Protein AF-0000000069191928 (afdb_homodimer)

Radius of gyration: 35.19 Å; Cα contacts (8 Å, |Δi|>4): 1320; chains: 2; bounding box: 100×102×58 Å

Foldseek 3Di:
DAKEWEEAALDLLVLLLQLLLVVLVHDYHYDHHDQDPVCQVVQCLQPVVSDDGWIQDPVGIDDDSVRSSCVSQVSHCPQCHPDPVLNVLLVVLLVCLVPQAQVLLCLQQCCLQPVDPADPVSVVVSVVSNLVVLVVQLVCLVVALANSHPDHYSSRSSNLSRVLVCQAAAAADVSVVVRVSVVVSSVVVCPDPSNCLRNNDRQGFHHGADRDDHPPPPPPPPPPPPPPDPPPDDDDDDPDPPDPDPPDPPPPVPPVPPPPDFPLNVDDDDQDAVVVLVVVCVVDPPLVVSLVVCVVRDDLQWKFKKKKWFQDGPNPQQDPVNNVVVVCCQQVRQQDLVQLRFKKKKWFWWADHPHIIIIMMMMGTGNDDGPSLVNGSRNVRMDIDTADCVDPVSVVLNSLRSRQQDAPPRAGPRIGTHTMDMRD/DAKEWEEAALDLLVLLLQLLLVVLVHDYHYDHHDQDPVCQVVQCLQPVVSDDGWIQDPVGIDDDSVRSSCVSQVSHCPQCHPDPVLNVLLVVLLVCLVPQAQVLLCLQQCCLQPVDPADPVSVVVSVVSNLVVLVVQLVCLVVALANSHPDHYSSRSSNLSRVLVCQAAAAADVSVVVRVSVVVSSVVVCPDPSNCLRNNDRQGFHHGADRDDHPPPPPPPPPPPPVPDPDPDDDDDDDDDPDPDDPDPPPPVPPPPPPPDFPLNVDDDDPDAVVVLVVVCVPDPPLVVSLVVCVVRPDLQWKFKKKKWFQDGPNPQQDQVNNVVVVCCQQVRQQDLVQLRFKKKKWFWWADHPHIIIIIMMMGTGNDDDPSLVNGSRNVRMDIGTADCVDPVSVVLNSLRSRQQDAPPRAHPRIGTHTMDMRD

Solvent-accessible surface area (backbone atoms only — not comparable to full-atom values): 46919 Å² total; per-residue (Å²): 119,78,34,32,34,38,21,40,73,78,34,67,72,42,37,48,44,51,27,46,24,53,74,32,70,47,76,65,45,78,40,74,39,66,88,43,87,86,40,35,69,65,38,34,77,59,25,84,81,48,59,72,47,30,38,36,42,78,91,46,58,35,37,49,63,69,22,45,43,52,46,40,20,66,66,31,79,46,32,47,39,83,44,70,65,45,29,24,42,32,38,19,45,44,49,43,37,46,68,53,35,43,52,36,48,48,61,45,48,36,31,63,74,61,77,39,80,56,50,63,71,58,41,54,52,28,52,52,42,37,53,52,47,51,51,49,50,18,56,46,31,66,75,27,74,25,80,72,31,84,56,73,32,54,30,44,47,54,43,44,51,49,51,52,48,39,30,47,62,50,40,12,42,78,63,53,63,76,29,60,42,38,50,55,43,45,53,55,57,51,62,33,67,53,38,26,72,64,66,27,79,82,69,57,20,58,52,51,56,77,71,67,70,63,76,73,77,69,77,74,73,75,73,77,77,71,86,73,79,81,76,79,75,80,82,78,79,85,73,83,80,71,82,77,73,85,72,80,79,73,80,68,79,68,56,70,76,72,68,79,75,53,74,76,72,71,46,74,88,59,91,48,54,64,70,62,46,53,52,46,53,76,65,42,82,52,50,68,59,41,51,52,50,44,74,71,52,58,40,70,85,38,24,37,43,30,38,39,34,52,63,74,56,94,64,45,22,47,42,65,68,53,41,47,46,51,48,42,44,51,56,69,60,56,32,55,72,75,45,37,79,46,30,40,31,39,35,31,35,29,38,50,75,58,59,37,40,42,40,29,35,33,39,34,59,34,81,57,88,44,66,62,49,68,61,25,60,58,36,89,40,41,45,80,43,76,54,46,73,84,37,65,67,50,38,49,52,48,48,44,58,72,54,53,71,48,60,75,67,20,66,53,96,87,21,34,28,59,43,75,46,75,46,101,120,77,35,32,34,38,21,40,74,79,34,67,72,43,36,49,44,51,27,45,24,52,75,32,70,46,76,65,45,76,41,74,39,65,88,43,87,86,41,35,68,66,37,36,77,59,25,81,81,47,60,70,47,31,39,37,42,79,90,46,58,35,36,47,64,68,21,44,44,52,46,41,20,66,67,31,82,45,32,47,40,82,44,71,65,44,29,24,44,33,39,21,44,45,48,43,37,45,69,53,36,44,51,37,48,48,61,46,47,35,32,63,71,61,77,40,81,57,47,61,70,59,42,54,52,28,51,51,42,38,54,52,46,50,52,49,50,18,56,48,30,66,74,25,74,26,81,75,30,82,56,72,33,55,29,46,46,54,43,43,50,48,51,51,49,39,31,48,63,52,41,11,42,76,64,55,63,75,29,59,44,40,50,55,42,44,51,56,56,52,60,32,69,52,37,26,72,64,66,28,79,84,69,58,19,58,51,49,60,79,73,66,70,62,77,75,76,67,77,73,74,75,72,74,76,70,81,71,80,82,69,81,77,79,81,78,77,84,76,81,82,75,81,76,76,86,71,80,77,75,78,71,78,68,60,71,76,72,70,80,76,54,74,76,72,70,47,74,88,60,91,48,52,66,69,62,45,53,52,47,54,75,65,41,83,52,51,67,59,41,49,53,50,45,74,72,53,58,39,71,84,37,23,36,44,31,38,40,34,51,65,74,53,93,65,45,22,47,43,66,68,53,42,47,48,51,48,43,44,52,55,69,56,57,31,56,71,73,46,39,79,44,31,41,32,39,36,31,36,29,38,49,75,57,59,36,41,43,41,29,36,34,40,33,58,34,79,57,88,43,66,61,48,68,60,27,60,58,36,89,40,40,46,80,43,75,54,46,73,86,36,64,66,50,37,49,52,48,49,42,58,73,54,53,71,48,60,74,67,20,66,52,96,87,22,34,28,59,43,77,46,77,46,103

InterPro domains:
  IPR001662 Elongation factor 1B gamma, C-terminal [PF00647] (259-368)
  IPR001662 Elongation factor 1B gamma, C-terminal [PS50040] (260-418)
  IPR001662 Elongation factor 1B gamma, C-terminal [SM01183] (259-368)
  IPR004045 Glutathione S-transferase, N-terminal [PF02798] (4-74)
  IPR004045 Glutathione S-transferase, N-terminal [PS50404] (1-80)
  IPR004046 Glutathione S-transferase, C-terminal [PF00043] (119-193)
  IPR010987 Glutathione S-transferase, C-terminal-like [PS50405] (83-209)
  IPR036249 Thioredoxin-like superfamily [SSF52833] (1-74)
  IPR036282 Glutathione S-transferase, C-terminal domain superfamily [SSF47616] (71-204)
  IPR036433 Elongation factor EF1B gamma, C-terminal domain superfamily [G3DSA:3.30.70.1010] (261-418)
  IPR036433 Elongation factor EF1B gamma, C-terminal domain superfamily [SSF89942] (261-424)
  IPR040079 Glutathione transferase 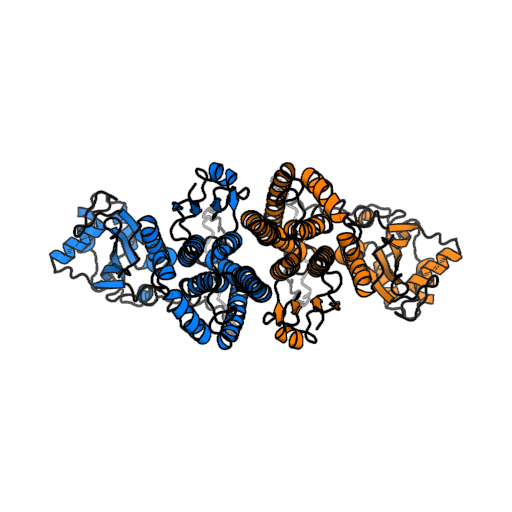family [SFLDS00019] (4-190)

pLDDT: mean 83.75, std 21.19, range [19.66, 98.81]

Nearest PDB structures (foldseek):
  5dqs-assembly1_A  TM=9.381E-01  e=1.982E-15  Homo sapiens
  5jpo-assembly1_C-2  TM=9.143E-01  e=6.180E-15  Homo sapiens
  5jpo-assembly1_A  TM=9.252E-01  e=2.710E-14  Homo sapiens
  5f8b-assembly1_A  TM=8.920E-01  e=1.369E-12  Aspergillus fumigatus Af293
  6f05-assembly2_A  TM=8.488E-01  e=2.867E-12  Arabidopsis thaliana

Sequence (848 aa):
MSNKLHSPLGHGRTNKILVTAALAKVQIELVDTQVNENTIKELLKLNPFGKVPVLETPQGSIFESNAILRYLARHSQGLYGTSQYQQGLVDQWLDATTNELETETLVIVLQVLGYVPVNQAQQKNSLASIAHTLSIVNTQLGKSKFITGETLTVADIALAQVSTFIFTLVLGEEERNKYPQLLKWLSEVNSLPEWREYYGRPRFLKNAFPLPVEEKKEKKQEQKQEKQKEQPKQKEQPKQQEQPKPKAQEDDEDQPKKKEVNPLDLLPPSTFNIDDYKRIFFAEKDIQKNMETLFSTVDLNGWSLWFVKYNKSENEGKKLILTNNLMKGFINQRLDQNFRKYAFGIHGVYGDEPNLELRGAWLWRGTEVPKEWKDHVAYDYHQFIKVDVNNAEQKQLFVDYWVKQEEDTSVVEGLTARSLIYFRMSNKLHSPLGHGRTNKILVTAALAKVQIELVDTQVNENTIKELLKLNPFGKVPVLETPQGSIFESNAILRYLARHSQGLYGTSQYQQGLVDQWLDATTNELETETLVIVLQVLGYVPVNQAQQKNSLASIAHTLSIVNTQLGKSKFITGETLTVADIALAQVSTFIFTLVLGEEERNKYPQLLKWLSEVNSLPEWREYYGRPRFLKNAFPLPVEEKKEKKQEQKQEKQKEQPKQKEQPKQQEQPKPKAQEDDEDQPKKKEVNPLDLLPPSTFNIDDYKRIFFAEKDIQKNMETLFSTVDLNGWSLWFVKYNKSENEGKKLILTNNLMKGFINQRLDQNFRKYAFGIHGVYGDEPNLELRGAWLWRGTEVPKEWKDHVAYDYHQFIKVDVNNAEQKQLFVDYWVKQEEDTSVVEGLTARSLIYFR

Organism: Paramecium tetraurelia (NCBI:txid5888)

Secondary structure (DSSP, 8-state):
--EEEEE-TT-HHHHHHHHHHHHHT--EEEEE---STTTHHHHHHH-TT--S-EEE-SS-EEESHHHHHHHHHTTSSSTT-SSHHHHHHHHHHHHHIIIIIIHHHHHHHHHHTTSS---HHHHHHHHHHHHHHHHHHHHHHTTSSBTTBSS--HHHHHHHHHHHHHHHHT--HHHHTT-HHHHHHHHHHHTSHHHHHHH-S----SSPPPPPPP------------------------------------------------GGGGSPP-S--HHHHHHHHHH-S-HHHHHHHHHHH--TTTEEEEEEEE---TTSSS-HHHHHHHHHIIIIISS-GGGGGTEEEEEEEES-TTS-EEEEEEEEESSS--HHHHTSTTGGGEEEEE--TTSHHHHHHHHHHHH---TTT-EETTEEEEEEEEE-/--EEEEE-TT-HHHHHHHHHHHHHT--EEEEE---STTTHHHHHHH-TT--S-EEEETTEEEESHHHHHHHHHTTSSSTT-SSHHHHHHHHHHHHHIIIIIIHHHHHHHHHHTTSS---HHHHHHHHHHHHHHHHHHHHHHTTSSBTTBSS--HHHHHHHHHHHHHHHHT--HHHHTT-HHHHHHHHHHHTSHHHHHHH-S----SSPPPPPPP------------------------------------------------GGGGSPP-S--HHHHHHHHHH-S-HHHHHHHHHHH--TTTEEEEEEEE---TTSSS-HHHHHHHHHIIIIISS-GGGGGTEEEEEEEEEETTEEEEEEEEEEESSS--HHHHTSTTGGGEEEEE--TTSHHHHHHHHHHHH---TTT-EETTEEEEEEEEE-

Structure (mmCIF, N/CA/C/O backbone):
data_AF-0000000069191928-model_v1
#
loop_
_entity.id
_entity.type
_entity.pdbx_description
1 polymer 'Chromosome undetermined scaffold_71, whole genome shotgun sequence'
#
loop_
_atom_site.group_PDB
_atom_site.id
_atom_site.type_symbol
_atom_site.label_atom_id
_atom_site.label_alt_id
_atom_site.label_comp_id
_atom_site.label_asym_id
_atom_site.label_entity_id
_atom_site.label_seq_id
_atom_site.pdbx_PDB_ins_code
_atom_site.Cartn_x
_atom_site.Cartn_y
_atom_site.Cartn_z
_atom_site.occupancy
_atom_site.B_iso_or_equiv
_atom_site.auth_seq_id
_atom_site.auth_comp_id
_atom_site.auth_asym_id
_atom_site.auth_atom_id
_atom_site.pdbx_PDB_model_num
ATOM 1 N N . MET A 1 1 ? 22.734 23.781 -13.008 1 60.31 1 MET A N 1
ATOM 2 C CA . MET A 1 1 ? 21.297 23.906 -12.828 1 60.31 1 MET A CA 1
ATOM 3 C C . MET A 1 1 ? 20.859 23.406 -11.461 1 60.31 1 MET A C 1
ATOM 5 O O . MET A 1 1 ? 21.469 22.484 -10.922 1 60.31 1 MET A O 1
ATOM 9 N N . SER A 1 2 ? 20.016 24.203 -10.617 1 86.25 2 SER A N 1
ATOM 10 C CA . SER A 1 2 ? 19.703 24 -9.203 1 86.25 2 SER A CA 1
ATOM 11 C C . SER A 1 2 ? 18.578 22.984 -9.023 1 86.25 2 SER A C 1
ATOM 13 O O . SER A 1 2 ? 17.797 22.75 -9.953 1 86.25 2 SER A O 1
ATOM 15 N N . ASN A 1 3 ? 18.594 22.047 -8.047 1 95.56 3 ASN A N 1
ATOM 16 C CA . ASN A 1 3 ? 17.531 21.125 -7.688 1 95.56 3 ASN A CA 1
ATOM 17 C C . ASN A 1 3 ? 16.234 21.844 -7.328 1 95.56 3 ASN A C 1
ATOM 19 O O . ASN A 1 3 ? 16.266 22.828 -6.582 1 95.56 3 ASN A O 1
ATOM 23 N N . LYS A 1 4 ? 15.148 21.406 -8.07 1 97.69 4 LYS A N 1
ATOM 24 C CA . LYS A 1 4 ? 13.828 21.938 -7.758 1 97.69 4 LYS A CA 1
ATOM 25 C C . LYS A 1 4 ? 12.898 20.844 -7.254 1 97.69 4 LYS A C 1
ATOM 27 O O . LYS A 1 4 ? 12.844 19.75 -7.836 1 97.69 4 LYS A O 1
ATOM 32 N N . LEU A 1 5 ? 12.258 21.125 -6.164 1 98.12 5 LEU A N 1
ATOM 33 C CA . LEU A 1 5 ? 11.25 20.219 -5.652 1 98.12 5 LEU A CA 1
ATOM 34 C C . LEU A 1 5 ? 9.844 20.734 -5.938 1 98.12 5 LEU A C 1
ATOM 36 O O . LEU A 1 5 ? 9.445 21.781 -5.41 1 98.12 5 LEU A O 1
ATOM 40 N N . HIS A 1 6 ? 9.141 20.078 -6.824 1 97.06 6 HIS A N 1
ATOM 41 C CA . HIS A 1 6 ? 7.742 20.391 -7.086 1 97.06 6 HIS A CA 1
ATOM 42 C C . HIS A 1 6 ? 6.82 19.656 -6.109 1 97.06 6 HIS A C 1
ATOM 44 O O . HIS A 1 6 ? 6.664 18.438 -6.199 1 97.06 6 HIS A O 1
ATOM 50 N N . SER A 1 7 ? 6.23 20.344 -5.203 1 95.5 7 SER A N 1
ATOM 51 C CA . SER A 1 7 ? 5.398 19.766 -4.148 1 95.5 7 SER A CA 1
ATOM 52 C C . SER A 1 7 ? 4.672 20.859 -3.371 1 95.5 7 SER A C 1
ATOM 54 O O . SER A 1 7 ? 5.133 22 -3.316 1 95.5 7 SER A O 1
ATOM 56 N N . PRO A 1 8 ? 3.537 20.578 -2.807 1 87.31 8 PRO A N 1
ATOM 57 C CA . PRO A 1 8 ? 2.82 21.609 -2.051 1 87.31 8 PRO A CA 1
ATOM 58 C C . PRO A 1 8 ? 3.57 22.047 -0.797 1 87.31 8 PRO A C 1
ATOM 60 O O . PRO A 1 8 ? 4.086 21.203 -0.054 1 87.31 8 PRO A O 1
ATOM 63 N N . LEU A 1 9 ? 3.59 23.266 -0.608 1 82.75 9 LEU A N 1
ATOM 64 C CA . LEU A 1 9 ? 4.219 23.844 0.573 1 82.75 9 LEU A CA 1
ATOM 65 C C . LEU A 1 9 ? 3.549 23.344 1.848 1 82.75 9 LEU A C 1
ATOM 67 O O . LEU A 1 9 ? 2.32 23.312 1.931 1 82.75 9 LEU A O 1
ATOM 71 N N . GLY A 1 10 ? 4.336 22.906 2.791 1 79.5 10 GLY A N 1
ATOM 72 C CA . GLY A 1 10 ? 3.828 22.547 4.105 1 79.5 10 GLY A CA 1
ATOM 73 C C . GLY A 1 10 ? 3.357 21.109 4.203 1 79.5 10 GLY A C 1
ATOM 74 O O . GLY A 1 10 ? 3.064 20.625 5.297 1 79.5 10 GLY A O 1
ATOM 75 N N . HIS A 1 11 ? 3.291 20.438 3.08 1 84.88 11 HIS A N 1
ATOM 76 C CA . HIS A 1 11 ? 2.883 19.031 3.076 1 84.88 11 HIS A CA 1
ATOM 77 C C . HIS A 1 11 ? 3.938 18.156 3.738 1 84.88 11 HIS A C 1
ATOM 79 O O . HIS A 1 11 ? 5.137 18.422 3.623 1 84.88 11 HIS A O 1
ATOM 85 N N . GLY A 1 12 ? 3.457 17.172 4.457 1 89 12 GLY A N 1
ATOM 86 C CA . GLY A 1 12 ? 4.352 16.297 5.195 1 89 12 GLY A CA 1
ATOM 87 C C . GLY A 1 12 ? 5.422 15.672 4.328 1 89 12 GLY A C 1
ATOM 88 O O . GLY A 1 12 ? 6.594 15.625 4.711 1 89 12 GLY A O 1
ATOM 89 N N . ARG A 1 13 ? 5.035 15.18 3.182 1 93.19 13 ARG A N 1
ATOM 90 C CA . ARG A 1 13 ? 5.992 14.547 2.279 1 93.19 13 ARG A CA 1
ATOM 91 C C . ARG A 1 13 ? 6.973 15.57 1.72 1 93.19 13 ARG A C 1
ATOM 93 O O . ARG A 1 13 ? 8.141 15.25 1.484 1 93.19 13 ARG A O 1
ATOM 100 N N . THR A 1 14 ? 6.473 16.766 1.507 1 94.62 14 THR A N 1
ATOM 101 C CA . THR A 1 14 ? 7.352 17.844 1.075 1 94.62 14 THR A CA 1
ATOM 102 C C . THR A 1 14 ? 8.406 18.156 2.139 1 94.62 14 THR A C 1
ATOM 104 O O . THR A 1 14 ? 9.602 18.203 1.843 1 94.62 14 THR A O 1
ATOM 107 N N . ASN A 1 15 ? 7.926 18.281 3.344 1 93.12 15 ASN A N 1
ATOM 108 C CA . ASN A 1 15 ? 8.789 18.719 4.438 1 93.12 15 ASN A CA 1
ATOM 109 C C . ASN A 1 15 ? 9.859 17.672 4.75 1 93.12 15 ASN A C 1
ATOM 111 O O . ASN A 1 15 ? 11 18.016 5.055 1 93.12 15 ASN A O 1
ATOM 115 N N . LYS A 1 16 ? 9.5 16.359 4.711 1 97.44 16 LYS A N 1
ATOM 116 C CA . LYS A 1 16 ? 10.523 15.359 5.02 1 97.44 16 LYS A CA 1
ATOM 117 C C . LYS A 1 16 ? 11.641 15.391 3.98 1 97.44 16 LYS A C 1
ATOM 119 O O . LYS A 1 16 ? 12.805 15.133 4.305 1 97.44 16 LYS A O 1
ATOM 124 N N . ILE A 1 17 ? 11.312 15.719 2.721 1 98.44 17 ILE A N 1
ATOM 125 C CA . ILE A 1 17 ? 12.32 15.828 1.673 1 98.44 17 ILE A CA 1
ATOM 126 C C . ILE A 1 17 ? 13.211 17.047 1.938 1 98.44 17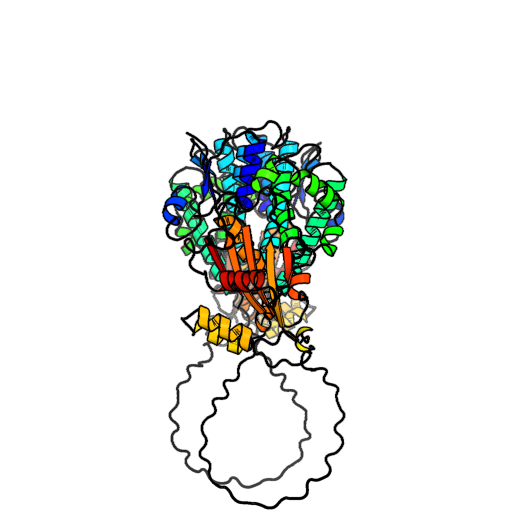 ILE A C 1
ATOM 128 O O . ILE A 1 17 ? 14.438 16.969 1.834 1 98.44 17 ILE A O 1
ATOM 132 N N . LEU A 1 18 ? 12.609 18.141 2.35 1 96.81 18 LEU A N 1
ATOM 133 C CA . LEU A 1 18 ? 13.359 19.359 2.625 1 96.81 18 LEU A CA 1
ATOM 134 C C . LEU A 1 18 ? 14.258 19.188 3.842 1 96.81 18 LEU A C 1
ATOM 136 O O . LEU A 1 18 ? 15.398 19.656 3.848 1 96.81 18 LEU A O 1
ATOM 140 N N . VAL A 1 19 ? 13.734 18.531 4.867 1 97.12 19 VAL A N 1
ATOM 141 C CA . VAL A 1 19 ? 14.547 18.219 6.039 1 97.12 19 VAL A CA 1
ATOM 142 C C . VAL A 1 19 ? 15.766 17.406 5.613 1 97.12 19 VAL A C 1
ATOM 144 O O . VAL A 1 19 ? 16.891 17.688 6.031 1 97.12 19 VAL A O 1
ATOM 147 N N . THR A 1 20 ? 15.547 16.391 4.777 1 98.5 20 THR A N 1
ATOM 148 C CA . THR A 1 20 ? 16.625 15.523 4.305 1 98.5 20 THR A CA 1
ATOM 149 C C . THR A 1 20 ? 17.641 16.328 3.508 1 98.5 20 THR A C 1
ATOM 151 O O . THR A 1 20 ? 18.859 16.141 3.674 1 98.5 20 THR A O 1
ATOM 154 N N . ALA A 1 21 ? 17.203 17.203 2.645 1 98 21 ALA A N 1
ATOM 155 C CA . ALA A 1 21 ? 18.094 18.062 1.859 1 98 21 ALA A CA 1
ATOM 156 C C . ALA A 1 21 ? 18.953 18.922 2.766 1 98 21 ALA A C 1
ATOM 158 O O . ALA A 1 21 ? 20.156 19.062 2.533 1 98 21 ALA A O 1
ATOM 159 N N . ALA A 1 22 ? 18.328 19.484 3.781 1 96.62 22 ALA A N 1
ATOM 160 C CA . ALA A 1 22 ? 19.062 20.328 4.73 1 96.62 22 ALA A CA 1
ATOM 161 C C . ALA A 1 22 ? 20.141 19.516 5.457 1 96.62 22 ALA A C 1
ATOM 163 O O . ALA A 1 22 ? 21.266 19.969 5.586 1 96.62 22 ALA A O 1
ATOM 164 N N . LEU A 1 23 ? 19.781 18.344 5.926 1 97.38 23 LEU A N 1
ATOM 165 C CA . LEU A 1 23 ? 20.719 17.469 6.625 1 97.38 23 LEU A CA 1
ATOM 166 C C . LEU A 1 23 ? 21.875 17.062 5.707 1 97.38 23 LEU A C 1
ATOM 168 O O . LEU A 1 23 ? 23.016 16.938 6.156 1 97.38 23 LEU A O 1
ATOM 172 N N . ALA A 1 24 ? 21.562 16.875 4.453 1 97.12 24 ALA A N 1
ATOM 173 C CA . ALA A 1 24 ? 22.562 16.453 3.469 1 97.12 24 ALA A CA 1
ATOM 174 C C . ALA A 1 24 ? 23.312 17.656 2.912 1 97.12 24 ALA A C 1
ATOM 176 O O . ALA A 1 24 ? 24.25 17.484 2.127 1 97.12 24 ALA A O 1
ATOM 177 N N . LYS A 1 25 ? 22.891 18.844 3.238 1 96.06 25 LYS A N 1
ATOM 178 C CA . LYS A 1 25 ? 23.484 20.094 2.771 1 96.06 25 LYS A CA 1
ATOM 179 C C . LYS A 1 25 ? 23.359 20.219 1.257 1 96.06 25 LYS A C 1
ATOM 181 O O . LYS A 1 25 ? 24.312 20.609 0.584 1 96.06 25 LYS A O 1
ATOM 186 N N . VAL A 1 26 ? 22.281 19.781 0.749 1 96.06 26 VAL A N 1
ATOM 187 C CA . VAL A 1 26 ? 21.938 19.953 -0.662 1 96.06 26 VAL A CA 1
ATOM 188 C C . VAL A 1 26 ? 20.938 21.094 -0.824 1 96.06 26 VAL A C 1
ATOM 190 O O . VAL A 1 26 ? 19.891 21.094 -0.181 1 96.06 26 VAL A O 1
ATOM 193 N N . GLN A 1 27 ? 21.219 22.016 -1.632 1 95.44 27 GLN A N 1
ATOM 194 C CA . GLN A 1 27 ? 20.312 23.141 -1.875 1 95.44 27 GLN A CA 1
ATOM 195 C C . GLN A 1 27 ? 19.188 22.734 -2.812 1 95.44 27 GLN A C 1
ATOM 197 O O . GLN A 1 27 ? 19.422 22.203 -3.895 1 95.44 27 GLN A O 1
ATOM 202 N N . ILE A 1 28 ? 18 22.984 -2.393 1 96.31 28 ILE A N 1
ATOM 203 C CA . ILE A 1 28 ? 16.797 22.688 -3.18 1 96.31 28 ILE A CA 1
ATOM 204 C C . ILE A 1 28 ? 15.867 23.891 -3.182 1 96.31 28 ILE A C 1
ATOM 206 O O . ILE A 1 28 ? 15.672 24.531 -2.148 1 96.31 28 ILE A O 1
ATOM 210 N N . GLU A 1 29 ? 15.367 24.266 -4.301 1 96.06 29 GLU A N 1
ATOM 211 C CA . GLU A 1 29 ? 14.305 25.266 -4.43 1 96.06 29 GLU A CA 1
ATOM 212 C C . GLU A 1 29 ? 12.93 24.609 -4.434 1 96.06 29 GLU A C 1
ATOM 214 O O . GLU A 1 29 ? 12.641 23.75 -5.277 1 96.06 29 GLU A O 1
ATOM 219 N N . LEU A 1 30 ? 12.102 24.969 -3.523 1 93.81 30 LEU A N 1
ATOM 220 C CA . LEU A 1 30 ? 10.742 24.453 -3.492 1 93.81 30 LEU A CA 1
ATOM 221 C C . LEU A 1 30 ? 9.844 25.219 -4.449 1 93.81 30 LEU A C 1
ATOM 223 O O . LEU A 1 30 ? 9.75 26.438 -4.375 1 93.81 30 LEU A O 1
ATOM 227 N N . VAL A 1 31 ? 9.273 24.562 -5.383 1 92.62 31 VAL A N 1
ATOM 228 C CA . VAL A 1 31 ? 8.219 25.094 -6.238 1 92.62 31 VAL A CA 1
ATOM 229 C C . VAL A 1 31 ? 6.855 24.625 -5.73 1 92.62 31 VAL A C 1
ATOM 231 O O . VAL A 1 31 ? 6.461 23.484 -5.945 1 92.62 31 VAL A O 1
ATOM 234 N N . ASP A 1 32 ? 6.16 25.578 -5.074 1 87.75 32 ASP A N 1
ATOM 235 C CA . ASP A 1 32 ? 4.852 25.234 -4.523 1 87.75 32 ASP A CA 1
ATOM 236 C C . ASP A 1 32 ? 3.893 24.781 -5.621 1 87.75 32 ASP A C 1
ATOM 238 O O . ASP A 1 32 ? 3.348 25.609 -6.355 1 87.75 32 ASP A O 1
ATOM 242 N N . THR A 1 33 ? 3.676 23.5 -5.711 1 89.94 33 THR A N 1
ATOM 243 C CA . THR A 1 33 ? 2.881 22.891 -6.77 1 89.94 33 THR A CA 1
ATOM 244 C C . THR A 1 33 ? 1.701 22.109 -6.184 1 89.94 33 THR A C 1
ATOM 246 O O . THR A 1 33 ? 1.891 21.141 -5.461 1 89.94 33 THR A O 1
ATOM 249 N N . GLN A 1 34 ? 0.503 22.594 -6.492 1 83.12 34 GLN A N 1
ATOM 250 C CA . GLN A 1 34 ? -0.723 21.859 -6.184 1 83.12 34 GLN A CA 1
ATOM 251 C C . GLN A 1 34 ? -1.219 21.078 -7.402 1 83.12 34 GLN A C 1
ATOM 253 O O . GLN A 1 34 ? -1.137 21.578 -8.531 1 83.12 34 GLN A O 1
ATOM 258 N N . VAL A 1 35 ? -1.659 19.891 -7.164 1 86.5 35 VAL A N 1
ATOM 259 C CA . VAL A 1 35 ? -2.148 19.094 -8.289 1 86.5 35 VAL A CA 1
ATOM 260 C C . VAL A 1 35 ? -3.566 19.531 -8.648 1 86.5 35 VAL A C 1
ATOM 262 O O . VAL A 1 35 ? -4.492 19.375 -7.848 1 86.5 35 VAL A O 1
ATOM 265 N N . ASN A 1 36 ? -3.73 20.125 -9.727 1 82.88 36 ASN A N 1
ATOM 266 C CA . ASN A 1 36 ? -5.02 20.531 -10.273 1 82.88 36 ASN A CA 1
ATOM 267 C C . ASN A 1 36 ? -4.988 20.578 -11.805 1 82.88 36 ASN A C 1
ATOM 269 O O . ASN A 1 36 ? -3.998 20.188 -12.422 1 82.88 36 ASN A O 1
ATOM 273 N N . GLU A 1 37 ? -6.066 20.953 -12.391 1 83.12 37 GLU A N 1
ATOM 274 C CA . GLU A 1 37 ? -6.207 20.938 -13.844 1 83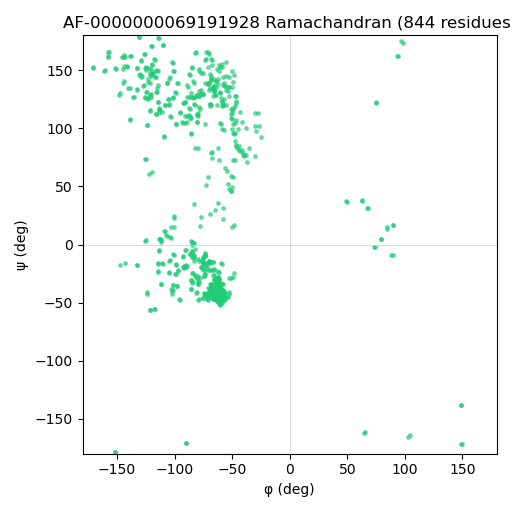.12 37 GLU A CA 1
ATOM 275 C C . GLU A 1 37 ? -5.195 21.875 -14.508 1 83.12 37 GLU A C 1
ATOM 277 O O . GLU A 1 37 ? -4.746 21.609 -15.625 1 83.12 37 GLU A O 1
ATOM 282 N N . ASN A 1 38 ? -4.809 22.891 -13.805 1 84.88 38 ASN A N 1
ATOM 283 C CA . ASN A 1 38 ? -3.912 23.891 -14.375 1 84.88 38 ASN A CA 1
ATOM 284 C C . ASN A 1 38 ? -2.455 23.438 -14.305 1 84.88 38 ASN A C 1
ATOM 286 O O . ASN A 1 38 ? -1.633 23.859 -15.125 1 84.88 38 ASN A O 1
ATOM 290 N N . THR A 1 39 ? -2.154 22.609 -13.344 1 87.69 39 THR A N 1
ATOM 291 C CA . THR A 1 39 ? -0.755 22.25 -13.125 1 87.69 39 THR A CA 1
ATOM 292 C C . THR A 1 39 ? -0.459 20.859 -13.656 1 87.69 39 THR A C 1
ATOM 294 O O . THR A 1 39 ? 0.702 20.5 -13.859 1 87.69 39 THR A O 1
ATOM 297 N N . ILE A 1 40 ? -1.413 20.141 -13.945 1 89.56 40 ILE A N 1
ATOM 298 C CA . ILE A 1 40 ? -1.278 18.719 -14.242 1 89.56 40 ILE A CA 1
ATOM 299 C C . ILE A 1 40 ? -0.465 18.531 -15.523 1 89.56 40 ILE A C 1
ATOM 301 O O . ILE A 1 40 ? 0.335 17.594 -15.625 1 89.56 40 ILE A O 1
ATOM 305 N N . LYS A 1 41 ? -0.633 19.344 -16.531 1 92 41 LYS A N 1
ATOM 306 C CA . LYS A 1 41 ? 0.057 19.188 -17.812 1 92 41 LYS A CA 1
ATOM 307 C C . LYS A 1 41 ? 1.57 19.281 -17.625 1 92 41 LYS A C 1
ATOM 309 O O . LYS A 1 41 ? 2.316 18.453 -18.172 1 92 41 LYS A O 1
ATOM 314 N N . GLU A 1 42 ? 1.98 20.266 -16.938 1 93.06 42 GLU A N 1
ATOM 315 C CA . GLU A 1 42 ? 3.408 20.438 -16.688 1 93.06 42 GLU A CA 1
ATOM 316 C C . GLU A 1 42 ? 3.949 19.344 -15.773 1 93.06 42 GLU A C 1
ATOM 318 O O . GLU A 1 42 ? 5.074 18.875 -15.953 1 93.06 42 GLU A O 1
ATOM 323 N N . LEU A 1 43 ? 3.133 18.984 -14.82 1 95.06 43 LEU A N 1
ATOM 324 C CA . LEU A 1 43 ? 3.541 17.953 -13.867 1 95.06 43 LEU A CA 1
ATOM 325 C C . LEU A 1 43 ? 3.766 16.609 -14.562 1 95.06 43 LEU A C 1
ATOM 327 O O . LEU A 1 43 ? 4.672 15.867 -14.195 1 95.06 43 LEU A O 1
ATOM 331 N N . LEU A 1 44 ? 2.986 16.359 -15.562 1 95.31 44 LEU A N 1
ATOM 332 C CA . LEU A 1 44 ? 3.066 15.086 -16.281 1 95.31 44 LEU A CA 1
ATOM 333 C C . LEU A 1 44 ? 4.383 14.977 -17.047 1 95.31 44 LEU A C 1
ATOM 335 O O . LEU A 1 44 ? 4.852 13.875 -17.328 1 95.31 44 LEU A O 1
ATOM 339 N N . LYS A 1 45 ? 5.012 16.047 -17.344 1 94.69 45 LYS A N 1
ATOM 340 C CA . LYS A 1 45 ? 6.312 16.047 -18.016 1 94.69 45 LYS A CA 1
ATOM 341 C C . LYS A 1 45 ? 7.418 15.617 -17.047 1 94.69 45 LYS A C 1
ATOM 343 O O . LYS A 1 45 ? 8.453 15.094 -17.469 1 94.69 45 LYS A O 1
ATOM 348 N N . LEU A 1 46 ? 7.133 15.844 -15.766 1 96 46 LEU A N 1
ATOM 349 C CA . LEU A 1 46 ? 8.125 15.562 -14.742 1 96 46 LEU A CA 1
ATOM 350 C C . LEU A 1 46 ? 7.875 14.203 -14.094 1 96 46 LEU A C 1
ATOM 352 O O . LEU A 1 46 ? 8.82 13.516 -13.703 1 96 46 LEU A O 1
ATOM 356 N N . ASN A 1 47 ? 6.625 13.852 -13.945 1 97 47 ASN A N 1
ATOM 357 C CA . ASN A 1 47 ? 6.145 12.602 -13.359 1 97 47 ASN A CA 1
ATOM 358 C C . ASN A 1 47 ? 4.965 12.031 -14.133 1 97 47 ASN A C 1
ATOM 360 O O . ASN A 1 47 ? 3.844 12.531 -14.023 1 97 47 ASN A O 1
ATOM 364 N N . PRO A 1 48 ? 5.156 11.016 -14.836 1 96.56 48 PRO A N 1
ATOM 365 C CA . PRO A 1 48 ? 4.102 10.477 -15.695 1 96.56 48 PRO A CA 1
ATOM 366 C C . PRO A 1 48 ? 2.844 10.094 -14.922 1 96.56 48 PRO A C 1
ATOM 368 O O . PRO A 1 48 ? 1.781 9.898 -15.516 1 96.56 48 PRO A O 1
ATOM 371 N N . PHE A 1 49 ? 2.93 9.961 -13.641 1 96.31 49 PHE A N 1
ATOM 372 C CA . PHE A 1 49 ? 1.758 9.656 -12.828 1 96.31 49 PHE A CA 1
ATOM 373 C C . PHE A 1 49 ? 1.002 10.93 -12.469 1 96.31 49 PHE A C 1
ATOM 375 O O . PHE A 1 49 ? -0.089 10.875 -11.898 1 96.31 49 PHE A O 1
ATOM 382 N N . GLY A 1 50 ? 1.594 12.102 -12.734 1 95.62 50 GLY A N 1
ATOM 383 C CA . GLY A 1 50 ? 0.947 13.375 -12.438 1 95.62 50 GLY A CA 1
ATOM 384 C C . GLY A 1 50 ? 0.8 13.633 -10.953 1 95.62 50 GLY A C 1
ATOM 385 O O . GLY A 1 50 ? -0.174 14.25 -10.516 1 95.62 50 GLY A O 1
ATOM 386 N N . LYS A 1 51 ? 1.745 13.109 -10.211 1 95 51 LYS A N 1
ATOM 387 C CA . LYS A 1 51 ? 1.685 13.234 -8.758 1 95 51 LYS A CA 1
ATOM 388 C C . LYS A 1 51 ? 2.873 14.031 -8.227 1 95 51 LYS A C 1
ATOM 390 O O . LYS A 1 51 ? 3.859 14.234 -8.938 1 95 51 LYS A O 1
ATOM 395 N N . VAL A 1 52 ? 2.756 14.562 -7.098 1 95.5 52 VAL A N 1
ATOM 396 C CA . VAL A 1 52 ? 3.814 15.211 -6.328 1 95.5 52 VAL A CA 1
ATOM 397 C C . VAL A 1 52 ? 4.086 14.414 -5.055 1 95.5 52 VAL A C 1
ATOM 399 O O . VAL A 1 52 ? 3.219 13.68 -4.578 1 95.5 52 VAL A O 1
ATOM 402 N N . PRO A 1 53 ? 5.344 14.422 -4.527 1 97.25 53 PRO A N 1
ATOM 403 C CA . PRO A 1 53 ? 6.484 15.273 -4.859 1 97.25 53 PRO A CA 1
ATOM 404 C C . PRO A 1 53 ? 7.285 14.75 -6.051 1 97.25 53 PRO A C 1
ATOM 406 O O . PRO A 1 53 ? 7.281 13.547 -6.324 1 97.25 53 PRO A O 1
ATOM 409 N N . VAL A 1 54 ? 7.926 15.656 -6.754 1 98.19 54 VAL A N 1
ATOM 410 C CA . VAL A 1 54 ? 8.875 15.344 -7.816 1 98.19 54 VAL A CA 1
ATOM 411 C C . VAL A 1 54 ? 10.109 16.234 -7.688 1 98.19 54 VAL A C 1
ATOM 413 O O . VAL A 1 54 ? 9.992 17.453 -7.566 1 98.19 54 VAL A O 1
ATOM 416 N N . LEU A 1 55 ? 11.289 15.648 -7.652 1 98.56 55 LEU A N 1
ATOM 417 C CA . LEU A 1 55 ? 12.555 16.375 -7.621 1 98.56 55 LEU A CA 1
ATOM 418 C C . LEU A 1 55 ? 13.133 16.531 -9.023 1 98.56 55 LEU A C 1
ATOM 420 O O . LEU A 1 55 ? 13.453 15.531 -9.68 1 98.56 55 LEU A O 1
ATOM 424 N N . GLU A 1 56 ? 13.195 17.688 -9.508 1 97.81 56 GLU A N 1
ATOM 425 C CA . GLU A 1 56 ? 13.859 17.984 -10.773 1 97.81 56 GLU A CA 1
ATOM 426 C C . GLU A 1 56 ? 15.344 18.266 -10.562 1 97.81 56 GLU A C 1
ATOM 428 O O . GLU A 1 56 ? 15.719 19.203 -9.867 1 97.81 56 GLU A O 1
ATOM 433 N N . THR A 1 57 ? 16.203 17.422 -11.156 1 96.5 57 THR A N 1
ATOM 434 C CA . THR A 1 57 ? 17.656 17.578 -11.078 1 96.5 57 THR A CA 1
ATOM 435 C C . THR A 1 57 ? 18.219 18 -12.438 1 96.5 57 THR A C 1
ATOM 437 O O . THR A 1 57 ? 17.516 17.969 -13.445 1 96.5 57 THR A O 1
ATOM 440 N N . PRO A 1 58 ? 19.5 18.344 -12.469 1 94.62 58 PRO A N 1
ATOM 441 C CA . PRO A 1 58 ? 20.109 18.656 -13.766 1 94.62 58 PRO A CA 1
ATOM 442 C C . PRO A 1 58 ? 20.094 17.469 -14.727 1 94.62 58 PRO A C 1
ATOM 444 O O . PRO A 1 58 ? 20.078 17.672 -15.945 1 94.62 58 PRO A O 1
ATOM 447 N N . GLN A 1 59 ? 20.016 16.281 -14.219 1 94.81 59 GLN A N 1
ATOM 448 C CA . GLN A 1 59 ? 20.047 15.094 -15.047 1 94.81 59 GLN A CA 1
ATOM 449 C C . GLN A 1 59 ? 18.641 14.656 -15.438 1 94.81 59 GLN A C 1
ATOM 451 O O . GLN A 1 59 ? 18.469 13.898 -16.406 1 94.81 59 GLN A O 1
ATOM 456 N N . GLY A 1 60 ? 17.656 15.094 -14.711 1 95.94 60 GLY A N 1
ATOM 457 C CA . GLY A 1 60 ? 16.266 14.68 -14.914 1 95.94 60 GLY A CA 1
ATOM 458 C C . GLY A 1 60 ? 15.453 14.688 -13.633 1 95.94 60 GLY A C 1
ATOM 459 O O . GLY A 1 60 ? 15.93 15.133 -12.586 1 95.94 60 GLY A O 1
ATOM 460 N N . SER A 1 61 ? 14.242 14.156 -13.719 1 97.88 61 SER A N 1
ATOM 461 C CA . SER A 1 61 ? 13.344 14.188 -12.57 1 97.88 61 SER A CA 1
ATOM 462 C C . SER A 1 61 ? 13.32 12.844 -11.852 1 97.88 61 SER A C 1
ATOM 464 O O . SER A 1 61 ? 13.555 11.797 -12.461 1 97.88 61 SER A O 1
ATOM 466 N N . ILE A 1 62 ? 13.109 12.898 -10.555 1 98.25 62 ILE A N 1
ATOM 467 C CA . ILE A 1 62 ? 12.898 11.734 -9.703 1 98.25 62 ILE A CA 1
ATOM 468 C C . ILE A 1 62 ? 11.594 11.891 -8.922 1 98.25 62 ILE A C 1
ATOM 470 O O . ILE A 1 62 ? 11.375 12.914 -8.266 1 98.25 62 ILE A O 1
ATOM 474 N N . PHE A 1 63 ? 10.727 10.859 -9.039 1 97.94 63 PHE A N 1
ATOM 475 C CA . PHE A 1 63 ? 9.477 10.883 -8.289 1 97.94 63 PHE A CA 1
ATOM 476 C C . PHE A 1 63 ? 9.453 9.766 -7.25 1 97.94 63 PHE A C 1
ATOM 478 O O . PHE A 1 63 ? 10.406 8.992 -7.145 1 97.94 63 PHE A O 1
ATOM 485 N N . GLU A 1 64 ? 8.359 9.688 -6.438 1 97.12 64 GLU A N 1
ATOM 486 C CA . GLU A 1 64 ? 8.25 8.859 -5.234 1 97.12 64 GLU A CA 1
ATOM 487 C C . GLU A 1 64 ? 9.039 9.469 -4.078 1 97.12 64 GLU A C 1
ATOM 489 O O . GLU A 1 64 ? 10.258 9.641 -4.176 1 97.12 64 GLU A O 1
ATOM 494 N N . SER A 1 65 ? 8.461 9.734 -3.031 1 97.56 65 SER A N 1
ATOM 495 C CA . SER A 1 65 ? 9.07 10.484 -1.936 1 97.56 65 SER A CA 1
ATOM 496 C C . SER A 1 65 ? 10.258 9.734 -1.346 1 97.56 65 SER A C 1
ATOM 498 O O . SER A 1 65 ? 11.305 10.328 -1.086 1 97.56 65 SER A O 1
ATOM 500 N N . ASN A 1 66 ? 10.148 8.375 -1.158 1 98.31 66 ASN A N 1
ATOM 501 C CA . ASN A 1 66 ? 11.25 7.621 -0.586 1 98.31 66 ASN A CA 1
ATOM 502 C C . ASN A 1 66 ? 12.438 7.547 -1.544 1 98.31 66 ASN A C 1
ATOM 504 O O . ASN A 1 66 ? 13.594 7.516 -1.11 1 98.31 66 ASN A O 1
ATOM 508 N N . ALA A 1 67 ? 12.156 7.496 -2.855 1 98.62 67 ALA A N 1
ATOM 509 C CA . ALA A 1 67 ? 13.234 7.523 -3.836 1 98.62 67 ALA A CA 1
ATOM 510 C C . ALA A 1 67 ? 14.008 8.836 -3.762 1 98.62 67 ALA A C 1
ATOM 512 O O . ALA A 1 67 ? 15.242 8.852 -3.84 1 98.62 67 ALA A O 1
ATOM 513 N N . ILE A 1 68 ? 13.281 9.938 -3.594 1 98.69 68 ILE A N 1
ATOM 514 C CA . ILE A 1 68 ? 13.898 11.25 -3.473 1 98.69 68 ILE A CA 1
ATOM 515 C C . ILE A 1 68 ? 14.75 11.312 -2.203 1 98.69 68 ILE A C 1
ATOM 517 O O . ILE A 1 68 ? 15.867 11.82 -2.221 1 98.69 68 ILE A O 1
ATOM 521 N N . LEU A 1 69 ? 14.211 10.742 -1.1 1 98.69 69 LEU A N 1
ATOM 522 C CA . LEU A 1 69 ? 14.977 10.695 0.145 1 98.69 69 LEU A CA 1
ATOM 523 C C . LEU A 1 69 ? 16.297 9.953 -0.049 1 98.69 69 LEU A C 1
ATOM 525 O O . LEU A 1 69 ? 17.344 10.438 0.375 1 98.69 69 LEU A O 1
ATOM 529 N N . ARG A 1 70 ? 16.266 8.805 -0.669 1 98.38 70 ARG A N 1
ATOM 530 C CA . ARG A 1 70 ? 17.469 8.008 -0.907 1 98.38 70 ARG A CA 1
ATOM 531 C C . ARG A 1 70 ? 18.469 8.766 -1.771 1 98.38 70 ARG A C 1
ATOM 533 O O . ARG A 1 70 ? 19.672 8.742 -1.498 1 98.38 70 ARG A O 1
ATOM 540 N N . TYR A 1 71 ? 17.984 9.445 -2.846 1 98.25 71 TYR A N 1
ATOM 541 C CA . TYR A 1 71 ? 18.828 10.203 -3.752 1 98.25 71 TYR A CA 1
ATOM 542 C C . TYR A 1 71 ? 19.594 11.297 -3 1 98.25 71 TYR A C 1
ATOM 544 O O . TYR A 1 71 ? 20.812 11.43 -3.15 1 98.25 71 TYR A O 1
ATOM 552 N N . LEU A 1 72 ? 18.891 12.008 -2.152 1 98.06 72 LEU A N 1
ATOM 553 C CA . LEU A 1 72 ? 19.484 13.102 -1.392 1 98.06 72 LEU A CA 1
ATOM 554 C C . LEU A 1 72 ? 20.453 12.562 -0.337 1 98.06 72 LEU A C 1
ATOM 556 O O . LEU A 1 72 ? 21.516 13.133 -0.112 1 98.06 72 LEU A O 1
ATOM 560 N N . ALA A 1 73 ? 20.031 11.477 0.296 1 97.69 73 ALA A N 1
ATOM 561 C CA . ALA A 1 73 ? 20.828 10.891 1.374 1 97.69 73 ALA A CA 1
ATOM 562 C C . ALA A 1 73 ? 22.203 10.445 0.865 1 97.69 73 ALA A C 1
ATOM 564 O O . ALA A 1 73 ? 23.188 10.453 1.611 1 97.69 73 ALA A O 1
ATOM 565 N N . ARG A 1 74 ? 22.297 10.078 -0.366 1 95.62 74 ARG A N 1
ATOM 566 C CA . ARG A 1 74 ? 23.547 9.594 -0.957 1 95.62 74 ARG A CA 1
ATOM 567 C C . ARG A 1 74 ? 24.547 10.727 -1.107 1 95.62 74 ARG A C 1
ATOM 569 O O . ARG A 1 74 ? 25.734 10.469 -1.328 1 95.62 74 ARG A O 1
ATOM 576 N N . HIS A 1 75 ? 24.078 11.891 -0.993 1 93.94 75 HIS A N 1
ATOM 577 C CA . HIS A 1 75 ? 25 13.031 -1.061 1 93.94 75 HIS A CA 1
ATOM 578 C C . HIS A 1 75 ? 25.625 13.32 0.3 1 93.94 75 HIS A C 1
ATOM 580 O O . HIS A 1 75 ? 26.438 14.242 0.433 1 93.94 75 HIS A O 1
ATOM 586 N N . SER A 1 76 ? 25.266 12.477 1.237 1 91.38 76 SER A N 1
ATOM 587 C CA . SER A 1 76 ? 25.781 12.594 2.594 1 91.38 76 SER A CA 1
ATOM 588 C C . SER A 1 76 ? 26.547 11.336 3.004 1 91.38 76 SER A C 1
ATOM 590 O O . SER A 1 76 ? 26.297 10.258 2.459 1 91.38 76 SER A O 1
ATOM 592 N N . GLN A 1 77 ? 27.469 11.359 3.908 1 86.06 77 GLN A N 1
ATOM 593 C CA . GLN A 1 77 ? 28.25 10.211 4.332 1 86.06 77 GLN A CA 1
ATOM 594 C C . GLN A 1 77 ? 27.5 9.367 5.355 1 86.06 77 GLN A C 1
ATOM 596 O O . GLN A 1 77 ? 27.75 8.164 5.488 1 86.06 77 GLN A O 1
ATOM 601 N N . GLY A 1 78 ? 26.328 9.758 5.797 1 92.19 78 GLY A N 1
ATOM 602 C CA . GLY A 1 78 ? 25.781 8.992 6.902 1 92.19 78 GLY A CA 1
ATOM 603 C C . GLY A 1 78 ? 24.266 8.82 6.816 1 92.19 78 GLY A C 1
ATOM 604 O O . GLY A 1 78 ? 23.719 7.859 7.359 1 92.19 78 GLY A O 1
ATOM 605 N N . LEU A 1 79 ? 23.625 9.508 6.094 1 97.44 79 LEU A N 1
ATOM 606 C CA . LEU A 1 79 ? 22.172 9.539 6.125 1 97.44 79 LEU A CA 1
ATOM 607 C C . LEU A 1 79 ? 21.578 8.289 5.48 1 97.44 79 LEU A C 1
ATOM 609 O O . LEU A 1 79 ? 20.406 7.969 5.695 1 97.44 79 LEU A O 1
ATOM 613 N N . TYR A 1 80 ? 22.375 7.652 4.637 1 97.31 80 TYR A N 1
ATOM 614 C CA . TYR A 1 80 ? 21.891 6.441 3.98 1 97.31 80 TYR A CA 1
ATOM 615 C C . TYR A 1 80 ? 22.594 5.207 4.539 1 97.31 80 TYR A C 1
ATOM 617 O O . TYR A 1 80 ? 22.484 4.117 3.967 1 97.31 80 TYR A O 1
ATOM 625 N N . GLY A 1 81 ? 23.328 5.297 5.637 1 95 81 GLY A N 1
ATOM 626 C CA . GLY A 1 81 ? 24.094 4.199 6.191 1 95 81 GLY A CA 1
ATOM 627 C C . GLY A 1 81 ? 25.531 4.188 5.715 1 95 81 GLY A C 1
ATOM 628 O O . GLY A 1 81 ? 25.859 4.777 4.684 1 95 81 GLY A O 1
ATOM 629 N N . THR A 1 82 ? 26.375 3.488 6.406 1 93.88 82 THR A N 1
ATOM 630 C CA . THR A 1 82 ? 27.812 3.535 6.129 1 93.88 82 THR A CA 1
ATOM 631 C C . THR A 1 82 ? 28.297 2.191 5.598 1 93.88 82 THR A C 1
ATOM 633 O O . THR A 1 82 ? 29.484 2.035 5.289 1 93.88 82 THR A O 1
ATOM 636 N N . SER A 1 83 ? 27.469 1.22 5.57 1 94.38 83 SER A N 1
ATOM 637 C CA . SER A 1 83 ? 27.75 -0.098 5.02 1 94.38 83 SER A CA 1
ATOM 638 C C . SER A 1 83 ? 26.578 -0.632 4.211 1 94.38 83 SER A C 1
ATOM 640 O O . SER A 1 83 ? 25.453 -0.124 4.324 1 94.38 83 SER A O 1
ATOM 642 N N . GLN A 1 84 ? 26.859 -1.611 3.395 1 93.69 84 GLN A N 1
ATOM 643 C CA . GLN A 1 84 ? 25.797 -2.211 2.596 1 93.69 84 GLN A CA 1
ATOM 644 C C . GLN A 1 84 ? 24.688 -2.77 3.484 1 93.69 84 GLN A C 1
ATOM 646 O O . GLN A 1 84 ? 23.5 -2.656 3.158 1 93.69 84 GLN A O 1
ATOM 651 N N . TYR A 1 85 ? 25.125 -3.344 4.527 1 95.94 85 TYR A N 1
ATOM 652 C CA . TYR A 1 85 ? 24.141 -3.914 5.441 1 95.94 85 TYR A CA 1
ATOM 653 C C . TYR A 1 85 ? 23.297 -2.818 6.086 1 95.94 85 TYR A C 1
ATOM 655 O O . TYR A 1 85 ? 22.062 -2.922 6.137 1 95.94 85 TYR A O 1
ATOM 663 N N . GLN A 1 86 ? 23.922 -1.786 6.574 1 96.38 86 GLN A N 1
ATOM 664 C CA . GLN A 1 86 ? 23.188 -0.679 7.184 1 96.38 86 GLN A CA 1
ATOM 665 C C . GLN A 1 86 ? 22.234 -0.03 6.18 1 96.38 86 GLN A C 1
ATOM 667 O O . GLN A 1 86 ? 21.141 0.394 6.543 1 96.38 86 GLN A O 1
ATOM 672 N N . GLN A 1 87 ? 22.719 0.073 4.953 1 97.38 87 GLN A N 1
ATOM 673 C CA . GLN A 1 87 ? 21.844 0.592 3.904 1 97.38 87 GLN A CA 1
ATOM 674 C C . GLN A 1 87 ? 20.609 -0.299 3.717 1 97.38 87 GLN A C 1
ATOM 676 O O . GLN A 1 87 ? 19.516 0.194 3.447 1 97.38 87 GLN A O 1
ATOM 681 N N . GLY A 1 88 ? 20.797 -1.601 3.842 1 97.94 88 GLY A N 1
ATOM 682 C CA . GLY A 1 88 ? 19.688 -2.529 3.824 1 97.94 88 GLY A CA 1
ATOM 683 C C . GLY A 1 88 ? 18.688 -2.281 4.938 1 97.94 88 GLY A C 1
ATOM 684 O O . GLY A 1 88 ? 17.469 -2.338 4.719 1 97.94 88 GLY A O 1
ATOM 685 N N . LEU A 1 89 ? 19.203 -1.955 6.105 1 98.19 89 LEU A N 1
ATOM 686 C CA . LEU A 1 89 ? 18.344 -1.648 7.246 1 98.19 89 LEU A CA 1
ATOM 687 C C . LEU A 1 89 ? 17.578 -0.356 7.008 1 98.19 89 LEU A C 1
ATOM 689 O O . LEU A 1 89 ? 16.391 -0.267 7.34 1 98.19 89 LEU A O 1
ATOM 693 N N . VAL A 1 90 ? 18.25 0.597 6.402 1 98.56 90 VAL A N 1
ATOM 694 C CA . VAL A 1 90 ? 17.594 1.864 6.082 1 98.56 90 VAL A CA 1
ATOM 695 C C . VAL A 1 90 ? 16.453 1.626 5.098 1 98.56 90 VAL A C 1
ATOM 697 O O . VAL A 1 90 ? 15.336 2.094 5.316 1 98.56 90 VAL A O 1
ATOM 700 N N . ASP A 1 91 ? 16.719 0.83 4.105 1 98.56 91 ASP A N 1
ATOM 701 C CA . ASP A 1 91 ? 15.719 0.539 3.084 1 98.56 91 ASP A CA 1
ATOM 702 C C . ASP A 1 91 ? 14.523 -0.197 3.678 1 98.56 91 ASP A C 1
ATOM 704 O O . ASP A 1 91 ? 13.375 0.102 3.342 1 98.56 91 ASP A O 1
ATOM 708 N N . GLN A 1 92 ? 14.773 -1.151 4.535 1 98.38 92 GLN A N 1
ATOM 709 C CA . GLN A 1 92 ? 13.688 -1.93 5.113 1 98.38 92 GLN A CA 1
ATOM 710 C C . GLN A 1 92 ? 12.758 -1.044 5.938 1 98.38 92 GLN A C 1
ATOM 712 O O . GLN A 1 92 ? 11.531 -1.188 5.871 1 98.38 92 GLN A O 1
ATOM 717 N N . TRP A 1 93 ? 13.281 -0.14 6.66 1 98.69 93 TRP A N 1
ATOM 718 C CA . TRP A 1 93 ? 12.445 0.682 7.535 1 98.69 93 TRP A CA 1
ATOM 719 C C . TRP A 1 93 ? 11.758 1.789 6.742 1 98.69 93 TRP A C 1
ATOM 721 O O . TRP A 1 93 ? 10.641 2.195 7.078 1 98.69 93 TRP A O 1
ATOM 731 N N . LEU A 1 94 ? 12.438 2.311 5.664 1 98.62 94 LEU A N 1
ATOM 732 C CA . LEU A 1 94 ? 11.727 3.197 4.746 1 98.62 94 LEU A CA 1
ATOM 733 C C . LEU A 1 94 ? 10.492 2.51 4.168 1 98.62 94 LEU A C 1
ATOM 735 O O . LEU A 1 94 ? 9.398 3.072 4.195 1 98.62 94 LEU A O 1
ATOM 739 N N . ASP A 1 95 ? 10.719 1.306 3.727 1 97.94 95 ASP A N 1
ATOM 740 C CA . ASP A 1 95 ? 9.625 0.56 3.107 1 97.94 95 ASP A CA 1
ATOM 741 C C . ASP A 1 95 ? 8.57 0.177 4.137 1 97.94 95 ASP A C 1
ATOM 743 O O . ASP A 1 95 ? 7.367 0.311 3.883 1 97.94 95 ASP A O 1
ATOM 747 N N . ALA A 1 96 ? 8.992 -0.311 5.293 1 98 96 ALA A N 1
ATOM 748 C CA . ALA A 1 96 ? 8.055 -0.702 6.344 1 98 96 ALA A CA 1
ATOM 749 C C . ALA A 1 96 ? 7.211 0.486 6.797 1 98 96 ALA A C 1
ATOM 751 O O . ALA A 1 96 ? 6.016 0.341 7.062 1 98 96 ALA A O 1
ATOM 752 N N . THR A 1 97 ? 7.836 1.627 6.898 1 98.44 97 THR A N 1
ATOM 753 C CA . THR A 1 97 ? 7.113 2.828 7.297 1 98.44 97 THR A CA 1
ATOM 754 C C . THR A 1 97 ? 5.98 3.127 6.32 1 98.44 97 THR A C 1
ATOM 756 O O . THR A 1 97 ? 4.859 3.428 6.73 1 98.44 97 THR A O 1
ATOM 759 N N . THR A 1 98 ? 6.27 3.018 5.09 1 97.12 98 THR A N 1
ATOM 760 C CA . THR A 1 98 ? 5.27 3.293 4.062 1 97.12 98 THR A CA 1
ATOM 761 C C . THR A 1 98 ? 4.215 2.193 4.023 1 97.12 98 THR A C 1
ATOM 763 O O . THR A 1 98 ? 3.016 2.477 4.078 1 97.12 98 THR A O 1
ATOM 766 N N . ASN A 1 99 ? 4.656 0.947 4.031 1 95.06 99 ASN A N 1
ATOM 767 C CA . ASN A 1 99 ? 3.777 -0.185 3.754 1 95.06 99 ASN A CA 1
ATOM 768 C C . ASN A 1 99 ? 2.939 -0.557 4.973 1 95.06 99 ASN A C 1
ATOM 770 O O . ASN A 1 99 ? 1.79 -0.981 4.836 1 95.06 99 ASN A O 1
ATOM 774 N N . GLU A 1 100 ? 3.492 -0.402 6.172 1 96.12 100 GLU A N 1
ATOM 775 C CA . GLU A 1 100 ? 2.854 -0.934 7.375 1 96.12 100 GLU A CA 1
ATOM 776 C C . GLU A 1 100 ? 2.201 0.178 8.188 1 96.12 100 GLU A C 1
ATOM 778 O O . GLU A 1 100 ? 1.262 -0.071 8.945 1 96.12 100 GLU A O 1
ATOM 783 N N . LEU A 1 101 ? 2.682 1.363 8.031 1 97.81 101 LEU A N 1
ATOM 784 C CA . LEU A 1 101 ? 2.242 2.41 8.945 1 97.81 101 LEU A CA 1
ATOM 785 C C . LEU A 1 101 ? 1.507 3.516 8.195 1 97.81 101 LEU A C 1
ATOM 787 O O . LEU A 1 101 ? 0.336 3.787 8.469 1 97.81 101 LEU A O 1
ATOM 791 N N . GLU A 1 102 ? 2.15 4.074 7.207 1 96.44 102 GLU A N 1
ATOM 792 C CA . GLU A 1 102 ? 1.592 5.211 6.484 1 96.44 102 GLU A CA 1
ATOM 793 C C . GLU A 1 102 ? 0.298 4.832 5.773 1 96.44 102 GLU A C 1
ATOM 795 O O . GLU A 1 102 ? -0.676 5.586 5.797 1 96.44 102 GLU A O 1
ATOM 800 N N . THR A 1 103 ? 0.308 3.688 5.141 1 93.19 103 THR A N 1
ATOM 801 C CA . THR A 1 103 ? -0.855 3.225 4.391 1 93.19 103 THR A CA 1
ATOM 802 C C . THR A 1 103 ? -2.078 3.125 5.297 1 93.19 103 THR A C 1
ATOM 804 O O . THR A 1 103 ? -3.148 3.637 4.965 1 93.19 103 THR A O 1
ATOM 807 N N . GLU A 1 104 ? -1.938 2.52 6.457 1 93.81 104 GLU A N 1
ATOM 808 C CA . GLU A 1 104 ? -3.031 2.369 7.414 1 93.81 104 GLU A CA 1
ATOM 809 C C . GLU A 1 104 ? -3.461 3.719 7.977 1 93.81 104 GLU A C 1
ATOM 811 O O . GLU A 1 104 ? -4.645 3.936 8.25 1 93.81 104 GLU A O 1
ATOM 816 N N . THR A 1 105 ? -2.514 4.578 8.156 1 94.19 105 THR A N 1
ATOM 817 C CA . THR A 1 105 ? -2.791 5.918 8.664 1 94.19 105 THR A CA 1
ATOM 818 C C . THR A 1 105 ? -3.646 6.707 7.676 1 94.19 105 THR A C 1
ATOM 820 O O . THR A 1 105 ? -4.602 7.375 8.07 1 94.19 105 THR A O 1
ATOM 823 N N . LEU A 1 106 ? -3.355 6.582 6.449 1 90.12 106 LEU A N 1
ATOM 824 C CA . LEU A 1 106 ? -4.082 7.312 5.414 1 90.12 106 LEU A CA 1
ATOM 825 C C . LEU A 1 106 ? -5.531 6.848 5.332 1 90.12 106 LEU A C 1
ATOM 827 O O . LEU A 1 106 ? -6.43 7.645 5.066 1 90.12 106 LEU A O 1
ATOM 831 N N . VAL A 1 107 ? -5.738 5.559 5.574 1 87.75 107 VAL A N 1
ATOM 832 C CA . VAL A 1 107 ? -7.098 5.023 5.582 1 87.75 107 VAL A CA 1
ATOM 833 C C . VAL A 1 107 ? -7.941 5.773 6.609 1 87.75 107 VAL A C 1
ATOM 835 O O . VAL A 1 107 ? -9.07 6.176 6.316 1 87.75 107 VAL A O 1
ATOM 838 N N . ILE A 1 108 ? -7.387 6.051 7.758 1 86.81 108 ILE A N 1
ATOM 839 C CA . ILE A 1 108 ? -8.094 6.711 8.844 1 86.81 108 ILE A CA 1
ATOM 840 C C . ILE A 1 108 ? -8.25 8.195 8.539 1 86.81 108 ILE A C 1
ATOM 842 O O . ILE A 1 108 ? -9.344 8.75 8.625 1 86.81 108 ILE A O 1
ATOM 846 N N . VAL A 1 109 ? -7.223 8.805 8.117 1 83 109 VAL A N 1
ATOM 847 C CA . VAL A 1 109 ? -7.168 10.258 7.984 1 83 109 VAL A CA 1
ATOM 848 C C . VAL A 1 109 ? -8.109 10.711 6.867 1 83 109 VAL A C 1
ATOM 850 O O . VAL A 1 109 ? -8.797 11.719 7 1 83 109 VAL A O 1
ATOM 853 N N . LEU A 1 110 ? -8.141 9.961 5.812 1 78.69 110 LEU A N 1
ATOM 854 C CA . LEU A 1 110 ? -9.016 10.328 4.707 1 78.69 110 LEU A CA 1
ATOM 855 C C . LEU A 1 110 ? -10.484 10.266 5.133 1 78.69 110 LEU A C 1
ATOM 857 O O . LEU A 1 110 ? -11.297 11.086 4.691 1 78.69 110 LEU A O 1
ATOM 861 N N . GLN A 1 111 ? -10.805 9.336 5.953 1 75.62 111 GLN A N 1
ATOM 862 C CA . GLN A 1 111 ? -12.156 9.227 6.477 1 75.62 111 GLN A CA 1
ATOM 863 C C . GLN A 1 111 ? -12.453 10.344 7.473 1 75.62 111 GLN A C 1
ATOM 865 O O . GLN A 1 111 ? -13.523 10.953 7.43 1 75.62 111 GLN A O 1
ATOM 870 N N . VAL A 1 112 ? -11.508 10.594 8.312 1 69.38 112 VAL A N 1
ATOM 871 C CA . VAL A 1 112 ? -11.664 11.602 9.359 1 69.38 112 VAL A CA 1
ATOM 872 C C . VAL A 1 112 ? -11.805 12.984 8.734 1 69.38 112 VAL A C 1
ATOM 874 O O . VAL A 1 112 ? -12.586 13.812 9.203 1 69.38 112 VAL A O 1
ATOM 877 N N . LEU A 1 113 ? -11.047 13.195 7.625 1 67.38 113 LEU A N 1
ATOM 878 C CA . LEU A 1 113 ? -11.062 14.5 6.965 1 67.38 113 LEU A CA 1
ATOM 879 C C . LEU A 1 113 ? -12.211 14.578 5.961 1 67.38 113 LEU A C 1
ATOM 881 O O . LEU A 1 113 ? -12.445 15.633 5.367 1 67.38 113 LEU A O 1
ATOM 885 N N . GLY A 1 114 ? -12.867 13.469 5.727 1 66.31 114 GLY A N 1
ATOM 886 C CA . GLY A 1 114 ? -14.086 13.477 4.934 1 66.31 114 GLY A CA 1
ATOM 887 C C . GLY A 1 114 ? -13.836 13.289 3.449 1 66.31 114 GLY A C 1
ATOM 888 O O . GLY A 1 114 ? -14.695 13.578 2.623 1 66.31 114 GLY A O 1
ATOM 889 N N . TYR A 1 115 ? -12.688 12.828 3.115 1 66.94 115 TYR A N 1
ATOM 890 C CA . TYR A 1 115 ? -12.359 12.641 1.706 1 66.94 115 TYR A CA 1
ATOM 891 C C . TYR A 1 115 ? -12.961 11.344 1.179 1 66.94 115 TYR A C 1
ATOM 893 O O . TYR A 1 115 ? -13.219 11.211 -0.021 1 66.94 115 TYR A O 1
ATOM 901 N N . VAL A 1 116 ? -13.117 10.359 2.082 1 72.94 116 VAL A N 1
ATOM 902 C CA . VAL A 1 116 ? -13.758 9.094 1.747 1 72.94 116 VAL A CA 1
ATOM 903 C C . VAL A 1 116 ? -14.789 8.742 2.814 1 72.94 116 VAL A C 1
ATOM 905 O O . VAL A 1 116 ? -14.68 9.188 3.961 1 72.94 116 VAL A O 1
ATOM 908 N N . PRO A 1 117 ? -15.812 7.996 2.375 1 73.12 117 PRO A N 1
ATOM 909 C CA . PRO A 1 117 ? -16.828 7.617 3.357 1 73.12 117 PRO A CA 1
ATOM 910 C C . PRO A 1 117 ? -16.266 6.77 4.496 1 73.12 117 PRO A C 1
ATOM 912 O O . PRO A 1 117 ? -15.312 6.016 4.297 1 73.12 117 PRO A O 1
ATOM 915 N N . VAL A 1 118 ? -17 6.891 5.57 1 76.06 118 VAL A N 1
ATOM 916 C CA . VAL A 1 118 ? -16.562 6.203 6.781 1 76.06 118 VAL A CA 1
ATOM 917 C C . VAL A 1 118 ? -16.875 4.711 6.672 1 76.06 118 VAL A C 1
ATOM 919 O O . VAL A 1 118 ? -17.953 4.332 6.219 1 76.06 118 VAL A O 1
ATOM 922 N N . ASN A 1 119 ? -15.922 3.891 6.93 1 80.31 119 ASN A N 1
ATOM 923 C CA . ASN A 1 119 ? -16.031 2.445 7.09 1 80.31 119 ASN A CA 1
ATOM 924 C C . ASN A 1 119 ? -15.492 1.984 8.438 1 80.31 119 ASN A C 1
ATOM 926 O O . ASN A 1 119 ? -14.281 1.838 8.609 1 80.31 119 ASN A O 1
ATOM 930 N N . GLN A 1 120 ? -16.438 1.716 9.297 1 82.06 120 GLN A N 1
ATOM 931 C CA . GLN A 1 120 ? -16.078 1.486 10.695 1 82.06 120 GLN A CA 1
ATOM 932 C C . GLN A 1 120 ? -15.203 0.242 10.836 1 82.06 120 GLN A C 1
ATOM 934 O O . GLN A 1 120 ? -14.266 0.223 11.633 1 82.06 120 GLN A O 1
ATOM 939 N N . ALA A 1 121 ? -15.594 -0.757 10.125 1 83.12 121 ALA A N 1
ATOM 940 C CA . ALA A 1 121 ? -14.797 -1.982 10.188 1 83.12 121 ALA A CA 1
ATOM 941 C C . ALA A 1 121 ? -13.367 -1.736 9.719 1 83.12 121 ALA A C 1
ATOM 943 O O . ALA A 1 121 ? -12.414 -2.209 10.336 1 83.12 121 ALA A O 1
ATOM 944 N N . GLN A 1 122 ? -13.234 -0.986 8.719 1 85.62 122 GLN A N 1
ATOM 945 C CA . GLN A 1 122 ? -11.922 -0.651 8.18 1 85.62 122 GLN A CA 1
ATOM 946 C C . GLN A 1 122 ? -11.125 0.206 9.156 1 85.62 122 GLN A C 1
ATOM 948 O O . GLN A 1 122 ? -9.922 0.021 9.312 1 85.62 122 GLN A O 1
ATOM 953 N N . GLN A 1 123 ? -11.797 1.08 9.789 1 87.06 123 GLN A N 1
ATOM 954 C CA . GLN A 1 123 ? -11.148 1.938 10.773 1 87.06 123 GLN A CA 1
ATOM 955 C C . GLN A 1 123 ? -10.586 1.117 11.93 1 87.06 123 GLN A C 1
ATOM 957 O O . GLN A 1 123 ? -9.445 1.321 12.344 1 87.06 123 GLN A O 1
ATOM 962 N N . LYS A 1 124 ? -11.438 0.299 12.391 1 89.88 124 LYS A N 1
ATOM 963 C CA . LYS A 1 124 ? -11.023 -0.532 13.523 1 89.88 124 LYS A CA 1
ATOM 964 C C . LYS A 1 124 ? -9.789 -1.363 13.164 1 89.88 124 LYS A C 1
ATOM 966 O O . LYS A 1 124 ? -8.836 -1.434 13.945 1 89.88 124 LYS A O 1
ATOM 971 N N . ASN A 1 125 ? -9.82 -1.919 12.023 1 92.12 125 ASN A N 1
ATOM 972 C CA . ASN A 1 125 ? -8.695 -2.742 11.578 1 92.12 125 ASN A CA 1
ATOM 973 C C . ASN A 1 125 ? -7.43 -1.914 11.398 1 92.12 125 ASN A C 1
ATOM 975 O O . ASN A 1 125 ? -6.344 -2.346 11.781 1 92.12 125 ASN A O 1
ATOM 979 N N . SER A 1 126 ? -7.578 -0.789 10.82 1 94.25 126 SER A N 1
ATOM 980 C CA . SER A 1 126 ? -6.43 0.073 10.562 1 94.25 126 SER A CA 1
ATOM 981 C C . SER A 1 126 ? -5.828 0.6 11.867 1 94.25 126 SER A C 1
ATOM 983 O O . SER A 1 126 ? -4.605 0.687 12 1 94.25 126 SER A O 1
ATOM 985 N N . LEU A 1 127 ? -6.68 0.959 12.789 1 93.75 127 LEU A N 1
ATOM 986 C CA . LEU A 1 127 ? -6.191 1.425 14.078 1 93.75 127 LEU A CA 1
ATOM 987 C C . LEU A 1 127 ? -5.422 0.322 14.797 1 93.75 127 LEU A C 1
ATOM 989 O O . LEU A 1 127 ? -4.383 0.582 15.414 1 93.75 127 LEU A O 1
ATOM 993 N N . ALA A 1 128 ? -5.961 -0.854 14.703 1 95.75 128 ALA A N 1
ATOM 994 C CA . ALA A 1 128 ? -5.262 -1.987 15.305 1 95.75 128 ALA A CA 1
ATOM 995 C C . ALA A 1 128 ? -3.9 -2.203 14.648 1 95.75 128 ALA A C 1
ATOM 997 O O . ALA A 1 128 ? -2.912 -2.479 15.328 1 95.75 128 ALA A O 1
ATOM 998 N N . SER A 1 129 ? -3.854 -2.078 13.375 1 96.75 129 SER A N 1
ATOM 999 C CA . SER A 1 129 ? -2.607 -2.238 12.633 1 96.75 129 SER A CA 1
ATOM 1000 C C . SER A 1 129 ? -1.604 -1.149 12.992 1 96.75 129 SER A C 1
ATOM 1002 O O . SER A 1 129 ? -0.412 -1.423 13.148 1 96.75 129 SER A O 1
ATOM 1004 N N . ILE A 1 130 ? -2.062 0.038 13.078 1 97.31 130 ILE A N 1
ATOM 1005 C CA . ILE A 1 130 ? -1.217 1.16 13.469 1 97.31 130 ILE A CA 1
ATOM 1006 C C . ILE A 1 130 ? -0.623 0.9 14.852 1 97.31 130 ILE A C 1
ATOM 1008 O O . ILE A 1 130 ? 0.586 1.041 15.055 1 97.31 130 ILE A O 1
ATOM 1012 N N . ALA A 1 131 ? -1.487 0.483 15.773 1 97.25 131 ALA A N 1
ATOM 1013 C CA . ALA A 1 131 ? -1.028 0.197 17.125 1 97.25 131 ALA A CA 1
ATOM 1014 C C . ALA A 1 131 ? 0.027 -0.905 17.125 1 97.25 131 ALA A C 1
ATOM 1016 O O . ALA A 1 131 ? 1.035 -0.806 17.828 1 97.25 131 ALA A O 1
ATOM 1017 N N . HIS A 1 132 ? -0.224 -1.889 16.359 1 97.62 132 HIS A N 1
ATOM 1018 C CA . HIS A 1 132 ? 0.72 -2.994 16.25 1 97.62 132 HIS A CA 1
ATOM 1019 C C . HIS A 1 132 ? 2.07 -2.516 15.727 1 97.62 132 HIS A C 1
ATOM 1021 O O . HIS A 1 132 ? 3.113 -2.848 16.281 1 97.62 132 HIS A O 1
ATOM 1027 N N . THR A 1 133 ? 2.082 -1.757 14.688 1 98.44 133 THR A N 1
ATOM 1028 C CA . THR A 1 133 ? 3.312 -1.259 14.078 1 98.44 133 THR A CA 1
ATOM 1029 C C . THR A 1 133 ? 4.047 -0.324 15.031 1 98.44 133 THR A C 1
ATOM 1031 O O . THR A 1 133 ? 5.273 -0.395 15.156 1 98.44 133 THR A O 1
ATOM 1034 N N . LEU A 1 134 ? 3.32 0.554 15.695 1 98.56 134 LEU A N 1
ATOM 1035 C CA . LEU A 1 134 ? 3.943 1.461 16.656 1 98.56 134 LEU A CA 1
ATOM 1036 C C . LEU A 1 134 ? 4.594 0.684 17.797 1 98.56 134 LEU A C 1
ATOM 1038 O O . LEU A 1 134 ? 5.641 1.084 18.312 1 98.56 134 LEU A O 1
ATOM 1042 N N . SER A 1 135 ? 3.971 -0.411 18.188 1 98.5 135 SER A N 1
ATOM 1043 C CA . SER A 1 135 ? 4.559 -1.251 19.234 1 98.5 135 SER A CA 1
ATOM 1044 C C . SER A 1 135 ? 5.883 -1.854 18.766 1 98.5 135 SER A C 1
ATOM 1046 O O . SER A 1 135 ? 6.836 -1.933 19.547 1 98.5 135 SER A O 1
ATOM 1048 N N . ILE A 1 136 ? 5.949 -2.271 17.594 1 98.44 136 ILE A N 1
ATOM 1049 C CA . ILE A 1 136 ? 7.172 -2.828 17.016 1 98.44 136 ILE A CA 1
ATOM 1050 C C . ILE A 1 136 ? 8.258 -1.755 16.969 1 98.44 136 ILE A C 1
ATOM 1052 O O . ILE A 1 136 ? 9.398 -2.004 17.359 1 98.44 136 ILE A O 1
ATOM 1056 N N . VAL A 1 137 ? 7.891 -0.586 16.5 1 98.75 137 VAL A N 1
ATOM 1057 C CA . VAL A 1 137 ? 8.82 0.534 16.406 1 98.75 137 VAL A CA 1
ATOM 1058 C C . VAL A 1 137 ? 9.344 0.874 17.797 1 98.75 137 VAL A C 1
ATOM 1060 O O . VAL A 1 137 ? 10.547 1.072 17.984 1 98.75 137 VAL A O 1
ATOM 1063 N N . ASN A 1 138 ? 8.406 0.932 18.75 1 98.75 138 ASN A N 1
ATOM 1064 C CA . ASN A 1 138 ? 8.789 1.215 20.141 1 98.75 138 ASN A CA 1
ATOM 1065 C C . ASN A 1 138 ? 9.805 0.206 20.656 1 98.75 138 ASN A C 1
ATOM 1067 O O . ASN A 1 138 ? 10.797 0.586 21.281 1 98.75 138 ASN A O 1
ATOM 1071 N N . THR A 1 139 ? 9.578 -1.013 20.391 1 98.25 139 THR A N 1
ATOM 1072 C CA . THR A 1 139 ? 10.477 -2.074 20.828 1 98.25 139 THR A CA 1
ATOM 1073 C C . THR A 1 139 ? 11.844 -1.924 20.156 1 98.25 139 THR A C 1
ATOM 1075 O O . THR A 1 139 ? 12.883 -2.057 20.828 1 98.25 139 THR A O 1
ATOM 1078 N N . GLN A 1 140 ? 11.852 -1.641 18.906 1 97.75 140 GLN A N 1
ATOM 1079 C CA . GLN A 1 140 ? 13.102 -1.471 18.156 1 97.75 140 GLN A CA 1
ATOM 1080 C C . GLN A 1 140 ? 13.898 -0.289 18.703 1 97.75 140 GLN A C 1
ATOM 1082 O O . GLN A 1 140 ? 15.125 -0.365 18.828 1 97.75 140 GLN A O 1
ATOM 1087 N N . LEU A 1 141 ? 13.258 0.729 19.016 1 98.44 141 LEU A N 1
ATOM 1088 C CA . LEU A 1 141 ? 13.906 1.947 19.484 1 98.44 141 LEU A CA 1
ATOM 1089 C C . LEU A 1 141 ? 14.375 1.786 20.922 1 98.44 141 LEU A C 1
ATOM 1091 O O . LEU A 1 141 ? 15.117 2.629 21.438 1 98.44 141 LEU A O 1
ATOM 1095 N N . GLY A 1 142 ? 13.961 0.761 21.547 1 97.62 142 GLY A N 1
ATOM 1096 C CA . GLY A 1 142 ? 14.523 0.393 22.828 1 97.62 142 GLY A CA 1
ATOM 1097 C C . GLY A 1 142 ? 15.898 -0.24 22.719 1 97.62 142 GLY A C 1
ATOM 1098 O O . GLY A 1 142 ? 16.641 -0.273 23.703 1 97.62 142 GLY A O 1
ATOM 1099 N N . LYS A 1 143 ? 16.234 -0.662 21.547 1 95.81 143 LYS A N 1
ATOM 1100 C CA . LYS A 1 143 ? 17.484 -1.388 21.328 1 95.81 143 LYS A CA 1
ATOM 1101 C C . LYS A 1 143 ? 18.562 -0.464 20.781 1 95.81 143 LYS A C 1
ATOM 1103 O O . LYS A 1 143 ? 19.75 -0.758 20.906 1 95.81 143 LYS A O 1
ATOM 1108 N N . SER A 1 144 ? 18.203 0.58 20.141 1 96.12 144 SER A N 1
ATOM 1109 C CA . SER A 1 144 ? 19.141 1.496 19.5 1 96.12 144 SER A CA 1
ATOM 1110 C C . SER A 1 144 ? 18.641 2.936 19.562 1 96.12 144 SER A C 1
ATOM 1112 O O . SER A 1 144 ? 17.453 3.178 19.75 1 96.12 144 SER A O 1
ATOM 1114 N N . LYS A 1 145 ? 19.547 3.869 19.375 1 97.19 145 LYS A N 1
ATOM 1115 C CA . LYS A 1 145 ? 19.219 5.289 19.484 1 97.19 145 LYS A CA 1
ATOM 1116 C C . LYS A 1 145 ? 18.281 5.723 18.359 1 97.19 145 LYS A C 1
ATOM 1118 O O . LYS A 1 145 ? 17.375 6.512 18.562 1 97.19 145 LYS A O 1
ATOM 1123 N N . PHE A 1 146 ? 18.609 5.207 17.188 1 98.31 146 PHE A N 1
ATOM 1124 C CA . PHE A 1 146 ? 17.766 5.457 16.031 1 98.31 146 PHE A CA 1
ATOM 1125 C C . PHE A 1 146 ? 17.234 4.152 15.453 1 98.31 146 PHE A C 1
ATOM 1127 O O . PHE A 1 146 ? 17.625 3.068 15.891 1 98.31 146 PHE A O 1
ATOM 1134 N N . ILE A 1 147 ? 16.312 4.207 14.508 1 98.44 147 ILE A N 1
ATOM 1135 C CA . ILE A 1 147 ? 15.523 3.047 14.102 1 98.44 147 ILE A CA 1
ATOM 1136 C C . ILE A 1 147 ? 16.422 2.008 13.453 1 98.44 147 ILE A C 1
ATOM 1138 O O . ILE A 1 147 ? 16.156 0.807 13.523 1 98.44 147 ILE A O 1
ATOM 1142 N N . THR A 1 148 ? 17.594 2.463 12.836 1 97.75 148 THR A N 1
ATOM 1143 C CA . THR A 1 148 ? 18.469 1.524 12.148 1 97.75 148 THR A CA 1
ATOM 1144 C C . THR A 1 148 ? 19.797 1.395 12.875 1 97.75 148 THR A C 1
ATOM 1146 O O . THR A 1 148 ? 20.75 0.811 12.344 1 97.75 148 THR A O 1
ATOM 1149 N N . GLY A 1 149 ? 19.953 2.029 14.039 1 96.19 149 GLY A N 1
ATOM 1150 C CA . GLY A 1 149 ? 21.203 1.948 14.773 1 96.19 149 GLY A CA 1
ATOM 1151 C C . GLY A 1 149 ? 21.5 3.203 15.57 1 96.19 149 GLY A C 1
ATOM 1152 O O . GLY A 1 149 ? 20.609 3.809 16.156 1 96.19 149 GLY A O 1
ATOM 1153 N N . GLU A 1 150 ? 22.797 3.604 15.508 1 96.31 150 GLU A N 1
ATOM 1154 C CA . GLU A 1 150 ? 23.25 4.652 16.422 1 96.31 150 GLU A CA 1
ATOM 1155 C C . GLU A 1 150 ? 23.328 6.004 15.711 1 96.31 150 GLU A C 1
ATOM 1157 O O . GLU A 1 150 ? 23.516 7.035 16.344 1 96.31 150 GLU A O 1
ATOM 1162 N N . THR A 1 151 ? 23.156 5.945 14.469 1 96.31 151 THR A N 1
ATOM 1163 C CA . THR A 1 151 ? 23.266 7.184 13.703 1 96.31 151 THR A CA 1
ATOM 1164 C C . THR A 1 151 ? 21.953 7.496 12.992 1 96.31 151 THR A C 1
ATOM 1166 O O . THR A 1 151 ? 21.234 6.582 12.586 1 96.31 151 THR A O 1
ATOM 1169 N N . LEU A 1 152 ? 21.688 8.781 12.875 1 97.81 152 LEU A N 1
ATOM 1170 C CA . LEU A 1 152 ? 20.484 9.258 12.188 1 97.81 152 LEU A CA 1
ATOM 1171 C C . LEU A 1 152 ? 20.547 8.914 10.703 1 97.81 152 LEU A C 1
ATOM 1173 O O . LEU A 1 152 ? 21.578 9.094 10.055 1 97.81 152 LEU A O 1
ATOM 1177 N N . THR A 1 153 ? 19.484 8.375 10.195 1 98.44 153 THR A N 1
ATOM 1178 C CA . THR A 1 153 ? 19.375 8.102 8.766 1 98.44 153 THR A CA 1
ATOM 1179 C C . THR A 1 153 ? 18.062 8.625 8.211 1 98.44 153 THR A C 1
ATOM 1181 O O . THR A 1 153 ? 17.219 9.109 8.969 1 98.44 153 THR A O 1
ATOM 1184 N N . VAL A 1 154 ? 17.828 8.484 6.902 1 98.62 154 VAL A N 1
ATOM 1185 C CA . VAL A 1 154 ? 16.594 8.961 6.273 1 98.62 154 VAL A CA 1
ATOM 1186 C C . VAL A 1 154 ? 15.422 8.086 6.711 1 98.62 154 VAL A C 1
ATOM 1188 O O . VAL A 1 154 ? 14.266 8.5 6.609 1 98.62 154 VAL A O 1
ATOM 1191 N N . ALA A 1 155 ? 15.703 6.848 7.168 1 98.81 155 ALA A N 1
ATOM 1192 C CA . ALA A 1 155 ? 14.633 6.023 7.723 1 98.81 155 ALA A CA 1
ATOM 1193 C C . ALA A 1 155 ? 14 6.695 8.938 1 98.81 155 ALA A C 1
ATOM 1195 O O . ALA A 1 155 ? 12.781 6.629 9.117 1 98.81 155 ALA A O 1
ATOM 1196 N N . ASP A 1 156 ? 14.812 7.336 9.727 1 98.81 156 ASP A N 1
ATOM 1197 C CA . ASP A 1 156 ? 14.305 8.062 10.891 1 98.81 156 ASP A CA 1
ATOM 1198 C C . ASP A 1 156 ? 13.43 9.234 10.461 1 98.81 156 ASP A C 1
ATOM 1200 O O . ASP A 1 156 ? 12.398 9.508 11.078 1 98.81 156 ASP A O 1
ATOM 1204 N N . ILE A 1 157 ? 13.828 9.922 9.445 1 98.62 157 ILE A N 1
ATOM 1205 C CA . ILE A 1 157 ? 13.109 11.102 8.984 1 98.62 157 ILE A CA 1
ATOM 1206 C C . ILE A 1 157 ? 11.727 10.703 8.469 1 98.62 157 ILE A C 1
ATOM 1208 O O . ILE A 1 157 ? 10.719 11.32 8.82 1 98.62 157 ILE A O 1
ATOM 1212 N N . ALA A 1 158 ? 11.695 9.664 7.66 1 98.62 158 ALA A N 1
ATOM 1213 C CA . ALA A 1 158 ? 10.43 9.18 7.121 1 98.62 158 ALA A CA 1
ATOM 1214 C C . ALA A 1 158 ? 9.508 8.695 8.242 1 98.62 158 ALA A C 1
ATOM 1216 O O . ALA A 1 158 ? 8.32 9.008 8.258 1 98.62 158 ALA A O 1
ATOM 1217 N N . LEU A 1 159 ? 10.07 7.902 9.117 1 98.75 159 LEU A N 1
ATOM 1218 C CA . LEU A 1 159 ? 9.305 7.355 10.227 1 98.75 159 LEU A CA 1
ATOM 1219 C C . LEU A 1 159 ? 8.789 8.469 11.141 1 98.75 159 LEU A C 1
ATOM 1221 O O . LEU A 1 159 ? 7.652 8.414 11.617 1 98.75 159 LEU A O 1
ATOM 1225 N N . ALA A 1 160 ? 9.633 9.461 11.391 1 98.44 160 ALA A N 1
ATOM 1226 C CA . ALA A 1 160 ? 9.242 10.586 12.242 1 98.44 160 ALA A CA 1
ATOM 1227 C C . ALA A 1 160 ? 8.102 11.383 11.602 1 98.44 160 ALA A C 1
ATOM 1229 O O . ALA A 1 160 ? 7.199 11.844 12.297 1 98.44 160 ALA A O 1
ATOM 1230 N N . GLN A 1 161 ? 8.164 11.539 10.328 1 97.38 161 GLN A N 1
ATOM 1231 C CA . GLN A 1 161 ? 7.109 12.25 9.617 1 97.38 161 GLN A CA 1
ATOM 1232 C C . GLN A 1 161 ? 5.758 11.57 9.812 1 97.38 161 GLN A C 1
ATOM 1234 O O . GLN A 1 161 ? 4.773 12.219 10.164 1 97.38 161 GLN A O 1
ATOM 1239 N N . VAL A 1 162 ? 5.699 10.281 9.656 1 97.38 162 VAL A N 1
ATOM 1240 C CA . VAL A 1 162 ? 4.445 9.547 9.75 1 97.38 162 VAL A CA 1
ATOM 1241 C C . VAL A 1 162 ? 3.99 9.492 11.211 1 97.38 162 VAL A C 1
ATOM 1243 O O . VAL A 1 162 ? 2.799 9.617 11.5 1 97.38 162 VAL A O 1
ATOM 1246 N N . SER A 1 163 ? 4.938 9.266 12.117 1 97.62 163 SER A N 1
ATOM 1247 C CA . SER A 1 163 ? 4.605 9.234 13.539 1 97.62 163 SER A CA 1
ATOM 1248 C C . SER A 1 163 ? 4.016 10.57 14 1 97.62 163 SER A C 1
ATOM 1250 O O . SER A 1 163 ? 3.018 10.594 14.719 1 97.62 163 SER A O 1
ATOM 1252 N N . THR A 1 164 ? 4.656 11.656 13.539 1 92.31 164 THR A N 1
ATOM 1253 C CA . THR A 1 164 ? 4.148 12.984 13.883 1 92.31 164 THR A CA 1
ATOM 1254 C C . THR A 1 164 ? 2.736 13.18 13.336 1 92.31 164 THR A C 1
ATOM 1256 O O . THR A 1 164 ? 1.864 13.703 14.031 1 92.31 164 THR A O 1
ATOM 1259 N N . PHE A 1 165 ? 2.527 12.695 12.18 1 90.31 165 PHE A N 1
ATOM 1260 C CA . PHE A 1 165 ? 1.219 12.766 11.539 1 90.31 165 PHE A CA 1
ATOM 1261 C C . PHE A 1 165 ? 0.178 12.008 12.352 1 90.31 165 PHE A C 1
ATOM 1263 O O . PHE A 1 165 ? -0.927 12.508 12.578 1 90.31 165 PHE A O 1
ATOM 1270 N N . ILE A 1 166 ? 0.506 10.852 12.797 1 93.5 166 ILE A N 1
ATOM 1271 C CA . ILE A 1 166 ? -0.386 9.992 13.562 1 93.5 166 ILE A CA 1
ATOM 1272 C C . ILE A 1 166 ? -0.761 10.672 14.883 1 93.5 166 ILE A C 1
ATOM 1274 O O . ILE A 1 166 ? -1.937 10.719 15.25 1 93.5 166 ILE A O 1
ATOM 1278 N N . PHE A 1 167 ? 0.184 11.273 15.562 1 90.62 167 PHE A N 1
ATOM 1279 C CA . PHE A 1 167 ? -0.045 11.828 16.891 1 90.62 167 PHE A CA 1
ATOM 1280 C C . PHE A 1 167 ? -0.658 13.219 16.797 1 90.62 167 PHE A C 1
ATOM 1282 O O . PHE A 1 167 ? -1.143 13.75 17.797 1 90.62 167 PHE A O 1
ATOM 1289 N N . THR A 1 168 ? -0.681 13.734 15.602 1 81.69 168 THR A N 1
ATOM 1290 C CA . THR A 1 168 ? -1.296 15.047 15.422 1 81.69 168 THR A CA 1
ATOM 1291 C C . THR A 1 168 ? -2.723 14.906 14.898 1 81.69 168 THR A C 1
ATOM 1293 O O . THR A 1 168 ? -3.535 15.82 15.047 1 81.69 168 THR A O 1
ATOM 1296 N N . LEU A 1 169 ? -3.043 13.672 14.344 1 79.31 169 LEU A N 1
ATOM 1297 C CA . LEU A 1 169 ? -4.332 13.633 13.656 1 79.31 169 LEU A CA 1
ATOM 1298 C C . LEU A 1 169 ? -5.129 12.398 14.078 1 79.31 169 LEU A C 1
ATOM 1300 O O . LEU A 1 169 ? -6.344 12.344 13.875 1 79.31 169 LEU A O 1
ATOM 1304 N N . VAL A 1 170 ? -4.457 11.438 14.648 1 86.06 170 VAL A N 1
ATOM 1305 C CA . VAL A 1 170 ? -5.156 10.164 14.781 1 86.06 170 VAL A CA 1
ATOM 1306 C C . VAL A 1 170 ? -5.23 9.766 16.25 1 86.06 170 VAL A C 1
ATOM 1308 O O . VAL A 1 170 ? -6.316 9.523 16.797 1 86.06 170 VAL A O 1
ATOM 1311 N N . LEU A 1 171 ? -4.074 9.672 16.906 1 90.94 171 LEU A N 1
ATOM 1312 C CA . LEU A 1 171 ? -4.02 9.133 18.25 1 90.94 171 LEU A CA 1
ATOM 1313 C C . LEU A 1 171 ? -3.791 10.242 19.281 1 90.94 171 LEU A C 1
ATOM 1315 O O . LEU A 1 171 ? -2.957 11.125 19.062 1 90.94 171 LEU A O 1
ATOM 1319 N N . GLY A 1 172 ? -4.496 10.133 20.391 1 86.69 172 GLY A N 1
ATOM 1320 C CA . GLY A 1 172 ? -4.348 11.078 21.484 1 86.69 172 GLY A CA 1
ATOM 1321 C C . GLY A 1 172 ? -3.297 10.664 22.5 1 86.69 172 GLY A C 1
ATOM 1322 O O . GLY A 1 172 ? -2.553 9.703 22.281 1 86.69 172 GLY A O 1
ATOM 1323 N N . GLU A 1 173 ? -3.287 11.375 23.562 1 87.75 173 GLU A N 1
ATOM 1324 C CA . GLU A 1 173 ? -2.252 11.258 24.594 1 87.75 173 GLU A CA 1
ATOM 1325 C C . GLU A 1 173 ? -2.285 9.891 25.266 1 87.75 173 GLU A C 1
ATOM 1327 O O . GLU A 1 173 ? -1.237 9.297 25.516 1 87.75 173 GLU A O 1
ATOM 1332 N N . GLU A 1 174 ? -3.42 9.398 25.531 1 91.56 174 GLU A N 1
ATOM 1333 C CA . GLU A 1 174 ? -3.553 8.109 26.203 1 91.56 174 GLU A CA 1
ATOM 1334 C C . GLU A 1 174 ? -2.908 6.992 25.391 1 91.56 174 GLU A C 1
ATOM 1336 O O . GLU A 1 174 ? -2.17 6.168 25.938 1 91.56 174 GLU A O 1
ATOM 1341 N N . GLU A 1 175 ? -3.143 7 24.188 1 95.06 175 GLU A N 1
ATOM 1342 C CA . GLU A 1 175 ? -2.57 5.984 23.297 1 95.06 175 GLU A CA 1
ATOM 1343 C C . GLU A 1 175 ? -1.089 6.246 23.047 1 95.06 175 GLU A C 1
ATOM 1345 O O . GLU A 1 175 ? -0.282 5.312 23.031 1 95.06 175 GLU A O 1
ATOM 1350 N N . ARG A 1 176 ? -0.761 7.48 22.844 1 95.06 176 ARG A N 1
ATOM 1351 C CA . ARG A 1 176 ? 0.609 7.875 22.531 1 95.06 176 ARG A CA 1
ATOM 1352 C C . ARG A 1 176 ? 1.558 7.5 23.672 1 95.06 176 ARG A C 1
ATOM 1354 O O . ARG A 1 176 ? 2.693 7.086 23.422 1 95.06 176 ARG A O 1
ATOM 1361 N N . ASN A 1 177 ? 1.119 7.535 24.875 1 95.81 177 ASN A N 1
ATOM 1362 C CA . ASN A 1 177 ? 1.948 7.301 26.047 1 95.81 177 ASN A CA 1
ATOM 1363 C C . ASN A 1 177 ? 2.293 5.824 26.203 1 95.81 177 ASN A C 1
ATOM 1365 O O . ASN A 1 177 ? 3.168 5.465 27 1 95.81 177 ASN A O 1
ATOM 1369 N N . LYS A 1 178 ? 1.699 4.988 25.469 1 97.56 178 LYS A N 1
ATOM 1370 C CA . LYS A 1 178 ? 1.99 3.559 25.5 1 97.56 178 LYS A CA 1
ATOM 1371 C C . LYS A 1 178 ? 3.328 3.254 24.828 1 97.56 178 LYS A C 1
ATOM 1373 O O . LYS A 1 178 ? 3.85 2.143 24.953 1 97.56 178 LYS A O 1
ATOM 1378 N N . TYR A 1 179 ? 3.918 4.27 24.188 1 98.38 179 TYR A N 1
ATOM 1379 C CA . TYR A 1 179 ? 5.141 4.051 23.422 1 98.38 179 TYR A CA 1
ATOM 1380 C C . TYR A 1 179 ? 6.25 4.984 23.891 1 98.38 179 TYR A C 1
ATOM 1382 O O . TYR A 1 179 ? 6.727 5.824 23.125 1 98.38 179 TYR A O 1
ATOM 1390 N N . PRO A 1 180 ? 6.844 4.758 25.031 1 98.19 180 PRO A N 1
ATOM 1391 C CA . PRO A 1 180 ? 7.789 5.707 25.625 1 98.19 180 PRO A CA 1
ATOM 1392 C C . PRO A 1 180 ? 9.094 5.812 24.844 1 98.19 180 PRO A C 1
ATOM 1394 O O . PRO A 1 180 ? 9.656 6.902 24.719 1 98.19 180 PRO A O 1
ATOM 1397 N N . GLN A 1 181 ? 9.625 4.668 24.344 1 98.62 181 GLN A N 1
ATOM 1398 C CA . GLN A 1 181 ? 10.875 4.723 23.594 1 98.62 181 GLN A CA 1
ATOM 1399 C C . GLN A 1 181 ? 10.688 5.477 22.281 1 98.62 181 GLN A C 1
ATOM 1401 O O . GLN A 1 181 ? 11.57 6.227 21.859 1 98.62 181 GLN A O 1
ATOM 1406 N N . LEU A 1 182 ? 9.562 5.234 21.688 1 98.62 182 LEU A N 1
ATOM 1407 C CA . LEU A 1 182 ? 9.234 5.945 20.469 1 98.62 182 LEU A CA 1
ATOM 1408 C C . LEU A 1 182 ? 9.133 7.445 20.719 1 98.62 182 LEU A C 1
ATOM 1410 O O . LEU A 1 182 ? 9.648 8.25 19.938 1 98.62 182 LEU A O 1
ATOM 1414 N N . LEU A 1 183 ? 8.5 7.84 21.797 1 97.38 183 LEU A N 1
ATOM 1415 C CA . LEU A 1 183 ? 8.312 9.25 22.109 1 97.38 183 LEU A CA 1
ATOM 1416 C C . LEU A 1 183 ? 9.648 9.93 22.406 1 97.38 183 LEU A C 1
ATOM 1418 O O . LEU A 1 183 ? 9.867 11.07 22 1 97.38 183 LEU A O 1
ATOM 1422 N N . LYS A 1 184 ? 10.469 9.242 23.109 1 97.81 184 LYS A N 1
ATOM 1423 C CA . LYS A 1 184 ? 11.805 9.766 23.375 1 97.81 184 LYS A CA 1
ATOM 1424 C C . LYS A 1 184 ? 12.57 10.016 22.078 1 97.81 184 LYS A C 1
ATOM 1426 O O . LYS A 1 184 ? 13.133 11.102 21.875 1 97.81 184 LYS A O 1
ATOM 1431 N N . TRP A 1 185 ? 12.609 9.062 21.203 1 98.5 185 TRP A N 1
ATOM 1432 C CA . TRP A 1 185 ? 13.25 9.156 19.906 1 98.5 185 TRP A CA 1
ATOM 1433 C C . TRP A 1 185 ? 12.633 10.273 19.062 1 98.5 185 TRP A C 1
ATOM 1435 O O . TRP A 1 185 ? 13.352 11.07 18.453 1 98.5 185 TRP A O 1
ATOM 1445 N N . LEU A 1 186 ? 11.289 10.305 19.062 1 98.06 186 LEU A N 1
ATOM 1446 C CA . LEU A 1 186 ? 10.578 11.289 18.25 1 98.06 186 LEU A CA 1
ATOM 1447 C C . LEU A 1 186 ? 10.883 12.711 18.719 1 98.06 186 LEU A C 1
ATOM 1449 O O . LEU A 1 186 ? 11.039 13.617 17.906 1 98.06 186 LEU A O 1
ATOM 1453 N N . SER A 1 187 ? 10.977 12.891 19.984 1 94.81 187 SER A N 1
ATOM 1454 C CA . SER A 1 187 ? 11.344 14.188 20.531 1 94.81 187 SER A CA 1
ATOM 1455 C C . SER A 1 187 ? 12.727 14.617 20.062 1 94.81 187 SER A C 1
ATOM 1457 O O . SER A 1 187 ? 12.945 15.789 19.766 1 94.81 187 SER A O 1
ATOM 1459 N N . GLU A 1 188 ? 13.617 13.688 20.016 1 96.44 188 GLU A N 1
ATOM 1460 C CA . GLU A 1 188 ? 14.977 13.977 19.547 1 96.44 188 GLU A CA 1
ATOM 1461 C C . GLU A 1 188 ? 14.984 14.375 18.078 1 96.44 188 GLU A C 1
ATOM 1463 O O . GLU A 1 188 ? 15.625 15.359 17.703 1 96.44 188 GLU A O 1
ATOM 1468 N N . VAL A 1 189 ? 14.305 13.672 17.266 1 97.62 189 VAL A N 1
ATOM 1469 C CA . VAL A 1 189 ? 14.273 13.953 15.844 1 97.62 189 VAL A CA 1
ATOM 1470 C C . VAL A 1 189 ? 13.562 15.281 15.594 1 97.62 189 VAL A C 1
ATOM 1472 O O . VAL A 1 189 ? 14.023 16.109 14.797 1 97.62 189 VAL A O 1
ATOM 1475 N N . ASN A 1 190 ? 12.461 15.516 16.328 1 91.88 190 ASN A N 1
ATOM 1476 C CA . ASN A 1 190 ? 11.68 16.734 16.172 1 91.88 190 ASN A CA 1
ATOM 1477 C C . ASN A 1 190 ? 12.438 17.953 16.672 1 91.88 190 ASN A C 1
ATOM 1479 O O . ASN A 1 190 ? 12.062 19.094 16.359 1 91.88 190 ASN A O 1
ATOM 1483 N N . SER A 1 191 ? 13.469 17.75 17.406 1 91.31 191 SER A N 1
ATOM 1484 C CA . SER A 1 191 ? 14.227 18.859 17.969 1 91.31 191 SER A CA 1
ATOM 1485 C C . SER A 1 191 ? 15.383 19.266 17.062 1 91.31 191 SER A C 1
ATOM 1487 O O . SER A 1 191 ? 16.062 20.266 17.297 1 91.31 191 SER A O 1
ATOM 1489 N N . LEU A 1 192 ? 15.641 18.422 16.047 1 93.56 192 LEU A N 1
ATOM 1490 C CA . LEU A 1 192 ? 16.672 18.797 15.094 1 93.56 192 LEU A CA 1
ATOM 1491 C C . LEU A 1 192 ? 16.375 20.172 14.477 1 93.56 192 LEU A C 1
ATOM 1493 O O . LEU A 1 192 ? 15.234 20.438 14.094 1 93.56 192 LEU A O 1
ATOM 1497 N N . PRO A 1 193 ? 17.406 21.031 14.359 1 92.31 193 PRO A N 1
ATOM 1498 C CA . PRO A 1 193 ? 17.172 22.328 13.727 1 92.31 193 PRO A CA 1
ATOM 1499 C C . PRO A 1 193 ? 16.641 22.203 12.305 1 92.31 193 PRO A C 1
ATOM 1501 O O . PRO A 1 193 ? 15.773 22.984 11.898 1 92.31 193 PRO A O 1
ATOM 1504 N N . GLU A 1 194 ? 17.156 21.234 11.547 1 92.94 194 GLU A N 1
ATOM 1505 C CA . GLU A 1 194 ? 16.703 21.016 10.18 1 92.94 194 GLU A CA 1
ATOM 1506 C C . GLU A 1 194 ? 15.227 20.625 10.133 1 92.94 194 GLU A C 1
ATOM 1508 O O . GLU A 1 194 ? 14.516 20.969 9.195 1 92.94 194 GLU A O 1
ATOM 1513 N N . TRP A 1 195 ? 14.742 19.875 11.164 1 92.88 195 TRP A N 1
ATOM 1514 C CA . TRP A 1 195 ? 13.344 19.484 11.25 1 92.88 195 TRP A CA 1
ATOM 1515 C C . TRP A 1 195 ? 12.461 20.672 11.602 1 92.88 195 TRP A C 1
ATOM 1517 O O . TRP A 1 195 ? 11.453 20.938 10.938 1 92.88 195 TRP A O 1
ATOM 1527 N N . ARG A 1 196 ? 12.883 21.453 12.555 1 84.5 196 ARG A N 1
ATOM 1528 C CA . ARG A 1 196 ? 12.102 22.562 13.086 1 84.5 196 ARG A CA 1
ATOM 1529 C C . ARG A 1 196 ? 11.906 23.641 12.031 1 84.5 196 ARG A C 1
ATOM 1531 O O . ARG A 1 196 ? 10.875 24.328 12.016 1 84.5 196 ARG A O 1
ATOM 1538 N N . GLU A 1 197 ? 12.867 23.734 11.195 1 82.44 197 GLU A N 1
ATOM 1539 C CA . GLU A 1 197 ? 12.789 24.734 10.141 1 82.44 197 GLU A CA 1
ATOM 1540 C C . GLU A 1 197 ? 11.539 24.547 9.281 1 82.44 197 GLU A C 1
ATOM 1542 O O . GLU A 1 197 ? 10.938 25.516 8.828 1 82.44 197 GLU A O 1
ATOM 1547 N N . TYR A 1 198 ? 11.133 23.281 9.094 1 84.69 198 TYR A N 1
ATOM 1548 C CA . TYR A 1 198 ? 10.062 23.031 8.133 1 84.69 198 TYR A CA 1
ATOM 1549 C C . TYR A 1 198 ? 8.797 22.562 8.844 1 84.69 198 TYR A C 1
ATOM 1551 O O . TYR A 1 198 ? 7.688 22.812 8.375 1 84.69 198 TYR A O 1
ATOM 1559 N N . TYR A 1 199 ? 8.922 21.797 9.945 1 81.38 199 TYR A N 1
ATOM 1560 C CA . TYR A 1 199 ? 7.762 21.25 10.633 1 81.38 199 TYR A CA 1
ATOM 1561 C C . TYR A 1 199 ? 7.363 22.125 11.82 1 81.38 199 TYR A C 1
ATOM 1563 O O . TYR A 1 199 ? 6.227 22.062 12.289 1 81.38 199 TYR A O 1
ATOM 1571 N N . GLY A 1 200 ? 8.32 22.906 12.312 1 76.38 200 GLY A N 1
ATOM 1572 C CA . GLY A 1 200 ? 8.07 23.578 13.578 1 76.38 200 GLY A CA 1
ATOM 1573 C C . GLY A 1 200 ? 7.91 22.625 14.742 1 76.38 200 GLY A C 1
ATOM 1574 O O . GLY A 1 200 ? 8.398 21.484 14.695 1 76.38 200 GLY A O 1
ATOM 1575 N N . ARG A 1 201 ? 7.332 23.125 15.805 1 72.81 201 ARG A N 1
ATOM 1576 C CA . ARG A 1 201 ? 7.043 22.281 16.969 1 72.81 201 ARG A CA 1
ATOM 1577 C C . ARG A 1 201 ? 5.754 21.5 16.75 1 72.81 201 ARG A C 1
ATOM 1579 O O . ARG A 1 201 ? 4.727 22.062 16.375 1 72.81 201 ARG A O 1
ATOM 1586 N N . PRO A 1 202 ? 5.926 20.188 16.969 1 76.62 202 PRO A N 1
ATOM 1587 C CA . PRO A 1 202 ? 4.707 19.406 16.75 1 76.62 202 PRO A CA 1
ATOM 1588 C C . PRO A 1 202 ? 3.627 19.703 17.797 1 76.62 202 PRO A C 1
ATOM 1590 O O . PRO A 1 202 ? 3.941 19.922 18.969 1 76.62 202 PRO A O 1
ATOM 1593 N N . ARG A 1 203 ? 2.406 19.719 17.391 1 71.5 203 ARG A N 1
ATOM 1594 C CA . ARG A 1 203 ? 1.251 19.875 18.266 1 71.5 203 ARG A CA 1
ATOM 1595 C C . ARG A 1 203 ? 0.465 18.562 18.359 1 71.5 203 ARG A C 1
ATOM 1597 O O . ARG A 1 203 ? -0.453 18.328 17.562 1 71.5 203 ARG A O 1
ATOM 1604 N N . PHE A 1 204 ? 0.75 17.781 19.312 1 81.56 204 PHE A N 1
ATOM 1605 C CA . PHE A 1 204 ? 0.159 16.453 19.453 1 81.56 204 PHE A CA 1
ATOM 1606 C C . PHE A 1 204 ? -1.245 16.547 20.031 1 81.56 204 PHE A C 1
ATOM 1608 O O . PHE A 1 204 ? -1.517 17.406 20.875 1 81.56 204 PHE A O 1
ATOM 1615 N N . LEU A 1 205 ? -2.031 15.602 19.625 1 74.19 205 LEU A N 1
ATOM 1616 C CA . LEU A 1 205 ? -3.41 15.547 20.094 1 74.19 205 LEU A CA 1
ATOM 1617 C C . LEU A 1 205 ? -3.469 15.156 21.578 1 74.19 205 LEU A C 1
ATOM 1619 O O . LEU A 1 205 ? -2.732 14.266 22.016 1 74.19 205 LEU A O 1
ATOM 1623 N N . LYS A 1 206 ? -4.344 15.844 22.234 1 76.12 206 LYS A N 1
ATOM 1624 C CA . LYS A 1 206 ? -4.641 15.398 23.594 1 76.12 206 LYS A CA 1
ATOM 1625 C C . LYS A 1 206 ? -5.609 14.219 23.578 1 76.12 206 LYS A C 1
ATOM 1627 O O . LYS A 1 206 ? -5.383 13.219 24.266 1 76.12 206 LYS A O 1
ATOM 1632 N N . ASN A 1 207 ? -6.715 14.422 22.734 1 73.94 207 ASN A N 1
ATOM 1633 C CA . ASN A 1 207 ? -7.715 13.367 22.562 1 73.94 207 ASN A CA 1
ATOM 1634 C C . ASN A 1 207 ? -7.832 12.922 21.109 1 73.94 207 ASN A C 1
ATOM 1636 O O . ASN A 1 207 ? -7.727 13.742 20.203 1 73.94 207 ASN A O 1
ATOM 1640 N N . ALA A 1 208 ? -8.094 11.547 21.031 1 74.75 208 ALA A N 1
ATOM 1641 C CA . ALA A 1 208 ? -8.227 11.016 19.688 1 74.75 208 ALA A CA 1
ATOM 1642 C C . ALA A 1 208 ? -9.391 11.664 18.938 1 74.75 208 ALA A C 1
ATOM 1644 O O . ALA A 1 208 ? -10.383 12.062 19.562 1 74.75 208 ALA A O 1
ATOM 1645 N N . PHE A 1 209 ? -9.219 11.742 17.625 1 64.5 209 PHE A N 1
ATOM 1646 C CA . PHE A 1 209 ? -10.312 12.242 16.812 1 64.5 209 PHE A CA 1
ATOM 1647 C C . PHE A 1 209 ? -11.516 11.305 16.875 1 64.5 209 PHE A C 1
ATOM 1649 O O . PHE A 1 209 ? -11.359 10.086 16.828 1 64.5 209 PHE A O 1
ATOM 1656 N N . PRO A 1 210 ? -12.602 12.031 17.188 1 62 210 PRO A N 1
ATOM 1657 C CA . PRO A 1 210 ? -13.781 11.164 17.125 1 62 210 PRO A CA 1
ATOM 1658 C C . PRO A 1 210 ? -13.977 10.539 15.742 1 62 210 PRO A C 1
ATOM 1660 O O . PRO A 1 210 ? -13.859 11.227 14.727 1 62 210 PRO A O 1
ATOM 1663 N N . LEU A 1 211 ? -13.953 9.25 15.672 1 64.38 211 LEU A N 1
ATOM 1664 C CA . LEU A 1 211 ? -14.156 8.57 14.391 1 64.38 211 LEU A CA 1
ATOM 1665 C C . LEU A 1 211 ? -15.594 8.727 13.914 1 64.38 211 LEU A C 1
ATOM 1667 O O . LEU A 1 211 ? -16.531 8.516 14.688 1 64.38 211 LEU A O 1
ATOM 1671 N N . PRO A 1 212 ? -15.703 9.32 12.727 1 57.47 212 PRO A N 1
ATOM 1672 C CA . PRO A 1 212 ? -17.062 9.453 12.203 1 57.47 212 PRO A CA 1
ATOM 1673 C C . PRO A 1 212 ? -17.797 8.117 12.133 1 57.47 212 PRO A C 1
ATOM 1675 O O . PRO A 1 212 ? -17.172 7.074 11.906 1 57.47 212 PRO A O 1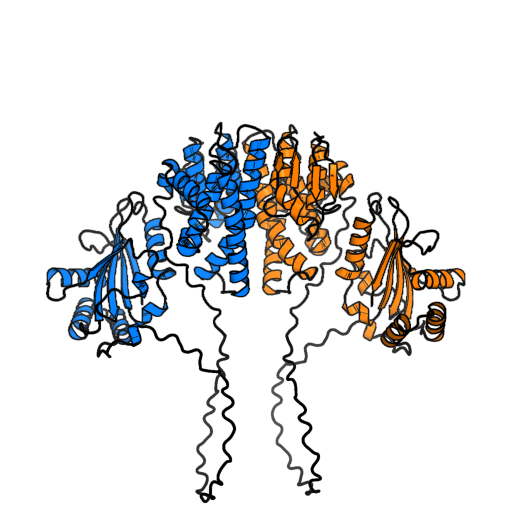
ATOM 1678 N N . VAL A 1 213 ? -19.016 8.062 12.602 1 58.56 213 VAL A N 1
ATOM 1679 C CA . VAL A 1 213 ? -19.859 6.859 12.555 1 58.56 213 VAL A CA 1
ATOM 1680 C C . VAL A 1 213 ? -20.641 6.824 11.242 1 58.56 213 VAL A C 1
ATOM 1682 O O . VAL A 1 213 ? -20.969 7.871 10.688 1 58.56 213 VAL A O 1
ATOM 1685 N N . GLU A 1 214 ? -20.672 5.641 10.633 1 56.62 214 GLU A N 1
ATOM 1686 C CA . GLU A 1 214 ? -21.422 5.48 9.391 1 56.62 214 GLU A CA 1
ATOM 1687 C C . GLU A 1 214 ? -22.828 6.074 9.508 1 56.62 214 GLU A C 1
ATOM 1689 O O . GLU A 1 214 ? -23.516 5.867 10.508 1 56.62 214 GLU A O 1
ATOM 1694 N N . GLU A 1 215 ? -23.188 6.996 8.773 1 45.69 215 GLU A N 1
ATOM 1695 C CA . GLU A 1 215 ? -24.578 7.434 8.742 1 45.69 215 GLU A CA 1
ATOM 1696 C C . GLU A 1 215 ? -25.5 6.293 8.336 1 45.69 215 GLU A C 1
ATOM 1698 O O . GLU A 1 215 ? -25.297 5.652 7.301 1 45.69 215 GLU A O 1
ATOM 1703 N N . LYS A 1 216 ? -26.188 5.582 9.203 1 41.78 216 LYS A N 1
ATOM 1704 C CA . LYS A 1 216 ? -27.266 4.695 8.773 1 41.78 216 LYS A CA 1
ATOM 1705 C C . LYS A 1 216 ? -28.188 5.395 7.793 1 41.78 216 LYS A C 1
ATOM 1707 O O . LYS A 1 216 ? -28.703 6.477 8.078 1 41.78 216 LYS A O 1
ATOM 1712 N N . LYS A 1 217 ? -28.125 5.066 6.617 1 38.72 217 LYS A N 1
ATOM 1713 C CA . LYS A 1 217 ? -29.203 5.527 5.75 1 38.72 217 LYS A CA 1
ATOM 1714 C C . LYS A 1 217 ? -30.562 5.289 6.395 1 38.72 217 LYS A C 1
ATOM 1716 O O . LYS A 1 217 ? -30.969 4.145 6.594 1 38.72 217 LYS A O 1
ATOM 1721 N N . GLU A 1 218 ? -31.109 6.012 7.16 1 33.28 218 GLU A N 1
ATOM 1722 C CA . GLU A 1 218 ? -32.562 5.941 7.332 1 33.28 218 GLU A CA 1
ATOM 1723 C C . GLU A 1 218 ? -33.281 5.938 5.984 1 33.28 218 GLU A C 1
ATOM 1725 O O . GLU A 1 218 ? -33.031 6.809 5.145 1 33.28 218 GLU A O 1
ATOM 1730 N N . LYS A 1 219 ? -33.594 4.82 5.492 1 31.02 219 LYS A N 1
ATOM 1731 C CA . LYS A 1 219 ? -34.656 4.867 4.461 1 31.02 219 LYS A CA 1
ATOM 1732 C C . LYS A 1 219 ? -35.688 5.922 4.785 1 31.02 219 LYS A C 1
ATOM 1734 O O . LYS A 1 219 ? -36.469 5.77 5.734 1 31.02 219 LYS A O 1
ATOM 1739 N N . LYS A 1 220 ? -35.438 7.094 4.457 1 31.17 220 LYS A N 1
ATOM 1740 C CA . LYS A 1 220 ? -36.594 7.961 4.309 1 31.17 220 LYS A CA 1
ATOM 1741 C C . LYS A 1 220 ? -37.688 7.285 3.482 1 31.17 220 LYS A C 1
ATOM 1743 O O . LYS A 1 220 ? -37.5 7.043 2.287 1 31.17 220 LYS A O 1
ATOM 1748 N N . GLN A 1 221 ? -38.594 6.441 4.004 1 28.56 221 GLN A N 1
ATOM 1749 C CA . GLN A 1 221 ? -39.938 6.211 3.479 1 28.56 221 GLN A CA 1
ATOM 1750 C C . GLN A 1 221 ? -40.562 7.52 3.035 1 28.56 221 GLN A C 1
ATOM 1752 O O . GLN A 1 221 ? -40.844 8.398 3.859 1 28.56 221 GLN A O 1
ATOM 1757 N N . GLU A 1 222 ? -40.25 8 1.969 1 29.22 222 GLU A N 1
ATOM 1758 C CA . GLU A 1 222 ? -41.094 8.992 1.311 1 29.22 222 GLU A CA 1
ATOM 1759 C C . GLU A 1 222 ? -42.562 8.633 1.434 1 29.22 222 GLU A C 1
ATOM 1761 O O . GLU A 1 222 ? -43 7.613 0.891 1 29.22 222 GLU A O 1
ATOM 1766 N N . GLN A 1 223 ? -43.156 8.867 2.58 1 26.55 223 GLN A N 1
ATOM 1767 C CA . GLN A 1 223 ? -44.625 8.914 2.711 1 26.55 223 GLN A CA 1
ATOM 1768 C C . GLN A 1 223 ? -45.25 9.805 1.641 1 26.55 223 GLN A C 1
ATOM 1770 O O . GLN A 1 223 ? -45.031 11.023 1.649 1 26.55 223 GLN A O 1
ATOM 1775 N N . LYS A 1 224 ? -45.25 9.297 0.403 1 27.09 224 LYS A N 1
ATOM 1776 C CA . LYS A 1 224 ? -46.156 9.914 -0.562 1 27.09 224 LYS A CA 1
ATOM 1777 C C . LYS A 1 224 ? -47.531 10.156 0.049 1 27.09 224 LYS A C 1
ATOM 1779 O O . LYS A 1 224 ? -48.25 9.203 0.375 1 27.09 224 LYS A O 1
ATOM 1784 N N . GLN A 1 225 ? -47.781 11.266 0.846 1 24.69 225 GLN A N 1
ATOM 1785 C CA . GLN A 1 225 ? -49.031 11.828 1.325 1 24.69 225 GLN A CA 1
ATOM 1786 C C . GLN A 1 225 ? -50 12.031 0.177 1 24.69 225 GLN A C 1
ATOM 1788 O O . GLN A 1 225 ? -49.844 12.93 -0.65 1 24.69 225 GLN A O 1
ATOM 1793 N N . GLU A 1 226 ? -50.344 10.906 -0.549 1 24.48 226 GLU A N 1
ATOM 1794 C CA . GLU A 1 226 ? -51.5 11.07 -1.445 1 24.48 226 GLU A CA 1
ATOM 1795 C C . GLU A 1 226 ? -52.688 11.656 -0.708 1 24.48 226 GLU A C 1
ATOM 1797 O O . GLU A 1 226 ? -53.062 11.172 0.358 1 24.48 226 GLU A O 1
ATOM 1802 N N . LYS A 1 227 ? -53 12.914 -1.131 1 26.7 227 LYS A N 1
ATOM 1803 C CA . LYS A 1 227 ? -54.156 13.719 -0.719 1 26.7 227 LYS A CA 1
ATOM 1804 C C . LYS A 1 227 ? -55.469 12.969 -0.94 1 26.7 227 LYS A C 1
ATOM 1806 O O . LYS A 1 227 ? -55.906 12.828 -2.078 1 26.7 227 LYS A O 1
ATOM 1811 N N . GLN A 1 228 ? -55.75 11.727 -0.216 1 23.12 228 GLN A N 1
ATOM 1812 C CA . GLN A 1 228 ? -57.062 11.102 -0.284 1 23.12 228 GLN A CA 1
ATOM 1813 C C . GLN A 1 228 ? -58.156 12.078 0.132 1 23.12 228 GLN A C 1
ATOM 1815 O O . GLN A 1 228 ? -58 12.828 1.094 1 23.12 228 GLN A O 1
ATOM 1820 N N . LYS A 1 229 ? -59.094 12.344 -0.775 1 22.14 229 LYS A N 1
ATOM 1821 C CA . LYS A 1 229 ? -60.406 13.031 -0.698 1 22.14 229 LYS A CA 1
ATOM 1822 C C . LYS A 1 229 ? -61.219 12.547 0.501 1 22.14 229 LYS A C 1
ATOM 1824 O O . LYS A 1 229 ? -61.25 11.352 0.792 1 22.14 229 LYS A O 1
ATOM 1829 N N . GLU A 1 230 ? -61.688 13.484 1.472 1 23.52 230 GLU A N 1
ATOM 1830 C CA . GLU A 1 230 ? -62.281 13.578 2.797 1 23.52 230 GLU A CA 1
ATOM 1831 C C . GLU A 1 230 ? -63.656 12.914 2.83 1 23.52 230 GLU A C 1
ATOM 1833 O O . GLU A 1 230 ? -64.688 13.602 2.877 1 23.52 230 GLU A O 1
ATOM 1838 N N . GLN A 1 231 ? -63.906 11.758 2.061 1 22.45 231 GLN A N 1
ATOM 1839 C CA . GLN A 1 231 ? -65.375 11.578 2.166 1 22.45 231 GLN A CA 1
ATOM 1840 C C . GLN A 1 231 ? -65.812 11.328 3.611 1 22.45 231 GLN A C 1
ATOM 1842 O O . GLN A 1 231 ? -65.062 10.703 4.379 1 22.45 231 GLN A O 1
ATOM 1847 N N . PRO A 1 232 ? -66.938 11.945 4.098 1 22.77 232 PRO A N 1
ATOM 1848 C CA . PRO A 1 232 ? -67.562 12.227 5.406 1 22.77 232 PRO A CA 1
ATOM 1849 C C . PRO A 1 232 ? -68 10.969 6.133 1 22.77 232 PRO A C 1
ATOM 1851 O O . PRO A 1 232 ? -68.688 11.055 7.176 1 22.77 232 PRO A O 1
ATOM 1854 N N . LYS A 1 233 ? -67.375 9.789 5.98 1 20.88 233 LYS A N 1
ATOM 1855 C CA . LYS A 1 233 ? -68.188 8.68 6.379 1 20.88 233 LYS A CA 1
ATOM 1856 C C . LYS A 1 233 ? -68.625 8.789 7.848 1 20.88 233 LYS A C 1
ATOM 1858 O O . LYS A 1 233 ? -67.875 9.336 8.664 1 20.88 233 LYS A O 1
ATOM 1863 N N . GLN A 1 234 ? -69.75 8.195 8.125 1 20.72 234 GLN A N 1
ATOM 1864 C CA . GLN A 1 234 ? -70.812 8.203 9.164 1 20.72 234 GLN A CA 1
ATOM 1865 C C . GLN A 1 234 ? -70.25 7.637 10.477 1 20.72 234 GLN A C 1
ATOM 1867 O O . GLN A 1 234 ? -69.25 6.875 10.469 1 20.72 234 GLN A O 1
ATOM 1872 N N . LYS A 1 235 ? -70.938 7.965 11.625 1 21.83 235 LYS A N 1
ATOM 1873 C CA . LYS A 1 235 ? -70.812 8.117 13.07 1 21.83 235 LYS A CA 1
ATOM 1874 C C . LYS A 1 235 ? -70.812 6.758 13.766 1 21.83 235 LYS A C 1
ATOM 1876 O O . LYS A 1 235 ? -70.875 6.68 14.992 1 21.83 235 LYS A O 1
ATOM 1881 N N . GLU A 1 236 ? -70.438 5.633 13.078 1 21.22 236 GLU A N 1
ATOM 1882 C CA . GLU A 1 236 ? -71.062 4.496 13.773 1 21.22 236 GLU A CA 1
ATOM 1883 C C . GLU A 1 236 ? -70.438 4.316 15.164 1 21.22 236 GLU A C 1
ATOM 1885 O O . GLU A 1 236 ? -69.312 4.754 15.422 1 21.22 236 GLU A O 1
ATOM 1890 N N . GLN A 1 237 ? -71.188 3.621 16.078 1 21.33 237 GLN A N 1
ATOM 1891 C CA . GLN A 1 237 ? -71.438 3.502 17.516 1 21.33 237 GLN A CA 1
ATOM 1892 C C . GLN A 1 237 ? -70.25 2.799 18.188 1 21.33 237 GLN A C 1
ATOM 1894 O O . GLN A 1 237 ? -69.625 1.923 17.594 1 21.33 237 GLN A O 1
ATOM 1899 N N . PRO A 1 238 ? -69.812 3.299 19.438 1 22.42 238 PRO A N 1
ATOM 1900 C CA . PRO A 1 238 ? -68.625 3.223 20.25 1 22.42 238 PRO A CA 1
ATOM 1901 C C . PRO A 1 238 ? -68.438 1.854 20.906 1 22.42 238 PRO A C 1
ATOM 1903 O O . PRO A 1 238 ? -69.188 1.479 21.797 1 22.42 238 PRO A O 1
ATOM 1906 N N . LYS A 1 239 ? -68.5 0.783 20.109 1 21.38 239 LYS A N 1
ATOM 1907 C CA . LYS A 1 239 ? -68.562 -0.475 20.844 1 21.38 239 LYS A CA 1
ATOM 1908 C C . LYS A 1 239 ? -67.5 -0.597 21.891 1 21.38 239 LYS A C 1
ATOM 1910 O O . LYS A 1 239 ? -66.375 -0.058 21.703 1 21.38 239 LYS A O 1
ATOM 1915 N N . GLN A 1 240 ? -67.75 -1.31 23.016 1 21.56 240 GLN A N 1
ATOM 1916 C CA . GLN A 1 240 ? -67.312 -1.452 24.375 1 21.56 240 GLN A CA 1
ATOM 1917 C C . GLN A 1 240 ? -65.938 -2.174 24.422 1 21.56 240 GLN A C 1
ATOM 1919 O O . GLN A 1 240 ? -65.812 -3.26 23.844 1 21.56 240 GLN A O 1
ATOM 1924 N N . GLN A 1 241 ? -64.875 -1.431 24.656 1 22.88 241 GLN A N 1
ATOM 1925 C CA . GLN A 1 241 ? -63.438 -1.714 24.5 1 22.88 241 GLN A CA 1
ATOM 1926 C C . GLN A 1 241 ? -62.969 -2.77 25.5 1 22.88 241 GLN A C 1
ATOM 1928 O O . GLN A 1 241 ? -63.062 -2.572 26.719 1 22.88 241 GLN A O 1
ATOM 1933 N N . GLU A 1 242 ? -63.281 -4.023 25.109 1 23.31 242 GLU A N 1
ATOM 1934 C CA . GLU A 1 242 ? -62.906 -5.121 26 1 23.31 242 GLU A CA 1
ATOM 1935 C C . GLU A 1 242 ? -61.469 -5.016 26.453 1 23.31 242 GLU A C 1
ATOM 1937 O O . GLU A 1 242 ? -60.625 -4.438 25.766 1 23.31 242 GLU A O 1
ATOM 1942 N N . GLN A 1 243 ? -61.25 -5.48 27.797 1 23.06 243 GLN A N 1
ATOM 1943 C CA . GLN A 1 243 ? -60.156 -5.277 28.75 1 23.06 243 GLN A CA 1
ATOM 1944 C C . GLN A 1 243 ? -58.875 -5.98 28.297 1 23.06 243 GLN A C 1
ATOM 1946 O O . GLN A 1 243 ? -58.875 -7.207 28.156 1 23.06 243 GLN A O 1
ATOM 1951 N N . PRO A 1 244 ? -58.156 -5.348 27.344 1 24.72 244 PRO A N 1
ATOM 1952 C CA . PRO A 1 244 ? -57.062 -6.098 26.766 1 24.72 244 PRO A CA 1
ATOM 1953 C C . PRO A 1 244 ? -56.031 -6.566 27.812 1 24.72 244 PRO A C 1
ATOM 1955 O O . PRO A 1 244 ? -55.906 -5.922 28.859 1 24.72 244 PRO A O 1
ATOM 1958 N N . LYS A 1 245 ? -55.844 -7.867 27.906 1 24.09 245 LYS A N 1
ATOM 1959 C CA . LYS A 1 245 ? -54.969 -8.617 28.797 1 24.09 245 LYS A CA 1
ATOM 1960 C C . LYS A 1 245 ? -53.562 -8.062 28.766 1 24.09 245 LYS A C 1
ATOM 1962 O O . LYS A 1 245 ? -53.062 -7.625 27.719 1 24.09 245 LYS A O 1
ATOM 1967 N N . PRO A 1 246 ? -52.844 -7.879 30 1 22.72 246 PRO A N 1
ATOM 1968 C CA . PRO A 1 246 ? -51.594 -7.137 30.188 1 22.72 246 PRO A CA 1
ATOM 1969 C C . PRO A 1 246 ? -50.438 -7.738 29.406 1 22.72 246 PRO A C 1
ATOM 1971 O O . PRO A 1 246 ? -50.156 -8.93 29.531 1 22.72 246 PRO A O 1
ATOM 1974 N N . LYS A 1 247 ? -50.281 -7.434 28.141 1 24.75 247 LYS A N 1
ATOM 1975 C CA . LYS A 1 247 ? -49.156 -7.926 27.344 1 24.75 247 LYS A CA 1
ATOM 1976 C C . LYS A 1 247 ? -47.844 -7.75 28.094 1 24.75 247 LYS A C 1
ATOM 1978 O O . LYS A 1 247 ? -47.594 -6.715 28.719 1 24.75 247 LYS A O 1
ATOM 1983 N N . ALA A 1 248 ? -47.156 -8.836 28.312 1 26.08 248 ALA A N 1
ATOM 1984 C CA . ALA A 1 248 ? -45.875 -9.008 28.953 1 26.08 248 ALA A CA 1
ATOM 1985 C C . ALA A 1 248 ? -44.812 -8.055 28.359 1 26.08 248 ALA A C 1
ATOM 1987 O O . ALA A 1 248 ? -44.719 -7.938 27.125 1 26.08 248 ALA A O 1
ATOM 1988 N N . GLN A 1 249 ? -44.312 -6.977 29.047 1 24.53 249 GLN A N 1
ATOM 1989 C CA . GLN A 1 249 ? -43.438 -5.855 28.734 1 24.53 249 GLN A CA 1
ATOM 1990 C C . GLN A 1 249 ? -42.125 -6.34 28.141 1 24.53 249 GLN A C 1
ATOM 1992 O O . GLN A 1 249 ? -41.281 -6.883 28.875 1 24.53 249 GLN A O 1
ATOM 1997 N N . GLU A 1 250 ? -42.125 -7.184 27.094 1 27.47 250 GLU A N 1
ATOM 1998 C CA . GLU A 1 250 ? -40.781 -7.508 26.609 1 27.47 250 GLU A CA 1
ATOM 1999 C C . GLU A 1 250 ? -39.969 -6.246 26.391 1 27.47 250 GLU A C 1
ATOM 2001 O O . GLU A 1 250 ? -40.406 -5.32 25.703 1 27.47 250 GLU A O 1
ATOM 2006 N N . ASP A 1 251 ? -39.094 -5.91 27.359 1 26.22 251 ASP A N 1
ATOM 2007 C CA . ASP A 1 251 ? -38.156 -4.785 27.469 1 26.22 251 ASP A CA 1
ATOM 2008 C C . ASP A 1 251 ? -37.281 -4.66 26.219 1 26.22 251 ASP A C 1
ATOM 2010 O O . ASP A 1 251 ? -36.312 -5.383 26.078 1 26.22 251 ASP A O 1
ATOM 2014 N N . ASP A 1 252 ? -37.844 -4.738 25.094 1 28.33 252 ASP A N 1
ATOM 2015 C CA . ASP A 1 252 ? -37.156 -4.465 23.844 1 28.33 252 ASP A CA 1
ATOM 2016 C C . ASP A 1 252 ? -36.375 -3.154 23.938 1 28.33 252 ASP A C 1
ATOM 2018 O O . ASP A 1 252 ? -36.969 -2.09 24.141 1 28.33 252 ASP A O 1
ATOM 2022 N N . GLU A 1 253 ? -35.094 -3.275 24.406 1 30.36 253 GLU A N 1
ATOM 2023 C CA . GLU A 1 253 ? -34.062 -2.287 24.594 1 30.36 253 GLU A CA 1
ATOM 2024 C C . GLU A 1 253 ? -33.875 -1.427 23.344 1 30.36 253 GLU A C 1
ATOM 2026 O O . GLU A 1 253 ? -32.906 -1.557 22.609 1 30.36 253 GLU A O 1
ATOM 2031 N N . ASP A 1 254 ? -34.781 -1.479 22.5 1 32.31 254 ASP A N 1
ATOM 2032 C CA . ASP A 1 254 ? -34.656 -0.48 21.453 1 32.31 254 ASP A CA 1
ATOM 2033 C C . ASP A 1 254 ? -34.625 0.933 22.031 1 32.31 254 ASP A C 1
ATOM 2035 O O . ASP A 1 254 ? -35.688 1.589 22.094 1 32.31 254 ASP A O 1
ATOM 2039 N N . GLN A 1 255 ? -34.281 1.104 23.25 1 31.25 255 GLN A N 1
ATOM 2040 C CA . GLN A 1 255 ? -34.344 2.52 23.594 1 31.25 255 GLN A CA 1
ATOM 2041 C C . GLN A 1 255 ? -33.75 3.385 22.5 1 31.25 255 GLN A C 1
ATOM 2043 O O . GLN A 1 255 ? -32.75 2.996 21.875 1 31.25 255 GLN A O 1
ATOM 2048 N N . PRO A 1 256 ? -34.594 4.203 21.844 1 37 256 PRO A N 1
ATOM 2049 C CA . PRO A 1 256 ? -33.875 5.074 20.922 1 37 256 PRO A CA 1
ATOM 2050 C C . PRO A 1 256 ? -32.438 5.344 21.359 1 37 256 PRO A C 1
ATOM 2052 O O . PRO A 1 256 ? -32.156 5.391 22.562 1 37 256 PRO A O 1
ATOM 2055 N N . LYS A 1 257 ? -31.453 4.906 20.688 1 36.75 257 LYS A N 1
ATOM 2056 C CA . LYS A 1 257 ? -30.109 5.348 21.078 1 36.75 257 LYS A CA 1
ATOM 2057 C C . LYS A 1 257 ? -30.172 6.695 21.797 1 36.75 257 LYS A C 1
ATOM 2059 O O . LYS A 1 257 ? -30.734 7.66 21.266 1 36.75 257 LYS A O 1
ATOM 2064 N N . LYS A 1 258 ? -30.25 6.719 22.984 1 37.19 258 LYS A N 1
ATOM 2065 C CA . LYS A 1 258 ? -30.188 7.941 23.781 1 37.19 258 LYS A CA 1
ATOM 2066 C C . LYS A 1 258 ? -29.312 8.992 23.094 1 37.19 258 LYS A C 1
ATOM 2068 O O . LYS A 1 258 ? -28.109 8.812 22.969 1 37.19 258 LYS A O 1
ATOM 2073 N N . LYS A 1 259 ? -29.766 9.633 22.094 1 44.97 259 LYS A N 1
ATOM 2074 C CA . LYS A 1 259 ? -28.984 10.75 21.594 1 44.97 259 LYS A CA 1
ATOM 2075 C C . LYS A 1 259 ? -28.172 11.414 22.703 1 44.97 259 LYS A C 1
ATOM 2077 O O . LYS A 1 259 ? -28.734 11.789 23.75 1 44.97 259 LYS A O 1
ATOM 2082 N N . GLU A 1 260 ? -27.078 11.07 22.766 1 58.19 260 GLU A N 1
ATOM 2083 C CA . GLU A 1 260 ? -26.219 11.742 23.734 1 58.19 260 GLU A CA 1
ATOM 2084 C C . GLU A 1 260 ? -26.531 13.234 23.812 1 58.19 260 GLU A C 1
ATOM 2086 O O . GLU A 1 260 ? -26.531 13.93 22.797 1 58.19 260 GLU A O 1
ATOM 2091 N N . VAL A 1 261 ? -27.281 13.586 24.844 1 71.44 261 VAL A N 1
ATOM 2092 C CA . VAL A 1 261 ? -27.656 14.969 25.094 1 71.44 261 VAL A CA 1
ATOM 2093 C C . VAL A 1 261 ? -26.406 15.836 25.234 1 71.44 261 VAL A C 1
ATOM 2095 O O . VAL A 1 261 ? -25.5 15.508 26 1 71.44 261 VAL A O 1
ATOM 2098 N N . ASN A 1 262 ? -26.297 16.797 24.391 1 81.19 262 ASN A N 1
ATOM 2099 C CA . ASN A 1 262 ? -25.188 17.75 24.5 1 81.19 262 ASN A CA 1
ATOM 2100 C C . ASN A 1 262 ? -25.297 18.594 25.766 1 81.19 262 ASN A C 1
ATOM 2102 O O . ASN A 1 262 ? -26.375 19.078 26.109 1 81.19 262 ASN A O 1
ATOM 2106 N N . PRO A 1 263 ? -24.281 18.609 26.484 1 84.88 263 PRO A N 1
ATOM 2107 C CA . PRO A 1 263 ? -24.312 19.391 27.734 1 84.88 263 PRO A CA 1
ATOM 2108 C C . PRO A 1 263 ? -24.844 20.797 27.516 1 84.88 263 PRO A C 1
ATOM 2110 O O . PRO A 1 263 ? -2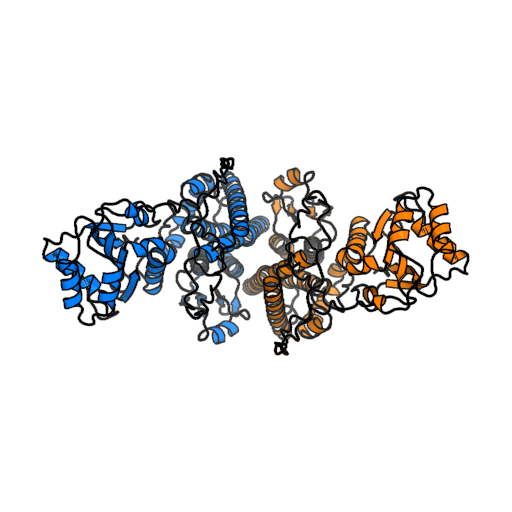5.406 21.391 28.453 1 84.88 263 PRO A O 1
ATOM 2113 N N . LEU A 1 264 ? -24.766 21.312 26.422 1 88.06 264 LEU A N 1
ATOM 2114 C CA . LEU A 1 264 ? -25.203 22.672 26.141 1 88.06 264 LEU A CA 1
ATOM 2115 C C . LEU A 1 264 ? -26.734 22.719 26.031 1 88.06 264 LEU A C 1
ATOM 2117 O O . LEU A 1 264 ? -27.328 23.797 26.203 1 88.06 264 LEU A O 1
ATOM 2121 N N . ASP A 1 265 ? -27.312 21.625 25.812 1 88.06 265 ASP A N 1
ATOM 2122 C CA . ASP A 1 265 ? -28.766 21.547 25.766 1 88.06 265 ASP A CA 1
ATOM 2123 C C . ASP A 1 265 ? -29.359 21.562 27.172 1 88.06 265 ASP A C 1
ATOM 2125 O O . ASP A 1 265 ? -30.547 21.844 27.344 1 88.06 265 ASP A O 1
ATOM 2129 N N . LEU A 1 266 ? -28.5 21.234 28.078 1 87.44 266 LEU A N 1
ATOM 2130 C CA . LEU A 1 266 ? -28.953 21.125 29.469 1 87.44 266 LEU A CA 1
ATOM 2131 C C . LEU A 1 266 ? -28.922 22.5 30.141 1 87.44 266 LEU A C 1
ATOM 2133 O O . LEU A 1 266 ? -29.406 22.641 31.266 1 87.44 266 LEU A O 1
ATOM 2137 N N . LEU A 1 267 ? -28.453 23.438 29.531 1 90.31 267 LEU A N 1
ATOM 2138 C CA . LEU A 1 267 ? -28.406 24.781 30.109 1 90.31 267 LEU A CA 1
ATOM 2139 C C . LEU A 1 267 ? -29.797 25.422 30.141 1 90.31 267 LEU A C 1
ATOM 2141 O O . LEU A 1 267 ? -30.672 25.016 29.375 1 90.31 267 LEU A O 1
ATOM 2145 N N . PRO A 1 268 ? -29.969 26.422 31.016 1 90.88 268 PRO A N 1
ATOM 2146 C CA . PRO A 1 268 ? -31.266 27.078 31.078 1 90.88 268 PRO A CA 1
ATOM 2147 C C . PRO A 1 268 ? -31.703 27.656 29.734 1 90.88 268 PRO A C 1
ATOM 2149 O O . PRO A 1 268 ? -30.875 28.141 28.953 1 90.88 268 PRO A O 1
ATOM 2152 N N . PRO A 1 269 ? -32.938 27.484 29.453 1 90.56 269 PRO A N 1
ATOM 2153 C CA . PRO A 1 269 ? -33.406 28 28.172 1 90.56 269 PRO A CA 1
ATOM 2154 C C . PRO A 1 269 ? -33.125 29.484 27.984 1 90.56 269 PRO A C 1
ATOM 2156 O O . PRO A 1 269 ? -33.094 30.234 28.953 1 90.56 269 PRO A O 1
ATOM 2159 N N . SER A 1 270 ? -32.844 29.844 26.797 1 91.75 270 SER A N 1
ATOM 2160 C CA . SER A 1 270 ? -32.562 31.219 26.422 1 91.75 270 SER A CA 1
ATOM 2161 C C . SER A 1 270 ? -33.531 31.719 25.359 1 91.75 270 SER A C 1
ATOM 2163 O O . SER A 1 270 ? -34.031 30.953 24.562 1 91.75 270 SER A O 1
ATOM 2165 N N . THR A 1 271 ? -33.719 33.062 25.422 1 90.38 271 THR A N 1
ATOM 2166 C CA . THR A 1 271 ? -34.594 33.688 24.438 1 90.38 271 THR A CA 1
ATOM 2167 C C . THR A 1 271 ? -33.875 33.875 23.109 1 90.38 271 THR A C 1
ATOM 2169 O O . THR A 1 271 ? -34.5 34.156 22.094 1 90.38 271 THR A O 1
ATOM 2172 N N . PHE A 1 272 ? -32.625 33.75 23.125 1 94.12 272 PHE A N 1
ATOM 2173 C CA . PHE A 1 272 ? -31.844 33.969 21.938 1 94.12 272 PHE A CA 1
ATOM 2174 C C . PHE A 1 272 ? -31.766 32.688 21.094 1 94.12 272 PHE A C 1
ATOM 2176 O O . PHE A 1 272 ? -31.469 31.609 21.625 1 94.12 272 PHE A O 1
ATOM 2183 N N . ASN A 1 273 ? -32.062 32.844 19.812 1 92.06 273 ASN A N 1
ATOM 2184 C CA . ASN A 1 273 ? -31.984 31.719 18.875 1 92.06 273 ASN A CA 1
ATOM 2185 C C . ASN A 1 273 ? -30.859 31.953 17.859 1 92.06 273 ASN A C 1
ATOM 2187 O O . ASN A 1 273 ? -30.969 32.812 16.984 1 92.06 273 ASN A O 1
ATOM 2191 N N . ILE A 1 274 ? -29.875 31.172 17.922 1 93.44 274 ILE A N 1
ATOM 2192 C CA . ILE A 1 274 ? -28.672 31.375 17.125 1 93.44 274 ILE A CA 1
ATOM 2193 C C . ILE A 1 274 ? -28.984 31.156 15.648 1 93.44 274 ILE A C 1
ATOM 2195 O O . ILE A 1 274 ? -28.422 31.812 14.781 1 93.44 274 ILE A O 1
ATOM 2199 N N . ASP A 1 275 ? -29.875 30.188 15.344 1 92.25 275 ASP A N 1
ATOM 2200 C CA . ASP A 1 275 ? -30.203 29.906 13.953 1 92.25 275 ASP A CA 1
ATOM 2201 C C . ASP A 1 275 ? -30.906 31.109 13.312 1 92.25 275 ASP A C 1
ATOM 2203 O O . ASP A 1 275 ? -30.625 31.453 12.164 1 92.25 275 ASP A O 1
ATOM 2207 N N . ASP A 1 276 ? -31.797 31.641 14.094 1 90.75 276 ASP A N 1
ATOM 2208 C CA . ASP A 1 276 ? -32.469 32.844 13.617 1 90.75 276 ASP A CA 1
ATOM 2209 C C . ASP A 1 276 ? -31.453 33.969 13.383 1 90.75 276 ASP A C 1
ATOM 2211 O O . ASP A 1 276 ? -31.531 34.688 12.375 1 90.75 276 ASP A O 1
ATOM 2215 N N . TYR A 1 277 ? -30.609 34.094 14.258 1 92.19 277 TYR A N 1
ATOM 2216 C CA . TYR A 1 277 ? -29.625 35.156 14.109 1 92.19 277 TYR A CA 1
ATOM 2217 C C . TYR A 1 277 ? -28.734 34.906 12.906 1 92.19 277 TYR A C 1
ATOM 2219 O O . TYR A 1 277 ? -28.375 35.844 12.18 1 92.19 277 TYR A O 1
ATOM 2227 N N . LYS A 1 278 ? -28.25 33.719 12.688 1 91.75 278 LYS A N 1
ATOM 2228 C CA . LYS A 1 278 ? -27.438 33.406 11.523 1 91.75 278 LYS A CA 1
ATOM 2229 C C . LYS A 1 278 ? -28.125 33.812 10.234 1 91.75 278 LYS A C 1
ATOM 2231 O O . LYS A 1 278 ? -27.484 34.375 9.336 1 91.75 278 LYS A O 1
ATOM 2236 N N . ARG A 1 279 ? -29.375 33.562 10.219 1 89.75 279 ARG A N 1
ATOM 2237 C CA . ARG A 1 279 ? -30.156 33.969 9.055 1 89.75 279 ARG A CA 1
ATOM 2238 C C . ARG A 1 279 ? -30.141 35.469 8.875 1 89.75 279 ARG A C 1
ATOM 2240 O O . ARG A 1 279 ? -29.969 35.969 7.762 1 89.75 279 ARG A O 1
ATOM 2247 N N . ILE A 1 280 ? -30.328 36.125 9.945 1 87.56 280 ILE A N 1
ATOM 2248 C CA . ILE A 1 280 ? -30.344 37.594 9.906 1 87.56 280 ILE A CA 1
ATOM 2249 C C . ILE A 1 280 ? -28.953 38.094 9.492 1 87.56 280 ILE A C 1
ATOM 2251 O O . ILE A 1 280 ? -28.844 39 8.664 1 87.56 280 ILE A O 1
ATOM 2255 N N . PHE A 1 281 ? -27.969 37.531 9.992 1 89.94 281 PHE A N 1
ATOM 2256 C CA . PHE A 1 281 ? -26.594 37.969 9.742 1 89.94 281 PHE A CA 1
ATOM 2257 C C . PHE A 1 281 ? -26.281 37.906 8.25 1 89.94 281 PHE A C 1
ATOM 2259 O O . PHE A 1 281 ? -25.656 38.812 7.707 1 89.94 281 PHE A O 1
ATOM 2266 N N . PHE A 1 282 ? -26.688 36.906 7.57 1 87.25 282 PHE A N 1
ATOM 2267 C CA . PHE A 1 282 ? -26.312 36.719 6.18 1 87.25 282 PHE A CA 1
ATOM 2268 C C . PHE A 1 282 ? -27.297 37.406 5.246 1 87.25 282 PHE A C 1
ATOM 2270 O O . PHE A 1 282 ? -26.984 37.656 4.082 1 87.25 282 PHE A O 1
ATOM 2277 N N . ALA A 1 283 ? -28.438 37.688 5.801 1 82.12 283 ALA A N 1
ATOM 2278 C CA . ALA A 1 283 ? -29.469 38.344 5.012 1 82.12 283 ALA A CA 1
ATOM 2279 C C . ALA A 1 283 ? -29.266 39.875 5.035 1 82.12 283 ALA A C 1
ATOM 2281 O O . ALA A 1 283 ? -29.547 40.562 4.047 1 82.12 283 ALA A O 1
ATOM 2282 N N . GLU A 1 284 ? -28.891 40.312 6.156 1 80.19 284 GLU A N 1
ATOM 2283 C CA . GLU A 1 284 ? -28.75 41.75 6.344 1 80.19 284 GLU A CA 1
ATOM 2284 C C . GLU A 1 284 ? -27.438 42.25 5.734 1 80.19 284 GLU A C 1
ATOM 2286 O O . GLU A 1 284 ? -26.359 41.844 6.16 1 80.19 284 GLU A O 1
ATOM 2291 N N . LYS A 1 285 ? -27.609 43.125 4.762 1 77.06 285 LYS A N 1
ATOM 2292 C CA . LYS A 1 285 ? -26.438 43.625 4.059 1 77.06 285 LYS A CA 1
ATOM 2293 C C . LYS A 1 285 ? -25.75 44.719 4.875 1 77.06 285 LYS A C 1
ATOM 2295 O O . LYS A 1 285 ? -24.531 44.906 4.766 1 77.06 285 LYS A O 1
ATOM 2300 N N . ASP A 1 286 ? -26.609 45.344 5.664 1 80.38 286 ASP A N 1
ATOM 2301 C CA . ASP A 1 286 ? -26.047 46.375 6.535 1 80.38 286 ASP A CA 1
ATOM 2302 C C . ASP A 1 286 ? -25.406 45.75 7.777 1 80.38 286 ASP A C 1
ATOM 2304 O O . ASP A 1 286 ? -26.125 45.375 8.711 1 80.38 286 ASP A O 1
ATOM 2308 N N . ILE A 1 287 ? -24.156 45.719 7.805 1 75.38 287 ILE A N 1
ATOM 2309 C CA . ILE A 1 287 ? -23.406 45 8.82 1 75.38 287 ILE A CA 1
ATOM 2310 C C . ILE A 1 287 ? -23.578 45.688 10.18 1 75.38 287 ILE A C 1
ATOM 2312 O O . ILE A 1 287 ? -23.688 45 11.211 1 75.38 287 ILE A O 1
ATOM 2316 N N . GLN A 1 288 ? -23.641 46.969 10.211 1 77.69 288 GLN A N 1
ATOM 2317 C CA . GLN A 1 288 ? -23.844 47.719 11.461 1 77.69 288 GLN A CA 1
ATOM 2318 C C . GLN A 1 288 ? -25.203 47.375 12.07 1 77.69 288 GLN A C 1
ATOM 2320 O O . GLN A 1 288 ? -25.312 47.188 13.289 1 77.69 288 GLN A O 1
ATOM 2325 N N . LYS A 1 289 ? -26.172 47.344 11.234 1 83.25 289 LYS A N 1
ATOM 2326 C CA . LYS A 1 289 ? -27.5 46.969 11.711 1 83.25 289 LYS A CA 1
ATOM 2327 C C . LYS A 1 289 ? -27.516 45.562 12.281 1 83.25 289 LYS A C 1
ATOM 2329 O O . LYS A 1 289 ? -28.188 45.281 13.273 1 83.25 289 LYS A O 1
ATOM 2334 N N . ASN A 1 290 ? -26.781 44.781 11.664 1 87.94 290 ASN A N 1
ATOM 2335 C CA . ASN A 1 290 ? -26.656 43.406 12.125 1 87.94 290 ASN A CA 1
ATOM 2336 C C . ASN A 1 290 ? -26.094 43.344 13.547 1 87.94 290 ASN A C 1
ATOM 2338 O O . ASN A 1 290 ? -26.609 42.594 14.383 1 87.94 290 ASN A O 1
ATOM 2342 N N . MET A 1 291 ? -25.141 44.125 13.82 1 90.25 291 MET A N 1
ATOM 2343 C CA . MET A 1 291 ? -24.516 44.125 15.133 1 90.25 291 MET A CA 1
ATOM 2344 C C . MET A 1 291 ? -25.453 44.719 16.188 1 90.25 291 MET A C 1
ATOM 2346 O O . MET A 1 291 ? -25.484 44.219 17.328 1 90.25 291 MET A O 1
ATOM 2350 N N . GLU A 1 292 ? -26.141 45.688 15.773 1 88.31 292 GLU A N 1
ATOM 2351 C CA . GLU A 1 292 ? -27.141 46.25 16.688 1 88.31 292 GLU A CA 1
ATOM 2352 C C . GLU A 1 292 ? -28.188 45.188 17.047 1 88.31 292 GLU A C 1
ATOM 2354 O O . GLU A 1 292 ? -28.609 45.094 18.203 1 88.31 292 GLU A O 1
ATOM 2359 N N . THR A 1 293 ? -28.547 44.531 16.031 1 90.25 293 THR A N 1
ATOM 2360 C CA . THR A 1 293 ? -29.5 43.469 16.266 1 90.25 293 THR A CA 1
ATOM 2361 C C . THR A 1 293 ? -28.938 42.406 17.234 1 90.25 293 THR A C 1
ATOM 2363 O O . THR A 1 293 ? -29.641 41.969 18.141 1 90.25 293 THR A O 1
ATOM 2366 N N . LEU A 1 294 ? -27.734 42.094 17.094 1 93.81 294 LEU A N 1
ATOM 2367 C CA . LEU A 1 294 ? -27.094 41.094 17.969 1 93.81 294 LEU A CA 1
ATOM 2368 C C . LEU A 1 294 ? -27.125 41.562 19.422 1 93.81 294 LEU A C 1
ATOM 2370 O O . LEU A 1 294 ? -27.625 40.875 20.297 1 93.81 294 LEU A O 1
ATOM 2374 N N . PHE A 1 295 ? -26.672 42.781 19.672 1 93.25 295 PHE A N 1
ATOM 2375 C CA . PHE A 1 295 ? -26.484 43.25 21.047 1 93.25 295 PHE A CA 1
ATOM 2376 C C . PHE A 1 295 ? -27.812 43.594 21.688 1 93.25 295 PHE A C 1
ATOM 2378 O O . PHE A 1 295 ? -27.922 43.656 22.906 1 93.25 295 PHE A O 1
ATOM 2385 N N . SER A 1 296 ? -28.812 43.688 20.828 1 91.31 296 SER A N 1
ATOM 2386 C CA . SER A 1 296 ? -30.141 43.969 21.359 1 91.31 296 SER A CA 1
ATOM 2387 C C . SER A 1 296 ? -30.906 42.656 21.656 1 91.31 296 SER A C 1
ATOM 2389 O O . SER A 1 296 ? -31.859 42.656 22.422 1 91.31 296 SER A O 1
ATOM 2391 N N . THR A 1 297 ? -30.469 41.625 21.078 1 92.44 297 THR A N 1
ATOM 2392 C CA . THR A 1 297 ? -31.266 40.406 21.172 1 92.44 297 THR A CA 1
ATOM 2393 C C . THR A 1 297 ? -30.516 39.344 21.969 1 92.44 297 THR A C 1
ATOM 2395 O O . THR A 1 297 ? -31.141 38.469 22.562 1 92.44 297 THR A O 1
ATOM 2398 N N . VAL A 1 298 ? -29.234 39.438 22.016 1 94.06 298 VAL A N 1
ATOM 2399 C CA . VAL A 1 298 ? -28.453 38.344 22.594 1 94.06 298 VAL A CA 1
ATOM 2400 C C . VAL A 1 298 ? -28.688 38.281 24.094 1 94.06 298 VAL A C 1
ATOM 2402 O O . VAL A 1 298 ? -28.781 39.312 24.766 1 94.06 298 VAL A O 1
ATOM 2405 N N . ASP A 1 299 ? -28.891 37.062 24.531 1 94.94 299 ASP A N 1
ATOM 2406 C CA . ASP A 1 299 ? -29.016 36.781 25.953 1 94.94 299 ASP A CA 1
ATOM 2407 C C . ASP A 1 299 ? -27.672 36.438 26.578 1 94.94 299 ASP A C 1
ATOM 2409 O O . ASP A 1 299 ? -27.234 35.281 26.516 1 94.94 299 ASP A O 1
ATOM 2413 N N . LEU A 1 300 ? -27.109 37.344 27.312 1 94.44 300 LEU A N 1
ATOM 2414 C CA . LEU A 1 300 ? -25.75 37.156 27.812 1 94.44 300 LEU A CA 1
ATOM 2415 C C . LEU A 1 300 ? -25.734 36.344 29.094 1 94.44 300 LEU A C 1
ATOM 2417 O O . LEU A 1 300 ? -24.672 36.031 29.641 1 94.44 300 LEU A O 1
ATOM 2421 N N . ASN A 1 301 ? -26.906 35.938 29.5 1 93.69 301 ASN A N 1
ATOM 2422 C CA . ASN A 1 301 ? -26.969 34.969 30.609 1 93.69 301 ASN A CA 1
ATOM 2423 C C . ASN A 1 301 ? -26.828 33.531 30.094 1 93.69 301 ASN A C 1
ATOM 2425 O O . ASN A 1 301 ? -26.438 32.656 30.844 1 93.69 301 ASN A O 1
ATOM 2429 N N . GLY A 1 302 ? -27.188 33.406 28.859 1 95.5 302 GLY A N 1
ATOM 2430 C CA . GLY A 1 302 ? -27.156 32.062 28.297 1 95.5 302 GLY A CA 1
ATOM 2431 C C . GLY A 1 302 ? -26.125 31.922 27.188 1 95.5 302 GLY A C 1
ATOM 2432 O O . GLY A 1 302 ? -25.828 30.797 26.75 1 95.5 302 GLY A O 1
ATOM 2433 N N . TRP A 1 303 ? -25.719 33 26.703 1 97 303 TRP A N 1
ATOM 2434 C CA . TRP A 1 303 ? -24.75 33.031 25.609 1 97 303 TRP A CA 1
ATOM 2435 C C . TRP A 1 303 ? -23.578 33.969 25.953 1 97 303 TRP A C 1
ATOM 2437 O O . TRP A 1 303 ? -23.703 34.812 26.844 1 97 303 TRP A O 1
ATOM 2447 N N . SER A 1 304 ? -22.484 33.75 25.312 1 97 304 SER A N 1
ATOM 2448 C CA . SER A 1 304 ? -21.328 34.594 25.578 1 97 304 SER A CA 1
ATOM 2449 C C . SER A 1 304 ? -20.531 34.844 24.297 1 97 304 SER A C 1
ATOM 2451 O O . SER A 1 304 ? -20.609 34.062 23.344 1 97 304 SER A O 1
ATOM 2453 N N . LEU A 1 305 ? -19.844 35.938 24.266 1 97.62 305 LEU A N 1
ATOM 2454 C CA . LEU A 1 305 ? -18.969 36.375 23.172 1 97.62 305 LEU A CA 1
ATOM 2455 C C . LEU A 1 305 ? -17.516 36.188 23.562 1 97.62 305 LEU A C 1
ATOM 2457 O O . LEU A 1 305 ? -17.125 36.438 24.703 1 97.62 305 LEU A O 1
ATOM 2461 N N . TRP A 1 306 ? -16.734 35.781 22.562 1 97.75 306 TRP A N 1
ATOM 2462 C CA . TRP A 1 306 ? -15.344 35.469 22.875 1 97.75 306 TRP A CA 1
ATOM 2463 C C . TRP A 1 306 ? -14.414 35.875 21.734 1 97.75 306 TRP A C 1
ATOM 2465 O O . TRP A 1 306 ? -14.773 35.719 20.562 1 97.75 306 TRP A O 1
ATOM 2475 N N . PHE A 1 307 ? -13.234 36.406 22.156 1 97.5 307 PHE A N 1
ATOM 2476 C CA . PHE A 1 307 ? -12.102 36.438 21.234 1 97.5 307 PHE A CA 1
ATOM 2477 C C . PHE A 1 307 ? -11.289 35.156 21.344 1 97.5 307 PHE A C 1
ATOM 2479 O O . PHE A 1 307 ? -10.961 34.719 22.453 1 97.5 307 PHE A O 1
ATOM 2486 N N . VAL A 1 308 ? -11.07 34.531 20.219 1 96.44 308 VAL A N 1
ATOM 2487 C CA . VAL A 1 308 ? -10.242 33.344 20.172 1 96.44 308 VAL A CA 1
ATOM 2488 C C . VAL A 1 308 ? -8.969 33.625 19.375 1 96.44 308 VAL A C 1
ATOM 2490 O O . VAL A 1 308 ? -9.039 33.938 18.188 1 96.44 308 VAL A O 1
ATOM 2493 N N . LYS A 1 309 ? -7.836 33.531 20.031 1 95.31 309 LYS A N 1
ATOM 2494 C CA . LYS A 1 309 ? -6.551 33.812 19.406 1 95.31 309 LYS A CA 1
ATOM 2495 C C . LYS A 1 309 ? -5.625 32.594 19.469 1 95.31 309 LYS A C 1
ATOM 2497 O O . LYS A 1 309 ? -5.465 32 20.531 1 95.31 309 LYS A O 1
ATOM 2502 N N . TYR A 1 310 ? -5.102 32.25 18.312 1 93.19 310 TYR A N 1
ATOM 2503 C CA . TYR A 1 310 ? -4.148 31.172 18.25 1 93.19 310 TYR A CA 1
ATOM 2504 C C . TYR A 1 310 ? -2.754 31.625 18.656 1 93.19 310 TYR A C 1
ATOM 2506 O O . TYR A 1 310 ? -2.271 32.656 18.188 1 93.19 310 TYR A O 1
ATOM 2514 N N . ASN A 1 311 ? -2.127 30.891 19.609 1 90.06 311 ASN A N 1
ATOM 2515 C CA . ASN A 1 311 ? -0.743 31.141 20 1 90.06 311 ASN A CA 1
ATOM 2516 C C . ASN A 1 311 ? 0.236 30.406 19.078 1 90.06 311 ASN A C 1
ATOM 2518 O O . ASN A 1 311 ? 0.588 29.266 19.328 1 90.06 311 ASN A O 1
ATOM 2522 N N . LYS A 1 312 ? 0.703 31.172 18.062 1 85.5 312 LYS A N 1
ATOM 2523 C CA . LYS A 1 312 ? 1.535 30.547 17.047 1 85.5 312 LYS A CA 1
ATOM 2524 C C . LYS A 1 312 ? 2.949 30.297 17.562 1 85.5 312 LYS A C 1
ATOM 2526 O O . LYS A 1 312 ? 3.461 31.078 18.375 1 85.5 312 LYS A O 1
ATOM 2531 N N . SER A 1 313 ? 3.57 29.203 17.062 1 76.19 313 SER A N 1
ATOM 2532 C CA . SER A 1 313 ? 4.977 28.922 17.344 1 76.19 313 SER A CA 1
ATOM 2533 C C . SER A 1 313 ? 5.891 29.719 16.422 1 76.19 313 SER A C 1
ATOM 2535 O O . SER A 1 313 ? 5.418 30.391 15.492 1 76.19 313 SER A O 1
ATOM 2537 N N . GLU A 1 314 ? 7.145 29.75 16.812 1 71.44 314 GLU A N 1
ATOM 2538 C CA . GLU A 1 314 ? 8.141 30.547 16.094 1 71.44 314 GLU A CA 1
ATOM 2539 C C . GLU A 1 314 ? 8.148 30.234 14.609 1 71.44 314 GLU A C 1
ATOM 2541 O O . GLU A 1 314 ? 8.398 31.109 13.781 1 71.44 314 GLU A O 1
ATOM 2546 N N . ASN A 1 315 ? 7.828 29.109 14.156 1 68.31 315 ASN A N 1
ATOM 2547 C CA . ASN A 1 315 ? 7.945 28.719 12.75 1 68.31 315 ASN A CA 1
ATOM 2548 C C . ASN A 1 315 ? 6.59 28.734 12.055 1 68.31 315 ASN A C 1
ATOM 2550 O O . ASN A 1 315 ? 6.488 28.391 10.875 1 68.31 315 ASN A O 1
ATOM 2554 N N . GLU A 1 316 ? 5.668 29.172 12.766 1 78.81 316 GLU A N 1
ATOM 2555 C CA . GLU A 1 316 ? 4.328 29.234 12.188 1 78.81 316 GLU A CA 1
ATOM 2556 C C . GLU A 1 316 ? 3.988 30.656 11.742 1 78.81 316 GLU A C 1
ATOM 2558 O O . GLU A 1 316 ? 4.617 31.625 12.188 1 78.81 316 GLU A O 1
ATOM 2563 N N . GLY A 1 317 ? 3.098 30.797 10.836 1 84.56 317 GLY A N 1
ATOM 2564 C CA . GLY A 1 317 ? 2.602 32.094 10.383 1 84.56 317 GLY A CA 1
ATOM 2565 C C . GLY A 1 317 ? 3.473 32.719 9.32 1 84.56 317 GLY A C 1
ATOM 2566 O O . GLY A 1 317 ? 3.318 33.906 9.008 1 84.56 317 GLY A O 1
ATOM 2567 N N . LYS A 1 318 ? 4.367 31.906 8.727 1 78.62 318 LYS A N 1
ATOM 2568 C CA . LYS A 1 318 ? 5.324 32.438 7.77 1 78.62 318 LYS A CA 1
ATOM 2569 C C . LYS A 1 318 ? 4.727 32.5 6.363 1 78.62 318 LYS A C 1
ATOM 2571 O O . LYS A 1 318 ? 5.125 33.312 5.539 1 78.62 318 LYS A O 1
ATOM 2576 N N . LYS A 1 319 ? 3.854 31.609 6.113 1 76.88 319 LYS A N 1
ATOM 2577 C CA . LYS A 1 319 ? 3.215 31.531 4.805 1 76.88 319 LYS A CA 1
ATOM 2578 C C . LYS A 1 319 ? 1.694 31.516 4.934 1 76.88 319 LYS A C 1
ATOM 2580 O O . LYS A 1 319 ? 1.149 30.828 5.805 1 76.88 319 LYS A O 1
ATOM 2585 N N . LEU A 1 320 ? 1.063 32.281 4.074 1 81.56 320 LEU A N 1
ATOM 2586 C CA . LEU A 1 320 ? -0.387 32.406 4.133 1 81.56 320 LEU A CA 1
ATOM 2587 C C . LEU A 1 320 ? -1.08 31.078 3.877 1 81.56 320 LEU A C 1
ATOM 2589 O O . LEU A 1 320 ? -2 30.703 4.605 1 81.56 320 LEU A O 1
ATOM 2593 N N . ILE A 1 321 ? -0.599 30.453 2.939 1 72.81 321 ILE A N 1
ATOM 2594 C CA . ILE A 1 321 ? -1.252 29.203 2.547 1 72.81 321 ILE A CA 1
ATOM 2595 C C . ILE A 1 321 ? -1.202 28.203 3.701 1 72.81 321 ILE A C 1
ATOM 2597 O O . ILE A 1 321 ? -2.205 27.562 4.02 1 72.81 321 ILE A O 1
ATOM 2601 N N . LEU A 1 322 ? -0.11 28.047 4.355 1 74.06 322 LEU A N 1
ATOM 2602 C CA . LEU A 1 322 ? 0.05 27.109 5.469 1 74.06 322 LEU A CA 1
ATOM 2603 C C . LEU A 1 322 ? -0.787 27.547 6.668 1 74.06 322 LEU A C 1
ATOM 2605 O O . LEU A 1 322 ? -1.397 26.719 7.344 1 74.06 322 LEU A O 1
ATOM 2609 N N . THR A 1 323 ? -0.726 28.812 6.883 1 84.25 323 THR A N 1
ATOM 2610 C CA . THR A 1 323 ? -1.491 29.344 7.996 1 84.25 323 THR A CA 1
ATOM 2611 C C . THR A 1 323 ? -2.988 29.156 7.77 1 84.25 323 THR A C 1
ATOM 2613 O O . THR A 1 323 ? -3.729 28.844 8.703 1 84.25 323 THR A O 1
ATOM 2616 N N . ASN A 1 324 ? -3.34 29.375 6.559 1 83.19 324 ASN A N 1
ATOM 2617 C CA . ASN A 1 324 ? -4.734 29.141 6.203 1 83.19 324 ASN A CA 1
ATOM 2618 C C . ASN A 1 324 ? -5.129 27.672 6.391 1 83.19 324 ASN A C 1
ATOM 2620 O O . ASN A 1 324 ? -6.211 27.375 6.898 1 83.19 324 ASN A O 1
ATOM 2624 N N . ASN A 1 325 ? -4.289 26.844 6.008 1 72.56 325 ASN A N 1
ATOM 2625 C CA . ASN A 1 325 ? -4.543 25.422 6.195 1 72.56 325 ASN A CA 1
ATOM 2626 C C . ASN A 1 325 ? -4.664 25.062 7.676 1 72.56 325 ASN A C 1
ATOM 2628 O O . ASN A 1 325 ? -5.5 24.25 8.055 1 72.56 325 ASN A O 1
ATOM 2632 N N . LEU A 1 326 ? -3.83 25.578 8.375 1 80.75 326 LEU A N 1
ATOM 2633 C CA . LEU A 1 326 ? -3.863 25.375 9.82 1 80.75 326 LEU A CA 1
ATOM 2634 C C . LEU A 1 326 ? -5.203 25.812 10.398 1 80.75 326 LEU A C 1
ATOM 2636 O O . LEU A 1 326 ? -5.797 25.094 11.211 1 80.75 326 LEU A O 1
ATOM 2640 N N . MET A 1 327 ? -5.625 26.938 9.984 1 86.81 327 MET A N 1
ATOM 2641 C CA . MET A 1 327 ? -6.906 27.453 10.445 1 86.81 327 MET A CA 1
ATOM 2642 C C . MET A 1 327 ? -8.047 26.516 10.07 1 86.81 327 MET A C 1
ATOM 2644 O O . MET A 1 327 ? -8.852 26.141 10.922 1 86.81 327 MET A O 1
ATOM 2648 N N . LYS A 1 328 ? -8.016 26.188 8.836 1 79.81 328 LYS A N 1
ATOM 2649 C CA . LYS A 1 328 ? -9.078 25.312 8.352 1 79.81 328 LYS A CA 1
ATOM 2650 C C . LYS A 1 328 ? -9.039 23.953 9.039 1 79.81 328 LYS A C 1
ATOM 2652 O O . LYS A 1 328 ? -10.086 23.375 9.328 1 79.81 328 LYS A O 1
ATOM 2657 N N . GLY A 1 329 ? -7.895 23.516 9.266 1 75.81 329 GLY A N 1
ATOM 2658 C CA . GLY A 1 329 ? -7.738 22.281 10 1 75.81 329 GLY A CA 1
ATOM 2659 C C . GLY A 1 329 ? -8.312 22.344 11.398 1 75.81 329 GLY A C 1
ATOM 2660 O O . GLY A 1 329 ? -9.039 21.438 11.82 1 75.81 329 GLY A O 1
ATOM 2661 N N . PHE A 1 330 ? -8.047 23.422 12.055 1 82 330 PHE A N 1
ATOM 2662 C CA . PHE A 1 330 ? -8.5 23.578 13.438 1 82 330 PHE A CA 1
ATOM 2663 C C . PHE A 1 330 ? -10 23.812 13.492 1 82 330 PHE A C 1
ATOM 2665 O O . PHE A 1 330 ? -10.695 23.219 14.312 1 82 330 PHE A O 1
ATOM 2672 N N . ILE A 1 331 ? -10.453 24.625 12.625 1 85.81 331 ILE A N 1
ATOM 2673 C CA . ILE A 1 331 ? -11.805 25.141 12.797 1 85.81 331 ILE A CA 1
ATOM 2674 C C . ILE A 1 331 ? -12.781 24.297 11.984 1 85.81 331 ILE A C 1
ATOM 2676 O O . ILE A 1 331 ? -13.789 23.812 12.516 1 85.81 331 ILE A O 1
ATOM 2680 N N . ASN A 1 332 ? -12.461 24.062 10.797 1 73.44 332 ASN A N 1
ATOM 2681 C CA . ASN A 1 332 ? -13.406 23.391 9.906 1 73.44 332 ASN A CA 1
ATOM 2682 C C . ASN A 1 332 ? -13.352 21.875 10.055 1 73.44 332 ASN A C 1
ATOM 2684 O O . ASN A 1 332 ? -14.375 21.203 9.969 1 73.44 332 ASN A O 1
ATOM 2688 N N . GLN A 1 333 ? -12.203 21.516 10.336 1 66.19 333 GLN A N 1
ATOM 2689 C CA . GLN A 1 333 ? -12.055 20.078 10.258 1 66.19 333 GLN A CA 1
ATOM 2690 C C . GLN A 1 333 ? -12.094 19.438 11.641 1 66.19 333 GLN A C 1
ATOM 2692 O O . GLN A 1 333 ? -12.68 18.359 11.812 1 66.19 333 GLN A O 1
ATOM 2697 N N . ARG A 1 334 ? -11.594 20.078 12.578 1 72 334 ARG A N 1
ATOM 2698 C CA . ARG A 1 334 ? -11.352 19.375 13.836 1 72 334 ARG A CA 1
ATOM 2699 C C . ARG A 1 334 ? -12.297 19.875 14.922 1 72 334 ARG A C 1
ATOM 2701 O O . ARG A 1 334 ? -12.406 19.266 15.984 1 72 334 ARG A O 1
ATOM 2708 N N . LEU A 1 335 ? -12.852 20.922 14.68 1 80.44 335 LEU A N 1
ATOM 2709 C CA . LEU A 1 335 ? -13.875 21.359 15.625 1 80.44 335 LEU A CA 1
ATOM 2710 C C . LEU A 1 335 ? -15.18 20.609 15.406 1 80.44 335 LEU A C 1
ATOM 2712 O O . LEU A 1 335 ? -15.594 20.406 14.258 1 80.44 335 LEU A O 1
ATOM 2716 N N . ASP A 1 336 ? -15.727 20.125 16.531 1 74.88 336 ASP A N 1
ATOM 2717 C CA . ASP A 1 336 ? -16.953 19.328 16.469 1 74.88 336 ASP A CA 1
ATOM 2718 C C . ASP A 1 336 ? -18 20.016 15.586 1 74.88 336 ASP A C 1
ATOM 2720 O O . ASP A 1 336 ? -18.375 21.156 15.844 1 74.88 336 ASP A O 1
ATOM 2724 N N . GLN A 1 337 ? -18.516 19.281 14.648 1 77.5 337 GLN A N 1
ATOM 2725 C CA . GLN A 1 337 ? -19.438 19.891 13.688 1 77.5 337 GLN A CA 1
ATOM 2726 C C . GLN A 1 337 ? -20.797 20.141 14.328 1 77.5 337 GLN A C 1
ATOM 2728 O O . GLN A 1 337 ? -21.516 21.062 13.938 1 77.5 337 GLN A O 1
ATOM 2733 N N . ASN A 1 338 ? -21.125 19.375 15.289 1 80.94 338 ASN A N 1
ATOM 2734 C CA . ASN A 1 338 ? -22.375 19.594 16 1 80.94 338 ASN A CA 1
ATOM 2735 C C . ASN A 1 338 ? -22.359 20.906 16.781 1 80.94 338 ASN A C 1
ATOM 2737 O O . ASN A 1 338 ? -23.406 21.406 17.188 1 80.94 338 ASN A O 1
ATOM 2741 N N . PHE A 1 339 ? -21.156 21.422 16.922 1 90.56 339 PHE A N 1
ATOM 2742 C CA . PHE A 1 339 ? -21 22.656 17.672 1 90.56 339 PHE A CA 1
ATOM 2743 C C . PHE A 1 339 ? -21.609 23.828 16.906 1 90.56 339 PHE A C 1
ATOM 2745 O O . PHE A 1 339 ? -21.938 24.859 17.5 1 90.56 339 PHE A O 1
ATOM 2752 N N . ARG A 1 340 ? -21.859 23.609 15.641 1 90.06 340 ARG A N 1
ATOM 2753 C CA . ARG A 1 340 ? -22.422 24.656 14.805 1 90.06 340 ARG A CA 1
ATOM 2754 C C . ARG A 1 340 ? -23.844 25.016 15.242 1 90.06 340 ARG A C 1
ATOM 2756 O O . ARG A 1 340 ? -24.328 26.109 14.969 1 90.06 340 ARG A O 1
ATOM 2763 N N . LYS A 1 341 ? -24.438 24.078 15.945 1 90.81 341 LYS A N 1
ATOM 2764 C CA . LYS A 1 341 ? -25.781 24.312 16.469 1 90.81 341 LYS A CA 1
ATOM 2765 C C . LYS A 1 341 ? -25.75 25.266 17.656 1 90.81 341 LYS A C 1
ATOM 2767 O O . LYS A 1 341 ? -26.781 25.859 18 1 90.81 341 LYS A O 1
ATOM 2772 N N . TYR A 1 342 ? -24.609 25.453 18.188 1 94.5 342 TYR A N 1
ATOM 2773 C CA . TYR A 1 342 ? -24.516 26.172 19.453 1 94.5 342 TYR A CA 1
ATOM 2774 C C . TYR A 1 342 ? -23.562 27.344 19.344 1 94.5 342 TYR A C 1
ATOM 2776 O O . TYR A 1 342 ? -23.234 28 20.344 1 94.5 342 TYR A O 1
ATOM 2784 N N . ALA A 1 343 ? -23.047 27.547 18.141 1 95.62 343 ALA A N 1
ATOM 2785 C CA . ALA A 1 343 ? -22 28.562 18.031 1 95.62 343 ALA A CA 1
ATOM 2786 C C . ALA A 1 343 ? -22 29.188 16.641 1 95.62 343 ALA A C 1
ATOM 2788 O O . ALA A 1 343 ? -22.469 28.578 15.672 1 95.62 343 ALA A O 1
ATOM 2789 N N . PHE A 1 344 ? -21.578 30.391 16.594 1 95.44 344 PHE A N 1
ATOM 2790 C CA . PHE A 1 344 ? -21.281 31.141 15.383 1 95.44 344 PHE A CA 1
ATOM 2791 C C . PHE A 1 344 ? -20 31.953 15.539 1 95.44 344 PHE A C 1
ATOM 2793 O O . PHE A 1 344 ? -19.766 32.531 16.594 1 95.44 344 PHE A O 1
ATOM 2800 N N . GLY A 1 345 ? -19.203 31.891 14.555 1 95.06 345 GLY A N 1
ATOM 2801 C CA . GLY A 1 345 ? -17.969 32.656 14.68 1 95.06 345 GLY A CA 1
ATOM 2802 C C . GLY A 1 345 ? -17.297 32.906 13.344 1 95.06 345 GLY A C 1
ATOM 2803 O O . GLY A 1 345 ? -17.578 32.25 12.352 1 95.06 345 GLY A O 1
ATOM 2804 N N . ILE A 1 346 ? -16.625 34.031 13.305 1 94.69 346 ILE A N 1
ATOM 2805 C CA . ILE A 1 346 ? -15.734 34.344 12.188 1 94.69 346 ILE A CA 1
ATOM 2806 C C . ILE A 1 346 ? -14.281 34.25 12.641 1 94.69 346 ILE A C 1
ATOM 2808 O O . ILE A 1 346 ? -13.898 34.812 13.664 1 94.69 346 ILE A O 1
ATOM 2812 N N . HIS A 1 347 ? -13.609 33.375 11.969 1 95.19 347 HIS A N 1
ATOM 2813 C CA . HIS A 1 347 ? -12.195 33.156 12.227 1 95.19 347 HIS A CA 1
ATOM 2814 C C . HIS A 1 347 ? -11.352 33.5 11 1 95.19 347 HIS A C 1
ATOM 2816 O O . HIS A 1 347 ? -11.836 33.375 9.867 1 95.19 347 HIS A O 1
ATOM 2822 N N . GLY A 1 348 ? -10.086 33.969 11.25 1 95.25 348 GLY A N 1
ATOM 2823 C CA . GLY A 1 348 ? -9.344 34.375 10.07 1 95.25 348 GLY A CA 1
ATOM 2824 C C . GLY A 1 348 ? -7.84 34.375 10.281 1 95.25 348 GLY A C 1
ATOM 2825 O O . GLY A 1 348 ? -7.371 34.219 11.406 1 95.25 348 GLY A O 1
ATOM 2826 N N . VAL A 1 349 ? -7.156 34.438 9.148 1 94.62 349 VAL A N 1
ATOM 2827 C CA . VAL A 1 349 ? -5.727 34.719 9.094 1 94.62 349 VAL A CA 1
ATOM 2828 C C . VAL A 1 349 ? -5.516 36.219 8.953 1 94.62 349 VAL A C 1
ATOM 2830 O O . VAL A 1 349 ? -6.047 36.844 8.031 1 94.62 349 VAL A O 1
ATOM 2833 N N . TYR A 1 350 ? -4.762 36.812 9.922 1 96.5 350 TYR A N 1
ATOM 2834 C CA . TYR A 1 350 ? -4.551 38.281 9.938 1 96.5 350 TYR A CA 1
ATOM 2835 C C . TYR A 1 350 ? -3.066 38.594 9.875 1 96.5 350 TYR A C 1
ATOM 2837 O O . TYR A 1 350 ? -2.236 37.875 10.422 1 96.5 350 TYR A O 1
ATOM 2845 N N . GLY A 1 351 ? -2.768 39.75 9.203 1 94.94 351 GLY A N 1
ATOM 2846 C CA . GLY A 1 351 ? -1.389 40.188 9.102 1 94.94 351 GLY A CA 1
ATOM 2847 C C . GLY A 1 351 ? -0.766 39.906 7.746 1 94.94 351 GLY A C 1
ATOM 2848 O O . GLY A 1 351 ? -1.478 39.719 6.754 1 94.94 351 GLY A O 1
ATOM 2849 N N . ASP A 1 352 ? 0.549 40 7.691 1 91.44 352 ASP A N 1
ATOM 2850 C CA . ASP A 1 352 ? 1.295 39.75 6.457 1 91.44 352 ASP A CA 1
ATOM 2851 C C . ASP A 1 352 ? 2.436 38.781 6.691 1 91.44 352 ASP A C 1
ATOM 2853 O O . ASP A 1 352 ? 2.922 38.625 7.816 1 91.44 352 ASP A O 1
ATOM 2857 N N . GLU A 1 353 ? 2.695 37.969 5.605 1 84.94 353 GLU A N 1
ATOM 2858 C CA . GLU A 1 353 ? 3.859 37.094 5.668 1 84.94 353 GLU A CA 1
ATOM 2859 C C . GLU A 1 353 ? 5.125 37.875 6 1 84.94 353 GLU A C 1
ATOM 2861 O O . GLU A 1 353 ? 5.316 39 5.508 1 84.94 353 GLU A O 1
ATOM 2866 N N . PRO A 1 354 ? 5.992 37.406 6.891 1 84.69 354 PRO A N 1
ATOM 2867 C CA . PRO A 1 354 ? 5.969 36.062 7.508 1 84.69 354 PRO A CA 1
ATOM 2868 C C . PRO A 1 354 ? 5.383 36.094 8.914 1 84.69 354 PRO A C 1
ATOM 2870 O O . PRO A 1 354 ? 5.805 35.312 9.773 1 84.69 354 PRO A O 1
ATOM 2873 N N . ASN A 1 355 ? 4.555 37.062 9.242 1 90.81 355 ASN A N 1
ATOM 2874 C CA . ASN A 1 355 ? 4.027 37.219 10.594 1 90.81 355 ASN A CA 1
ATOM 2875 C C . ASN A 1 355 ? 2.502 37.188 10.609 1 90.81 355 ASN A C 1
ATOM 2877 O O . ASN A 1 355 ? 1.854 38.094 11.094 1 90.81 355 ASN A O 1
ATOM 2881 N N . LEU A 1 356 ? 2.008 36.094 10.18 1 92.81 356 LEU A N 1
ATOM 2882 C CA . LEU A 1 356 ? 0.562 35.906 10.133 1 92.81 356 LEU A CA 1
ATOM 2883 C C . LEU A 1 356 ? 0.034 35.375 11.461 1 92.81 356 LEU A C 1
ATOM 2885 O O . LEU A 1 356 ? 0.716 34.625 12.156 1 92.81 356 LEU A O 1
ATOM 2889 N N . GLU A 1 357 ? -1.196 35.812 11.812 1 94.94 357 GLU A N 1
ATOM 2890 C CA . GLU A 1 357 ? -1.854 35.375 13.047 1 94.94 357 GLU A CA 1
ATOM 2891 C C . GLU A 1 357 ? -3.221 34.75 12.758 1 94.94 357 GLU A C 1
ATOM 2893 O O . GLU A 1 357 ? -3.836 35.062 11.727 1 94.94 357 GLU A O 1
ATOM 2898 N N . LEU A 1 358 ? -3.621 33.844 13.641 1 94.94 358 LEU A N 1
ATOM 2899 C CA . LEU A 1 358 ? -4.973 33.312 13.617 1 94.94 358 LEU A CA 1
ATOM 2900 C C . LEU A 1 358 ? -5.82 33.906 14.742 1 94.94 358 LEU A C 1
ATOM 2902 O O . LEU A 1 358 ? -5.465 33.781 15.914 1 94.94 358 LEU A O 1
ATOM 2906 N N . ARG A 1 359 ? -6.859 34.531 14.359 1 96.12 359 ARG A N 1
ATOM 2907 C CA . ARG A 1 359 ? -7.746 35.188 15.328 1 96.12 359 ARG A CA 1
ATOM 2908 C C . ARG A 1 359 ? -9.211 35.031 14.922 1 96.12 359 ARG A C 1
ATOM 2910 O O . ARG A 1 359 ? -9.508 34.812 13.742 1 96.12 359 ARG A O 1
ATOM 2917 N N . GLY A 1 360 ? -10.039 35.062 15.945 1 96.06 360 GLY A N 1
ATOM 2918 C CA . GLY A 1 360 ? -11.461 35 15.648 1 96.06 360 GLY A CA 1
ATOM 2919 C C . GLY A 1 360 ? -12.328 35.562 16.766 1 96.06 360 GLY A C 1
ATOM 2920 O O . GLY A 1 360 ? -11.844 35.812 17.859 1 96.06 360 GLY A O 1
ATOM 2921 N N . ALA A 1 361 ? -13.531 35.875 16.391 1 97.38 361 ALA A N 1
ATOM 2922 C CA . ALA A 1 361 ? -14.578 36.312 17.312 1 97.38 361 ALA A CA 1
ATOM 2923 C C . ALA A 1 361 ? -15.781 35.375 17.25 1 97.38 361 ALA A C 1
ATOM 2925 O O . ALA A 1 361 ? -16.266 35.062 16.156 1 97.38 361 ALA A O 1
ATOM 2926 N N . TRP A 1 362 ? -16.156 34.906 18.422 1 97.25 362 TRP A N 1
ATOM 2927 C CA . TRP A 1 362 ? -17.109 33.812 18.469 1 97.25 362 TRP A CA 1
ATOM 2928 C C . TRP A 1 362 ? -18.266 34.156 19.406 1 97.25 362 TRP A C 1
ATOM 2930 O O . TRP A 1 362 ? -18.078 34.875 20.391 1 97.25 362 TRP A O 1
ATOM 2940 N N . LEU A 1 363 ? -19.406 33.719 19.062 1 97.38 363 LEU A N 1
ATOM 2941 C CA . LEU A 1 363 ? -20.594 33.625 19.891 1 97.38 363 LEU A CA 1
ATOM 2942 C C . LEU A 1 363 ? -20.984 32.156 20.109 1 97.38 363 LEU A C 1
ATOM 2944 O O . LEU A 1 363 ? -21.125 31.406 19.156 1 97.38 363 LEU A O 1
ATOM 2948 N N . TRP A 1 364 ? -21.047 31.75 21.438 1 96.5 364 TRP A N 1
ATOM 2949 C CA . TRP A 1 364 ? -21.516 30.391 21.625 1 96.5 364 TRP A CA 1
ATOM 2950 C C . TRP A 1 364 ? -22.391 30.281 22.875 1 96.5 364 TRP A C 1
ATOM 2952 O O . TRP A 1 364 ? -22.469 31.219 23.672 1 96.5 364 TRP A O 1
ATOM 2962 N N . ARG A 1 365 ? -23.156 29.219 22.906 1 96.25 365 ARG A N 1
ATOM 2963 C CA . ARG A 1 365 ? -24.078 28.922 24.016 1 96.25 365 ARG A CA 1
ATOM 2964 C C . ARG A 1 365 ? -23.312 28.688 25.312 1 96.25 365 ARG A C 1
ATOM 2966 O O . ARG A 1 365 ? -22.312 27.953 25.328 1 96.25 365 ARG A O 1
ATOM 2973 N N . GLY A 1 366 ? -23.875 29.328 26.375 1 95 366 GLY A N 1
ATOM 2974 C CA . GLY A 1 366 ? -23.234 29.203 27.688 1 95 366 GLY A CA 1
ATOM 2975 C C . GLY A 1 366 ? -22.312 30.375 28.016 1 95 366 GLY A C 1
ATOM 2976 O O . GLY A 1 366 ? -22.094 31.25 27.172 1 95 366 GLY A O 1
ATOM 2977 N N . THR A 1 367 ? -21.781 30.359 29.234 1 95 367 THR A N 1
ATOM 2978 C CA . THR A 1 367 ? -20.984 31.5 29.672 1 95 367 THR A CA 1
ATOM 2979 C C . THR A 1 367 ? -19.531 31.094 29.859 1 95 367 THR A C 1
ATOM 2981 O O . THR A 1 367 ? -18.703 31.906 30.297 1 95 367 THR A O 1
ATOM 2984 N N . GLU A 1 368 ? -19.203 29.891 29.531 1 95.06 368 GLU A N 1
ATOM 2985 C CA . GLU A 1 368 ? -17.844 29.375 29.625 1 95.06 368 GLU A CA 1
ATOM 2986 C C . GLU A 1 368 ? -17.391 28.797 28.297 1 95.06 368 GLU A C 1
ATOM 2988 O O . GLU A 1 368 ? -18.203 28.609 27.375 1 95.06 368 GLU A O 1
ATOM 2993 N N . VAL A 1 369 ? -16.094 28.625 28.203 1 95.44 369 VAL A N 1
ATOM 2994 C CA . VAL A 1 369 ? -15.602 27.922 27.031 1 95.44 369 VAL A CA 1
ATOM 2995 C C . VAL A 1 369 ? -16.219 26.531 26.953 1 95.44 369 VAL A C 1
ATOM 2997 O O . VAL A 1 369 ? -16.141 25.75 27.922 1 95.44 369 VAL A O 1
ATOM 3000 N N . PRO A 1 370 ? -16.828 26.25 25.922 1 93 370 PRO A N 1
ATOM 3001 C CA . PRO A 1 370 ? -17.578 24.984 25.844 1 93 370 PRO A CA 1
ATOM 3002 C C . PRO A 1 370 ? -16.656 23.766 25.734 1 93 370 PRO A C 1
ATOM 3004 O O . PRO A 1 370 ? -15.469 23.906 25.438 1 93 370 PRO A O 1
ATOM 3007 N N . LYS A 1 371 ? -17.266 22.641 25.969 1 89.31 371 LYS A N 1
ATOM 3008 C CA . LYS A 1 371 ? -16.562 21.375 25.953 1 89.31 371 LYS A CA 1
ATOM 3009 C C . LYS A 1 371 ? -15.977 21.094 24.562 1 89.31 371 LYS A C 1
ATOM 3011 O O . LYS A 1 371 ? -14.898 20.5 24.438 1 89.31 371 LYS A O 1
ATOM 3016 N N . GLU A 1 372 ? -16.703 21.594 23.562 1 87.75 372 GLU A N 1
ATOM 3017 C CA . GLU A 1 372 ? -16.266 21.391 22.172 1 87.75 372 GLU A CA 1
ATOM 3018 C C . GLU A 1 372 ? -14.891 22 21.938 1 87.75 372 GLU A C 1
ATOM 3020 O O . GLU A 1 372 ? -14.07 21.438 21.219 1 87.75 372 GLU A O 1
ATOM 3025 N N . TRP A 1 373 ? -14.625 23.125 22.547 1 89.12 373 TRP A N 1
ATOM 3026 C CA . TRP A 1 373 ? -13.312 23.766 22.453 1 89.12 373 TRP A CA 1
ATOM 3027 C C . TRP A 1 373 ? -12.328 23.109 23.422 1 89.12 373 TRP A C 1
ATOM 3029 O O . TRP A 1 373 ? -11.164 22.891 23.078 1 89.12 373 TRP A O 1
ATOM 3039 N N . LYS A 1 374 ? -12.805 22.812 24.578 1 86.94 374 LYS A N 1
ATOM 3040 C CA . LYS A 1 374 ? -11.93 22.25 25.594 1 86.94 374 LYS A CA 1
ATOM 3041 C C . 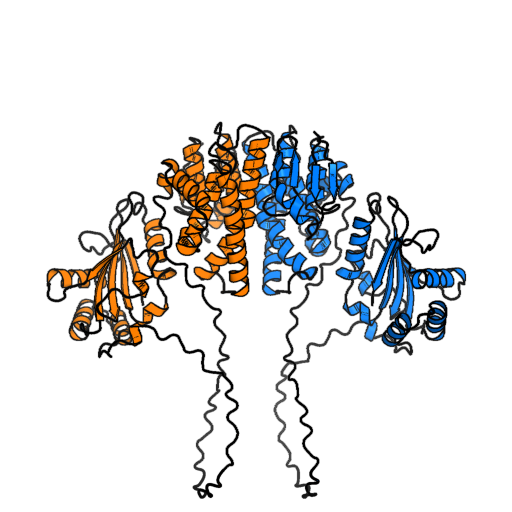LYS A 1 374 ? -11.375 20.891 25.141 1 86.94 374 LYS A C 1
ATOM 3043 O O . LYS A 1 374 ? -10.242 20.547 25.484 1 86.94 374 LYS A O 1
ATOM 3048 N N . ASP A 1 375 ? -12.211 20.297 24.375 1 80.5 375 ASP A N 1
ATOM 3049 C CA . ASP A 1 375 ? -11.805 18.969 23.906 1 80.5 375 ASP A CA 1
ATOM 3050 C C . ASP A 1 375 ? -11.047 19.078 22.578 1 80.5 375 ASP A C 1
ATOM 3052 O O . ASP A 1 375 ? -10.555 18.078 22.062 1 80.5 375 ASP A O 1
ATOM 3056 N N . HIS A 1 376 ? -10.984 20.234 22.078 1 81.25 376 HIS A N 1
ATOM 3057 C CA . HIS A 1 376 ? -10.32 20.469 20.797 1 81.25 376 HIS A CA 1
ATOM 3058 C C . HIS A 1 376 ? -8.812 20.266 20.922 1 81.25 376 HIS A C 1
ATOM 3060 O O . HIS A 1 376 ? -8.211 20.656 21.922 1 81.25 376 HIS A O 1
ATOM 3066 N N . VAL A 1 377 ? -8.219 19.797 20 1 72.88 377 VAL A N 1
ATOM 3067 C CA . VAL A 1 377 ? -6.801 19.438 19.984 1 72.88 377 VAL A CA 1
ATOM 3068 C C . VAL A 1 377 ? -5.949 20.688 20.156 1 72.88 377 VAL A C 1
ATOM 3070 O O . VAL A 1 377 ? -4.855 20.625 20.734 1 72.88 377 VAL A O 1
ATOM 3073 N N . ALA A 1 378 ? -6.504 21.781 19.703 1 76.81 378 ALA A N 1
ATOM 3074 C CA . ALA A 1 378 ? -5.715 23 19.734 1 76.81 378 ALA A CA 1
ATOM 3075 C C . ALA A 1 378 ? -6.137 23.906 20.891 1 76.81 378 ALA A C 1
ATOM 3077 O O . ALA A 1 378 ? -5.824 25.109 20.891 1 76.81 378 ALA A O 1
ATOM 3078 N N . TYR A 1 379 ? -6.855 23.375 21.812 1 86.62 379 TYR A N 1
ATOM 3079 C CA . TYR A 1 379 ? -7.363 24.188 22.922 1 86.62 379 TYR A CA 1
ATOM 3080 C C . TYR A 1 379 ? -6.223 24.875 23.656 1 86.62 379 TYR A C 1
ATOM 3082 O O . TYR A 1 379 ? -6.27 26.078 23.906 1 86.62 379 TYR A O 1
ATOM 3090 N N . ASP A 1 380 ? -5.176 24.078 23.891 1 82.38 380 ASP A N 1
ATOM 3091 C CA . ASP A 1 380 ? -4.086 24.562 24.734 1 82.38 380 ASP A CA 1
ATOM 3092 C C . ASP A 1 380 ? -3.238 25.594 24 1 82.38 380 ASP A C 1
ATOM 3094 O O . ASP A 1 380 ? -2.443 26.312 24.609 1 82.38 380 ASP A O 1
ATOM 3098 N N . TYR A 1 381 ? -3.488 25.734 22.75 1 85.12 381 TYR A N 1
ATOM 3099 C CA . TYR A 1 381 ? -2.717 26.688 21.953 1 85.12 381 TYR A CA 1
ATOM 3100 C C . TYR A 1 381 ? -3.557 27.906 21.594 1 85.12 381 TYR A C 1
ATOM 3102 O O . TYR A 1 381 ? -3.188 28.672 20.703 1 85.12 381 TYR A O 1
ATOM 3110 N N . HIS A 1 382 ? -4.648 27.938 22.156 1 91.62 382 HIS A N 1
ATOM 3111 C CA . HIS A 1 382 ? -5.516 29.078 21.922 1 91.62 382 HIS A CA 1
ATOM 3112 C C . HIS A 1 382 ? -5.758 29.859 23.219 1 91.62 382 HIS A C 1
ATOM 3114 O O . HIS A 1 382 ? -5.746 29.281 24.312 1 91.62 382 HIS A O 1
ATOM 3120 N N . GLN A 1 383 ? -5.836 31.125 23.016 1 94.56 383 GLN A N 1
ATOM 3121 C CA . GLN A 1 383 ? -6.289 32 24.078 1 94.56 383 GLN A CA 1
ATOM 3122 C C . GLN A 1 383 ? -7.758 32.375 23.891 1 94.56 383 GLN A C 1
ATOM 3124 O O . GLN A 1 383 ? -8.188 32.75 22.797 1 94.56 383 GLN A O 1
ATOM 3129 N N . PHE A 1 384 ? -8.461 32.219 24.984 1 96.12 384 PHE A N 1
ATOM 3130 C CA . PHE A 1 384 ? -9.875 32.562 25 1 96.12 384 PHE A CA 1
ATOM 3131 C C . PHE A 1 384 ? -10.133 33.75 25.906 1 96.12 384 PHE A C 1
ATOM 3133 O O . PHE A 1 384 ? -9.898 33.688 27.109 1 96.12 384 PHE A O 1
ATOM 3140 N N . ILE A 1 385 ? -10.586 34.844 25.281 1 96.44 385 ILE A N 1
ATOM 3141 C CA . ILE A 1 385 ? -10.859 36.062 26.031 1 96.44 385 ILE A CA 1
ATOM 3142 C C . ILE A 1 385 ? -12.352 36.375 25.953 1 96.44 385 ILE A C 1
ATOM 3144 O O . ILE A 1 385 ? -12.867 36.688 24.891 1 96.44 385 ILE A O 1
ATOM 3148 N N . LYS A 1 386 ? -12.961 36.25 27.094 1 97.12 386 LYS A N 1
ATOM 3149 C CA . LYS A 1 386 ? -14.383 36.594 27.141 1 97.12 386 LYS A CA 1
ATOM 3150 C C . LYS A 1 386 ? -14.594 38.094 26.891 1 97.12 386 LYS A C 1
ATOM 3152 O O . LYS A 1 386 ? -13.914 38.938 27.484 1 97.12 386 LYS A O 1
ATOM 3157 N N . VAL A 1 387 ? -15.531 38.375 26.062 1 96.94 387 VAL A N 1
ATOM 3158 C CA . VAL A 1 387 ? -15.789 39.75 25.703 1 96.94 387 VAL A CA 1
ATOM 3159 C C . VAL A 1 387 ? -16.703 40.406 26.75 1 96.94 387 VAL A C 1
ATOM 3161 O O . VAL A 1 387 ? -17.75 39.875 27.094 1 96.94 387 VAL A O 1
ATOM 3164 N N . ASP A 1 388 ? -16.219 41.531 27.25 1 95.5 388 ASP A N 1
ATOM 3165 C CA . ASP A 1 388 ? -17.062 42.375 28.078 1 95.5 388 ASP A CA 1
ATOM 3166 C C . ASP A 1 388 ? -17.797 43.406 27.234 1 95.5 388 ASP A C 1
ATOM 3168 O O . ASP A 1 388 ? -17.203 44.406 26.844 1 95.5 388 ASP A O 1
ATOM 3172 N N . VAL A 1 389 ? -19.094 43.188 27.156 1 93 389 VAL A N 1
ATOM 3173 C CA . VAL A 1 389 ? -19.891 44.031 26.281 1 93 389 VAL A CA 1
ATOM 3174 C C . VAL A 1 389 ? -20.016 45.438 26.875 1 93 389 VAL A C 1
ATOM 3176 O O . VAL A 1 389 ? -20.344 46.406 26.172 1 93 389 VAL A O 1
ATOM 3179 N N . ASN A 1 390 ? -19.75 45.531 28.156 1 93 390 ASN A N 1
ATOM 3180 C CA . ASN A 1 390 ? -19.812 46.844 28.797 1 93 390 ASN A CA 1
ATOM 3181 C C . ASN A 1 390 ? -18.516 47.625 28.594 1 93 390 ASN A C 1
ATOM 3183 O O . ASN A 1 390 ? -18.438 48.812 28.922 1 93 390 ASN A O 1
ATOM 3187 N N . ASN A 1 391 ? -17.594 46.969 28.156 1 94.75 391 ASN A N 1
ATOM 3188 C CA . ASN A 1 391 ? -16.359 47.625 27.719 1 94.75 391 ASN A CA 1
ATOM 3189 C C . ASN A 1 391 ? -16.438 48.062 26.266 1 94.75 391 ASN A C 1
ATOM 3191 O O . ASN A 1 391 ? -16.391 47.219 25.359 1 94.75 391 ASN A O 1
ATOM 3195 N N . ALA A 1 392 ? -16.469 49.344 26.094 1 93.81 392 ALA A N 1
ATOM 3196 C CA . ALA A 1 392 ? -16.703 49.875 24.75 1 93.81 392 ALA A CA 1
ATOM 3197 C C . ALA A 1 392 ? -15.625 49.406 23.781 1 93.81 392 ALA A C 1
ATOM 3199 O O . ALA A 1 392 ? -15.914 49.125 22.609 1 93.81 392 ALA A O 1
ATOM 3200 N N . GLU A 1 393 ? -14.461 49.375 24.25 1 94.5 393 GLU A N 1
ATOM 3201 C CA . GLU A 1 393 ? -13.352 48.969 23.391 1 94.5 393 GLU A CA 1
ATOM 3202 C C . GLU A 1 393 ? -13.492 47.5 22.969 1 94.5 393 GLU A C 1
ATOM 3204 O O . GLU A 1 393 ? -13.281 47.188 21.812 1 94.5 393 GLU A O 1
ATOM 3209 N N . GLN A 1 394 ? -13.766 46.656 23.844 1 95.56 394 GLN A N 1
ATOM 3210 C CA . GLN A 1 394 ? -13.93 45.219 23.547 1 95.56 394 GLN A CA 1
ATOM 3211 C C . GLN A 1 394 ? -15.133 45 22.641 1 95.56 394 GLN A C 1
ATOM 3213 O O . GLN A 1 394 ? -15.07 44.188 21.719 1 95.56 394 GLN A O 1
ATOM 3218 N N . LYS A 1 395 ? -16.141 45.688 22.984 1 94.44 395 LYS A N 1
ATOM 3219 C CA . LYS A 1 395 ? -17.344 45.562 22.156 1 94.44 395 LYS A CA 1
ATOM 3220 C C . LYS A 1 395 ? -17.062 45.969 20.719 1 94.44 395 LYS A C 1
ATOM 3222 O O . LYS A 1 395 ? -17.469 45.281 19.781 1 94.44 395 LYS A O 1
ATOM 3227 N N . GLN A 1 396 ? -16.406 47.031 20.609 1 94 396 GLN A N 1
ATOM 3228 C CA . GLN A 1 396 ? -16.094 47.531 19.266 1 94 396 GLN A CA 1
ATOM 3229 C C . GLN A 1 396 ? -15.172 46.562 18.531 1 94 396 GLN A C 1
ATOM 3231 O O . GLN A 1 396 ? -15.312 46.344 17.328 1 94 396 GLN A O 1
ATOM 3236 N N . LEU A 1 397 ? -14.25 46.062 19.219 1 95.69 397 LEU A N 1
ATOM 3237 C CA . LEU A 1 397 ? -13.336 45.094 18.594 1 95.69 397 LEU A CA 1
ATOM 3238 C C . LEU A 1 397 ? -14.094 43.906 18.078 1 95.69 397 LEU A C 1
ATOM 3240 O O . LEU A 1 397 ? -13.805 43.406 16.984 1 95.69 397 LEU A O 1
ATOM 3244 N N . PHE A 1 398 ? -14.992 43.406 18.844 1 96 398 PHE A N 1
ATOM 3245 C CA . PHE A 1 398 ? -15.82 42.281 18.422 1 96 398 PHE A CA 1
ATOM 3246 C C . PHE A 1 398 ? -16.562 42.594 17.125 1 96 398 PHE A C 1
ATOM 3248 O O . PHE A 1 398 ? -16.594 41.812 16.203 1 96 398 PHE A O 1
ATOM 3255 N N . VAL A 1 399 ? -17.125 43.75 17.156 1 93.94 399 VAL A N 1
ATOM 3256 C CA . VAL A 1 399 ? -17.859 44.219 15.984 1 93.94 399 VAL A CA 1
ATOM 3257 C C . VAL A 1 399 ? -16.922 44.281 14.773 1 93.94 399 VAL A C 1
ATOM 3259 O O . VAL A 1 399 ? -17.297 43.875 13.672 1 93.94 399 VAL A O 1
ATOM 3262 N N . ASP A 1 400 ? -15.758 44.781 14.961 1 94.44 400 ASP A N 1
ATOM 3263 C CA . ASP A 1 400 ? -14.789 44.875 13.875 1 94.44 400 ASP A CA 1
ATOM 3264 C C . ASP A 1 400 ? -14.516 43.5 13.25 1 94.44 400 ASP A C 1
ATOM 3266 O O . ASP A 1 400 ? -14.453 43.375 12.023 1 94.44 400 ASP A O 1
ATOM 3270 N N . TYR A 1 401 ? -14.367 42.469 14.055 1 95.31 401 TYR A N 1
ATOM 3271 C CA . TYR A 1 401 ? -14.094 41.125 13.555 1 95.31 401 TYR A CA 1
ATOM 3272 C C . TYR A 1 401 ? -15.25 40.625 12.703 1 95.31 401 TYR A C 1
ATOM 3274 O O . TYR A 1 401 ? -15.039 39.844 11.766 1 95.31 401 TYR A O 1
ATOM 3282 N N . TRP A 1 402 ? -16.438 40.969 13.031 1 93.88 402 TRP A N 1
ATOM 3283 C CA . TRP A 1 402 ? -17.609 40.406 12.359 1 93.88 402 TRP A CA 1
ATOM 3284 C C . TRP A 1 402 ? -18.016 41.281 11.18 1 93.88 402 TRP A C 1
ATOM 3286 O O . TRP A 1 402 ? -18.703 40.812 10.266 1 93.88 402 TRP A O 1
ATOM 3296 N N . VAL A 1 403 ? -17.562 42.5 11.156 1 89.88 403 VAL A N 1
ATOM 3297 C CA . VAL A 1 403 ? -18.031 43.438 10.125 1 89.88 403 VAL A CA 1
ATOM 3298 C C . VAL A 1 403 ? -16.953 43.562 9.047 1 89.88 403 VAL A C 1
ATOM 3300 O O . VAL A 1 403 ? -17.266 43.688 7.859 1 89.88 403 VAL A O 1
ATOM 3303 N N . LYS A 1 404 ? -15.766 43.656 9.367 1 89.31 404 LYS A N 1
ATOM 3304 C CA . LYS A 1 404 ? -14.664 43.844 8.43 1 89.31 404 LYS A CA 1
ATOM 3305 C C . LYS A 1 404 ? -14.273 42.531 7.781 1 89.31 404 LYS A C 1
ATOM 3307 O O . LYS A 1 404 ? -13.266 41.906 8.148 1 89.31 404 LYS A O 1
ATOM 3312 N N . GLN A 1 405 ? -15.008 42.188 6.754 1 88.12 405 GLN A N 1
ATOM 3313 C CA . GLN A 1 405 ? -14.914 40.812 6.238 1 88.12 405 GLN A CA 1
ATOM 3314 C C . GLN A 1 405 ? -14.266 40.812 4.855 1 88.12 405 GLN A C 1
ATOM 3316 O O . GLN A 1 405 ? -14.148 39.75 4.238 1 88.12 405 GLN A O 1
ATOM 3321 N N . GLU A 1 406 ? -13.883 42 4.418 1 87.5 406 GLU A N 1
ATOM 3322 C CA . GLU A 1 406 ? -13.258 42.031 3.102 1 87.5 406 GLU A CA 1
ATOM 3323 C C . GLU A 1 406 ? -11.789 41.594 3.176 1 87.5 406 GLU A C 1
ATOM 3325 O O . GLU A 1 406 ? -10.945 42.344 3.666 1 87.5 406 GLU A O 1
ATOM 3330 N N . GLU A 1 407 ? -11.523 40.5 2.598 1 89.62 407 GLU A N 1
ATOM 3331 C CA . GLU A 1 407 ? -10.164 39.969 2.615 1 89.62 407 GLU A CA 1
ATOM 3332 C C . GLU A 1 407 ? -9.203 40.906 1.874 1 89.62 407 GLU A C 1
ATOM 3334 O O . GLU A 1 407 ? -9.586 41.531 0.882 1 89.62 407 GLU A O 1
ATOM 3339 N N . ASP A 1 408 ? -8.031 41.094 2.357 1 88.44 408 ASP A N 1
ATOM 3340 C CA . ASP A 1 408 ? -6.906 41.875 1.831 1 88.44 408 ASP A CA 1
ATOM 3341 C C . ASP A 1 408 ? -7.145 43.375 1.968 1 88.44 408 ASP A C 1
ATOM 3343 O O . ASP A 1 408 ? -6.273 44.188 1.634 1 88.44 408 ASP A O 1
ATOM 3347 N N . THR A 1 409 ? -8.312 43.75 2.475 1 90.62 409 THR A N 1
ATOM 3348 C CA . THR A 1 409 ? -8.625 45.188 2.615 1 90.62 409 THR A CA 1
ATOM 3349 C C . THR A 1 409 ? -8.969 45.5 4.062 1 90.62 409 THR A C 1
ATOM 3351 O O . THR A 1 409 ? -8.523 46.531 4.59 1 90.62 409 THR A O 1
ATOM 3354 N N . SER A 1 410 ? -9.703 44.688 4.652 1 93.06 410 SER A N 1
ATOM 3355 C CA . SER A 1 410 ? -10.141 44.938 6.02 1 93.06 410 SER A CA 1
ATOM 3356 C C . SER A 1 410 ? -8.977 44.812 7 1 93.06 410 SER A C 1
ATOM 3358 O O . SER A 1 410 ? -8.102 43.969 6.844 1 93.06 410 SER A O 1
ATOM 3360 N N . VAL A 1 411 ? -8.984 45.75 7.938 1 95.56 411 VAL A N 1
ATOM 3361 C CA . VAL A 1 411 ? -7.941 45.781 8.961 1 95.56 411 VAL A CA 1
ATOM 3362 C C . VAL A 1 411 ? -8.578 45.719 10.344 1 95.56 411 VAL A C 1
ATOM 3364 O O . VAL A 1 411 ? -9.492 46.469 10.656 1 95.56 411 VAL A O 1
ATOM 3367 N N . VAL A 1 412 ? -8.148 44.781 11.109 1 95.5 412 VAL A N 1
ATOM 3368 C CA . VAL A 1 412 ? -8.57 44.656 12.5 1 95.5 412 VAL A CA 1
ATOM 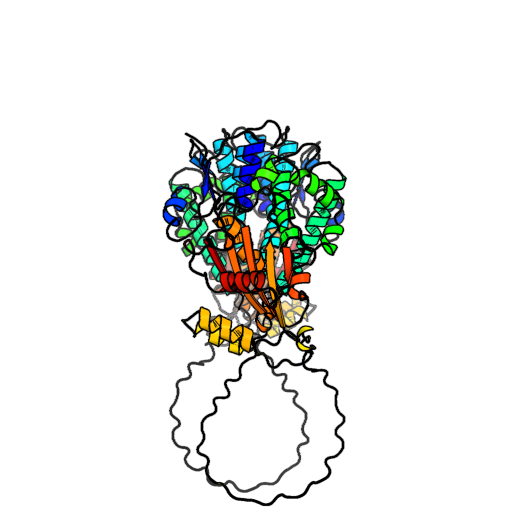3369 C C . VAL A 1 412 ? -7.348 44.625 13.414 1 95.5 412 VAL A C 1
ATOM 3371 O O . VAL A 1 412 ? -6.426 43.812 13.188 1 95.5 412 VAL A O 1
ATOM 3374 N N . GLU A 1 413 ? -7.355 45.406 14.445 1 94.19 413 GLU A N 1
ATOM 3375 C CA . GLU A 1 413 ? -6.23 45.5 15.367 1 94.19 413 GLU A CA 1
ATOM 3376 C C . GLU A 1 413 ? -4.922 45.719 14.617 1 94.19 413 GLU A C 1
ATOM 3378 O O . GLU A 1 413 ? -3.9 45.125 14.938 1 94.19 413 GLU A O 1
ATOM 3383 N N . GLY A 1 414 ? -5.066 46.469 13.602 1 94.19 414 GLY A N 1
ATOM 3384 C CA . GLY A 1 414 ? -3.887 46.844 12.844 1 94.19 414 GLY A CA 1
ATOM 3385 C C . GLY A 1 414 ? -3.404 45.75 11.898 1 94.19 414 GLY A C 1
ATOM 3386 O O . GLY A 1 414 ? -2.383 45.938 11.227 1 94.19 414 GLY A O 1
ATOM 3387 N N . LEU A 1 415 ? -4.105 44.688 11.789 1 96.25 415 LEU A N 1
ATOM 3388 C CA . LEU A 1 415 ? -3.695 43.562 10.938 1 96.25 415 LEU A CA 1
ATOM 3389 C C . LEU A 1 415 ? -4.68 43.375 9.789 1 96.25 415 LEU A C 1
ATOM 3391 O O . LEU A 1 415 ? -5.895 43.406 10 1 96.25 415 LEU A O 1
ATOM 3395 N N . THR A 1 416 ? -4.152 43.188 8.594 1 95.38 416 THR A N 1
ATOM 3396 C CA . THR A 1 416 ? -4.992 42.969 7.414 1 95.38 416 THR A CA 1
ATOM 3397 C C . THR A 1 416 ? -5.566 41.562 7.402 1 95.38 416 THR A C 1
ATOM 3399 O O . THR A 1 416 ? -4.836 40.594 7.613 1 95.38 416 THR A O 1
ATOM 3402 N N . ALA A 1 417 ? -6.898 41.5 7.207 1 94.88 417 ALA A N 1
ATOM 3403 C CA . ALA A 1 417 ? -7.531 40.219 7.043 1 94.88 417 ALA A CA 1
ATOM 3404 C C . ALA A 1 417 ? -7.137 39.562 5.715 1 94.88 417 ALA A C 1
ATOM 3406 O O . ALA A 1 417 ? -7.359 40.156 4.648 1 94.88 417 ALA A O 1
ATOM 3407 N N . ARG A 1 418 ? -6.516 38.406 5.781 1 92.88 418 ARG A N 1
ATOM 3408 C CA . ARG A 1 418 ? -6.023 37.75 4.566 1 92.88 418 ARG A CA 1
ATOM 3409 C C . ARG A 1 418 ? -6.957 36.625 4.129 1 92.88 418 ARG A C 1
ATOM 3411 O O . ARG A 1 418 ? -7.098 36.375 2.934 1 92.88 418 ARG A O 1
ATOM 3418 N N . SER A 1 419 ? -7.469 35.906 5.02 1 92.12 419 SER A N 1
ATOM 3419 C CA . SER A 1 419 ? -8.414 34.812 4.797 1 92.12 419 SER A CA 1
ATOM 3420 C C . SER A 1 419 ? -9.398 34.688 5.957 1 92.12 419 SER A C 1
ATOM 3422 O O . SER A 1 419 ? -8.992 34.688 7.121 1 92.12 419 SER A O 1
ATOM 3424 N N . LEU A 1 420 ? -10.68 34.625 5.598 1 92.25 420 LEU A N 1
ATOM 3425 C CA . LEU A 1 420 ? -11.703 34.531 6.633 1 92.25 420 LEU A CA 1
ATOM 3426 C C . LEU A 1 420 ? -12.57 33.281 6.426 1 92.25 420 LEU A C 1
ATOM 3428 O O . LEU A 1 420 ? -12.828 32.875 5.289 1 92.25 420 LEU A O 1
ATOM 3432 N N . ILE A 1 421 ? -12.891 32.625 7.543 1 90.88 421 ILE A N 1
ATOM 3433 C CA . ILE A 1 421 ? -13.844 31.531 7.477 1 90.88 421 ILE A CA 1
ATOM 3434 C C . ILE A 1 421 ? -14.984 31.766 8.461 1 90.88 421 ILE A C 1
ATOM 3436 O O . ILE A 1 421 ? -14.812 32.469 9.453 1 90.88 421 ILE A O 1
ATOM 3440 N N . TYR A 1 422 ? -16.172 31.203 8.094 1 91 422 TYR A N 1
ATOM 3441 C CA . TYR A 1 422 ? -17.344 31.25 8.969 1 91 422 TYR A CA 1
ATOM 3442 C C . TYR A 1 422 ? -17.594 29.891 9.602 1 91 422 TYR A C 1
ATOM 3444 O O . TYR A 1 422 ? -17.484 28.859 8.938 1 91 422 TYR A O 1
ATOM 3452 N N . PHE A 1 423 ? -17.656 29.891 10.859 1 92.62 423 PHE A N 1
ATOM 3453 C CA . PHE A 1 423 ? -18.172 28.703 11.523 1 92.62 423 PHE A CA 1
ATOM 3454 C C . PHE A 1 423 ? -19.672 28.828 11.773 1 92.62 423 PHE A C 1
ATOM 3456 O O . PHE A 1 423 ? -20.094 29.609 12.633 1 92.62 423 PHE A O 1
ATOM 3463 N N . ARG A 1 424 ? -20.516 28.109 10.945 1 87.12 424 ARG A N 1
ATOM 3464 C CA . ARG A 1 424 ? -21.969 28.266 11.008 1 87.12 424 ARG A CA 1
ATOM 3465 C C . ARG A 1 424 ? -22.688 26.938 10.766 1 87.12 424 ARG A C 1
ATOM 3467 O O . ARG A 1 424 ? -22.156 26.062 10.078 1 87.12 424 ARG A O 1
ATOM 3474 N N . MET B 1 1 ? 29.266 -17.453 7.129 1 60.41 1 MET B N 1
ATOM 3475 C CA . MET B 1 1 ? 27.875 -17.875 7.262 1 60.41 1 MET B CA 1
ATOM 3476 C C . MET B 1 1 ? 27.078 -17.5 6.02 1 60.41 1 MET B C 1
ATOM 3478 O O . MET B 1 1 ? 27.359 -16.484 5.375 1 60.41 1 MET B O 1
ATOM 3482 N N . SER B 1 2 ? 26.25 -18.469 5.363 1 86.12 2 SER B N 1
ATOM 3483 C CA . SER B 1 2 ? 25.609 -18.375 4.055 1 86.12 2 SER B CA 1
ATOM 3484 C C . SER B 1 2 ? 24.281 -17.625 4.145 1 86.12 2 SER B C 1
ATOM 3486 O O . SER B 1 2 ? 23.688 -17.516 5.219 1 86.12 2 SER B O 1
ATOM 3488 N N . ASN B 1 3 ? 23.891 -16.75 3.184 1 95.56 3 ASN B N 1
ATOM 3489 C CA . ASN B 1 3 ? 22.609 -16.047 3.082 1 95.56 3 ASN B CA 1
ATOM 3490 C C . ASN B 1 3 ? 21.453 -17.031 2.99 1 95.56 3 ASN B C 1
ATOM 3492 O O . ASN B 1 3 ? 21.516 -18 2.229 1 95.56 3 ASN B O 1
ATOM 3496 N N . LYS B 1 4 ? 20.469 -16.812 3.955 1 97.69 4 LYS B N 1
ATOM 3497 C CA . LYS B 1 4 ? 19.25 -17.609 3.918 1 97.69 4 LYS B CA 1
ATOM 3498 C C . LYS B 1 4 ? 18.031 -16.734 3.652 1 97.69 4 LYS B C 1
ATOM 3500 O O . LYS B 1 4 ? 17.875 -15.672 4.262 1 97.69 4 LYS B O 1
ATOM 3505 N N . LEU B 1 5 ? 17.25 -17.172 2.719 1 98.12 5 LEU B N 1
ATOM 3506 C CA . LEU B 1 5 ? 15.984 -16.5 2.457 1 98.12 5 LEU B CA 1
ATOM 3507 C C . LEU B 1 5 ? 14.812 -17.297 3.025 1 98.12 5 LEU B C 1
ATOM 3509 O O . LEU B 1 5 ? 14.531 -18.406 2.572 1 98.12 5 LEU B O 1
ATOM 3513 N N . HIS B 1 6 ? 14.195 -16.766 4.051 1 97.12 6 HIS B N 1
ATOM 3514 C CA . HIS B 1 6 ? 12.977 -17.359 4.594 1 97.12 6 HIS B CA 1
ATOM 3515 C C . HIS B 1 6 ? 11.742 -16.844 3.859 1 97.12 6 HIS B C 1
ATOM 3517 O O . HIS B 1 6 ? 11.359 -15.688 4.012 1 97.12 6 HIS B O 1
ATOM 3523 N N . SER B 1 7 ? 11.125 -17.656 3.082 1 95.5 7 SER B N 1
ATOM 3524 C CA . SER B 1 7 ? 9.984 -17.297 2.242 1 95.5 7 SER B CA 1
ATOM 3525 C C . SER B 1 7 ? 9.352 -18.531 1.616 1 95.5 7 SER B C 1
ATOM 3527 O O . SER B 1 7 ? 10.016 -19.562 1.438 1 95.5 7 SER B O 1
ATOM 3529 N N . PRO B 1 8 ? 8.094 -18.484 1.313 1 87.88 8 PRO B N 1
ATOM 3530 C CA . PRO B 1 8 ? 7.453 -19.656 0.708 1 87.88 8 PRO B CA 1
ATOM 3531 C C . PRO B 1 8 ? 7.996 -19.969 -0.685 1 87.88 8 PRO B C 1
ATOM 3533 O O . PRO B 1 8 ? 8.164 -19.062 -1.503 1 87.88 8 PRO B O 1
ATOM 3536 N N . LEU B 1 9 ? 8.219 -21.188 -0.887 1 83.56 9 LEU B N 1
ATOM 3537 C CA . LEU B 1 9 ? 8.688 -21.656 -2.188 1 83.56 9 LEU B CA 1
ATOM 3538 C C . LEU B 1 9 ? 7.668 -21.328 -3.277 1 83.56 9 LEU B C 1
ATOM 3540 O O . LEU B 1 9 ? 6.469 -21.547 -3.096 1 83.56 9 LEU B O 1
ATOM 3544 N N . GLY B 1 10 ? 8.133 -20.734 -4.355 1 80.12 10 GLY B N 1
ATOM 3545 C CA . GLY B 1 10 ? 7.293 -20.531 -5.523 1 80.12 10 GLY B CA 1
ATOM 3546 C C . GLY B 1 10 ? 6.531 -19.219 -5.488 1 80.12 10 GLY B C 1
ATOM 3547 O O . GLY B 1 10 ? 5.91 -18.812 -6.48 1 80.12 10 GLY B O 1
ATOM 3548 N N . HIS B 1 11 ? 6.578 -18.531 -4.355 1 85.56 11 HIS B N 1
ATOM 3549 C CA . HIS B 1 11 ? 5.906 -17.25 -4.238 1 85.56 11 HIS B CA 1
ATOM 3550 C C . HIS B 1 11 ? 6.586 -16.188 -5.098 1 85.56 11 HIS B C 1
ATOM 3552 O O . HIS B 1 11 ? 7.812 -16.203 -5.246 1 85.56 11 HIS B O 1
ATOM 3558 N N . GLY B 1 12 ? 5.77 -15.359 -5.68 1 89.25 12 GLY B N 1
ATOM 3559 C CA . GLY B 1 12 ? 6.281 -14.336 -6.578 1 89.25 12 GLY B CA 1
ATOM 3560 C C . GLY B 1 12 ? 7.367 -13.477 -5.953 1 89.25 12 GLY B C 1
ATOM 3561 O O . GLY B 1 12 ? 8.391 -13.203 -6.582 1 89.25 12 GLY B O 1
ATOM 3562 N N . ARG B 1 13 ? 7.145 -13.039 -4.738 1 93.31 13 ARG B N 1
ATOM 3563 C CA . ARG B 1 13 ? 8.125 -12.203 -4.055 1 93.31 13 ARG B CA 1
ATOM 3564 C C . ARG B 1 13 ? 9.391 -12.992 -3.738 1 93.31 13 ARG B C 1
ATOM 3566 O O . ARG B 1 13 ? 10.492 -12.438 -3.758 1 93.31 13 ARG B O 1
ATOM 3573 N N . THR B 1 14 ? 9.195 -14.266 -3.445 1 94.69 14 THR B N 1
ATOM 3574 C CA . THR B 1 14 ? 10.352 -15.133 -3.23 1 94.69 14 THR B CA 1
ATOM 3575 C C . THR B 1 14 ? 11.188 -15.242 -4.5 1 94.69 14 THR B C 1
ATOM 3577 O O . THR B 1 14 ? 12.406 -15.039 -4.469 1 94.69 14 THR B O 1
ATOM 3580 N N . ASN B 1 15 ? 10.5 -15.5 -5.57 1 93.25 15 ASN B N 1
ATOM 3581 C CA . ASN B 1 15 ? 11.18 -15.766 -6.832 1 93.25 15 ASN B CA 1
ATOM 3582 C C . ASN B 1 15 ? 11.922 -14.539 -7.344 1 93.25 15 ASN B C 1
ATOM 3584 O O . ASN B 1 15 ? 13.016 -14.648 -7.891 1 93.25 15 ASN B O 1
ATOM 3588 N N . LYS B 1 16 ? 11.312 -13.312 -7.211 1 97.5 16 LYS B N 1
ATOM 3589 C CA . LYS B 1 16 ? 12.016 -12.141 -7.711 1 97.5 16 LYS B CA 1
ATOM 3590 C C . LYS B 1 16 ? 13.312 -11.914 -6.938 1 97.5 16 LYS B C 1
ATOM 3592 O O . LYS B 1 16 ? 14.297 -11.43 -7.496 1 97.5 16 LYS B O 1
ATOM 3597 N N . ILE B 1 17 ? 13.344 -12.273 -5.641 1 98.44 17 ILE B N 1
ATOM 3598 C CA . ILE B 1 17 ? 14.555 -12.156 -4.832 1 98.44 17 ILE B CA 1
ATOM 3599 C C . ILE B 1 17 ? 15.594 -13.164 -5.309 1 98.44 17 ILE B C 1
ATOM 3601 O O . ILE B 1 17 ? 16.766 -12.828 -5.465 1 98.44 17 ILE B O 1
ATOM 3605 N N . LEU B 1 18 ? 15.164 -14.375 -5.605 1 96.94 18 LEU B N 1
ATOM 3606 C CA . LEU B 1 18 ? 16.078 -15.422 -6.059 1 96.94 18 LEU B CA 1
ATOM 3607 C C . LEU B 1 18 ? 16.641 -15.094 -7.438 1 96.94 18 LEU B C 1
ATOM 3609 O O . LEU B 1 18 ? 17.828 -15.312 -7.695 1 96.94 18 LEU B O 1
ATOM 3613 N N . VAL B 1 19 ? 15.789 -14.586 -8.312 1 97.25 19 VAL B N 1
ATOM 3614 C CA . VAL B 1 19 ? 16.25 -14.125 -9.617 1 97.25 19 VAL B CA 1
ATOM 3615 C C . VAL B 1 19 ? 17.328 -13.07 -9.445 1 97.25 19 VAL B C 1
ATOM 3617 O O . VAL B 1 19 ? 18.375 -13.133 -10.102 1 97.25 19 VAL B O 1
ATOM 3620 N N . THR B 1 20 ? 17.094 -12.094 -8.562 1 98.5 20 THR B N 1
ATOM 3621 C CA . THR B 1 20 ? 18.047 -11.023 -8.312 1 98.5 20 THR B CA 1
ATOM 3622 C C . THR B 1 20 ? 19.359 -11.578 -7.77 1 98.5 20 THR B C 1
ATOM 3624 O O . THR B 1 20 ? 20.438 -11.156 -8.188 1 98.5 20 THR B O 1
ATOM 3627 N N . ALA B 1 21 ? 19.297 -12.516 -6.852 1 98 21 ALA B N 1
ATOM 3628 C CA . ALA B 1 21 ? 20.484 -13.141 -6.293 1 98 21 ALA B CA 1
ATOM 3629 C C . ALA B 1 21 ? 21.297 -13.836 -7.383 1 98 21 ALA B C 1
ATOM 3631 O O . ALA B 1 21 ? 22.531 -13.711 -7.414 1 98 21 ALA B O 1
ATOM 3632 N N . ALA B 1 22 ? 20.594 -14.547 -8.25 1 96.62 22 ALA B N 1
ATOM 3633 C CA . ALA B 1 22 ? 21.266 -15.234 -9.352 1 96.62 22 ALA B CA 1
ATOM 3634 C C . ALA B 1 22 ? 21.969 -14.242 -10.273 1 96.62 22 ALA B C 1
ATOM 3636 O O . ALA B 1 22 ? 23.125 -14.453 -10.656 1 96.62 22 ALA B O 1
ATOM 3637 N N . LEU B 1 23 ? 21.312 -13.172 -10.633 1 97.31 23 LEU B N 1
ATOM 3638 C CA . LEU B 1 23 ? 21.875 -12.148 -11.5 1 97.31 23 LEU B CA 1
ATOM 3639 C C . LEU B 1 23 ? 23.094 -11.484 -10.836 1 97.31 23 LEU B C 1
ATOM 3641 O O . LEU B 1 23 ? 24.047 -11.125 -11.516 1 97.31 23 LEU B O 1
ATOM 3645 N N . ALA B 1 24 ? 23.016 -11.328 -9.531 1 97.06 24 ALA B N 1
ATOM 3646 C CA . ALA B 1 24 ? 24.078 -10.688 -8.773 1 97.06 24 ALA B CA 1
ATOM 3647 C C . ALA B 1 24 ? 25.172 -11.688 -8.422 1 97.06 24 ALA B C 1
ATOM 3649 O O . ALA B 1 24 ? 26.203 -11.32 -7.844 1 97.06 24 ALA B O 1
ATOM 3650 N N . LYS B 1 25 ? 24.938 -12.953 -8.68 1 95.94 25 LYS B N 1
ATOM 3651 C CA . LYS B 1 25 ? 25.859 -14.047 -8.375 1 95.94 25 LYS B CA 1
ATOM 3652 C C . LYS B 1 25 ? 26.094 -14.164 -6.871 1 95.94 25 LYS B C 1
ATOM 3654 O O . LYS B 1 25 ? 27.234 -14.344 -6.43 1 95.94 25 LYS B O 1
ATOM 3659 N N . VAL B 1 26 ? 25.078 -13.953 -6.125 1 96 26 VAL B N 1
ATOM 3660 C CA . VAL B 1 26 ? 25.094 -14.156 -4.68 1 96 26 VAL B CA 1
ATOM 3661 C C . VAL B 1 26 ? 24.406 -15.477 -4.336 1 96 26 VAL B C 1
ATOM 3663 O O . VAL B 1 26 ? 23.266 -15.711 -4.742 1 96 26 VAL B O 1
ATOM 3666 N N . GLN B 1 27 ? 25.031 -16.297 -3.627 1 95.31 27 GLN B N 1
ATOM 3667 C CA . GLN B 1 27 ? 24.453 -17.578 -3.225 1 95.31 27 GLN B CA 1
ATOM 3668 C C . GLN B 1 27 ? 23.484 -17.391 -2.061 1 95.31 27 GLN B C 1
ATOM 3670 O O . GLN B 1 27 ? 23.828 -16.797 -1.041 1 95.31 27 GLN B O 1
ATOM 3675 N N . ILE B 1 28 ? 22.312 -17.891 -2.223 1 96.25 28 ILE B N 1
ATOM 3676 C CA . ILE B 1 28 ? 21.281 -17.828 -1.194 1 96.25 28 ILE B CA 1
ATOM 3677 C C . ILE B 1 28 ? 20.625 -19.203 -1.023 1 96.25 28 ILE B C 1
ATOM 3679 O O . ILE B 1 28 ? 20.344 -19.891 -2.008 1 96.25 28 ILE B O 1
ATOM 3683 N N . GLU B 1 29 ? 20.453 -19.641 0.175 1 96 29 GLU B N 1
ATOM 3684 C CA . GLU B 1 29 ? 19.672 -20.828 0.503 1 96 29 GLU B CA 1
ATOM 3685 C C . GLU B 1 29 ? 18.219 -20.469 0.814 1 96 29 GLU B C 1
ATOM 3687 O O . GLU B 1 29 ? 17.953 -19.672 1.713 1 96 29 GLU B O 1
ATOM 3692 N N . LEU B 1 30 ? 17.328 -21.031 0.093 1 94.12 30 LEU B N 1
ATOM 3693 C CA . LEU B 1 30 ? 15.914 -20.797 0.363 1 94.12 30 LEU B CA 1
ATOM 3694 C C . LEU B 1 30 ? 15.406 -21.703 1.474 1 94.12 30 LEU B C 1
ATOM 3696 O O . LEU B 1 30 ? 15.555 -22.922 1.391 1 94.12 30 LEU B O 1
ATOM 3700 N N . VAL B 1 31 ? 14.922 -21.156 2.52 1 92.75 31 VAL B N 1
ATOM 3701 C CA . VAL B 1 31 ? 14.211 -21.875 3.57 1 92.75 31 VAL B CA 1
ATOM 3702 C C . VAL B 1 31 ? 12.703 -21.719 3.375 1 92.75 31 VAL B C 1
ATOM 3704 O O . VAL B 1 31 ? 12.141 -20.656 3.689 1 92.75 31 VAL B O 1
ATOM 3707 N N . ASP B 1 32 ? 12.094 -22.797 2.859 1 87.94 32 ASP B N 1
ATOM 3708 C CA . ASP B 1 32 ? 10.664 -22.734 2.609 1 87.94 32 ASP B CA 1
ATOM 3709 C C . ASP B 1 32 ? 9.891 -22.469 3.898 1 87.94 32 ASP B C 1
ATOM 3711 O O . ASP B 1 32 ? 9.695 -23.375 4.715 1 87.94 32 ASP B O 1
ATOM 3715 N N . THR B 1 33 ? 9.43 -21.25 4.059 1 90.19 33 THR B N 1
ATOM 3716 C CA . THR B 1 33 ? 8.773 -20.797 5.281 1 90.19 33 THR B CA 1
ATOM 3717 C C . THR B 1 33 ? 7.367 -20.297 4.977 1 90.19 33 THR B C 1
ATOM 3719 O O . THR B 1 33 ? 7.195 -19.312 4.25 1 90.19 33 THR B O 1
ATOM 3722 N N . GLN B 1 34 ? 6.391 -20.984 5.523 1 83.38 34 GLN B N 1
ATOM 3723 C CA . GLN B 1 34 ? 5.004 -20.531 5.504 1 83.38 34 GLN B CA 1
ATOM 3724 C C . GLN B 1 34 ? 4.637 -19.844 6.816 1 83.38 34 GLN B C 1
ATOM 3726 O O . GLN B 1 34 ? 5.055 -20.281 7.891 1 83.38 34 GLN B O 1
ATOM 3731 N N . VAL B 1 35 ? 3.914 -18.781 6.711 1 87 35 VAL B N 1
ATOM 3732 C CA . VAL B 1 35 ? 3.527 -18.078 7.93 1 87 35 VAL B CA 1
ATOM 3733 C C . VAL B 1 35 ? 2.338 -18.781 8.578 1 87 35 VAL B C 1
ATOM 3735 O O . VAL B 1 35 ? 1.248 -18.828 8 1 87 35 VAL B O 1
ATOM 3738 N N . ASN B 1 36 ? 2.531 -19.359 9.648 1 83.5 36 ASN B N 1
ATOM 3739 C CA . ASN B 1 36 ? 1.5 -20.016 10.453 1 83.5 36 ASN B CA 1
ATOM 3740 C C . ASN B 1 36 ? 1.865 -20.016 11.93 1 83.5 36 ASN B C 1
ATOM 3742 O O . ASN B 1 36 ? 2.867 -19.422 12.336 1 83.5 36 ASN B O 1
ATOM 3746 N N . GLU B 1 37 ? 1.046 -20.594 12.719 1 83.56 37 GLU B N 1
ATOM 3747 C CA . GLU B 1 37 ? 1.219 -20.562 14.172 1 83.56 37 GLU B CA 1
ATOM 3748 C C . GLU B 1 37 ? 2.514 -21.25 14.586 1 83.56 37 GLU B C 1
ATOM 3750 O O . GLU B 1 37 ? 3.129 -20.891 15.586 1 83.56 37 GLU B O 1
ATOM 3755 N N . ASN B 1 38 ? 2.949 -22.203 13.781 1 84.69 38 ASN B N 1
ATOM 3756 C CA . ASN B 1 38 ? 4.129 -22.984 14.125 1 84.69 38 ASN B CA 1
ATOM 3757 C C . ASN B 1 38 ? 5.418 -22.25 13.758 1 84.69 38 ASN B C 1
ATOM 3759 O O . ASN B 1 38 ? 6.461 -22.484 14.375 1 84.69 38 ASN B O 1
ATOM 3763 N N . THR B 1 39 ? 5.328 -21.391 12.789 1 87.88 39 THR B N 1
ATOM 3764 C CA . THR B 1 39 ? 6.543 -20.766 12.281 1 87.88 39 THR B CA 1
ATOM 3765 C C . THR B 1 39 ? 6.652 -19.328 12.766 1 87.88 39 THR B C 1
ATOM 3767 O O . THR B 1 39 ? 7.734 -18.719 12.719 1 87.88 39 THR B O 1
ATOM 3770 N N . ILE B 1 40 ? 5.652 -18.812 13.258 1 89.56 40 ILE B N 1
ATOM 3771 C CA . ILE B 1 40 ? 5.555 -17.391 13.555 1 89.56 40 ILE B CA 1
ATOM 3772 C C . ILE B 1 40 ? 6.566 -17.016 14.633 1 89.56 40 ILE B C 1
ATOM 3774 O O . ILE B 1 40 ? 7.164 -15.938 14.586 1 89.56 40 ILE B O 1
ATOM 3778 N N . LYS B 1 41 ? 6.789 -17.828 15.633 1 91.94 41 LYS B N 1
ATOM 3779 C CA . LYS B 1 41 ? 7.688 -17.5 16.734 1 91.94 41 LYS B CA 1
ATOM 3780 C C . LYS B 1 41 ? 9.117 -17.297 16.234 1 91.94 41 LYS B C 1
ATOM 3782 O O . LYS B 1 41 ? 9.773 -16.328 16.625 1 91.94 41 LYS B O 1
ATOM 3787 N N . GLU B 1 42 ? 9.547 -18.188 15.445 1 92.94 42 GLU B N 1
ATOM 3788 C CA . GLU B 1 42 ? 10.898 -18.078 14.891 1 92.94 42 GLU B CA 1
ATOM 3789 C C . GLU B 1 42 ? 10.992 -16.922 13.906 1 92.94 42 GLU B C 1
ATOM 3791 O O . GLU B 1 42 ? 12.016 -16.234 13.859 1 92.94 42 GLU B O 1
ATOM 3796 N N . LEU B 1 43 ? 9.93 -16.75 13.172 1 95 43 LEU B N 1
ATOM 3797 C CA . LEU B 1 43 ? 9.906 -15.688 12.172 1 95 43 LEU B CA 1
ATOM 3798 C C . LEU B 1 43 ? 10 -14.312 12.836 1 95 43 LEU B C 1
ATOM 3800 O O . LEU B 1 43 ? 10.641 -13.406 12.297 1 95 43 LEU B O 1
ATOM 3804 N N . LEU B 1 44 ? 9.422 -14.188 13.984 1 95.25 44 LEU B N 1
ATOM 3805 C CA . LEU B 1 44 ? 9.391 -12.914 14.695 1 95.25 44 LEU B CA 1
ATOM 3806 C C . LEU B 1 44 ? 10.789 -12.523 15.164 1 95.25 44 LEU B C 1
ATOM 3808 O O . LEU B 1 44 ? 11.078 -11.344 15.359 1 95.25 44 LEU B O 1
ATOM 3812 N N . LYS B 1 45 ? 11.672 -13.438 15.297 1 94.69 45 LYS B N 1
ATOM 3813 C CA . LYS B 1 45 ? 13.055 -13.156 15.664 1 94.69 45 LYS B CA 1
ATOM 3814 C C . LYS B 1 45 ? 13.82 -12.531 14.5 1 94.69 45 LYS B C 1
ATOM 3816 O O . LYS B 1 45 ? 14.789 -11.805 14.703 1 94.69 45 LYS B O 1
ATOM 3821 N N . LEU B 1 46 ? 13.312 -12.844 13.305 1 96 46 LEU B N 1
ATOM 3822 C CA . LEU B 1 46 ? 13.984 -12.383 12.094 1 96 46 LEU B CA 1
ATOM 3823 C C . LEU B 1 46 ? 13.328 -11.117 11.547 1 96 46 LEU B C 1
ATOM 3825 O O . LEU B 1 46 ? 14.008 -10.266 10.977 1 96 46 LEU B O 1
ATOM 3829 N N . ASN B 1 47 ? 12.031 -11.031 11.672 1 97.06 47 ASN B N 1
ATOM 3830 C CA . ASN B 1 47 ? 11.195 -9.922 11.227 1 97.06 47 ASN B CA 1
ATOM 3831 C C . ASN B 1 47 ? 10.117 -9.578 12.258 1 97.06 47 ASN B C 1
ATOM 3833 O O . ASN B 1 47 ? 9.125 -10.305 12.391 1 97.06 47 ASN B O 1
ATOM 3837 N N . PRO B 1 48 ? 10.242 -8.523 12.914 1 96.56 48 PRO B N 1
ATOM 3838 C CA . PRO B 1 48 ? 9.312 -8.195 14 1 96.56 48 PRO B CA 1
ATOM 3839 C C . PRO B 1 48 ? 7.863 -8.094 13.516 1 96.56 48 PRO B C 1
ATOM 3841 O O . PRO B 1 48 ? 6.938 -8.102 14.336 1 96.56 48 PRO B O 1
ATOM 3844 N N . PHE B 1 49 ? 7.652 -7.98 12.25 1 96.38 49 PHE B N 1
ATOM 3845 C CA . PHE B 1 49 ? 6.293 -7.945 11.719 1 96.38 49 PHE B CA 1
ATOM 3846 C C . PHE B 1 49 ? 5.758 -9.352 11.5 1 96.38 49 PHE B C 1
ATOM 3848 O O . PHE B 1 49 ? 4.582 -9.539 11.188 1 96.38 49 PHE B O 1
ATOM 3855 N N . GLY B 1 50 ? 6.621 -10.375 11.617 1 95.56 50 GLY B N 1
ATOM 3856 C CA . GLY B 1 50 ? 6.199 -11.758 11.438 1 95.56 50 GLY B CA 1
ATOM 3857 C C . GLY B 1 50 ? 5.789 -12.078 10.008 1 95.56 50 GLY B C 1
ATOM 3858 O O . GLY B 1 50 ? 4.887 -12.883 9.789 1 95.56 50 GLY B O 1
ATOM 3859 N N . LYS B 1 51 ? 6.43 -11.391 9.086 1 95 51 LYS B N 1
ATOM 3860 C CA . LYS B 1 51 ? 6.082 -11.562 7.68 1 95 51 LYS B CA 1
ATOM 3861 C C . LYS B 1 51 ? 7.266 -12.109 6.887 1 95 51 LYS B C 1
ATOM 3863 O O . LYS B 1 51 ? 8.406 -12.094 7.367 1 95 51 LYS B O 1
ATOM 3868 N N . VAL B 1 52 ? 7.027 -12.672 5.797 1 95.56 52 VAL B N 1
ATOM 3869 C CA . VAL B 1 52 ? 8.008 -13.102 4.809 1 95.56 52 VAL B CA 1
ATOM 3870 C C . VAL B 1 52 ? 7.832 -12.297 3.52 1 95.56 52 VAL B C 1
ATOM 3872 O O . VAL B 1 52 ? 6.75 -11.766 3.258 1 95.56 52 VAL B O 1
ATOM 3875 N N . PRO B 1 53 ? 8.906 -12.062 2.746 1 97.25 53 PRO B N 1
ATOM 3876 C CA . PRO B 1 53 ? 10.25 -12.656 2.807 1 97.25 53 PRO B CA 1
ATOM 3877 C C . PRO B 1 53 ? 11.156 -11.945 3.807 1 97.25 53 PRO B C 1
ATOM 3879 O O . PRO B 1 53 ? 10.969 -10.766 4.094 1 97.25 53 PRO B O 1
ATOM 3882 N N . VAL B 1 54 ? 12.102 -12.688 4.348 1 98.19 54 VAL B N 1
ATOM 3883 C CA . VAL B 1 54 ? 13.172 -12.156 5.184 1 98.19 54 VAL B CA 1
ATOM 3884 C C . VAL B 1 54 ? 14.508 -12.781 4.781 1 98.19 54 VAL B C 1
ATOM 3886 O O . VAL B 1 54 ? 14.617 -14.008 4.66 1 98.19 54 VAL B O 1
ATOM 3889 N N . LEU B 1 55 ? 15.516 -11.977 4.504 1 98.56 55 LEU B N 1
ATOM 3890 C CA . LEU B 1 55 ? 16.859 -12.438 4.188 1 98.56 55 LEU B CA 1
ATOM 3891 C C . LEU B 1 55 ? 17.75 -12.43 5.43 1 98.56 55 LEU B C 1
ATOM 3893 O O . LEU B 1 55 ? 17.984 -11.375 6.02 1 98.56 55 LEU B O 1
ATOM 3897 N N . GLU B 1 56 ? 18.156 -13.531 5.863 1 97.75 56 GLU B N 1
ATOM 3898 C CA . GLU B 1 56 ? 19.125 -13.672 6.949 1 97.75 56 GLU B CA 1
ATOM 3899 C C . GLU B 1 56 ? 20.547 -13.633 6.422 1 97.75 56 GLU B C 1
ATOM 3901 O O . GLU B 1 56 ? 20.953 -14.492 5.633 1 97.75 56 GLU B O 1
ATOM 3906 N N . THR B 1 57 ? 21.328 -12.617 6.832 1 96.5 57 THR B N 1
ATOM 3907 C CA . THR B 1 57 ? 22.719 -12.484 6.445 1 96.5 57 THR B CA 1
ATOM 3908 C C . THR B 1 57 ? 23.641 -12.742 7.637 1 96.5 57 THR B C 1
ATOM 3910 O O . THR B 1 57 ? 23.172 -12.836 8.773 1 96.5 57 THR B O 1
ATOM 3913 N N . PRO B 1 58 ? 24.953 -12.82 7.395 1 94.62 58 PRO B N 1
ATOM 3914 C CA . PRO B 1 58 ? 25.875 -12.969 8.516 1 94.62 58 PRO B CA 1
ATOM 3915 C C . PRO B 1 58 ? 25.812 -11.789 9.492 1 94.62 58 PRO B C 1
ATOM 3917 O O . PRO B 1 58 ? 26.109 -11.953 10.68 1 94.62 58 PRO B O 1
ATOM 3920 N N . GLN B 1 59 ? 25.375 -10.656 9.031 1 94.88 59 GLN B N 1
ATOM 3921 C CA . GLN B 1 59 ? 25.344 -9.453 9.867 1 94.88 59 GLN B CA 1
ATOM 3922 C C . GLN B 1 59 ? 24 -9.305 10.555 1 94.88 59 GLN B C 1
ATOM 3924 O O . GLN B 1 59 ? 23.875 -8.57 11.531 1 94.88 59 GLN B O 1
ATOM 3929 N N . GLY B 1 60 ? 22.984 -9.969 10.047 1 95.94 60 GLY B N 1
ATOM 3930 C CA . GLY B 1 60 ? 21.625 -9.844 10.547 1 95.94 60 GLY B CA 1
ATOM 3931 C C . GLY B 1 60 ? 20.562 -10.047 9.469 1 95.94 60 GLY B C 1
ATOM 3932 O O . GLY B 1 60 ? 20.891 -10.398 8.336 1 95.94 60 GLY B O 1
ATOM 3933 N N . SER B 1 61 ? 19.328 -9.773 9.82 1 97.81 61 SER B N 1
ATOM 3934 C CA . SER B 1 61 ? 18.234 -10.016 8.891 1 97.81 61 SER B CA 1
ATOM 3935 C C . SER B 1 61 ? 17.781 -8.719 8.211 1 97.81 61 SER B C 1
ATOM 3937 O O . SER B 1 61 ? 17.922 -7.637 8.781 1 97.81 61 SER B O 1
ATOM 3939 N N . ILE B 1 62 ? 17.312 -8.844 6.996 1 98.25 62 ILE B N 1
ATOM 3940 C CA . ILE B 1 62 ? 16.688 -7.766 6.23 1 98.25 62 ILE B CA 1
ATOM 3941 C C . ILE B 1 62 ? 15.305 -8.203 5.746 1 98.25 62 ILE B C 1
ATOM 3943 O O . ILE B 1 62 ? 15.164 -9.258 5.129 1 98.25 62 ILE B O 1
ATOM 3947 N N . PHE B 1 63 ? 14.289 -7.363 6.082 1 97.94 63 PHE B N 1
ATOM 3948 C CA . PHE B 1 63 ? 12.938 -7.656 5.613 1 97.94 63 PHE B CA 1
ATOM 3949 C C . PHE B 1 63 ? 12.469 -6.594 4.625 1 97.94 63 PHE B C 1
ATOM 3951 O O . PHE B 1 63 ? 13.195 -5.641 4.332 1 97.94 63 PHE B O 1
ATOM 3958 N N . GLU B 1 64 ? 11.234 -6.762 4.066 1 97.06 64 GLU B N 1
ATOM 3959 C CA . GLU B 1 64 ? 10.711 -6.004 2.934 1 97.06 64 GLU B CA 1
ATOM 3960 C C . GLU B 1 64 ? 11.344 -6.461 1.623 1 97.06 64 GLU B C 1
ATOM 3962 O O . GLU B 1 64 ? 12.562 -6.375 1.452 1 97.06 64 GLU B O 1
ATOM 3967 N N . SER B 1 65 ? 10.617 -6.871 0.715 1 97.62 65 SER B N 1
ATOM 3968 C CA . SER B 1 65 ? 11.117 -7.504 -0.501 1 97.62 65 SER B CA 1
ATOM 3969 C C . SER B 1 65 ? 11.977 -6.539 -1.314 1 97.62 65 SER B C 1
ATOM 3971 O O . SER B 1 65 ? 13.039 -6.91 -1.806 1 97.62 65 SER B O 1
ATOM 3973 N N . ASN B 1 66 ? 11.547 -5.242 -1.443 1 98.31 66 ASN B N 1
ATOM 3974 C CA . ASN B 1 66 ? 12.328 -4.285 -2.221 1 98.31 66 ASN B CA 1
ATOM 3975 C C . ASN B 1 66 ? 13.648 -3.949 -1.537 1 98.31 66 ASN B C 1
ATOM 3977 O O . ASN B 1 66 ? 14.656 -3.695 -2.205 1 98.31 66 ASN B O 1
ATOM 3981 N N . ALA B 1 67 ? 13.656 -3.922 -0.19 1 98.62 67 ALA B N 1
ATOM 3982 C CA . ALA B 1 67 ? 14.906 -3.705 0.534 1 98.62 67 ALA B CA 1
ATOM 3983 C C . ALA B 1 67 ? 15.891 -4.836 0.269 1 98.62 67 ALA B C 1
ATOM 3985 O O . ALA B 1 67 ? 17.094 -4.594 0.081 1 98.62 67 ALA B O 1
ATOM 3986 N N . ILE B 1 68 ? 15.383 -6.062 0.231 1 98.69 68 ILE B N 1
ATOM 3987 C CA . ILE B 1 68 ? 16.219 -7.23 -0.048 1 98.69 68 ILE B CA 1
ATOM 3988 C C . ILE B 1 68 ? 16.766 -7.141 -1.47 1 98.69 68 ILE B C 1
ATOM 3990 O O . ILE B 1 68 ? 17.953 -7.41 -1.703 1 98.69 68 ILE B O 1
ATOM 3994 N N . LEU B 1 69 ? 15.914 -6.723 -2.418 1 98.69 69 LEU B N 1
ATOM 3995 C CA . LEU B 1 69 ? 16.359 -6.555 -3.795 1 98.69 69 LEU B CA 1
ATOM 3996 C C . LEU B 1 69 ? 17.516 -5.555 -3.871 1 98.69 69 LEU B C 1
ATOM 3998 O O . LEU B 1 69 ? 18.531 -5.816 -4.52 1 98.69 69 LEU B O 1
ATOM 4002 N N . ARG B 1 70 ? 17.391 -4.41 -3.23 1 98.38 70 ARG B N 1
ATOM 4003 C CA . ARG B 1 70 ? 18.422 -3.377 -3.238 1 98.38 70 ARG B CA 1
ATOM 4004 C C . ARG B 1 70 ? 19.719 -3.895 -2.629 1 98.38 70 ARG B C 1
ATOM 4006 O O . ARG B 1 70 ? 20.797 -3.637 -3.154 1 98.38 70 ARG B O 1
ATOM 4013 N N . TYR B 1 71 ? 19.625 -4.637 -1.489 1 98.25 71 TYR B N 1
ATOM 4014 C CA . TYR B 1 71 ? 20.797 -5.184 -0.805 1 98.25 71 TYR B CA 1
ATOM 4015 C C . TYR B 1 71 ? 21.578 -6.113 -1.725 1 98.25 71 TYR B C 1
ATOM 4017 O O . TYR B 1 71 ? 22.797 -5.988 -1.843 1 98.25 71 TYR B O 1
ATOM 4025 N N . LEU B 1 72 ? 20.859 -6.977 -2.42 1 98.06 72 LEU B N 1
ATOM 4026 C CA . LEU B 1 72 ? 21.484 -7.938 -3.318 1 98.06 72 LEU B CA 1
ATOM 4027 C C . LEU B 1 72 ? 22.078 -7.234 -4.543 1 98.06 72 LEU B C 1
ATOM 4029 O O . LEU B 1 72 ? 23.156 -7.582 -5 1 98.06 72 LEU B O 1
ATOM 4033 N N . ALA B 1 73 ? 21.328 -6.27 -5.047 1 97.69 73 ALA B N 1
ATOM 4034 C CA . ALA B 1 73 ? 21.734 -5.562 -6.258 1 97.69 73 ALA B CA 1
ATOM 4035 C C . ALA B 1 73 ? 23.062 -4.832 -6.043 1 97.69 73 ALA B C 1
ATOM 4037 O O . ALA B 1 73 ? 23.844 -4.66 -6.98 1 97.69 73 ALA B O 1
ATOM 4038 N N . ARG B 1 74 ? 23.328 -4.426 -4.848 1 95.69 74 ARG B N 1
ATOM 4039 C CA . ARG B 1 74 ? 24.547 -3.682 -4.523 1 95.69 74 ARG B CA 1
ATOM 4040 C C . ARG B 1 74 ? 25.781 -4.574 -4.613 1 95.69 74 ARG B C 1
ATOM 4042 O O . ARG B 1 74 ? 26.906 -4.078 -4.645 1 95.69 74 ARG B O 1
ATOM 4049 N N . HIS B 1 75 ? 25.547 -5.82 -4.664 1 93.94 75 HIS B N 1
ATOM 4050 C CA . HIS B 1 75 ? 26.672 -6.746 -4.812 1 93.94 75 HIS B CA 1
ATOM 4051 C C . HIS B 1 75 ? 27.031 -6.926 -6.281 1 93.94 75 HIS B C 1
ATOM 4053 O O . HIS B 1 75 ? 27.984 -7.648 -6.602 1 93.94 75 HIS B O 1
ATOM 4059 N N . SER B 1 76 ? 26.328 -6.203 -7.102 1 91.25 76 SER B N 1
ATOM 4060 C CA . SER B 1 76 ? 26.562 -6.242 -8.539 1 91.25 76 SER B CA 1
ATOM 4061 C C . SER B 1 76 ? 26.953 -4.863 -9.07 1 91.25 76 SER B C 1
ATOM 4063 O O . SER B 1 76 ? 26.641 -3.846 -8.453 1 91.25 76 SER B O 1
ATOM 4065 N N . GLN B 1 77 ? 27.656 -4.723 -10.164 1 86 77 GLN B N 1
ATOM 4066 C CA . GLN B 1 77 ? 28.078 -3.443 -10.727 1 86 77 GLN B CA 1
ATOM 4067 C C . GLN B 1 77 ? 26.969 -2.812 -11.562 1 86 77 GLN B C 1
ATOM 4069 O O . GLN B 1 77 ? 26.938 -1.593 -11.742 1 86 77 GLN B O 1
ATOM 4074 N N . GLY B 1 78 ? 25.797 -3.4 -11.688 1 92.12 78 GLY B N 1
ATOM 4075 C CA . GLY B 1 78 ? 24.875 -2.799 -12.641 1 92.12 78 GLY B CA 1
ATOM 4076 C C . GLY B 1 78 ? 23.422 -2.943 -12.242 1 92.12 78 GLY B C 1
ATOM 4077 O O . GLY B 1 78 ? 22.578 -2.139 -12.648 1 92.12 78 GLY B O 1
ATOM 4078 N N . LEU B 1 79 ? 23.109 -3.736 -11.438 1 97.44 79 LEU B N 1
ATOM 4079 C CA . LEU B 1 79 ? 21.719 -4.07 -11.156 1 97.44 79 LEU B CA 1
ATOM 4080 C C . LEU B 1 79 ? 21.031 -2.955 -10.375 1 97.44 79 LEU B C 1
ATOM 4082 O O . LEU B 1 79 ? 19.797 -2.889 -10.328 1 97.44 79 LEU B O 1
ATOM 4086 N N . TYR B 1 80 ? 21.844 -2.15 -9.711 1 97.31 80 TYR B N 1
ATOM 4087 C CA . TYR B 1 80 ? 21.266 -1.051 -8.945 1 97.31 80 TYR B CA 1
ATOM 4088 C C . TYR B 1 80 ? 21.562 0.289 -9.609 1 97.31 80 TYR B C 1
ATOM 4090 O O . TYR B 1 80 ? 21.375 1.346 -9 1 97.31 80 TYR B O 1
ATOM 4098 N N . GLY B 1 81 ? 22.047 0.326 -10.836 1 95 81 GLY B N 1
ATOM 4099 C CA . GLY B 1 81 ? 22.438 1.548 -11.523 1 95 81 GLY B CA 1
ATOM 4100 C C . GLY B 1 81 ? 23.906 1.868 -11.359 1 95 81 GLY B C 1
ATOM 4101 O O . GLY B 1 81 ? 24.562 1.383 -10.43 1 95 81 GLY B O 1
ATOM 4102 N N . THR B 1 82 ? 24.422 2.711 -12.188 1 93.88 82 THR B N 1
ATOM 4103 C CA . THR B 1 82 ? 25.859 2.965 -12.219 1 93.88 82 THR B CA 1
ATOM 4104 C C . THR B 1 82 ? 26.172 4.391 -11.781 1 93.88 82 THR B C 1
ATOM 4106 O O . THR B 1 82 ? 27.328 4.793 -11.727 1 93.88 82 THR B O 1
ATOM 4109 N N . SER B 1 83 ? 25.172 5.164 -11.555 1 94.38 83 SER B N 1
ATOM 4110 C CA . SER B 1 83 ? 25.297 6.527 -11.047 1 94.38 83 SER B CA 1
ATOM 4111 C C . SER B 1 83 ? 24.234 6.824 -9.992 1 94.38 83 SER B C 1
ATOM 4113 O O . SER B 1 83 ? 23.25 6.098 -9.875 1 94.38 83 SER B O 1
ATOM 4115 N N . GLN B 1 84 ? 24.484 7.855 -9.227 1 93.75 84 GLN B N 1
ATOM 4116 C CA . GLN B 1 84 ? 23.516 8.242 -8.211 1 93.75 84 GLN B CA 1
ATOM 4117 C C . GLN B 1 84 ? 22.141 8.539 -8.836 1 93.75 84 GLN B C 1
ATOM 4119 O O . GLN B 1 84 ? 21.109 8.195 -8.266 1 93.75 84 GLN B O 1
ATOM 4124 N N . TYR B 1 85 ? 22.219 9.164 -9.938 1 95.94 85 TYR B N 1
ATOM 4125 C CA . TYR B 1 85 ? 20.969 9.5 -10.609 1 95.94 85 TYR B CA 1
ATOM 4126 C C . TYR B 1 85 ? 20.25 8.242 -11.086 1 95.94 85 TYR B C 1
ATOM 4128 O O . TYR B 1 85 ? 19.047 8.086 -10.867 1 95.94 85 TYR B O 1
ATOM 4136 N N . GLN B 1 86 ? 20.969 7.344 -11.711 1 96.44 86 GLN B N 1
ATOM 4137 C CA . GLN B 1 86 ? 20.375 6.098 -12.18 1 96.44 86 GLN B CA 1
ATOM 4138 C C . GLN B 1 86 ? 19.812 5.293 -11.008 1 96.44 86 GLN B C 1
ATOM 4140 O O . GLN B 1 86 ? 18.766 4.645 -11.141 1 96.44 86 GLN B O 1
ATOM 4145 N N . GLN B 1 87 ? 20.531 5.316 -9.914 1 97.38 87 GLN B N 1
ATOM 4146 C CA . GLN B 1 87 ? 20.031 4.652 -8.719 1 97.38 87 GLN B CA 1
ATOM 4147 C C . GLN B 1 87 ? 18.719 5.281 -8.25 1 97.38 87 GLN B C 1
ATOM 4149 O O . GLN B 1 87 ? 17.828 4.582 -7.762 1 97.38 87 GLN B O 1
ATOM 4154 N N . GLY B 1 88 ? 18.609 6.594 -8.383 1 97.94 88 GLY B N 1
ATOM 4155 C CA . GLY B 1 88 ? 17.359 7.273 -8.102 1 97.94 88 GLY B CA 1
ATOM 4156 C C . GLY B 1 88 ? 16.219 6.805 -8.984 1 97.94 88 GLY B C 1
ATOM 4157 O O . GLY B 1 88 ? 15.094 6.617 -8.508 1 97.94 88 GLY B O 1
ATOM 4158 N N . LEU B 1 89 ? 16.531 6.566 -10.234 1 98.19 89 LEU B N 1
ATOM 4159 C CA . LEU B 1 89 ? 15.531 6.066 -11.172 1 98.19 89 LEU B CA 1
ATOM 4160 C C . LEU B 1 89 ? 15.102 4.648 -10.805 1 98.19 89 LEU B C 1
ATOM 4162 O O . LEU B 1 89 ? 13.914 4.312 -10.883 1 98.19 89 LEU B O 1
ATOM 4166 N N . VAL B 1 90 ? 16.062 3.867 -10.391 1 98.56 90 VAL B N 1
ATOM 4167 C CA . VAL B 1 90 ? 15.773 2.5 -9.969 1 98.56 90 VAL B CA 1
ATOM 4168 C C . VAL B 1 90 ? 14.844 2.52 -8.758 1 98.56 90 VAL B C 1
ATOM 4170 O O . VAL B 1 90 ? 13.828 1.827 -8.742 1 98.56 90 VAL B O 1
ATOM 4173 N N . ASP B 1 91 ? 15.156 3.373 -7.82 1 98.56 91 ASP B N 1
ATOM 4174 C CA . ASP B 1 91 ? 14.359 3.477 -6.602 1 98.56 91 ASP B CA 1
ATOM 4175 C C . ASP B 1 91 ? 12.938 3.939 -6.906 1 98.56 91 ASP B C 1
ATOM 4177 O O . ASP B 1 91 ? 11.977 3.422 -6.34 1 98.56 91 ASP B O 1
ATOM 4181 N N . GLN B 1 92 ? 12.797 4.902 -7.773 1 98.44 92 GLN B N 1
ATOM 4182 C CA . GLN B 1 92 ? 11.477 5.43 -8.094 1 98.44 92 GLN B CA 1
ATOM 4183 C C . GLN B 1 92 ? 10.594 4.352 -8.719 1 98.44 92 GLN B C 1
ATOM 4185 O O . GLN B 1 92 ? 9.406 4.246 -8.383 1 98.44 92 GLN B O 1
ATOM 4190 N N . TRP B 1 93 ? 11.125 3.562 -9.562 1 98.69 93 TRP B N 1
ATOM 4191 C CA . TRP B 1 93 ? 10.312 2.568 -10.25 1 98.69 93 TRP B CA 1
ATOM 4192 C C . TRP B 1 93 ? 10.047 1.361 -9.359 1 98.69 93 TRP B C 1
ATOM 4194 O O . TRP B 1 93 ? 8.992 0.727 -9.453 1 98.69 93 TRP B O 1
ATOM 4204 N N . LEU B 1 94 ? 11.031 1.008 -8.461 1 98.62 94 LEU B N 1
ATOM 4205 C CA . LEU B 1 94 ? 10.734 0.017 -7.43 1 98.62 94 LEU B CA 1
ATOM 4206 C C . LEU B 1 94 ? 9.539 0.449 -6.586 1 98.62 94 LEU B C 1
ATOM 4208 O O . LEU B 1 94 ? 8.602 -0.326 -6.387 1 98.62 94 LEU B O 1
ATOM 4212 N N . ASP B 1 95 ? 9.594 1.684 -6.172 1 97.94 95 ASP B N 1
ATOM 4213 C CA . ASP B 1 95 ? 8.539 2.205 -5.316 1 97.94 95 ASP B CA 1
ATOM 4214 C C . ASP B 1 95 ? 7.227 2.342 -6.086 1 97.94 95 ASP B C 1
ATOM 4216 O O . ASP B 1 95 ? 6.16 1.97 -5.582 1 97.94 95 ASP B O 1
ATOM 4220 N N . ALA B 1 96 ? 7.289 2.883 -7.293 1 98 96 ALA B N 1
ATOM 4221 C CA . ALA B 1 96 ? 6.09 3.051 -8.109 1 98 96 ALA B CA 1
ATOM 4222 C C . ALA B 1 96 ? 5.43 1.705 -8.398 1 98 96 ALA B C 1
ATOM 4224 O O . ALA B 1 96 ? 4.199 1.597 -8.398 1 98 96 ALA B O 1
ATOM 4225 N N . THR B 1 97 ? 6.234 0.715 -8.664 1 98.44 97 THR B N 1
ATOM 4226 C CA . THR B 1 97 ? 5.703 -0.617 -8.922 1 98.44 97 THR B CA 1
ATOM 4227 C C . THR B 1 97 ? 4.891 -1.121 -7.734 1 98.44 97 THR B C 1
ATOM 4229 O O . THR B 1 97 ? 3.795 -1.656 -7.906 1 98.44 97 THR B O 1
ATOM 4232 N N . THR B 1 98 ? 5.406 -0.933 -6.586 1 97.06 98 THR B N 1
ATOM 4233 C CA . THR B 1 98 ? 4.727 -1.383 -5.375 1 97.06 98 THR B CA 1
ATOM 4234 C C . THR B 1 98 ? 3.5 -0.522 -5.09 1 97.06 98 THR B C 1
ATOM 4236 O O . THR B 1 98 ? 2.4 -1.043 -4.902 1 97.06 98 THR B O 1
ATOM 4239 N N . ASN B 1 99 ? 3.668 0.789 -5.16 1 95.12 99 ASN B N 1
ATOM 4240 C CA . ASN B 1 99 ? 2.658 1.723 -4.676 1 95.12 99 ASN B CA 1
ATOM 4241 C C . ASN B 1 99 ? 1.52 1.889 -5.68 1 95.12 99 ASN B C 1
ATOM 4243 O O . ASN B 1 99 ? 0.364 2.066 -5.293 1 95.12 99 ASN B O 1
ATOM 4247 N N . GLU B 1 100 ? 1.833 1.825 -6.977 1 96.12 100 GLU B N 1
ATOM 4248 C CA . GLU B 1 100 ? 0.857 2.191 -8 1 96.12 100 GLU B CA 1
ATOM 4249 C C . GLU B 1 100 ? 0.286 0.955 -8.688 1 96.12 100 GLU B C 1
ATOM 4251 O O . GLU B 1 100 ? -0.821 0.995 -9.227 1 96.12 100 GLU B O 1
ATOM 4256 N N . LEU B 1 101 ? 1.012 -0.103 -8.656 1 97.75 101 LEU B N 1
ATOM 4257 C CA . LEU B 1 101 ? 0.609 -1.236 -9.477 1 97.75 101 LEU B CA 1
ATOM 4258 C C . LEU B 1 101 ? 0.293 -2.453 -8.617 1 97.75 101 LEU B C 1
ATOM 4260 O O . LEU B 1 101 ? -0.833 -2.957 -8.633 1 97.75 101 LEU B O 1
ATOM 4264 N N . GLU B 1 102 ? 1.229 -2.852 -7.805 1 96.44 102 GLU B N 1
ATOM 4265 C CA . GLU B 1 102 ? 1.084 -4.066 -7.008 1 96.44 102 GLU B CA 1
ATOM 4266 C C . GLU B 1 102 ? -0.072 -3.939 -6.016 1 96.44 102 GLU B C 1
ATOM 4268 O O . GLU B 1 102 ? -0.855 -4.879 -5.848 1 96.44 102 GLU B O 1
ATOM 4273 N N . THR B 1 103 ? -0.152 -2.809 -5.375 1 93.25 103 THR B N 1
ATOM 4274 C CA . THR B 1 103 ? -1.19 -2.578 -4.379 1 93.25 103 THR B CA 1
ATOM 4275 C C . THR B 1 103 ? -2.578 -2.746 -4.992 1 93.25 103 THR B C 1
ATOM 4277 O O . THR B 1 103 ? -3.424 -3.455 -4.441 1 93.25 103 THR B O 1
ATOM 4280 N N . GLU B 1 104 ? -2.816 -2.154 -6.145 1 93.69 104 GLU B N 1
ATOM 4281 C CA . GLU B 1 104 ? -4.102 -2.25 -6.832 1 93.69 104 GLU B CA 1
ATOM 4282 C C . GLU B 1 104 ? -4.359 -3.672 -7.32 1 93.69 104 GLU B C 1
ATOM 4284 O O . GLU B 1 104 ? -5.504 -4.133 -7.336 1 93.69 104 GLU B O 1
ATOM 4289 N N . THR B 1 105 ? -3.326 -4.324 -7.734 1 94.19 105 THR B N 1
ATOM 4290 C CA . THR B 1 105 ? -3.43 -5.699 -8.203 1 94.19 105 THR B CA 1
ATOM 4291 C C . THR B 1 105 ? -3.875 -6.625 -7.078 1 94.19 105 THR B C 1
ATOM 4293 O O . THR B 1 105 ? -4.738 -7.484 -7.273 1 94.19 105 THR B O 1
ATOM 4296 N N . LEU B 1 106 ? -3.357 -6.43 -5.93 1 90.12 106 LEU B N 1
ATOM 4297 C CA . LEU B 1 106 ? -3.68 -7.266 -4.777 1 90.12 106 LEU B CA 1
ATOM 4298 C C . LEU B 1 106 ? -5.141 -7.094 -4.375 1 90.12 106 LEU B C 1
ATOM 4300 O O . LEU B 1 106 ? -5.785 -8.055 -3.939 1 90.12 106 LEU B O 1
ATOM 4304 N N . VAL B 1 107 ? -5.648 -5.875 -4.531 1 87.56 107 VAL B N 1
ATOM 4305 C CA . VAL B 1 107 ? -7.055 -5.625 -4.234 1 87.56 107 VAL B CA 1
ATOM 4306 C C . VAL B 1 107 ? -7.934 -6.551 -5.074 1 87.56 107 VAL B C 1
ATOM 4308 O O . VAL B 1 107 ? -8.859 -7.172 -4.559 1 87.56 107 VAL B O 1
ATOM 4311 N N . ILE B 1 108 ? -7.59 -6.727 -6.332 1 86.62 108 ILE B N 1
ATOM 4312 C CA . ILE B 1 108 ? -8.375 -7.535 -7.258 1 86.62 108 ILE B CA 1
ATOM 4313 C C . ILE B 1 108 ? -8.164 -9.016 -6.957 1 86.62 108 ILE B C 1
ATOM 4315 O O . ILE B 1 108 ? -9.125 -9.773 -6.812 1 86.62 108 ILE B O 1
ATOM 4319 N N . VAL B 1 109 ? -6.957 -9.398 -6.777 1 83.25 109 VAL B N 1
ATOM 4320 C CA . VAL B 1 109 ? -6.59 -10.812 -6.691 1 83.25 109 VAL B CA 1
ATOM 4321 C C . VAL B 1 109 ? -7.156 -11.414 -5.406 1 83.25 109 VAL B C 1
ATOM 4323 O O . VAL B 1 109 ? -7.656 -12.539 -5.41 1 83.25 109 VAL B O 1
ATOM 4326 N N . LEU B 1 110 ? -7.113 -10.672 -4.344 1 78.62 110 LEU B N 1
ATOM 4327 C CA . LEU B 1 110 ? -7.637 -11.18 -3.082 1 78.62 110 LEU B CA 1
ATOM 4328 C C . LEU B 1 110 ? -9.141 -11.406 -3.172 1 78.62 110 LEU B C 1
ATOM 4330 O O . LEU B 1 110 ? -9.664 -12.352 -2.582 1 78.62 110 LEU B O 1
ATOM 4334 N N . GLN B 1 111 ? -9.805 -10.57 -3.891 1 75.5 111 GLN B N 1
ATOM 4335 C CA . GLN B 1 111 ? -11.234 -10.742 -4.105 1 75.5 111 GLN B CA 1
ATOM 4336 C C . GLN B 1 111 ? -11.516 -11.914 -5.035 1 75.5 111 GLN B C 1
ATOM 4338 O O . GLN B 1 111 ? -12.406 -12.727 -4.773 1 75.5 111 GLN B O 1
ATOM 4343 N N . VAL B 1 112 ? -10.742 -12 -6.078 1 69.88 112 VAL B N 1
ATOM 4344 C CA . VAL B 1 112 ? -10.93 -13.039 -7.09 1 69.88 112 VAL B CA 1
ATOM 4345 C C . VAL B 1 112 ? -10.656 -14.406 -6.48 1 69.88 112 VAL B C 1
ATOM 4347 O O . VAL B 1 112 ? -11.359 -15.375 -6.781 1 69.88 112 VAL B O 1
ATOM 4350 N N . LEU B 1 113 ? -9.641 -14.453 -5.562 1 67.69 113 LEU B N 1
ATOM 4351 C CA . LEU B 1 113 ? -9.258 -15.719 -4.945 1 67.69 113 LEU B CA 1
ATOM 4352 C C . LEU B 1 113 ? -10.117 -16 -3.721 1 67.69 113 LEU B C 1
ATOM 4354 O O . LEU B 1 113 ? -10.016 -17.078 -3.123 1 67.69 113 LEU B O 1
ATOM 4358 N N . GLY B 1 114 ? -10.922 -15.031 -3.314 1 67.06 114 GLY B N 1
ATOM 4359 C CA . GLY B 1 114 ? -11.914 -15.258 -2.273 1 67.06 114 GLY B CA 1
ATOM 4360 C C . GLY B 1 114 ? -11.383 -14.992 -0.878 1 67.06 114 GLY B C 1
ATOM 4361 O O . GLY B 1 114 ? -11.969 -15.438 0.111 1 67.06 114 GLY B O 1
ATOM 4362 N N . TYR B 1 115 ? -10.312 -14.305 -0.794 1 67.38 115 TYR B N 1
ATOM 4363 C CA . TYR B 1 115 ? -9.727 -14.023 0.513 1 67.38 115 TYR B CA 1
ATOM 4364 C C . TYR B 1 115 ? -10.438 -12.859 1.192 1 67.38 115 TYR B C 1
ATOM 4366 O O . TYR B 1 115 ? -10.438 -12.758 2.422 1 67.38 115 TYR B O 1
ATOM 4374 N N . VAL B 1 116 ? -10.984 -11.945 0.361 1 73.12 116 VAL B N 1
ATOM 4375 C CA . VAL B 1 116 ? -11.766 -10.82 0.862 1 73.12 116 VAL B CA 1
ATOM 4376 C C . VAL B 1 116 ? -13.055 -10.688 0.061 1 73.12 116 VAL B C 1
ATOM 4378 O O . VAL B 1 116 ? -13.125 -11.117 -1.092 1 73.12 116 VAL B O 1
ATOM 4381 N N . PRO B 1 117 ? -14.086 -10.141 0.738 1 73.38 117 PRO B N 1
ATOM 4382 C CA . PRO B 1 117 ? -15.359 -9.984 0.017 1 73.38 117 PRO B CA 1
ATOM 4383 C C . PRO B 1 117 ? -15.234 -9.078 -1.202 1 73.38 117 PRO B C 1
ATOM 4385 O O . PRO B 1 117 ? -14.422 -8.148 -1.203 1 73.38 117 PRO B O 1
ATOM 4388 N N . VAL B 1 118 ? -16.141 -9.391 -2.104 1 76.69 118 VAL B N 1
ATOM 4389 C CA . VAL B 1 118 ? -16.125 -8.664 -3.369 1 76.69 118 VAL B CA 1
ATOM 4390 C C . VAL B 1 118 ? -16.688 -7.266 -3.166 1 76.69 118 VAL B C 1
ATOM 4392 O O . VAL B 1 118 ? -17.703 -7.094 -2.486 1 76.69 118 VAL B O 1
ATOM 4395 N N . ASN B 1 119 ? -16.016 -6.281 -3.6 1 80.38 119 ASN B N 1
ATOM 4396 C CA . ASN B 1 119 ? -16.453 -4.895 -3.699 1 80.38 119 ASN B CA 1
ATOM 4397 C C . ASN B 1 119 ? -16.312 -4.367 -5.125 1 80.38 119 ASN B C 1
ATOM 4399 O O . ASN B 1 119 ? -15.227 -3.988 -5.551 1 80.38 119 ASN B O 1
ATOM 4403 N N . GLN B 1 120 ? -17.469 -4.32 -5.766 1 81.94 120 GLN B N 1
ATOM 4404 C CA . GLN B 1 120 ? -17.469 -4.055 -7.199 1 81.94 120 GLN B CA 1
ATOM 4405 C C . GLN B 1 120 ? -16.906 -2.666 -7.5 1 81.94 120 GLN B C 1
ATOM 4407 O O . GLN B 1 120 ? -16.188 -2.479 -8.484 1 81.94 120 GLN B O 1
ATOM 4412 N N . ALA B 1 121 ? -17.328 -1.756 -6.699 1 83.06 121 ALA B N 1
ATOM 4413 C CA . ALA B 1 121 ? -16.828 -0.399 -6.906 1 83.06 121 ALA B CA 1
ATOM 4414 C C . ALA B 1 121 ? -15.305 -0.344 -6.762 1 83.06 121 ALA B C 1
ATOM 4416 O O . ALA B 1 121 ? -14.625 0.294 -7.562 1 83.06 121 ALA B O 1
ATOM 4417 N N . GLN B 1 122 ? -14.812 -1.025 -5.836 1 85.56 122 GLN B N 1
ATOM 4418 C CA . GLN B 1 122 ? -13.367 -1.082 -5.602 1 85.56 122 GLN B CA 1
ATOM 4419 C C . GLN B 1 122 ? -12.656 -1.786 -6.746 1 85.56 122 GLN B C 1
ATOM 4421 O O . GLN B 1 122 ? -11.57 -1.369 -7.156 1 85.56 122 GLN B O 1
ATOM 4426 N N . GLN B 1 123 ? -13.258 -2.803 -7.23 1 87.12 123 GLN B N 1
ATOM 4427 C CA . GLN B 1 123 ? -12.68 -3.539 -8.352 1 87.12 123 GLN B CA 1
ATOM 4428 C C . GLN B 1 123 ? -12.555 -2.65 -9.586 1 87.12 123 GLN B C 1
ATOM 4430 O O . GLN B 1 123 ? -11.508 -2.639 -10.242 1 87.12 123 GLN B O 1
ATOM 4435 N N . LYS B 1 124 ? -13.641 -2.023 -9.836 1 89.62 124 LYS B N 1
ATOM 4436 C CA . LYS B 1 124 ? -13.648 -1.152 -11.008 1 89.62 124 LYS B CA 1
ATOM 4437 C C . LYS B 1 124 ? -12.562 -0.084 -10.914 1 89.62 124 LYS B C 1
ATOM 4439 O O . LYS B 1 124 ? -11.828 0.152 -11.875 1 89.62 124 LYS B O 1
ATOM 4444 N N . ASN B 1 125 ? -12.445 0.484 -9.781 1 92.12 125 ASN B N 1
ATOM 4445 C CA . ASN B 1 125 ? -11.445 1.525 -9.57 1 92.12 125 ASN B CA 1
ATOM 4446 C C . ASN B 1 125 ? -10.031 0.975 -9.688 1 92.12 125 ASN B C 1
ATOM 4448 O O . ASN B 1 125 ? -9.164 1.608 -10.281 1 92.12 125 ASN B O 1
ATOM 4452 N N . SER B 1 126 ? -9.82 -0.141 -9.117 1 94.12 126 SER B N 1
ATOM 4453 C CA . SER B 1 126 ? -8.492 -0.747 -9.133 1 94.12 126 SER B CA 1
ATOM 4454 C C . SER B 1 126 ? -8.094 -1.171 -10.539 1 94.12 126 SER B C 1
ATOM 4456 O O . SER B 1 126 ? -6.938 -1.012 -10.938 1 94.12 126 SER B O 1
ATOM 4458 N N . LEU B 1 127 ? -9.039 -1.718 -11.258 1 93.75 127 LEU B N 1
ATOM 4459 C CA . LEU B 1 127 ? -8.758 -2.107 -12.641 1 93.75 127 LEU B CA 1
ATOM 4460 C C . LEU B 1 127 ? -8.391 -0.893 -13.484 1 93.75 127 LEU B C 1
ATOM 4462 O O . LEU B 1 127 ? -7.48 -0.957 -14.312 1 93.75 127 LEU B O 1
ATOM 4466 N N . ALA B 1 128 ? -9.125 0.149 -13.258 1 95.62 128 ALA B N 1
ATOM 4467 C CA . ALA B 1 128 ? -8.812 1.384 -13.977 1 95.62 128 ALA B CA 1
ATOM 4468 C C . ALA B 1 128 ? -7.422 1.89 -13.625 1 95.62 128 ALA B C 1
ATOM 4470 O O . ALA B 1 128 ? -6.676 2.342 -14.5 1 95.62 128 ALA B O 1
ATOM 4471 N N . SER B 1 129 ? -7.074 1.798 -12.391 1 96.75 129 SER B N 1
ATOM 4472 C CA . SER B 1 129 ? -5.758 2.229 -11.93 1 96.75 129 SER B CA 1
ATOM 4473 C C . SER B 1 129 ? -4.652 1.359 -12.516 1 96.75 129 SER B C 1
ATOM 4475 O O . SER B 1 129 ? -3.604 1.866 -12.922 1 96.75 129 SER B O 1
ATOM 4477 N N . ILE B 1 130 ? -4.867 0.105 -12.531 1 97.38 130 ILE B N 1
ATOM 4478 C CA . ILE B 1 130 ? -3.914 -0.83 -13.117 1 97.38 130 ILE B CA 1
ATOM 4479 C C . ILE B 1 130 ? -3.695 -0.488 -14.594 1 97.38 130 ILE B C 1
ATOM 4481 O O . ILE B 1 130 ? -2.555 -0.385 -15.047 1 97.38 130 ILE B O 1
ATOM 4485 N N . ALA B 1 131 ? -4.809 -0.28 -15.297 1 97.25 131 ALA B N 1
ATOM 4486 C CA . ALA B 1 131 ? -4.719 0.06 -16.719 1 97.25 131 ALA B CA 1
ATOM 4487 C C . ALA B 1 131 ? -3.936 1.354 -16.922 1 97.25 131 ALA B C 1
ATOM 4489 O O . ALA B 1 131 ? -3.104 1.445 -17.828 1 97.25 131 ALA B O 1
ATOM 4490 N N . HIS B 1 132 ? -4.207 2.279 -16.094 1 97.62 132 HIS B N 1
ATOM 4491 C CA . HIS B 1 132 ? -3.508 3.557 -16.156 1 97.62 132 HIS B CA 1
ATOM 4492 C C . HIS B 1 132 ? -2.008 3.379 -15.953 1 97.62 132 HIS B C 1
ATOM 4494 O O . HIS B 1 132 ? -1.201 3.904 -16.719 1 97.62 132 HIS B O 1
ATOM 4500 N N . THR B 1 133 ? -1.617 2.664 -14.953 1 98.44 133 THR B N 1
ATOM 4501 C CA . THR B 1 133 ? -0.21 2.447 -14.641 1 98.44 133 THR B CA 1
ATOM 4502 C C . THR B 1 133 ? 0.479 1.658 -15.75 1 98.44 133 THR B C 1
ATOM 4504 O O . THR B 1 133 ? 1.605 1.976 -16.141 1 98.44 133 THR B O 1
ATOM 4507 N N . LEU B 1 134 ? -0.185 0.635 -16.25 1 98.56 134 LEU B N 1
ATOM 4508 C CA . LEU B 1 134 ? 0.39 -0.148 -17.344 1 98.56 134 LEU B CA 1
ATOM 4509 C C . LEU B 1 134 ? 0.607 0.717 -18.578 1 98.56 134 LEU B C 1
ATOM 4511 O O . LEU B 1 134 ? 1.581 0.527 -19.312 1 98.56 134 LEU B O 1
ATOM 4515 N N . SER B 1 135 ? -0.291 1.647 -18.812 1 98.5 135 SER B N 1
ATOM 4516 C CA . SER B 1 135 ? -0.125 2.566 -19.938 1 98.5 135 SER B CA 1
ATOM 4517 C C . SER B 1 135 ? 1.113 3.438 -19.75 1 98.5 135 SER B C 1
ATOM 4519 O O . SER B 1 135 ? 1.843 3.693 -20.719 1 98.5 135 SER B O 1
ATOM 4521 N N . ILE B 1 136 ? 1.345 3.891 -18.609 1 98.44 136 ILE B N 1
ATOM 4522 C CA . ILE B 1 136 ? 2.52 4.699 -18.297 1 98.44 136 ILE B CA 1
ATOM 4523 C C . ILE B 1 136 ? 3.785 3.873 -18.5 1 98.44 136 ILE B C 1
ATOM 4525 O O . ILE B 1 136 ? 4.746 4.34 -19.125 1 98.44 136 ILE B O 1
ATOM 4529 N N . VAL B 1 137 ? 3.777 2.664 -17.984 1 98.75 137 VAL B N 1
ATOM 4530 C CA . VAL B 1 137 ? 4.914 1.761 -18.125 1 98.75 137 VAL B CA 1
ATOM 4531 C C . VAL B 1 137 ? 5.188 1.504 -19.609 1 98.75 137 VAL B C 1
ATOM 4533 O O . VAL B 1 137 ? 6.336 1.553 -20.047 1 98.75 137 VAL B O 1
ATOM 4536 N N . ASN B 1 138 ? 4.098 1.232 -20.344 1 98.75 138 ASN B N 1
ATOM 4537 C CA . ASN B 1 138 ? 4.219 1 -21.781 1 98.75 138 ASN B CA 1
ATOM 4538 C C . ASN B 1 138 ? 4.875 2.184 -22.484 1 98.75 138 ASN B C 1
ATOM 4540 O O . ASN B 1 138 ? 5.758 2 -23.312 1 98.75 138 ASN B O 1
ATOM 4544 N N . THR B 1 139 ? 4.461 3.336 -22.141 1 98.25 139 THR B N 1
ATOM 4545 C CA . THR B 1 139 ? 5.012 4.547 -22.734 1 98.25 139 THR B CA 1
ATOM 4546 C C . THR B 1 139 ? 6.488 4.699 -22.391 1 98.25 139 THR B C 1
ATOM 4548 O O . THR B 1 139 ? 7.309 5.023 -23.25 1 98.25 139 THR B O 1
ATOM 4551 N N . GLN B 1 140 ? 6.828 4.445 -21.156 1 97.75 140 GLN B N 1
ATOM 4552 C CA . GLN B 1 140 ? 8.211 4.555 -20.719 1 97.75 140 GLN B CA 1
ATOM 4553 C C . GLN B 1 140 ? 9.102 3.549 -21.438 1 97.75 140 GLN B C 1
ATOM 4555 O O . GLN B 1 140 ? 10.227 3.871 -21.828 1 97.75 140 GLN B O 1
ATOM 4560 N N . LEU B 1 141 ? 8.633 2.424 -21.625 1 98.44 141 LEU B N 1
ATOM 4561 C CA . LEU B 1 141 ? 9.398 1.353 -22.266 1 98.44 141 LEU B CA 1
ATOM 4562 C C . LEU B 1 141 ? 9.5 1.573 -23.766 1 98.44 141 LEU B C 1
ATOM 4564 O O . LEU B 1 141 ? 10.266 0.888 -24.438 1 98.44 141 LEU B O 1
ATOM 4568 N N . GLY B 1 142 ? 8.758 2.465 -24.25 1 97.62 142 GLY B N 1
ATOM 4569 C CA . GLY B 1 142 ? 8.945 2.912 -25.625 1 97.62 142 GLY B CA 1
ATOM 4570 C C . GLY B 1 142 ? 10.148 3.818 -25.797 1 97.62 142 GLY B C 1
ATOM 4571 O O . GLY B 1 142 ? 10.641 3.988 -26.922 1 97.62 142 GLY B O 1
ATOM 4572 N N . LYS B 1 143 ? 10.641 4.332 -24.703 1 95.88 143 LYS B N 1
ATOM 4573 C CA . LYS B 1 143 ? 11.727 5.305 -24.75 1 95.88 143 LYS B CA 1
ATOM 4574 C C . LYS B 1 143 ? 13.07 4.637 -24.469 1 95.88 143 LYS B C 1
ATOM 4576 O O . LYS B 1 143 ? 14.117 5.172 -24.828 1 95.88 143 LYS B O 1
ATOM 4581 N N . SER B 1 144 ? 13.07 3.557 -23.781 1 96.12 144 SER B N 1
ATOM 4582 C CA . SER B 1 144 ? 14.289 2.869 -23.375 1 96.12 144 SER B CA 1
ATOM 4583 C C . SER B 1 144 ? 14.102 1.356 -23.375 1 96.12 144 SER B C 1
ATOM 4585 O O . SER B 1 144 ? 12.969 0.87 -23.312 1 96.12 144 SER B O 1
ATOM 4587 N N . LYS B 1 145 ? 15.195 0.633 -23.406 1 97.25 145 LYS B N 1
ATOM 4588 C CA . LYS B 1 145 ? 15.148 -0.825 -23.469 1 97.25 145 LYS B CA 1
ATOM 4589 C C . LYS B 1 145 ? 14.594 -1.415 -22.188 1 97.25 145 LYS B C 1
ATOM 4591 O O . LYS B 1 145 ? 13.828 -2.381 -22.203 1 97.25 145 LYS B O 1
ATOM 4596 N N . PHE B 1 146 ? 15.047 -0.825 -21.094 1 98.38 146 PHE B N 1
ATOM 4597 C CA . PHE B 1 146 ? 14.555 -1.216 -19.781 1 98.38 146 PHE B CA 1
ATOM 4598 C C . PHE B 1 146 ? 13.891 -0.034 -19.078 1 98.38 146 PHE B C 1
ATOM 4600 O O . PHE B 1 146 ? 13.938 1.094 -19.578 1 98.38 146 PHE B O 1
ATOM 4607 N N . ILE B 1 147 ? 13.219 -0.247 -17.953 1 98.44 147 ILE B N 1
ATOM 4608 C CA . ILE B 1 147 ? 12.32 0.738 -17.375 1 98.44 147 ILE B CA 1
ATOM 4609 C C . ILE B 1 147 ? 13.109 1.956 -16.906 1 98.44 147 ILE B C 1
ATOM 4611 O O . ILE B 1 147 ? 12.594 3.074 -16.891 1 98.44 147 ILE B O 1
ATOM 4615 N N . THR B 1 148 ? 14.445 1.759 -16.562 1 97.75 148 THR B N 1
ATOM 4616 C CA . THR B 1 148 ? 15.234 2.873 -16.062 1 97.75 148 THR B CA 1
ATOM 4617 C C . THR B 1 148 ? 16.328 3.26 -17.062 1 97.75 148 THR B C 1
ATOM 4619 O O . THR B 1 148 ? 17.219 4.051 -16.734 1 97.75 148 THR B O 1
ATOM 4622 N N . GLY B 1 149 ? 16.359 2.637 -18.234 1 96.19 149 GLY B N 1
ATOM 4623 C CA . GLY B 1 149 ? 17.375 2.953 -19.219 1 96.19 149 GLY B CA 1
ATOM 4624 C C . GLY B 1 149 ? 17.75 1.769 -20.078 1 96.19 149 GLY B C 1
ATOM 4625 O O . GLY B 1 149 ? 16.891 0.979 -20.484 1 96.19 149 GLY B O 1
ATOM 4626 N N . GLU B 1 150 ? 19.062 1.641 -20.312 1 96.25 150 GLU B N 1
ATOM 4627 C CA . GLU B 1 150 ? 19.516 0.686 -21.328 1 96.25 150 GLU B CA 1
ATOM 4628 C C . GLU B 1 150 ? 20.016 -0.604 -20.672 1 96.25 150 GLU B C 1
ATOM 4630 O O . GLU B 1 150 ? 20.281 -1.588 -21.375 1 96.25 150 GLU B O 1
ATOM 4635 N N . THR B 1 151 ? 20.125 -0.556 -19.422 1 96.31 151 THR B N 1
ATOM 4636 C CA . THR B 1 151 ? 20.641 -1.729 -18.734 1 96.31 151 THR B CA 1
ATOM 4637 C C . THR B 1 151 ? 19.609 -2.285 -17.766 1 96.31 151 THR B C 1
ATOM 4639 O O . THR B 1 151 ? 18.812 -1.529 -17.188 1 96.31 151 THR B O 1
ATOM 4642 N N . LEU B 1 152 ? 19.641 -3.596 -17.609 1 97.88 152 LEU B N 1
ATOM 4643 C CA . LEU B 1 152 ? 18.75 -4.289 -16.703 1 97.88 152 LEU B CA 1
ATOM 4644 C C . LEU B 1 152 ? 19.047 -3.908 -15.25 1 97.88 152 LEU B C 1
ATOM 4646 O O . LEU B 1 152 ? 20.219 -3.861 -14.844 1 97.88 152 LEU B O 1
ATOM 4650 N N . THR B 1 153 ? 18.031 -3.582 -14.516 1 98.44 153 THR B N 1
ATOM 4651 C CA . THR B 1 153 ? 18.188 -3.307 -13.094 1 98.44 153 THR B CA 1
ATOM 4652 C C . THR B 1 153 ? 17.156 -4.074 -12.281 1 98.44 153 THR B C 1
ATOM 4654 O O . THR B 1 153 ? 16.281 -4.738 -12.844 1 98.44 153 THR B O 1
ATOM 4657 N N . VAL B 1 154 ? 17.172 -3.957 -10.953 1 98.62 154 VAL B N 1
ATOM 4658 C CA . VAL B 1 154 ? 16.234 -4.652 -10.078 1 98.62 154 VAL B CA 1
ATOM 4659 C C . VAL B 1 154 ? 14.836 -4.051 -10.242 1 98.62 154 VAL B C 1
ATOM 4661 O O . VAL B 1 154 ? 13.836 -4.688 -9.906 1 98.62 154 VAL B O 1
ATOM 4664 N N . ALA B 1 155 ? 14.766 -2.795 -10.727 1 98.75 155 ALA B N 1
ATOM 4665 C CA . ALA B 1 155 ? 13.453 -2.221 -11.023 1 98.75 155 ALA B CA 1
ATOM 4666 C C . ALA B 1 155 ? 12.727 -3.035 -12.086 1 98.75 155 ALA B C 1
ATOM 4668 O O . ALA B 1 155 ? 11.508 -3.225 -12.008 1 98.75 155 ALA B O 1
ATOM 4669 N N . ASP B 1 156 ? 13.461 -3.516 -13.047 1 98.81 156 ASP B N 1
ATOM 4670 C CA . ASP B 1 156 ? 12.875 -4.355 -14.086 1 98.81 156 ASP B CA 1
ATOM 4671 C C . ASP B 1 156 ? 12.375 -5.68 -13.516 1 98.81 156 ASP B C 1
ATOM 4673 O O . ASP B 1 156 ? 11.312 -6.172 -13.906 1 98.81 156 ASP B O 1
ATOM 4677 N N . ILE B 1 157 ? 13.109 -6.242 -12.625 1 98.62 157 ILE B N 1
ATOM 4678 C CA . ILE B 1 157 ? 12.766 -7.535 -12.039 1 98.62 157 ILE B CA 1
ATOM 4679 C C . ILE B 1 157 ? 11.477 -7.414 -11.234 1 98.62 157 ILE B C 1
ATOM 4681 O O . ILE B 1 157 ? 10.57 -8.234 -11.375 1 98.62 157 ILE B O 1
ATOM 4685 N N . ALA B 1 158 ? 11.406 -6.379 -10.414 1 98.62 158 ALA B N 1
ATOM 4686 C CA . ALA B 1 158 ? 10.203 -6.156 -9.609 1 98.62 158 ALA B CA 1
ATOM 4687 C C . ALA B 1 158 ? 8.992 -5.891 -10.492 1 98.62 158 ALA B C 1
ATOM 4689 O O . ALA B 1 158 ? 7.918 -6.449 -10.266 1 98.62 158 ALA B O 1
ATOM 4690 N N . LEU B 1 159 ? 9.18 -5.027 -11.461 1 98.75 159 LEU B N 1
ATOM 4691 C CA . LEU B 1 159 ? 8.094 -4.676 -12.367 1 98.75 159 LEU B CA 1
ATOM 4692 C C . LEU B 1 159 ? 7.637 -5.887 -13.172 1 98.75 159 LEU B C 1
ATOM 4694 O O . LEU B 1 159 ? 6.441 -6.082 -13.391 1 98.75 159 LEU B O 1
ATOM 4698 N N . ALA B 1 160 ? 8.602 -6.695 -13.625 1 98.44 160 ALA B N 1
ATOM 4699 C CA . ALA B 1 160 ? 8.273 -7.895 -14.391 1 98.44 160 ALA B CA 1
ATOM 4700 C C . ALA B 1 160 ? 7.484 -8.891 -13.547 1 98.44 160 ALA B C 1
ATOM 4702 O O . ALA B 1 160 ? 6.566 -9.547 -14.039 1 98.44 160 ALA B O 1
ATOM 4703 N N . GLN B 1 161 ? 7.84 -9.008 -12.312 1 97.38 161 GLN B N 1
ATOM 4704 C CA . GLN B 1 161 ? 7.125 -9.906 -11.406 1 97.38 161 GLN B CA 1
ATOM 4705 C C . GLN B 1 161 ? 5.656 -9.516 -11.297 1 97.38 161 GLN B C 1
ATOM 4707 O O . GLN B 1 161 ? 4.77 -10.359 -11.43 1 97.38 161 GLN B O 1
ATOM 4712 N N . VAL B 1 162 ? 5.387 -8.258 -11.086 1 97.38 162 VAL B N 1
ATOM 4713 C CA . VAL B 1 162 ? 4.016 -7.797 -10.906 1 97.38 162 VAL B CA 1
ATOM 4714 C C . VAL B 1 162 ? 3.26 -7.871 -12.227 1 97.38 162 VAL B C 1
ATOM 4716 O O . VAL B 1 162 ? 2.084 -8.242 -12.258 1 97.38 162 VAL B O 1
ATOM 4719 N N . SER B 1 163 ? 3.922 -7.484 -13.312 1 97.62 163 SER B N 1
ATOM 4720 C CA . SER B 1 163 ? 3.293 -7.555 -14.633 1 97.62 163 SER B CA 1
ATOM 4721 C C . SER B 1 163 ? 2.898 -8.984 -14.977 1 97.62 163 SER B C 1
ATOM 4723 O O . SER B 1 163 ? 1.792 -9.227 -15.461 1 97.62 163 SER B O 1
ATOM 4725 N N . THR B 1 164 ? 3.834 -9.914 -14.695 1 92.56 164 THR B N 1
ATOM 4726 C CA . THR B 1 164 ? 3.545 -11.32 -14.945 1 92.56 164 THR B CA 1
ATOM 4727 C C . THR B 1 164 ? 2.354 -11.781 -14.109 1 92.56 164 THR B C 1
ATOM 4729 O O . THR B 1 164 ? 1.475 -12.484 -14.609 1 92.56 164 THR B O 1
ATOM 4732 N N . PHE B 1 165 ? 2.32 -11.32 -12.922 1 90.62 165 PHE B N 1
ATOM 4733 C CA . PHE B 1 165 ? 1.224 -11.633 -12.008 1 90.62 165 PHE B CA 1
ATOM 4734 C C . PHE B 1 165 ? -0.101 -11.117 -12.562 1 90.62 165 PHE B C 1
ATOM 4736 O O . PHE B 1 165 ? -1.104 -11.836 -12.547 1 90.62 165 PHE B O 1
ATOM 4743 N N . ILE B 1 166 ? -0.12 -9.938 -13.039 1 93.62 166 ILE B N 1
ATOM 4744 C CA . ILE B 1 166 ? -1.313 -9.289 -13.578 1 93.62 166 ILE B CA 1
ATOM 4745 C C . ILE B 1 166 ? -1.818 -10.062 -14.797 1 93.62 166 ILE B C 1
ATOM 4747 O O . ILE B 1 166 ? -3.012 -10.359 -14.898 1 93.62 166 ILE B O 1
ATOM 4751 N N . PHE B 1 167 ? -0.943 -10.477 -15.68 1 90.88 167 PHE B N 1
ATOM 4752 C CA . PHE B 1 167 ? -1.342 -11.094 -16.938 1 90.88 167 PHE B CA 1
ATOM 4753 C C . PHE B 1 167 ? -1.63 -12.578 -16.766 1 90.88 167 PHE B C 1
ATOM 4755 O O . PHE B 1 167 ? -2.199 -13.219 -17.641 1 90.88 167 PHE B O 1
ATOM 4762 N N . THR B 1 168 ? -1.279 -13.07 -15.594 1 82.19 168 THR B N 1
ATOM 4763 C CA . THR B 1 168 ? -1.565 -14.469 -15.312 1 82.19 168 THR B CA 1
ATOM 4764 C C . THR B 1 168 ? -2.838 -14.609 -14.477 1 82.19 168 THR B C 1
ATOM 4766 O O . THR B 1 168 ? -3.461 -15.672 -14.461 1 82.19 168 THR B O 1
ATOM 4769 N N . LEU B 1 169 ? -3.264 -13.438 -13.844 1 79.88 169 LEU B N 1
ATOM 4770 C CA . LEU B 1 169 ? -4.352 -13.641 -12.891 1 79.88 169 LEU B CA 1
ATOM 4771 C C . LEU B 1 169 ? -5.453 -12.609 -13.094 1 79.88 169 LEU B C 1
ATOM 4773 O O . LEU B 1 169 ? -6.578 -12.797 -12.633 1 79.88 169 LEU B O 1
ATOM 4777 N N . VAL B 1 170 ? -5.137 -11.539 -13.781 1 86.56 170 VAL B N 1
ATOM 4778 C CA . VAL B 1 170 ? -6.09 -10.438 -13.734 1 86.56 170 VAL B CA 1
ATOM 4779 C C . VAL B 1 170 ? -6.562 -10.102 -15.148 1 86.56 170 VAL B C 1
ATOM 4781 O O . VAL B 1 170 ? -7.766 -10.117 -15.43 1 86.56 170 VAL B O 1
ATOM 4784 N N . LEU B 1 171 ? -5.625 -9.805 -16.031 1 91.25 171 LEU B N 1
ATOM 4785 C CA . LEU B 1 171 ? -5.98 -9.297 -17.344 1 91.25 171 LEU B CA 1
ATOM 4786 C C . LEU B 1 171 ? -5.766 -10.359 -18.422 1 91.25 171 LEU B C 1
ATOM 4788 O O . LEU B 1 171 ? -4.746 -11.047 -18.422 1 91.25 171 LEU B O 1
ATOM 4792 N N . GLY B 1 172 ? -6.695 -10.422 -19.344 1 86.81 172 GLY B N 1
ATOM 4793 C CA . GLY B 1 172 ? -6.602 -11.344 -20.469 1 86.81 172 GLY B CA 1
ATOM 4794 C C . GLY B 1 172 ? -5.898 -10.75 -21.672 1 86.81 172 GLY B C 1
ATOM 4795 O O . GLY B 1 172 ? -5.332 -9.656 -21.594 1 86.81 172 GLY B O 1
ATOM 4796 N N . GLU B 1 173 ? -5.965 -11.477 -22.734 1 88.12 173 GLU B N 1
ATOM 4797 C CA . GLU B 1 173 ? -5.219 -11.18 -23.953 1 88.12 173 GLU B CA 1
ATOM 4798 C C . GLU B 1 173 ? -5.672 -9.859 -24.562 1 88.12 173 GLU B C 1
ATOM 4800 O O . GLU B 1 173 ? -4.852 -9.07 -25.047 1 88.12 173 GLU B O 1
ATOM 4805 N N . GLU B 1 174 ? -6.914 -9.633 -24.578 1 91.5 174 GLU B N 1
ATOM 4806 C CA . GLU B 1 174 ? -7.449 -8.414 -25.172 1 91.5 174 GLU B CA 1
ATOM 4807 C C . GLU B 1 174 ? -6.883 -7.168 -24.5 1 91.5 174 GLU B C 1
ATOM 4809 O O . GLU B 1 174 ? -6.465 -6.227 -25.172 1 91.5 174 GLU B O 1
ATOM 4814 N N . GLU B 1 175 ? -6.844 -7.184 -23.266 1 95.12 175 GLU B N 1
ATOM 4815 C CA . GLU B 1 175 ? -6.312 -6.051 -22.5 1 95.12 175 GLU B CA 1
ATOM 4816 C C . GLU B 1 175 ? -4.789 -6 -22.594 1 95.12 175 GLU B C 1
ATOM 4818 O O . GLU B 1 175 ? -4.207 -4.922 -22.734 1 95.12 175 GLU B O 1
ATOM 4823 N N . ARG B 1 176 ? -4.184 -7.145 -22.484 1 95.19 176 ARG B N 1
ATOM 4824 C CA . ARG B 1 176 ? -2.73 -7.242 -22.5 1 95.19 176 ARG B CA 1
ATOM 4825 C C . ARG B 1 176 ? -2.148 -6.711 -23.797 1 95.19 176 ARG B C 1
ATOM 4827 O O . ARG B 1 176 ? -1.095 -6.07 -23.797 1 95.19 176 ARG B O 1
ATOM 4834 N N . ASN B 1 177 ? -2.828 -6.859 -24.891 1 95.88 177 ASN B N 1
ATOM 4835 C CA . ASN B 1 177 ? -2.342 -6.488 -26.203 1 95.88 177 ASN B CA 1
ATOM 4836 C C . ASN B 1 177 ? -2.342 -4.973 -26.406 1 95.88 177 ASN B C 1
ATOM 4838 O O . ASN B 1 177 ? -1.752 -4.465 -27.359 1 95.88 177 ASN B O 1
ATOM 4842 N N . LYS B 1 178 ? -2.922 -4.262 -25.531 1 97.56 178 LYS B N 1
ATOM 4843 C CA . LYS B 1 178 ? -2.939 -2.801 -25.594 1 97.56 178 LYS B CA 1
ATOM 4844 C C . LYS B 1 178 ? -1.578 -2.219 -25.219 1 97.56 178 LYS B C 1
ATOM 4846 O O . LYS B 1 178 ? -1.333 -1.027 -25.422 1 97.56 178 LYS B O 1
ATOM 4851 N N . TYR B 1 179 ? -0.663 -3.08 -24.75 1 98.38 179 TYR B N 1
ATOM 4852 C CA . TYR B 1 179 ? 0.626 -2.6 -24.266 1 98.38 179 TYR B CA 1
ATOM 4853 C C . TYR B 1 179 ? 1.775 -3.299 -24.969 1 98.38 179 TYR B C 1
ATOM 4855 O O . TYR B 1 179 ? 2.566 -4.008 -24.344 1 98.38 179 TYR B O 1
ATOM 4863 N N . PRO B 1 180 ? 2.035 -2.984 -26.219 1 98.19 180 PRO B N 1
ATOM 4864 C CA . PRO B 1 180 ? 3.002 -3.73 -27.016 1 98.19 180 PRO B CA 1
ATOM 4865 C C . PRO B 1 180 ? 4.438 -3.547 -26.531 1 98.19 180 PRO B C 1
ATOM 4867 O O . PRO B 1 180 ? 5.23 -4.492 -26.562 1 98.19 180 PRO B O 1
ATOM 4870 N N . GLN B 1 181 ? 4.82 -2.307 -26.141 1 98.62 181 GLN B N 1
ATOM 4871 C CA . GLN B 1 181 ? 6.188 -2.084 -25.688 1 98.62 181 GLN B CA 1
ATOM 4872 C C . GLN B 1 181 ? 6.449 -2.828 -24.375 1 98.62 181 GLN B C 1
ATOM 4874 O O . GLN B 1 181 ? 7.539 -3.367 -24.172 1 98.62 181 GLN B O 1
ATOM 4879 N N . LEU B 1 182 ? 5.453 -2.809 -23.562 1 98.62 182 LEU B N 1
ATOM 4880 C CA . LEU B 1 182 ? 5.551 -3.547 -22.297 1 98.62 182 LEU B CA 1
ATOM 4881 C C . LEU B 1 182 ? 5.707 -5.043 -22.562 1 98.62 182 LEU B C 1
ATOM 4883 O O . LEU B 1 182 ? 6.535 -5.703 -21.922 1 98.62 182 LEU B O 1
ATOM 4887 N N . LEU B 1 183 ? 4.953 -5.578 -23.484 1 97.44 183 LEU B N 1
ATOM 4888 C CA . LEU B 1 183 ? 4.992 -7.004 -23.781 1 97.44 183 LEU B CA 1
ATOM 4889 C C . LEU B 1 183 ? 6.344 -7.398 -24.375 1 97.44 183 LEU B C 1
ATOM 4891 O O . LEU B 1 183 ? 6.883 -8.461 -24.047 1 97.44 183 LEU B O 1
ATOM 4895 N N . LYS B 1 184 ? 6.836 -6.578 -25.219 1 97.81 184 LYS B N 1
ATOM 4896 C CA . LYS B 1 184 ? 8.164 -6.824 -25.766 1 97.81 184 LYS B CA 1
ATOM 4897 C C . LYS B 1 184 ? 9.219 -6.883 -24.672 1 97.81 184 LYS B C 1
ATOM 4899 O O . LYS B 1 184 ? 10.016 -7.82 -24.625 1 97.81 184 LYS B O 1
ATOM 4904 N N . TRP B 1 185 ? 9.25 -5.914 -23.812 1 98.5 185 TRP B N 1
ATOM 4905 C CA . TRP B 1 185 ? 10.164 -5.844 -22.672 1 98.5 185 TRP B CA 1
ATOM 4906 C C . TRP B 1 185 ? 9.984 -7.047 -21.766 1 98.5 185 TRP B C 1
ATOM 4908 O O . TRP B 1 185 ? 10.961 -7.66 -21.328 1 98.5 185 TRP B O 1
ATOM 4918 N N . LEU B 1 186 ? 8.711 -7.359 -21.469 1 98.12 186 LEU B N 1
ATOM 4919 C CA . LEU B 1 186 ? 8.398 -8.445 -20.547 1 98.12 186 LEU B CA 1
ATOM 4920 C C . LEU B 1 186 ? 8.891 -9.781 -21.094 1 98.12 186 LEU B C 1
ATOM 4922 O O . LEU B 1 186 ? 9.398 -10.617 -20.344 1 98.12 186 LEU B O 1
ATOM 4926 N N . SER B 1 187 ? 8.734 -9.977 -22.344 1 94.94 187 SER B N 1
ATOM 4927 C CA . SER B 1 187 ? 9.234 -11.188 -23 1 94.94 187 SER B CA 1
ATOM 4928 C C . SER B 1 187 ? 10.75 -11.312 -22.844 1 94.94 187 SER B C 1
ATOM 4930 O O . SER B 1 187 ? 11.266 -12.406 -22.609 1 94.94 187 SER B O 1
ATOM 4932 N N . GLU B 1 188 ? 11.422 -10.219 -22.969 1 96.56 188 GLU B N 1
ATOM 4933 C CA . GLU B 1 188 ? 12.875 -10.211 -22.812 1 96.56 188 GLU B CA 1
ATOM 4934 C C . GLU B 1 188 ? 13.281 -10.57 -21.391 1 96.56 188 GLU B C 1
ATOM 4936 O O . GLU B 1 188 ? 14.18 -11.391 -21.188 1 96.56 188 GLU B O 1
ATOM 4941 N N . VAL B 1 189 ? 12.664 -9.992 -20.438 1 97.62 189 VAL B N 1
ATOM 4942 C CA . VAL B 1 189 ? 13 -10.25 -19.047 1 97.62 189 VAL B CA 1
ATOM 4943 C C . VAL B 1 189 ? 12.641 -11.688 -18.672 1 97.62 189 VAL B C 1
ATOM 4945 O O . VAL B 1 189 ? 13.43 -12.383 -18.016 1 97.62 189 VAL B O 1
ATOM 4948 N N . ASN B 1 190 ? 11.484 -12.148 -19.172 1 92.06 190 ASN B N 1
ATOM 4949 C CA . ASN B 1 190 ? 11.023 -13.5 -18.859 1 92.06 190 ASN B CA 1
ATOM 4950 C C . ASN B 1 190 ? 11.891 -14.555 -19.547 1 92.06 190 ASN B C 1
ATOM 4952 O O . ASN B 1 190 ? 11.82 -15.734 -19.203 1 92.06 190 ASN B O 1
ATOM 4956 N N . SER B 1 191 ? 12.672 -14.156 -20.484 1 91.44 191 SER B N 1
ATOM 4957 C CA . SER B 1 191 ? 13.5 -15.102 -21.219 1 91.44 191 SER B CA 1
ATOM 4958 C C . SER B 1 191 ? 14.883 -15.234 -20.594 1 91.44 191 SER B C 1
ATOM 4960 O O . SER B 1 191 ? 15.68 -16.094 -20.984 1 91.44 191 SER B O 1
ATOM 4962 N N . LEU B 1 192 ? 15.18 -14.344 -19.641 1 93.69 192 LEU B N 1
ATOM 4963 C CA . LEU B 1 192 ? 16.453 -14.477 -18.938 1 93.69 192 LEU B CA 1
ATOM 4964 C C . LEU B 1 192 ? 16.578 -15.859 -18.297 1 93.69 192 LEU B C 1
ATOM 4966 O O . LEU B 1 192 ? 15.633 -16.344 -17.688 1 93.69 192 LEU B O 1
ATOM 4970 N N . PRO B 1 193 ? 17.75 -16.484 -18.422 1 92.31 193 PRO B N 1
ATOM 4971 C CA . PRO B 1 193 ? 17.953 -17.797 -17.781 1 92.31 193 PRO B CA 1
ATOM 4972 C C . PRO B 1 193 ? 17.719 -17.75 -16.281 1 92.31 193 PRO B C 1
ATOM 4974 O O . PRO B 1 193 ? 17.125 -18.688 -15.711 1 92.31 193 PRO B O 1
ATOM 4977 N N . GLU B 1 194 ? 18.156 -16.688 -15.625 1 92.88 194 GLU B N 1
ATOM 4978 C CA . GLU B 1 194 ? 17.969 -16.516 -14.188 1 92.88 194 GLU B CA 1
ATOM 4979 C C . GLU B 1 194 ? 16.5 -16.438 -13.82 1 92.88 194 GLU B C 1
ATOM 4981 O O . GLU B 1 194 ? 16.094 -16.906 -12.758 1 92.88 194 GLU B O 1
ATOM 4986 N N . TRP B 1 195 ? 15.672 -15.844 -14.703 1 93.06 195 TRP B N 1
ATOM 4987 C CA . TRP B 1 195 ? 14.234 -15.742 -14.484 1 93.06 195 TRP B CA 1
ATOM 4988 C C . TRP B 1 195 ? 13.555 -17.094 -14.664 1 93.06 195 TRP B C 1
ATOM 4990 O O . TRP B 1 195 ? 12.789 -17.531 -13.805 1 93.06 195 TRP B O 1
ATOM 5000 N N . ARG B 1 196 ? 13.914 -17.781 -15.703 1 84.88 196 ARG B N 1
ATOM 5001 C CA . ARG B 1 196 ? 13.273 -19.047 -16.078 1 84.88 196 ARG B CA 1
ATOM 5002 C C . ARG B 1 196 ? 13.539 -20.125 -15.031 1 84.88 196 ARG B C 1
ATOM 5004 O O . ARG B 1 196 ? 12.695 -21 -14.812 1 84.88 196 ARG B O 1
ATOM 5011 N N . GLU B 1 197 ? 14.656 -19.984 -14.422 1 82.69 197 GLU B N 1
ATOM 5012 C CA . GLU B 1 197 ? 15.016 -20.969 -13.398 1 82.69 197 GLU B CA 1
ATOM 5013 C C . GLU B 1 197 ? 13.961 -21.016 -12.289 1 82.69 197 GLU B C 1
ATOM 5015 O O . GLU B 1 197 ? 13.68 -22.078 -11.734 1 82.69 197 GLU B O 1
ATOM 5020 N N . TYR B 1 198 ? 13.359 -19.859 -11.984 1 85.12 198 TYR B N 1
ATOM 5021 C CA . TYR B 1 198 ? 12.492 -19.812 -10.812 1 85.12 198 TYR B CA 1
ATOM 5022 C C . TYR B 1 198 ? 11.031 -19.625 -11.211 1 85.12 198 TYR B C 1
ATOM 5024 O O . TYR B 1 198 ? 10.125 -20.094 -10.523 1 85.12 198 TYR B O 1
ATOM 5032 N N . TYR B 1 199 ? 10.766 -18.875 -12.305 1 81.94 199 TYR B N 1
ATOM 5033 C CA . TYR B 1 199 ? 9.398 -18.594 -12.719 1 81.94 199 TYR B CA 1
ATOM 5034 C C . TYR B 1 199 ? 8.945 -19.547 -13.812 1 81.94 199 TYR B C 1
ATOM 5036 O O . TYR B 1 199 ? 7.742 -19.734 -14.031 1 81.94 199 TYR B O 1
ATOM 5044 N N . GLY B 1 200 ? 9.906 -20.125 -14.523 1 77.06 200 GLY B N 1
ATOM 5045 C CA . GLY B 1 200 ? 9.539 -20.875 -15.711 1 77.06 200 GLY B CA 1
ATOM 5046 C C . GLY B 1 200 ? 8.938 -20 -16.797 1 77.06 200 GLY B C 1
ATOM 5047 O O . GLY B 1 200 ? 9.203 -18.797 -16.859 1 77.06 200 GLY B O 1
ATOM 5048 N N . ARG B 1 201 ? 8.234 -20.641 -17.719 1 73.5 201 ARG B N 1
ATOM 5049 C CA . ARG B 1 201 ? 7.539 -19.906 -18.766 1 73.5 201 ARG B CA 1
ATOM 5050 C C . ARG B 1 201 ? 6.195 -19.391 -18.281 1 73.5 201 ARG B C 1
ATOM 5052 O O . ARG B 1 201 ? 5.41 -20.141 -17.688 1 73.5 201 ARG B O 1
ATOM 5059 N N . PRO B 1 202 ? 6.055 -18.078 -18.484 1 77.44 202 PRO B N 1
ATOM 5060 C CA . PRO B 1 202 ? 4.773 -17.547 -18 1 77.44 202 PRO B CA 1
ATOM 5061 C C . PRO B 1 202 ? 3.582 -18.094 -18.781 1 77.44 202 PRO B C 1
ATOM 5063 O O . PRO B 1 202 ? 3.676 -18.281 -20 1 77.44 202 PRO B O 1
ATOM 5066 N N . ARG B 1 203 ? 2.498 -18.359 -18.125 1 72.56 203 ARG B N 1
ATOM 5067 C CA . ARG B 1 203 ? 1.237 -18.75 -18.734 1 72.56 203 ARG B CA 1
ATOM 5068 C C . ARG B 1 203 ? 0.198 -17.641 -18.625 1 72.56 203 ARG B C 1
ATOM 5070 O O . ARG B 1 203 ? -0.565 -17.594 -17.656 1 72.56 203 ARG B O 1
ATOM 5077 N N . PHE B 1 204 ? 0.111 -16.828 -19.594 1 82 204 PHE B N 1
ATOM 5078 C CA . PHE B 1 204 ? -0.75 -15.656 -19.562 1 82 204 PHE B CA 1
ATOM 5079 C C . PHE B 1 204 ? -2.201 -16.047 -19.828 1 82 204 PHE B C 1
ATOM 5081 O O . PHE B 1 204 ? -2.473 -16.953 -20.609 1 82 204 PHE B O 1
ATOM 5088 N N . LEU B 1 205 ? -3.066 -15.258 -19.25 1 74.69 205 LEU B N 1
ATOM 5089 C CA . LEU B 1 205 ? -4.5 -15.492 -19.406 1 74.69 205 LEU B CA 1
ATOM 5090 C C . LEU B 1 205 ? -4.949 -15.156 -20.828 1 74.69 205 LEU B C 1
ATOM 5092 O O . LEU B 1 205 ? -4.527 -14.141 -21.391 1 74.69 205 LEU B O 1
ATOM 5096 N N . LYS B 1 206 ? -5.773 -16.016 -21.312 1 76.62 206 LYS B N 1
ATOM 5097 C CA . LYS B 1 206 ? -6.445 -15.672 -22.547 1 76.62 206 LYS B CA 1
ATOM 5098 C C . LYS B 1 206 ? -7.613 -14.719 -22.297 1 76.62 206 LYS B C 1
ATOM 5100 O O . LYS B 1 206 ? -7.75 -13.703 -22.984 1 76.62 206 LYS B O 1
ATOM 5105 N N . ASN B 1 207 ? -8.445 -15.125 -21.234 1 74.44 207 ASN B N 1
ATOM 5106 C CA . ASN B 1 207 ? -9.578 -14.305 -20.828 1 74.44 207 ASN B CA 1
ATOM 5107 C C . ASN B 1 207 ? -9.492 -13.922 -19.359 1 74.44 207 ASN B C 1
ATOM 5109 O O . ASN B 1 207 ? -9.062 -14.719 -18.516 1 74.44 207 ASN B O 1
ATOM 5113 N N . ALA B 1 208 ? -9.938 -12.625 -19.125 1 74.81 208 ALA B N 1
ATOM 5114 C CA . ALA B 1 208 ? -9.914 -12.156 -17.734 1 74.81 208 ALA B CA 1
ATOM 5115 C C . ALA B 1 208 ? -10.852 -12.992 -16.875 1 74.81 208 ALA B C 1
ATOM 5117 O O . ALA B 1 208 ? -11.867 -13.5 -17.344 1 74.81 208 ALA B O 1
ATOM 5118 N N . PHE B 1 209 ? -10.469 -13.078 -15.547 1 64.38 209 PHE B N 1
ATOM 5119 C CA . PHE B 1 209 ? -11.359 -13.758 -14.609 1 64.38 209 PHE B CA 1
ATOM 5120 C C . PHE B 1 209 ? -12.664 -12.992 -14.445 1 64.38 209 PHE B C 1
ATOM 5122 O O . PHE B 1 209 ? -12.664 -11.758 -14.383 1 64.38 209 PHE B O 1
ATOM 5129 N N . PRO B 1 210 ? -13.68 -13.875 -14.562 1 62.41 210 PRO B N 1
ATOM 5130 C CA . PRO B 1 210 ? -14.922 -13.18 -14.219 1 62.41 210 PRO B CA 1
ATOM 5131 C C . PRO B 1 210 ? -14.898 -12.594 -12.812 1 62.41 210 PRO B C 1
ATOM 5133 O O . PRO B 1 210 ? -14.461 -13.25 -11.867 1 62.41 210 PRO B O 1
ATOM 5136 N N . LEU B 1 211 ? -15.062 -11.32 -12.703 1 65 211 LEU B N 1
ATOM 5137 C CA . LEU B 1 211 ? -15.07 -10.672 -11.398 1 65 211 LEU B CA 1
ATOM 5138 C C . LEU B 1 211 ? -16.312 -11.07 -10.602 1 65 211 LEU B C 1
ATOM 5140 O O . LEU B 1 211 ? -17.422 -11.055 -11.133 1 65 211 LEU B O 1
ATOM 5144 N N . PRO B 1 212 ? -16.031 -11.68 -9.438 1 57.97 212 PRO B N 1
ATOM 5145 C CA . PRO B 1 212 ? -17.172 -12.055 -8.617 1 57.97 212 PRO B CA 1
ATOM 5146 C C . PRO B 1 212 ? -18.109 -10.883 -8.344 1 57.97 212 PRO B C 1
ATOM 5148 O O . PRO B 1 212 ? -17.656 -9.734 -8.234 1 57.97 212 PRO B O 1
ATOM 5151 N N . VAL B 1 213 ? -19.391 -11.062 -8.516 1 59.41 213 VAL B N 1
ATOM 5152 C CA . VAL B 1 213 ? -20.406 -10.039 -8.258 1 59.41 213 VAL B CA 1
ATOM 5153 C C . VAL B 1 213 ? -20.875 -10.133 -6.809 1 59.41 213 VAL B C 1
ATOM 5155 O O . VAL B 1 213 ? -20.875 -11.219 -6.219 1 59.41 213 VAL B O 1
ATOM 5158 N N . GLU B 1 214 ? -21.016 -8.977 -6.164 1 58.19 214 GLU B N 1
ATOM 5159 C CA . GLU B 1 214 ? -21.484 -8.93 -4.785 1 58.19 214 GLU B CA 1
ATOM 5160 C C . GLU B 1 214 ? -22.75 -9.781 -4.602 1 58.19 214 GLU B C 1
ATOM 5162 O O . GLU B 1 214 ? -23.672 -9.727 -5.426 1 58.19 214 GLU B O 1
ATOM 5167 N N . GLU B 1 215 ? -22.812 -10.773 -3.852 1 45.06 215 GLU B N 1
ATOM 5168 C CA . GLU B 1 215 ? -24.047 -11.492 -3.537 1 45.06 215 GLU B CA 1
ATOM 5169 C C . GLU B 1 215 ? -25.094 -10.555 -2.938 1 45.06 215 GLU B C 1
ATOM 5171 O O . GLU B 1 215 ? -24.812 -9.852 -1.96 1 45.06 215 GLU B O 1
ATOM 5176 N N . LYS B 1 216 ? -26.047 -10.047 -3.646 1 39.97 216 LYS B N 1
ATOM 5177 C CA . LYS B 1 216 ? -27.172 -9.391 -2.994 1 39.97 216 LYS B CA 1
ATOM 5178 C C . LYS B 1 216 ? -27.75 -10.266 -1.886 1 39.97 216 LYS B C 1
ATOM 5180 O O . LYS B 1 216 ? -28.109 -11.422 -2.123 1 39.97 216 LYS B O 1
ATOM 5185 N N . LYS B 1 217 ? -27.453 -9.945 -0.651 1 36.34 217 LYS B N 1
ATOM 5186 C CA . LYS B 1 217 ? -28.203 -10.594 0.42 1 36.34 217 LYS B CA 1
ATOM 5187 C C . LYS B 1 217 ? -29.703 -10.633 0.099 1 36.34 217 LYS B C 1
ATOM 5189 O O . LYS B 1 217 ? -30.344 -9.594 -0.003 1 36.34 217 LYS B O 1
ATOM 5194 N N . GLU B 1 218 ? -30.203 -11.469 -0.561 1 33.31 218 GLU B N 1
ATOM 5195 C CA . GLU B 1 218 ? -31.641 -11.68 -0.408 1 33.31 218 GLU B CA 1
ATOM 5196 C C . GLU B 1 218 ? -32.031 -11.703 1.064 1 33.31 218 GLU B C 1
ATOM 5198 O O . GLU B 1 218 ? -31.453 -12.453 1.857 1 33.31 218 GLU B O 1
ATOM 5203 N N . LYS B 1 219 ? -32.5 -10.688 1.57 1 32.53 219 LYS B N 1
ATOM 5204 C CA . LYS B 1 219 ? -33.219 -10.852 2.818 1 32.53 219 LYS B CA 1
ATOM 5205 C C . LYS B 1 219 ? -34.094 -12.094 2.775 1 32.53 219 LYS B C 1
ATOM 5207 O O . LYS B 1 219 ? -35.094 -12.141 2.041 1 32.53 219 LYS B O 1
ATOM 5212 N N . LYS B 1 220 ? -33.5 -13.203 3.02 1 30.17 220 LYS B N 1
ATOM 5213 C CA . LYS B 1 220 ? -34.406 -14.273 3.428 1 30.17 220 LYS B CA 1
ATOM 5214 C C . LYS B 1 220 ? -35.406 -13.773 4.484 1 30.17 220 LYS B C 1
ATOM 5216 O O . LYS B 1 220 ? -35 -13.43 5.598 1 30.17 220 LYS B O 1
ATOM 5221 N N . GLN B 1 221 ? -36.531 -13.125 4.188 1 28.62 221 GLN B N 1
ATOM 5222 C CA . GLN B 1 221 ? -37.719 -13.133 5.031 1 28.62 221 GLN B CA 1
ATOM 5223 C C . GLN B 1 221 ? -37.969 -14.516 5.625 1 28.62 221 GLN B C 1
ATOM 5225 O O . GLN B 1 221 ? -38.219 -15.477 4.898 1 28.62 221 GLN B O 1
ATOM 5230 N N . GLU B 1 222 ? -37.219 -14.906 6.621 1 29.62 222 GLU B N 1
ATOM 5231 C CA . GLU B 1 222 ? -37.656 -16 7.488 1 29.62 222 GLU B CA 1
ATOM 5232 C C . GLU B 1 222 ? -39.156 -15.961 7.723 1 29.62 222 GLU B C 1
ATOM 5234 O O . GLU B 1 222 ? -39.656 -15.047 8.367 1 29.62 222 GLU B O 1
ATOM 5239 N N . GLN B 1 223 ? -39.938 -16.266 6.742 1 26.42 223 GLN B N 1
ATOM 5240 C CA . GLN B 1 223 ? -41.312 -16.656 6.977 1 26.42 223 GLN B CA 1
ATOM 5241 C C . GLN B 1 223 ? -41.406 -17.703 8.086 1 26.42 223 GLN B C 1
ATOM 5243 O O . GLN B 1 223 ? -40.969 -18.828 7.914 1 26.42 223 GLN B O 1
ATOM 5248 N N . LYS B 1 224 ? -41.188 -17.25 9.312 1 27.12 224 LYS B N 1
ATOM 5249 C CA . LYS B 1 224 ? -41.656 -18.047 10.445 1 27.12 224 LYS B CA 1
ATOM 5250 C C . LYS B 1 224 ? -43.062 -18.594 10.219 1 27.12 224 LYS B C 1
ATOM 5252 O O . LYS B 1 224 ? -44.031 -17.828 10.18 1 27.12 224 LYS B O 1
ATOM 5257 N N . GLN B 1 225 ? -43.188 -19.688 9.461 1 24.95 225 GLN B N 1
ATOM 5258 C CA . GLN B 1 225 ? -44.375 -20.516 9.367 1 24.95 225 GLN B CA 1
ATOM 5259 C C . GLN B 1 225 ? -44.906 -20.891 10.75 1 24.95 225 GLN B C 1
ATOM 5261 O O . GLN B 1 225 ? -44.281 -21.688 11.453 1 24.95 225 GLN B O 1
ATOM 5266 N N . GLU B 1 226 ? -45.219 -19.828 11.57 1 24.92 226 GLU B N 1
ATOM 5267 C CA . GLU B 1 226 ? -46 -20.234 12.75 1 24.92 226 GLU B CA 1
ATOM 5268 C C . GLU B 1 226 ? -47.156 -21.156 12.367 1 24.92 226 GLU B C 1
ATOM 5270 O O . GLU B 1 226 ? -47.938 -20.844 11.477 1 24.92 226 GLU B O 1
ATOM 5275 N N . LYS B 1 227 ? -46.938 -22.422 12.672 1 25.53 227 LYS B N 1
ATOM 5276 C CA . LYS B 1 227 ? -47.844 -23.547 12.531 1 25.53 227 LYS B CA 1
ATOM 5277 C C . LYS B 1 227 ? -49.219 -23.234 13.156 1 25.53 227 LYS B C 1
ATOM 5279 O O . LYS B 1 227 ? -49.375 -23.312 14.375 1 25.53 227 LYS B O 1
ATOM 5284 N N . GLN B 1 228 ? -49.844 -22 12.781 1 21.92 228 GLN B N 1
ATOM 5285 C CA . GLN B 1 228 ? -51.188 -21.875 13.336 1 21.92 228 GLN B CA 1
ATOM 5286 C C . GLN B 1 228 ? -52.031 -23.094 12.992 1 21.92 228 GLN B C 1
ATOM 5288 O O . GLN B 1 228 ? -51.938 -23.641 11.898 1 21.92 228 GLN B O 1
ATOM 5293 N N . LYS B 1 229 ? -52.625 -23.672 14.062 1 23.05 229 LYS B N 1
ATOM 5294 C CA . LYS B 1 229 ? -53.625 -24.75 14.172 1 23.05 229 LYS B CA 1
ATOM 5295 C C . LYS B 1 229 ? -54.812 -24.5 13.234 1 23.05 229 LYS B C 1
ATOM 5297 O O . LYS B 1 229 ? -55.312 -23.391 13.141 1 23.05 229 LYS B O 1
ATOM 5302 N N . GLU B 1 230 ? -55 -25.422 12.219 1 22.89 230 GLU B N 1
ATOM 5303 C CA . GLU B 1 230 ? -55.875 -25.609 11.078 1 22.89 230 GLU B CA 1
ATOM 5304 C C . GLU B 1 230 ? -57.344 -25.516 11.5 1 22.89 230 GLU B C 1
ATOM 5306 O O . GLU B 1 230 ? -57.906 -26.469 12.055 1 22.89 230 GLU B O 1
ATOM 5311 N N . GLN B 1 231 ? -57.719 -24.391 12.352 1 21.75 231 GLN B N 1
ATOM 5312 C CA . GLN B 1 231 ? -59.125 -24.594 12.594 1 21.75 231 GLN B CA 1
ATOM 5313 C C . GLN B 1 231 ? -59.906 -24.641 11.289 1 21.75 231 GLN B C 1
ATOM 5315 O O . GLN B 1 231 ? -59.562 -23.969 10.312 1 21.75 231 GLN B O 1
ATOM 5320 N N . PRO B 1 232 ? -61.031 -25.531 11.188 1 23.7 232 PRO B N 1
ATOM 5321 C CA . PRO B 1 232 ? -61.812 -26.078 10.078 1 23.7 232 PRO B CA 1
ATOM 5322 C C . PRO B 1 232 ? -62.656 -25.031 9.375 1 23.7 232 PRO B C 1
ATOM 5324 O O . PRO B 1 232 ? -63.469 -25.359 8.508 1 23.7 232 PRO B O 1
ATOM 5327 N N . LYS B 1 233 ? -62.281 -23.797 9.414 1 19.66 233 LYS B N 1
ATOM 5328 C CA . LYS B 1 233 ? -63.438 -22.953 9.156 1 19.66 233 LYS B CA 1
ATOM 5329 C C . LYS B 1 233 ? -64.062 -23.266 7.797 1 19.66 233 LYS B C 1
ATOM 5331 O O . LYS B 1 233 ? -63.375 -23.703 6.879 1 19.66 233 LYS B O 1
ATOM 5336 N N . GLN B 1 234 ? -65.375 -22.922 7.75 1 20.17 234 GLN B N 1
ATOM 5337 C CA . GLN B 1 234 ? -66.562 -23.156 6.977 1 20.17 234 GLN B CA 1
ATOM 5338 C C . GLN B 1 234 ? -66.5 -22.5 5.598 1 20.17 234 GLN B C 1
ATOM 5340 O O . GLN B 1 234 ? -65.75 -21.547 5.402 1 20.17 234 GLN B O 1
ATOM 5345 N N . LYS B 1 235 ? -67.375 -22.922 4.688 1 19.77 235 LYS B N 1
ATOM 5346 C CA . LYS B 1 235 ? -67.625 -23.094 3.26 1 19.77 235 LYS B CA 1
ATOM 5347 C C . LYS B 1 235 ? -68 -21.766 2.602 1 19.77 235 LYS B C 1
ATOM 5349 O O . LYS B 1 235 ? -68.375 -21.734 1.428 1 19.77 235 LYS B O 1
ATOM 5354 N N . GLU B 1 236 ? -67.75 -20.594 3.266 1 19.88 236 GLU B N 1
ATOM 5355 C CA . GLU B 1 236 ? -68.75 -19.672 2.734 1 19.88 236 GLU B CA 1
ATOM 5356 C C . GLU B 1 236 ? -68.5 -19.359 1.263 1 19.88 236 GLU B C 1
ATOM 5358 O O . GLU B 1 236 ? -67.375 -19.469 0.794 1 19.88 236 GLU B O 1
ATOM 5363 N N . GLN B 1 237 ? -69.625 -18.984 0.548 1 20.53 237 GLN B N 1
ATOM 5364 C CA . GLN B 1 237 ? -70.125 -18.969 -0.814 1 20.53 237 GLN B CA 1
ATOM 5365 C C . GLN B 1 237 ? -69.375 -17.906 -1.656 1 20.53 237 GLN B C 1
ATOM 5367 O O . GLN B 1 237 ? -69 -16.859 -1.15 1 20.53 237 GLN B O 1
ATOM 5372 N N . PRO B 1 238 ? -69.062 -18.359 -2.914 1 21.56 238 PRO B N 1
ATOM 5373 C CA . PRO B 1 238 ? -68.125 -17.891 -3.961 1 21.56 238 PRO B CA 1
ATOM 5374 C C . PRO B 1 238 ? -68.625 -16.578 -4.602 1 21.56 238 PRO B C 1
ATOM 5376 O O . PRO B 1 238 ? -69.625 -16.562 -5.293 1 21.56 238 PRO B O 1
ATOM 5379 N N . LYS B 1 239 ? -68.812 -15.547 -3.76 1 19.95 239 LYS B N 1
ATOM 5380 C CA . LYS B 1 239 ? -69.5 -14.453 -4.441 1 19.95 239 LYS B CA 1
ATOM 5381 C C . LYS B 1 239 ? -68.75 -14.031 -5.695 1 19.95 239 LYS B C 1
ATOM 5383 O O . LYS B 1 239 ? -67.562 -14.148 -5.762 1 19.95 239 LYS B O 1
ATOM 5388 N N . GLN B 1 240 ? -69.562 -13.375 -6.648 1 20.19 240 GLN B N 1
ATOM 5389 C CA . GLN B 1 240 ? -69.562 -13.109 -8.086 1 20.19 240 GLN B CA 1
ATOM 5390 C C . GLN B 1 240 ? -68.5 -12.109 -8.5 1 20.19 240 GLN B C 1
ATOM 5392 O O . GLN B 1 240 ? -68.125 -11.25 -7.699 1 20.19 240 GLN B O 1
ATOM 5397 N N . GLN B 1 241 ? -68.062 -12.242 -9.75 1 20.64 241 GLN B N 1
ATOM 5398 C CA . GLN B 1 241 ? -66.875 -12.055 -10.641 1 20.64 241 GLN B CA 1
ATOM 5399 C C . GLN B 1 241 ? -66.812 -10.602 -11.094 1 20.64 241 GLN B C 1
ATOM 5401 O O . GLN B 1 241 ? -67.25 -10.25 -12.195 1 20.64 241 GLN B O 1
ATOM 5406 N N . GLU B 1 242 ? -67.188 -9.586 -10.281 1 22.28 242 GLU B N 1
ATOM 5407 C CA . GLU B 1 242 ? -67.375 -8.398 -11.102 1 22.28 242 GLU B CA 1
ATOM 5408 C C . GLU B 1 242 ? -66.062 -7.984 -11.781 1 22.28 242 GLU B C 1
ATOM 5410 O O . GLU B 1 242 ? -65 -8.234 -11.25 1 22.28 242 GLU B O 1
ATOM 5415 N N . GLN B 1 243 ? -66.25 -7.488 -13.125 1 22.36 243 GLN B N 1
ATOM 5416 C CA . GLN B 1 243 ? -65.375 -7.273 -14.281 1 22.36 243 GLN B CA 1
ATOM 5417 C C . GLN B 1 243 ? -64.375 -6.152 -14.031 1 22.36 243 GLN B C 1
ATOM 5419 O O . GLN B 1 243 ? -64.75 -5 -13.836 1 22.36 243 GLN B O 1
ATOM 5424 N N . PRO B 1 244 ? -63.344 -6.449 -13.195 1 23.48 244 PRO B N 1
ATOM 5425 C CA . PRO B 1 244 ? -62.469 -5.328 -12.844 1 23.48 244 PRO B CA 1
ATOM 5426 C C . PRO B 1 244 ? -61.844 -4.668 -14.07 1 23.48 244 PRO B C 1
ATOM 5428 O O . PRO B 1 244 ? -61.625 -5.32 -15.094 1 23.48 244 PRO B O 1
ATOM 5431 N N . LYS B 1 245 ? -62.125 -3.383 -14.242 1 25.58 245 LYS B N 1
ATOM 5432 C CA . LYS B 1 245 ? -61.688 -2.484 -15.305 1 25.58 245 LYS B CA 1
ATOM 5433 C C . LYS B 1 245 ? -60.156 -2.578 -15.516 1 25.58 245 LYS B C 1
ATOM 5435 O O . LYS B 1 245 ? -59.406 -2.793 -14.57 1 25.58 245 LYS B O 1
ATOM 5440 N N . PRO B 1 246 ? -59.688 -2.555 -16.906 1 23.88 246 PRO B N 1
ATOM 5441 C CA . PRO B 1 246 ? -58.375 -2.896 -17.453 1 23.88 246 PRO B CA 1
ATOM 5442 C C . PRO B 1 246 ? -57.25 -1.998 -16.922 1 23.88 246 PRO B C 1
ATOM 5444 O O . PRO B 1 246 ? -57.312 -0.776 -17.094 1 23.88 246 PRO B O 1
ATOM 5447 N N . LYS B 1 247 ? -56.875 -2.176 -15.695 1 23.48 247 LYS B N 1
ATOM 5448 C CA . LYS B 1 247 ? -55.781 -1.353 -15.172 1 23.48 247 LYS B CA 1
ATOM 5449 C C . LYS B 1 247 ? -54.562 -1.392 -16.094 1 23.48 247 LYS B C 1
ATOM 5451 O O . LYS B 1 247 ? -54.156 -2.463 -16.531 1 23.48 247 LYS B O 1
ATOM 5456 N N . ALA B 1 248 ? -54.188 -0.26 -16.656 1 26.78 248 ALA B N 1
ATOM 5457 C CA . ALA B 1 248 ? -53.062 0.035 -17.516 1 26.78 248 ALA B CA 1
ATOM 5458 C C . ALA B 1 248 ? -51.75 -0.499 -16.922 1 26.78 248 ALA B C 1
ATOM 5460 O O . ALA B 1 248 ? -51.469 -0.268 -15.75 1 26.78 248 ALA B O 1
ATOM 5461 N N . GLN B 1 249 ? -51.094 -1.615 -17.484 1 24.22 249 GLN B N 1
ATOM 5462 C CA . GLN B 1 249 ? -49.906 -2.406 -17.156 1 24.22 249 GLN B CA 1
ATOM 5463 C C . GLN B 1 249 ? -48.688 -1.526 -17.062 1 24.22 249 GLN B C 1
ATOM 5465 O O . GLN B 1 249 ? -48.25 -0.938 -18.047 1 24.22 249 GLN B O 1
ATOM 5470 N N . GLU B 1 250 ? -48.594 -0.604 -16.094 1 26.77 250 GLU B N 1
ATOM 5471 C CA . GLU B 1 250 ? -47.25 -0.005 -15.977 1 26.77 250 GLU B CA 1
ATOM 5472 C C . GLU B 1 250 ? -46.156 -1.072 -15.977 1 26.77 250 GLU B C 1
ATOM 5474 O O . GLU B 1 250 ? -46.219 -2.004 -15.172 1 26.77 250 GLU B O 1
ATOM 5479 N N . ASP B 1 251 ? -45.531 -1.374 -17.156 1 25.78 251 ASP B N 1
ATOM 5480 C CA . ASP B 1 251 ? -44.469 -2.316 -17.5 1 25.78 251 ASP B CA 1
ATOM 5481 C C . ASP B 1 251 ? -43.281 -2.15 -16.578 1 25.78 251 ASP B C 1
ATOM 5483 O O . ASP B 1 251 ? -42.469 -1.247 -16.766 1 25.78 251 ASP B O 1
ATOM 5487 N N . ASP B 1 252 ? -43.5 -2.049 -15.305 1 27.67 252 ASP B N 1
ATOM 5488 C CA . ASP B 1 252 ? -42.344 -2.039 -14.43 1 27.67 252 ASP B CA 1
ATOM 5489 C C . ASP B 1 252 ? -41.375 -3.189 -14.758 1 27.67 252 ASP B C 1
ATOM 5491 O O . ASP B 1 252 ? -41.781 -4.355 -14.727 1 27.67 252 ASP B O 1
ATOM 5495 N N . GLU B 1 253 ? -40.312 -2.887 -15.578 1 29.78 253 GLU B N 1
ATOM 5496 C CA . GLU B 1 253 ? -39.188 -3.664 -16.109 1 29.78 253 GLU B CA 1
ATOM 5497 C C . GLU B 1 253 ? -38.5 -4.457 -15.008 1 29.78 253 GLU B C 1
ATOM 5499 O O . GLU B 1 253 ? -37.406 -4.109 -14.586 1 29.78 253 GLU B O 1
ATOM 5504 N N . ASP B 1 254 ? -39.094 -4.621 -13.961 1 31.59 254 ASP B N 1
ATOM 5505 C CA . ASP B 1 254 ? -38.438 -5.547 -13.039 1 31.59 254 ASP B CA 1
ATOM 5506 C C . ASP B 1 254 ? -38.25 -6.918 -13.688 1 31.59 254 ASP B C 1
ATOM 5508 O O . ASP B 1 254 ? -39.062 -7.809 -13.523 1 31.59 254 ASP B O 1
ATOM 5512 N N . GLN B 1 255 ? -38.062 -6.984 -15.008 1 31.22 255 GLN B N 1
ATOM 5513 C CA . GLN B 1 255 ? -37.906 -8.375 -15.414 1 31.22 255 GLN B CA 1
ATOM 5514 C C . GLN B 1 255 ? -36.875 -9.086 -14.562 1 31.22 255 GLN B C 1
ATOM 5516 O O . GLN B 1 255 ? -35.844 -8.492 -14.203 1 31.22 255 GLN B O 1
ATOM 5521 N N . PRO B 1 256 ? -37.312 -10.055 -13.758 1 37.31 256 PRO B N 1
ATOM 5522 C CA . PRO B 1 256 ? -36.219 -10.773 -13.062 1 37.31 256 PRO B CA 1
ATOM 5523 C C . PRO B 1 256 ? -34.938 -10.812 -13.859 1 37.31 256 PRO B C 1
ATOM 5525 O O . PRO B 1 256 ? -34.969 -10.875 -15.094 1 37.31 256 PRO B O 1
ATOM 5528 N N . LYS B 1 257 ? -33.906 -10.18 -13.445 1 37.75 257 LYS B N 1
ATOM 5529 C CA . LYS B 1 257 ? -32.625 -10.367 -14.164 1 37.75 257 LYS B CA 1
ATOM 5530 C C . LYS B 1 257 ? -32.594 -11.727 -14.852 1 37.75 257 LYS B C 1
ATOM 5532 O O . LYS B 1 257 ? -32.781 -12.758 -14.211 1 37.75 257 LYS B O 1
ATOM 5537 N N . LYS B 1 258 ? -32.781 -11.852 -16.016 1 38.19 258 LYS B N 1
ATOM 5538 C CA . LYS B 1 258 ? -32.656 -13.07 -16.812 1 38.19 258 LYS B CA 1
ATOM 5539 C C . LYS B 1 258 ? -31.469 -13.906 -16.328 1 38.19 258 LYS B C 1
ATOM 5541 O O . LYS B 1 258 ? -30.312 -13.484 -16.453 1 38.19 258 LYS B O 1
ATOM 5546 N N . LYS B 1 259 ? -31.531 -14.602 -15.297 1 45.59 259 LYS B N 1
ATOM 5547 C CA . LYS B 1 259 ? -30.453 -15.539 -14.977 1 45.59 259 LYS B CA 1
ATOM 5548 C C . LYS B 1 259 ? -29.781 -16.078 -16.234 1 45.59 259 LYS B C 1
ATOM 5550 O O . LYS B 1 259 ? -30.469 -16.578 -17.141 1 45.59 259 LYS B O 1
ATOM 5555 N N . GLU B 1 260 ? -28.719 -15.602 -16.547 1 58.81 260 GLU B N 1
ATOM 5556 C CA . GLU B 1 260 ? -27.969 -16.125 -17.672 1 58.81 260 GLU B CA 1
ATOM 5557 C C . GLU B 1 260 ? -28 -17.656 -17.703 1 58.81 260 GLU B C 1
ATOM 5559 O O . GLU B 1 260 ? -27.641 -18.297 -16.719 1 58.81 260 GLU B O 1
ATOM 5564 N N . VAL B 1 261 ? -28.766 -18.203 -18.594 1 71.81 261 VAL B N 1
ATOM 5565 C CA . VAL B 1 261 ? -28.922 -19.641 -18.781 1 71.81 261 VAL B CA 1
ATOM 5566 C C . VAL B 1 261 ? -27.594 -20.266 -19.203 1 71.81 261 VAL B C 1
ATOM 5568 O O . VAL B 1 261 ? -26.953 -19.781 -20.156 1 71.81 261 VAL B O 1
ATOM 5571 N N . ASN B 1 262 ? -27.062 -21.172 -18.453 1 81.31 262 ASN B N 1
ATOM 5572 C CA . ASN B 1 262 ? -25.859 -21.906 -18.812 1 81.31 262 ASN B CA 1
ATOM 5573 C C . ASN B 1 262 ? -26.062 -22.766 -20.047 1 81.31 262 ASN B C 1
ATOM 5575 O O . ASN B 1 262 ? -27.078 -23.469 -20.156 1 81.31 262 ASN B O 1
ATOM 5579 N N . PRO B 1 263 ? -25.234 -22.625 -20.938 1 84.88 263 PRO B N 1
ATOM 5580 C CA . PRO B 1 263 ? -25.359 -23.422 -22.172 1 84.88 263 PRO B CA 1
ATOM 5581 C C . PRO B 1 263 ? -25.562 -24.906 -21.875 1 84.88 263 PRO B C 1
ATOM 5583 O O . PRO B 1 263 ? -26.188 -25.609 -22.688 1 84.88 263 PRO B O 1
ATOM 5586 N N . LEU B 1 264 ? -25.109 -25.375 -20.844 1 88.06 264 LEU B N 1
ATOM 5587 C CA . LEU B 1 264 ? -25.219 -26.781 -20.5 1 88.06 264 LEU B CA 1
ATOM 5588 C C . LEU B 1 264 ? -26.641 -27.125 -20.078 1 88.06 264 LEU B C 1
ATOM 5590 O O . LEU B 1 264 ? -27.031 -28.297 -20.125 1 88.06 264 LEU B O 1
ATOM 5594 N N . ASP B 1 265 ? -27.359 -26.141 -19.703 1 88.06 265 ASP B N 1
ATOM 5595 C CA . ASP B 1 265 ? -28.75 -26.344 -19.344 1 88.06 265 ASP B CA 1
ATOM 5596 C C . ASP B 1 265 ? -29.625 -26.516 -20.578 1 88.06 265 ASP B C 1
ATOM 5598 O O . ASP B 1 265 ? -30.75 -27.016 -20.5 1 88.06 265 ASP B O 1
ATOM 5602 N N . LEU B 1 266 ? -29.062 -26.047 -21.641 1 87.44 266 LEU B N 1
ATOM 5603 C CA . LEU B 1 266 ? -29.828 -26.078 -22.891 1 87.44 266 LEU B CA 1
ATOM 5604 C C . LEU B 1 266 ? -29.688 -27.422 -23.594 1 87.44 266 LEU B C 1
ATOM 5606 O O . LEU B 1 266 ? -30.359 -27.672 -24.594 1 87.44 266 LEU B O 1
ATOM 5610 N N . LEU B 1 267 ? -28.906 -28.234 -23.125 1 90.5 267 LEU B N 1
ATOM 5611 C CA . LEU B 1 267 ? -28.719 -29.547 -23.734 1 90.5 267 LEU B CA 1
ATOM 5612 C C . LEU B 1 267 ? -29.922 -30.438 -23.469 1 90.5 267 LEU B C 1
ATOM 5614 O O . LEU B 1 267 ? -30.688 -30.203 -22.531 1 90.5 267 LEU B O 1
ATOM 5618 N N . PRO B 1 268 ? -30.062 -31.5 -24.328 1 90.88 268 PRO B N 1
ATOM 5619 C CA . PRO B 1 268 ? -31.203 -32.406 -24.109 1 90.88 268 PRO B CA 1
ATOM 5620 C C . PRO B 1 268 ? -31.219 -33.031 -22.719 1 90.88 268 PRO B C 1
ATOM 5622 O O . PRO B 1 268 ? -30.156 -33.312 -22.156 1 90.88 268 PRO B O 1
ATOM 5625 N N . PRO B 1 269 ? -32.344 -33.062 -22.172 1 90.69 269 PRO B N 1
ATOM 5626 C CA . PRO B 1 269 ? -32.438 -33.656 -20.828 1 90.69 269 PRO B CA 1
ATOM 5627 C C . PRO B 1 269 ? -31.828 -35.062 -20.75 1 90.69 269 PRO B C 1
ATOM 5629 O O . PRO B 1 269 ? -31.859 -35.812 -21.719 1 90.69 269 PRO B O 1
ATOM 5632 N N . SER B 1 270 ? -31.25 -35.312 -19.672 1 91.75 270 SER B N 1
ATOM 5633 C CA . SER B 1 270 ? -30.609 -36.594 -19.406 1 91.75 270 SER B CA 1
ATOM 5634 C C . SER B 1 270 ? -31.219 -37.281 -18.172 1 91.75 270 SER B C 1
ATOM 5636 O O . SER B 1 270 ? -31.688 -36.594 -17.266 1 91.75 270 SER B O 1
ATOM 5638 N N . THR B 1 271 ? -31.172 -38.625 -18.219 1 90.31 271 THR B N 1
ATOM 5639 C CA . THR B 1 271 ? -31.688 -39.375 -17.078 1 90.31 271 THR B CA 1
ATOM 5640 C C . THR B 1 271 ? -30.656 -39.406 -15.953 1 90.31 271 THR B C 1
ATOM 5642 O O . THR B 1 271 ? -30.984 -39.781 -14.828 1 90.31 271 THR B O 1
ATOM 5645 N N . PHE B 1 272 ? -29.5 -39.031 -16.25 1 94.31 272 PHE B N 1
ATOM 5646 C CA . PHE B 1 272 ? -28.438 -39.062 -15.266 1 94.31 272 PHE B CA 1
ATOM 5647 C C . PHE B 1 272 ? -28.422 -37.812 -14.43 1 94.31 272 PHE B C 1
ATOM 5649 O O . PHE B 1 272 ? -28.453 -36.688 -14.984 1 94.31 272 PHE B O 1
ATOM 5656 N N . ASN B 1 273 ? -28.438 -37.969 -13.125 1 92.12 273 ASN B N 1
ATOM 5657 C CA . ASN B 1 273 ? -28.344 -36.844 -12.195 1 92.12 273 ASN B CA 1
ATOM 5658 C C . ASN B 1 273 ? -27.016 -36.844 -11.453 1 92.12 273 ASN B C 1
ATOM 5660 O O . ASN B 1 273 ? -26.766 -37.688 -10.594 1 92.12 273 ASN B O 1
ATOM 5664 N N . ILE B 1 274 ? -26.25 -35.875 -11.711 1 93.44 274 ILE B N 1
ATOM 5665 C CA . ILE B 1 274 ? -24.891 -35.812 -11.195 1 93.44 274 ILE B CA 1
ATOM 5666 C C . ILE B 1 274 ? -24.922 -35.625 -9.68 1 93.44 274 ILE B C 1
ATOM 5668 O O . ILE B 1 274 ? -24.062 -36.156 -8.969 1 93.44 274 ILE B O 1
ATOM 5672 N N . ASP B 1 275 ? -25.875 -34.875 -9.18 1 92.31 275 ASP B N 1
ATOM 5673 C CA . ASP B 1 275 ? -25.969 -34.656 -7.742 1 92.31 275 ASP B CA 1
ATOM 5674 C C . ASP B 1 275 ? -26.266 -35.938 -6.992 1 92.31 275 ASP B C 1
ATOM 5676 O O . ASP B 1 275 ? -25.672 -36.219 -5.945 1 92.31 275 ASP B O 1
ATOM 5680 N N . ASP B 1 276 ? -27.172 -36.656 -7.566 1 91.06 276 ASP B N 1
ATOM 5681 C CA . ASP B 1 276 ? -27.469 -37.969 -6.988 1 91.06 276 ASP B CA 1
ATOM 5682 C C . ASP B 1 276 ? -26.234 -38.875 -7 1 91.06 276 ASP B C 1
ATOM 5684 O O . ASP B 1 276 ? -25.953 -39.562 -6.016 1 91.06 276 ASP B O 1
ATOM 5688 N N . TYR B 1 277 ? -25.594 -38.844 -8.039 1 92.31 277 TYR B N 1
ATOM 5689 C CA . TYR B 1 277 ? -24.406 -39.688 -8.133 1 92.31 277 TYR B CA 1
ATOM 5690 C C . TYR B 1 277 ? -23.344 -39.25 -7.145 1 92.31 277 TYR B C 1
ATOM 5692 O O . TYR B 1 277 ? -22.672 -40.094 -6.535 1 92.31 277 TYR B O 1
ATOM 5700 N N . LYS B 1 278 ? -23.062 -37.969 -7.008 1 91.94 278 LYS B N 1
ATOM 5701 C CA . LYS B 1 278 ? -22.094 -37.469 -6.035 1 91.94 278 LYS B CA 1
ATOM 5702 C C . LYS B 1 278 ? -22.406 -38 -4.633 1 91.94 278 LYS B C 1
ATOM 5704 O O . LYS B 1 278 ? -21.5 -38.406 -3.906 1 91.94 278 LYS B O 1
ATOM 5709 N N . ARG B 1 279 ? -23.641 -37.969 -4.363 1 89.88 279 ARG B N 1
ATOM 5710 C CA . ARG B 1 279 ? -24.078 -38.5 -3.066 1 89.88 279 ARG B CA 1
ATOM 5711 C C . ARG B 1 279 ? -23.734 -39.969 -2.93 1 89.88 279 ARG B C 1
ATOM 5713 O O . ARG B 1 279 ? -23.219 -40.406 -1.892 1 89.88 279 ARG B O 1
ATOM 5720 N N . ILE B 1 280 ? -24 -40.688 -3.947 1 87.69 280 ILE B N 1
ATOM 5721 C CA . ILE B 1 280 ? -23.719 -42.125 -3.949 1 87.69 280 ILE B CA 1
ATOM 5722 C C . ILE B 1 280 ? -22.203 -42.344 -3.848 1 87.69 280 ILE B C 1
ATOM 5724 O O . ILE B 1 280 ? -21.75 -43.219 -3.084 1 87.69 280 ILE B O 1
ATOM 5728 N N . PHE B 1 281 ? -21.484 -41.625 -4.535 1 90.12 281 PHE B N 1
ATOM 5729 C CA . PHE B 1 281 ? -20.031 -41.75 -4.59 1 90.12 281 PHE B CA 1
ATOM 5730 C C . PHE B 1 281 ? -19.422 -41.625 -3.201 1 90.12 281 PHE B C 1
ATOM 5732 O O . PHE B 1 281 ? -18.547 -42.406 -2.82 1 90.12 281 PHE B O 1
ATOM 5739 N N . PHE B 1 282 ? -19.859 -40.719 -2.443 1 87.56 282 PHE B N 1
ATOM 5740 C CA . PHE B 1 282 ? -19.234 -40.406 -1.159 1 87.56 282 PHE B CA 1
ATOM 5741 C C . PHE B 1 282 ? -19.859 -41.25 -0.052 1 87.56 282 PHE B C 1
ATOM 5743 O O . PHE B 1 282 ? -19.25 -41.438 1.008 1 87.56 282 PHE B O 1
ATOM 5750 N N . ALA B 1 283 ? -21.016 -41.781 -0.35 1 82.69 283 ALA B N 1
ATOM 5751 C CA . ALA B 1 283 ? -21.703 -42.625 0.627 1 82.69 283 ALA B CA 1
ATOM 5752 C C . ALA B 1 283 ? -21.219 -44.062 0.527 1 82.69 283 ALA B C 1
ATOM 5754 O O . ALA B 1 283 ? -21.156 -44.781 1.534 1 82.69 283 ALA B O 1
ATOM 5755 N N . GLU B 1 284 ? -21 -44.469 -0.669 1 80.5 284 GLU B N 1
ATOM 5756 C CA . GLU B 1 284 ? -20.609 -45.844 -0.918 1 80.5 284 GLU B CA 1
ATOM 5757 C C . GLU B 1 284 ? -19.141 -46.094 -0.601 1 80.5 284 GLU B C 1
ATOM 5759 O O . GLU B 1 284 ? -18.266 -45.469 -1.227 1 80.5 284 GLU B O 1
ATOM 5764 N N . LYS B 1 285 ? -18.906 -46.938 0.36 1 77.31 285 LYS B N 1
ATOM 5765 C CA . LYS B 1 285 ? -17.531 -47.188 0.792 1 77.31 285 LYS B CA 1
ATOM 5766 C C . LYS B 1 285 ? -16.828 -48.125 -0.179 1 77.31 285 LYS B C 1
ATOM 5768 O O . LYS B 1 285 ? -15.602 -48.062 -0.327 1 77.31 285 LYS B O 1
ATOM 5773 N N . ASP B 1 286 ? -17.688 -48.969 -0.787 1 80.69 286 ASP B N 1
ATOM 5774 C CA . ASP B 1 286 ? -17.109 -49.844 -1.788 1 80.69 286 ASP B CA 1
ATOM 5775 C C . ASP B 1 286 ? -16.922 -49.125 -3.119 1 80.69 286 ASP B C 1
ATOM 5777 O O . ASP B 1 286 ? -17.875 -48.938 -3.871 1 80.69 286 ASP B O 1
ATOM 5781 N N . ILE B 1 287 ? -15.719 -48.812 -3.412 1 75.56 287 ILE B N 1
ATOM 5782 C CA . ILE B 1 287 ? -15.383 -47.969 -4.547 1 75.56 287 ILE B CA 1
ATOM 5783 C C . ILE B 1 287 ? -15.68 -48.688 -5.852 1 75.56 287 ILE B C 1
ATOM 5785 O O . ILE B 1 287 ? -16.125 -48.094 -6.824 1 75.56 287 ILE B O 1
ATOM 5789 N N . GLN B 1 288 ? -15.477 -50 -5.895 1 77.81 288 GLN B N 1
ATOM 5790 C CA . GLN B 1 288 ? -15.781 -50.781 -7.09 1 77.81 288 GLN B CA 1
ATOM 5791 C C . GLN B 1 288 ? -17.281 -50.75 -7.398 1 77.81 288 GLN B C 1
ATOM 5793 O O . GLN B 1 288 ? -17.672 -50.625 -8.555 1 77.81 288 GLN B O 1
ATOM 5798 N N . LYS B 1 289 ? -18.031 -50.906 -6.371 1 83.69 289 LYS B N 1
ATOM 5799 C CA . LYS B 1 289 ? -19.484 -50.844 -6.547 1 83.69 289 LYS B CA 1
ATOM 5800 C C . LYS B 1 289 ? -19.906 -49.469 -7.066 1 83.69 289 LYS B C 1
ATOM 5802 O O . LYS B 1 289 ? -20.812 -49.344 -7.887 1 83.69 289 LYS B O 1
ATOM 5807 N N . ASN B 1 290 ? -19.234 -48.531 -6.602 1 87.94 290 ASN B N 1
ATOM 5808 C CA . ASN B 1 290 ? -19.484 -47.156 -7.051 1 87.94 290 ASN B CA 1
ATOM 5809 C C . ASN B 1 290 ? -19.281 -47.031 -8.555 1 87.94 290 ASN B C 1
ATOM 5811 O O . ASN B 1 290 ? -20.094 -46.438 -9.25 1 87.94 290 ASN B O 1
ATOM 5815 N N . MET B 1 291 ? -18.266 -47.594 -9.047 1 90.06 291 MET B N 1
ATOM 5816 C CA . MET B 1 291 ? -17.953 -47.5 -10.469 1 90.06 291 MET B CA 1
ATOM 5817 C C . MET B 1 291 ? -18.953 -48.281 -11.305 1 90.06 291 MET B C 1
ATOM 5819 O O . MET B 1 291 ? -19.344 -47.844 -12.391 1 90.06 291 MET B O 1
ATOM 5823 N N . GLU B 1 292 ? -19.328 -49.375 -10.766 1 88.38 292 GLU B N 1
ATOM 5824 C CA . GLU B 1 292 ? -20.375 -50.156 -11.445 1 88.38 292 GLU B CA 1
ATOM 5825 C C . GLU B 1 292 ? -21.672 -49.344 -11.555 1 88.38 292 GLU B C 1
ATOM 5827 O O . GLU B 1 292 ? -22.328 -49.344 -12.594 1 88.38 292 GLU B O 1
ATOM 5832 N N . THR B 1 293 ? -21.922 -48.719 -10.469 1 90.31 293 THR B N 1
ATOM 5833 C CA . THR B 1 293 ? -23.094 -47.875 -10.461 1 90.31 293 THR B CA 1
ATOM 5834 C C . THR B 1 293 ? -22.984 -46.75 -11.508 1 90.31 293 THR B C 1
ATOM 5836 O O . THR B 1 293 ? -23.938 -46.469 -12.234 1 90.31 293 THR B O 1
ATOM 5839 N N . LEU B 1 294 ? -21.844 -46.188 -11.617 1 93.75 294 LEU B N 1
ATOM 5840 C CA . LEU B 1 294 ? -21.625 -45.125 -12.586 1 93.75 294 LEU B CA 1
ATOM 5841 C C . LEU B 1 294 ? -21.875 -45.625 -14.008 1 93.75 294 LEU B C 1
ATOM 5843 O O . LEU B 1 294 ? -22.688 -45.031 -14.734 1 93.75 294 LEU B O 1
ATOM 5847 N N . PHE B 1 295 ? -21.266 -46.688 -14.375 1 93.19 295 PHE B N 1
ATOM 5848 C CA . PHE B 1 295 ? -21.281 -47.156 -15.766 1 93.19 295 PHE B CA 1
ATOM 5849 C C . PHE B 1 295 ? -22.625 -47.781 -16.109 1 93.19 295 PHE B C 1
ATOM 5851 O O . PHE B 1 295 ? -22.984 -47.875 -17.297 1 93.19 295 PHE B O 1
ATOM 5858 N N . SER B 1 296 ? -23.391 -48.062 -15.078 1 91.25 296 SER B N 1
ATOM 5859 C CA . SER B 1 296 ? -24.719 -48.594 -15.32 1 91.25 296 SER B CA 1
ATOM 5860 C C . SER B 1 296 ? -25.766 -47.5 -15.414 1 91.25 296 SER B C 1
ATOM 5862 O O . SER B 1 296 ? -26.859 -47.688 -15.945 1 91.25 296 SER B O 1
ATOM 5864 N N . THR B 1 297 ? -25.422 -46.375 -14.906 1 92.38 297 THR B N 1
ATOM 5865 C CA . THR B 1 297 ? -26.438 -45.344 -14.805 1 92.38 297 THR B CA 1
ATOM 5866 C C . THR B 1 297 ? -26.109 -44.156 -15.703 1 92.38 297 THR B C 1
ATOM 5868 O O . THR B 1 297 ? -27 -43.406 -16.141 1 92.38 297 THR B O 1
ATOM 5871 N N . VAL B 1 298 ? -24.875 -43.969 -16.047 1 93.94 298 VAL B N 1
ATOM 5872 C CA . VAL B 1 298 ? -24.453 -42.75 -16.734 1 93.94 298 VAL B CA 1
ATOM 5873 C C . VAL B 1 298 ? -25 -42.75 -18.156 1 93.94 298 VAL B C 1
ATOM 5875 O O . VAL B 1 298 ? -25.016 -43.781 -18.828 1 93.94 298 VAL B O 1
ATOM 5878 N N . ASP B 1 299 ? -25.562 -41.625 -18.5 1 95 299 ASP B N 1
ATOM 5879 C CA . ASP B 1 299 ? -26.047 -41.406 -19.859 1 95 299 ASP B CA 1
ATOM 5880 C C . ASP B 1 299 ? -24.953 -40.812 -20.75 1 95 299 ASP B C 1
ATOM 5882 O O . ASP B 1 299 ? -24.75 -39.594 -20.75 1 95 299 ASP B O 1
ATOM 5886 N N . LEU B 1 300 ? -24.391 -41.594 -21.625 1 94.44 300 LEU B N 1
ATOM 5887 C CA . LEU B 1 300 ? -23.219 -41.156 -22.391 1 94.44 300 LEU B CA 1
ATOM 5888 C C . LEU B 1 300 ? -23.641 -40.375 -23.609 1 94.44 300 LEU B C 1
ATOM 5890 O O . LEU B 1 300 ? -22.797 -39.875 -24.375 1 94.44 300 LEU B O 1
ATOM 5894 N N . ASN B 1 301 ? -24.938 -40.219 -23.781 1 93.81 301 ASN B N 1
ATOM 5895 C CA . ASN B 1 301 ? -25.422 -39.312 -24.812 1 93.81 301 ASN B CA 1
ATOM 5896 C C . ASN B 1 301 ? -25.469 -37.875 -24.312 1 93.81 301 ASN B C 1
ATOM 5898 O O . ASN B 1 301 ? -25.422 -36.938 -25.109 1 93.81 301 ASN B O 1
ATOM 5902 N N . GLY B 1 302 ? -25.578 -37.781 -23 1 95.56 302 GLY B N 1
ATOM 5903 C CA . GLY B 1 302 ? -25.672 -36.438 -22.422 1 95.56 302 GLY B CA 1
ATOM 5904 C C . GLY B 1 302 ? -24.484 -36.094 -21.562 1 95.56 302 GLY B C 1
ATOM 5905 O O . GLY B 1 302 ? -24.328 -34.938 -21.172 1 95.56 302 GLY B O 1
ATOM 5906 N N . TRP B 1 303 ? -23.766 -37.062 -21.203 1 97 303 TRP B N 1
ATOM 5907 C CA . TRP B 1 303 ? -22.594 -36.875 -20.359 1 97 303 TRP B CA 1
ATOM 5908 C C . TRP B 1 303 ? -21.375 -37.562 -20.969 1 97 303 TRP B C 1
ATOM 5910 O O . TRP B 1 303 ? -21.516 -38.438 -21.828 1 97 303 TRP B O 1
ATOM 5920 N N . SER B 1 304 ? -20.25 -37.125 -20.562 1 97.06 304 SER B N 1
ATOM 5921 C CA . SER B 1 304 ? -19.031 -37.719 -21.078 1 97.06 304 SER B CA 1
ATOM 5922 C C . SER B 1 304 ? -17.938 -37.781 -20.016 1 97.06 304 SER B C 1
ATOM 5924 O O . SER B 1 304 ? -17.953 -37.031 -19.062 1 97.06 304 SER B O 1
ATOM 5926 N N . LEU B 1 305 ? -17.062 -38.781 -20.156 1 97.69 305 LEU B N 1
ATOM 5927 C CA . LEU B 1 305 ? -15.906 -38.969 -19.281 1 97.69 305 LEU B CA 1
ATOM 5928 C C . LEU B 1 305 ? -14.617 -38.531 -19.969 1 97.69 305 LEU B C 1
ATOM 5930 O O . LEU B 1 305 ? -14.453 -38.719 -21.188 1 97.69 305 LEU B O 1
ATOM 5934 N N . TRP B 1 306 ? -13.734 -37.969 -19.172 1 97.81 306 TRP B N 1
ATOM 5935 C CA . TRP B 1 306 ? -12.539 -37.375 -19.781 1 97.81 306 TRP B CA 1
ATOM 5936 C C . TRP B 1 306 ? -11.328 -37.562 -18.859 1 97.81 306 TRP B C 1
ATOM 5938 O O . TRP B 1 306 ? -11.438 -37.469 -17.641 1 97.81 306 TRP B O 1
ATOM 5948 N N . PHE B 1 307 ? -10.18 -37.906 -19.547 1 97.44 307 PHE B N 1
ATOM 5949 C CA . PHE B 1 307 ? -8.891 -37.688 -18.891 1 97.44 307 PHE B CA 1
ATOM 5950 C C . PHE B 1 307 ? -8.383 -36.281 -19.156 1 97.44 307 PHE B C 1
ATOM 5952 O O . PHE B 1 307 ? -8.383 -35.812 -20.281 1 97.44 307 PHE B O 1
ATOM 5959 N N . VAL B 1 308 ? -8.062 -35.594 -18.078 1 96.44 308 VAL B N 1
ATOM 5960 C CA . VAL B 1 308 ? -7.496 -34.25 -18.188 1 96.44 308 VAL B CA 1
ATOM 5961 C C . VAL B 1 308 ? -6.055 -34.25 -17.688 1 96.44 308 VAL B C 1
ATOM 5963 O O . VAL B 1 308 ? -5.801 -34.562 -16.516 1 96.44 308 VAL B O 1
ATOM 5966 N N . LYS B 1 309 ? -5.125 -33.969 -18.594 1 95.25 309 LYS B N 1
ATOM 5967 C CA . LYS B 1 309 ? -3.701 -34 -18.25 1 95.25 309 LYS B CA 1
ATOM 5968 C C . LYS B 1 309 ? -3.062 -32.625 -18.5 1 95.25 309 LYS B C 1
ATOM 5970 O O . LYS B 1 309 ? -3.25 -32.031 -19.562 1 95.25 309 LYS B O 1
ATOM 5975 N N . TYR B 1 310 ? -2.363 -32.156 -17.469 1 93.19 310 TYR B N 1
ATOM 5976 C CA . TYR B 1 310 ? -1.649 -30.906 -17.578 1 93.19 310 TYR B CA 1
ATOM 5977 C C . TYR B 1 310 ? -0.314 -31.094 -18.297 1 93.19 310 TYR B C 1
ATOM 5979 O O . TYR B 1 310 ? 0.445 -32 -17.969 1 93.19 310 TYR B O 1
ATOM 5987 N N . ASN B 1 311 ? -0.063 -30.266 -19.328 1 90 311 ASN B N 1
ATOM 5988 C CA . ASN B 1 311 ? 1.228 -30.25 -20.016 1 90 311 ASN B CA 1
ATOM 5989 C C . ASN B 1 311 ? 2.219 -29.328 -19.312 1 90 311 ASN B C 1
ATOM 5991 O O . ASN B 1 311 ? 2.26 -28.125 -19.578 1 90 311 ASN B O 1
ATOM 5995 N N . LYS B 1 312 ? 3.049 -29.969 -18.453 1 85.5 312 LYS B N 1
ATOM 5996 C CA . LYS B 1 312 ? 3.939 -29.156 -17.609 1 85.5 312 LYS B CA 1
ATOM 5997 C C . LYS B 1 312 ? 5.129 -28.656 -18.422 1 85.5 312 LYS B C 1
ATOM 5999 O O . LYS B 1 312 ? 5.602 -29.328 -19.344 1 85.5 312 LYS B O 1
ATOM 6004 N N . SER B 1 313 ? 5.609 -27.438 -18.047 1 76.62 313 SER B N 1
ATOM 6005 C CA . SER B 1 313 ? 6.832 -26.891 -18.625 1 76.62 313 SER B CA 1
ATOM 6006 C C . SER B 1 313 ? 8.07 -27.453 -17.922 1 76.62 313 SER B C 1
ATOM 6008 O O . SER B 1 313 ? 7.953 -28.188 -16.938 1 76.62 313 SER B O 1
ATOM 6010 N N . GLU B 1 314 ? 9.203 -27.266 -18.578 1 72.56 314 GLU B N 1
ATOM 6011 C CA . GLU B 1 314 ? 10.469 -27.828 -18.109 1 72.56 314 GLU B CA 1
ATOM 6012 C C . GLU B 1 314 ? 10.727 -27.484 -16.641 1 72.56 314 GLU B C 1
ATOM 6014 O O . GLU B 1 314 ? 11.305 -28.281 -15.906 1 72.56 314 GLU B O 1
ATOM 6019 N N . ASN B 1 315 ? 10.281 -26.438 -16.094 1 70.25 315 ASN B N 1
ATOM 6020 C CA . ASN B 1 315 ? 10.609 -26 -14.742 1 70.25 315 ASN B CA 1
ATOM 6021 C C . ASN B 1 315 ? 9.461 -26.266 -13.773 1 70.25 315 ASN B C 1
ATOM 6023 O O . ASN B 1 315 ? 9.539 -25.906 -12.594 1 70.25 315 ASN B O 1
ATOM 6027 N N . GLU B 1 316 ? 8.523 -26.922 -14.281 1 79.62 316 GLU B N 1
ATOM 6028 C CA . GLU B 1 316 ? 7.379 -27.25 -13.438 1 79.62 316 GLU B CA 1
ATOM 6029 C C . GLU B 1 316 ? 7.434 -28.703 -12.969 1 79.62 316 GLU B C 1
ATOM 6031 O O . GLU B 1 316 ? 8.141 -29.531 -13.555 1 79.62 316 GLU B O 1
ATOM 6036 N N . GLY B 1 317 ? 6.785 -29 -11.891 1 85.25 317 GLY B N 1
ATOM 6037 C CA . GLY B 1 317 ? 6.66 -30.359 -11.391 1 85.25 317 GLY B CA 1
ATOM 6038 C C . GLY B 1 317 ? 7.852 -30.781 -10.547 1 85.25 317 GLY B C 1
ATOM 6039 O O . GLY B 1 317 ? 8.016 -31.969 -10.266 1 85.25 317 GLY B O 1
ATOM 6040 N N . LYS B 1 318 ? 8.68 -29.812 -10.148 1 80.31 318 LYS B N 1
ATOM 6041 C CA . LYS B 1 318 ? 9.906 -30.141 -9.43 1 80.31 318 LYS B CA 1
ATOM 6042 C C . LYS B 1 318 ? 9.648 -30.281 -7.934 1 80.31 318 LYS B C 1
ATOM 6044 O O . LYS B 1 318 ? 10.352 -31.016 -7.246 1 80.31 318 LYS B O 1
ATOM 6049 N N . LYS B 1 319 ? 8.695 -29.547 -7.461 1 78.31 319 LYS B N 1
ATOM 6050 C CA . LYS B 1 319 ? 8.359 -29.578 -6.039 1 78.31 319 LYS B CA 1
ATOM 6051 C C . LYS B 1 319 ? 6.867 -29.859 -5.84 1 78.31 319 LYS B C 1
ATOM 6053 O O . LYS B 1 319 ? 6.027 -29.312 -6.551 1 78.31 319 LYS B O 1
ATOM 6058 N N . LEU B 1 320 ? 6.586 -30.703 -4.887 1 82.25 320 LEU B N 1
ATOM 6059 C CA . LEU B 1 320 ? 5.215 -31.141 -4.633 1 82.25 320 LEU B CA 1
ATOM 6060 C C . LEU B 1 320 ? 4.352 -29.953 -4.203 1 82.25 320 LEU B C 1
ATOM 6062 O O . LEU B 1 320 ? 3.24 -29.781 -4.711 1 82.25 320 LEU B O 1
ATOM 6066 N N . ILE B 1 321 ? 4.895 -29.203 -3.387 1 73.75 321 ILE B N 1
ATOM 6067 C CA . ILE B 1 321 ? 4.113 -28.094 -2.834 1 73.75 321 ILE B CA 1
ATOM 6068 C C . ILE B 1 321 ? 3.723 -27.141 -3.951 1 73.75 321 ILE B C 1
ATOM 6070 O O . ILE B 1 321 ? 2.572 -26.703 -4.031 1 73.75 321 ILE B O 1
ATOM 6074 N N . LEU B 1 322 ? 4.602 -26.797 -4.828 1 75.5 322 LEU B N 1
ATOM 6075 C CA . LEU B 1 322 ? 4.336 -25.875 -5.93 1 75.5 322 LEU B CA 1
ATOM 6076 C C . LEU B 1 322 ? 3.361 -26.5 -6.926 1 75.5 322 LEU B C 1
ATOM 6078 O O . LEU B 1 322 ? 2.473 -25.812 -7.438 1 75.5 322 LEU B O 1
ATOM 6082 N N . THR B 1 323 ? 3.611 -27.719 -7.172 1 84.69 323 THR B N 1
ATOM 6083 C CA . THR B 1 323 ? 2.742 -28.422 -8.109 1 84.69 323 THR B CA 1
ATOM 6084 C C . THR B 1 323 ? 1.322 -28.516 -7.559 1 84.69 323 THR B C 1
ATOM 6086 O O . THR B 1 323 ? 0.351 -28.359 -8.305 1 84.69 323 THR B O 1
ATOM 6089 N N . ASN B 1 324 ? 1.27 -28.75 -6.301 1 83.94 324 ASN B N 1
ATOM 6090 C CA . ASN B 1 324 ? -0.034 -28.797 -5.645 1 83.94 324 ASN B CA 1
ATOM 6091 C C . ASN B 1 324 ? -0.728 -27.438 -5.711 1 83.94 324 ASN B C 1
ATOM 6093 O O . ASN B 1 324 ? -1.93 -27.359 -5.973 1 83.94 324 ASN B O 1
ATOM 6097 N N . ASN B 1 325 ? -0.001 -26.453 -5.488 1 73.25 325 ASN B N 1
ATOM 6098 C CA . ASN B 1 325 ? -0.556 -25.109 -5.59 1 73.25 325 ASN B CA 1
ATOM 6099 C C . ASN B 1 325 ? -1.06 -24.812 -7 1 73.25 325 ASN B C 1
ATOM 6101 O O . ASN B 1 325 ? -2.104 -24.188 -7.172 1 73.25 325 ASN B O 1
ATOM 6105 N N . LEU B 1 326 ? -0.312 -25.188 -7.875 1 81.19 326 LEU B N 1
ATOM 6106 C CA . LEU B 1 326 ? -0.694 -25.016 -9.273 1 81.19 326 LEU B CA 1
ATOM 6107 C C . LEU B 1 326 ? -2.018 -25.719 -9.562 1 81.19 326 LEU B C 1
ATOM 6109 O O . LEU B 1 326 ? -2.898 -25.141 -10.203 1 81.19 326 LEU B O 1
ATOM 6113 N N . MET B 1 327 ? -2.143 -26.875 -9.078 1 87 327 MET B N 1
ATOM 6114 C CA . MET B 1 327 ? -3.369 -27.656 -9.258 1 87 327 MET B CA 1
ATOM 6115 C C . MET B 1 327 ? -4.559 -26.938 -8.617 1 87 327 MET B C 1
ATOM 6117 O O . MET B 1 327 ? -5.582 -26.734 -9.273 1 87 327 MET B O 1
ATOM 6121 N N . LYS B 1 328 ? -4.324 -26.578 -7.414 1 80.38 328 LYS B N 1
ATOM 6122 C CA . LYS B 1 328 ? -5.406 -25.922 -6.688 1 80.38 328 LYS B CA 1
ATOM 6123 C C . LYS B 1 328 ? -5.777 -24.594 -7.336 1 80.38 328 LYS B C 1
ATOM 6125 O O . LYS B 1 328 ? -6.953 -24.234 -7.375 1 80.38 328 LYS B O 1
ATOM 6130 N N . GLY B 1 329 ? -4.816 -23.969 -7.797 1 76.25 329 GLY B N 1
ATOM 6131 C CA . GLY B 1 329 ? -5.066 -22.734 -8.523 1 76.25 329 GLY B CA 1
ATOM 6132 C C . GLY B 1 329 ? -5.914 -22.922 -9.766 1 76.25 329 GLY B C 1
ATOM 6133 O O . GLY B 1 329 ? -6.875 -22.188 -9.992 1 76.25 329 GLY B O 1
ATOM 6134 N N . PHE B 1 330 ? -5.59 -23.953 -10.492 1 82.12 330 PHE B N 1
ATOM 6135 C CA . PHE B 1 330 ? -6.281 -24.219 -11.75 1 82.12 330 PHE B CA 1
ATOM 6136 C C . PHE B 1 330 ? -7.688 -24.75 -11.492 1 82.12 330 PHE B C 1
ATOM 6138 O O . PHE B 1 330 ? -8.648 -24.312 -12.117 1 82.12 330 PHE B O 1
ATOM 6145 N N . ILE B 1 331 ? -7.785 -25.625 -10.555 1 86.06 331 ILE B N 1
ATOM 6146 C CA . ILE B 1 331 ? -9.023 -26.391 -10.445 1 86.06 331 ILE B CA 1
ATOM 6147 C C . ILE B 1 331 ? -9.938 -25.734 -9.414 1 86.06 331 ILE B C 1
ATOM 6149 O O . ILE B 1 331 ? -11.109 -25.469 -9.695 1 86.06 331 ILE B O 1
ATOM 6153 N N . ASN B 1 332 ? -9.43 -25.406 -8.312 1 74.38 332 ASN B N 1
ATOM 6154 C CA . ASN B 1 332 ? -10.266 -24.938 -7.219 1 74.38 332 ASN B CA 1
ATOM 6155 C C . ASN B 1 332 ? -10.547 -23.438 -7.34 1 74.38 332 ASN B C 1
ATOM 6157 O O . ASN B 1 332 ? -11.641 -22.984 -7.027 1 74.38 332 ASN B O 1
ATOM 6161 N N . GLN B 1 333 ? -9.586 -22.859 -7.848 1 66.69 333 GLN B N 1
ATOM 6162 C CA . GLN B 1 333 ? -9.711 -21.406 -7.754 1 66.69 333 GLN B CA 1
ATOM 6163 C C . GLN B 1 333 ? -10.172 -20.812 -9.078 1 66.69 333 GLN B C 1
ATOM 6165 O O . GLN B 1 333 ? -10.977 -19.875 -9.094 1 66.69 333 GLN B O 1
ATOM 6170 N N . ARG B 1 334 ? -9.758 -21.359 -10.133 1 72.62 334 ARG B N 1
ATOM 6171 C CA . ARG B 1 334 ? -9.938 -20.641 -11.391 1 72.62 334 ARG B CA 1
ATOM 6172 C C . ARG B 1 334 ? -10.984 -21.328 -12.258 1 72.62 334 ARG B C 1
ATOM 6174 O O . ARG B 1 334 ? -11.453 -20.75 -13.25 1 72.62 334 ARG B O 1
ATOM 6181 N N . LEU B 1 335 ? -11.258 -22.484 -11.945 1 80.44 335 LEU B N 1
ATOM 6182 C CA . LEU B 1 335 ? -12.359 -23.125 -12.664 1 80.44 335 LEU B CA 1
ATOM 6183 C C . LEU B 1 335 ? -13.703 -22.625 -12.141 1 80.44 335 LEU B C 1
ATOM 6185 O O . LEU B 1 335 ? -13.891 -22.484 -10.93 1 80.44 335 LEU B O 1
ATOM 6189 N N . ASP B 1 336 ? -14.562 -22.281 -13.117 1 74.56 336 ASP B N 1
ATOM 6190 C CA . ASP B 1 336 ? -15.875 -21.75 -12.773 1 74.56 336 ASP B CA 1
ATOM 6191 C C . ASP B 1 336 ? -16.547 -22.594 -11.703 1 74.56 336 ASP B C 1
ATOM 6193 O O . ASP B 1 336 ? -16.766 -23.797 -11.906 1 74.56 336 ASP B O 1
ATOM 6197 N N . GLN B 1 337 ? -16.984 -21.969 -10.656 1 77.38 337 GLN B N 1
ATOM 6198 C CA . GLN B 1 337 ? -17.547 -22.719 -9.547 1 77.38 337 GLN B CA 1
ATOM 6199 C C . GLN B 1 337 ? -18.938 -23.234 -9.883 1 77.38 337 GLN B C 1
ATOM 6201 O O . GLN B 1 337 ? -19.359 -24.281 -9.375 1 77.38 337 GLN B O 1
ATOM 6206 N N . ASN B 1 338 ? -19.609 -22.562 -10.734 1 81.31 338 ASN B N 1
ATOM 6207 C CA . ASN B 1 338 ? -20.922 -23.031 -11.172 1 81.31 338 ASN B CA 1
ATOM 6208 C C . ASN B 1 338 ? -20.812 -24.328 -11.969 1 81.31 338 ASN B C 1
ATOM 6210 O O . ASN B 1 338 ? -21.812 -25.031 -12.156 1 81.31 338 ASN B O 1
ATOM 6214 N N . PHE B 1 339 ? -19.594 -24.609 -12.375 1 90.62 339 PHE B N 1
ATOM 6215 C CA . PHE B 1 339 ? -19.375 -25.812 -13.164 1 90.62 339 PHE B CA 1
ATOM 6216 C C . PHE B 1 339 ? -19.562 -27.062 -12.32 1 90.62 339 PHE B C 1
ATOM 6218 O O . PHE B 1 339 ? -19.812 -28.141 -12.852 1 90.62 339 PHE B O 1
ATOM 6225 N N . ARG B 1 340 ? -19.547 -26.859 -11.023 1 90.06 340 ARG B N 1
ATOM 6226 C CA . ARG B 1 340 ? -19.703 -27.984 -10.102 1 90.06 340 ARG B CA 1
ATOM 6227 C C . ARG B 1 340 ? -21.094 -28.609 -10.242 1 90.06 340 ARG B C 1
ATOM 6229 O O . ARG B 1 340 ? -21.281 -29.781 -9.891 1 90.06 340 ARG B O 1
ATOM 6236 N N . LYS B 1 341 ? -22 -27.812 -10.773 1 90.94 341 LYS B N 1
ATOM 6237 C CA . LYS B 1 341 ? -23.359 -28.312 -10.992 1 90.94 341 LYS B CA 1
ATOM 6238 C C . LYS B 1 341 ? -23.406 -29.281 -12.18 1 90.94 341 LYS B C 1
ATOM 6240 O O . LYS B 1 341 ? -24.344 -30.062 -12.32 1 90.94 341 LYS B O 1
ATOM 6245 N N . TYR B 1 342 ? -22.375 -29.25 -12.969 1 94.56 342 TYR B N 1
ATOM 6246 C CA . TYR B 1 342 ? -22.406 -29.969 -14.234 1 94.56 342 TYR B CA 1
ATOM 6247 C C . TYR B 1 342 ? -21.234 -30.938 -14.359 1 94.56 342 TYR B C 1
ATOM 6249 O O . TYR B 1 342 ? -21.031 -31.531 -15.414 1 94.56 342 TYR B O 1
ATOM 6257 N N . ALA B 1 343 ? -20.469 -31 -13.297 1 95.75 343 ALA B N 1
ATOM 6258 C CA . ALA B 1 343 ? -19.25 -31.781 -13.438 1 95.75 343 ALA B CA 1
ATOM 6259 C C . ALA B 1 343 ? -18.812 -32.375 -12.094 1 95.75 343 ALA B C 1
ATOM 6261 O O . ALA B 1 343 ? -19.172 -31.844 -11.039 1 95.75 343 ALA B O 1
ATOM 6262 N N . PHE B 1 344 ? -18.141 -33.469 -12.188 1 95.62 344 PHE B N 1
ATOM 6263 C CA . PHE B 1 344 ? -17.469 -34.125 -11.078 1 95.62 344 PHE B CA 1
ATOM 6264 C C . PHE B 1 344 ? -16.125 -34.688 -11.523 1 95.62 344 PHE B C 1
ATOM 6266 O O . PHE B 1 344 ? -16 -35.25 -12.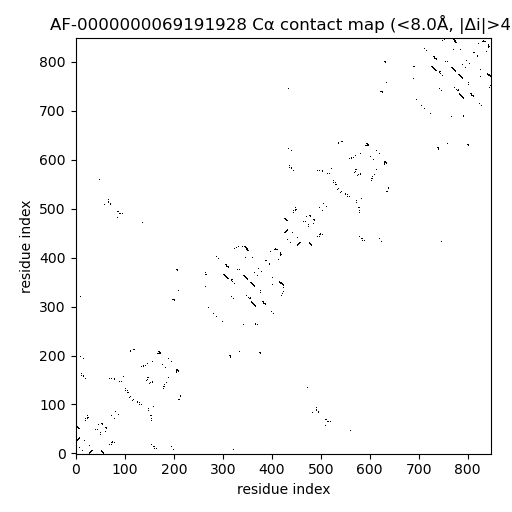625 1 95.62 344 PHE B O 1
ATOM 6273 N N . GLY B 1 345 ? -15.164 -34.469 -10.742 1 95.19 345 GLY B N 1
ATOM 6274 C CA . GLY B 1 345 ? -13.859 -34.969 -11.141 1 95.19 345 GLY B CA 1
ATOM 6275 C C . GLY B 1 345 ? -12.883 -35.094 -9.984 1 95.19 345 GLY B C 1
ATOM 6276 O O . GLY B 1 345 ? -13.07 -34.469 -8.945 1 95.19 345 GLY B O 1
ATOM 6277 N N . ILE B 1 346 ? -12 -36.031 -10.133 1 94.75 346 ILE B N 1
ATOM 6278 C CA . ILE B 1 346 ? -10.852 -36.188 -9.242 1 94.75 346 ILE B CA 1
ATOM 6279 C C . ILE B 1 346 ? -9.57 -35.781 -9.992 1 94.75 346 ILE B C 1
ATOM 6281 O O . ILE B 1 346 ? -9.32 -36.281 -11.094 1 94.75 346 ILE B O 1
ATOM 6285 N N . HIS B 1 347 ? -8.938 -34.812 -9.461 1 95.31 347 HIS B N 1
ATOM 6286 C CA . HIS B 1 347 ? -7.68 -34.312 -10.016 1 95.31 347 HIS B CA 1
ATOM 6287 C C . HIS B 1 347 ? -6.547 -34.438 -9.008 1 95.31 347 HIS B C 1
ATOM 6289 O O . HIS B 1 347 ? -6.781 -34.375 -7.797 1 95.31 347 HIS B O 1
ATOM 6295 N N . GLY B 1 348 ? -5.301 -34.688 -9.539 1 95.38 348 GLY B N 1
ATOM 6296 C CA . GLY B 1 348 ? -4.254 -34.906 -8.555 1 95.38 348 GLY B CA 1
ATOM 6297 C C . GLY B 1 348 ? -2.863 -34.625 -9.086 1 95.38 348 GLY B C 1
ATOM 6298 O O . GLY B 1 348 ? -2.684 -34.406 -10.281 1 95.38 348 GLY B O 1
ATOM 6299 N N . VAL B 1 349 ? -1.959 -34.531 -8.133 1 94.81 349 VAL B N 1
ATOM 6300 C CA . VAL B 1 349 ? -0.523 -34.531 -8.398 1 94.81 349 VAL B CA 1
ATOM 6301 C C . VAL B 1 349 ? 0 -35.969 -8.344 1 94.81 349 VAL B C 1
ATOM 6303 O O . VAL B 1 349 ? -0.191 -36.656 -7.344 1 94.81 349 VAL B O 1
ATOM 6306 N N . TYR B 1 350 ? 0.635 -36.438 -9.453 1 96.5 350 TYR B N 1
ATOM 6307 C CA . TYR B 1 350 ? 1.116 -37.812 -9.547 1 96.5 350 TYR B CA 1
ATOM 6308 C C . TYR B 1 350 ? 2.617 -37.844 -9.805 1 96.5 350 TYR B C 1
ATOM 6310 O O . TYR B 1 350 ? 3.15 -36.969 -10.508 1 96.5 350 TYR B O 1
ATOM 6318 N N . GLY B 1 351 ? 3.283 -38.875 -9.234 1 95.12 351 GLY B N 1
ATOM 6319 C CA . GLY B 1 351 ? 4.711 -39.031 -9.445 1 95.12 351 GLY B CA 1
ATOM 6320 C C . GLY B 1 351 ? 5.547 -38.625 -8.25 1 95.12 351 GLY B C 1
ATOM 6321 O O . GLY B 1 351 ? 5.047 -38.562 -7.129 1 95.12 351 GLY B O 1
ATOM 6322 N N . ASP B 1 352 ? 6.844 -38.438 -8.5 1 91.62 352 ASP B N 1
ATOM 6323 C CA . ASP B 1 352 ? 7.777 -38.062 -7.449 1 91.62 352 ASP B CA 1
ATOM 6324 C C . ASP B 1 352 ? 8.625 -36.875 -7.895 1 91.62 352 ASP B C 1
ATOM 6326 O O . ASP B 1 352 ? 8.82 -36.656 -9.094 1 91.62 352 ASP B O 1
ATOM 6330 N N . GLU B 1 353 ? 8.953 -36 -6.887 1 85.94 353 GLU B N 1
ATOM 6331 C CA . GLU B 1 353 ? 9.883 -34.938 -7.176 1 85.94 353 GLU B CA 1
ATOM 6332 C C . GLU B 1 353 ? 11.172 -35.469 -7.789 1 85.94 353 GLU B C 1
ATOM 6334 O O . GLU B 1 353 ? 11.68 -36.5 -7.379 1 85.94 353 GLU B O 1
ATOM 6339 N N . PRO B 1 354 ? 11.703 -34.844 -8.836 1 85.81 354 PRO B N 1
ATOM 6340 C CA . PRO B 1 354 ? 11.289 -33.562 -9.398 1 85.81 354 PRO B CA 1
ATOM 6341 C C . PRO B 1 354 ? 10.422 -33.719 -10.648 1 85.81 354 PRO B C 1
ATOM 6343 O O . PRO B 1 354 ? 10.484 -32.875 -11.555 1 85.81 354 PRO B O 1
ATOM 6346 N N . ASN B 1 355 ? 9.773 -34.844 -10.828 1 91 355 ASN B N 1
ATOM 6347 C CA . ASN B 1 355 ? 8.992 -35.125 -12.031 1 91 355 ASN B CA 1
ATOM 6348 C C . ASN B 1 355 ? 7.523 -35.375 -11.711 1 91 355 ASN B C 1
ATOM 6350 O O . ASN B 1 355 ? 6.984 -36.438 -12.039 1 91 355 ASN B O 1
ATOM 6354 N N . LEU B 1 356 ? 6.941 -34.375 -11.18 1 92.94 356 LEU B N 1
ATOM 6355 C CA . LEU B 1 356 ? 5.531 -34.469 -10.805 1 92.94 356 LEU B CA 1
ATOM 6356 C C . LEU B 1 356 ? 4.633 -34.094 -11.977 1 92.94 356 LEU B C 1
ATOM 6358 O O . LEU B 1 356 ? 4.984 -33.219 -12.773 1 92.94 356 LEU B O 1
ATOM 6362 N N . GLU B 1 357 ? 3.451 -34.75 -12.055 1 94.94 357 GLU B N 1
ATOM 6363 C CA . GLU B 1 357 ? 2.475 -34.469 -13.102 1 94.94 357 GLU B CA 1
ATOM 6364 C C . GLU B 1 357 ? 1.11 -34.125 -12.516 1 94.94 357 GLU B C 1
ATOM 6366 O O . GLU B 1 357 ? 0.797 -34.531 -11.391 1 94.94 357 GLU B O 1
ATOM 6371 N N . LEU B 1 358 ? 0.356 -33.344 -13.258 1 94.94 358 LEU B N 1
ATOM 6372 C CA . LEU B 1 358 ? -1.038 -33.062 -12.93 1 94.94 358 LEU B CA 1
ATOM 6373 C C . LEU B 1 358 ? -1.977 -33.844 -13.859 1 94.94 358 LEU B C 1
ATOM 6375 O O . LEU B 1 358 ? -1.913 -33.656 -15.078 1 94.94 358 LEU B O 1
ATOM 6379 N N . ARG B 1 359 ? -2.771 -34.656 -13.289 1 96.12 359 ARG B N 1
ATOM 6380 C CA . ARG B 1 359 ? -3.709 -35.469 -14.055 1 96.12 359 ARG B CA 1
ATOM 6381 C C . ARG B 1 359 ? -5.047 -35.594 -13.336 1 96.12 359 ARG B C 1
ATOM 6383 O O . ARG B 1 359 ? -5.117 -35.438 -12.117 1 96.12 359 ARG B O 1
ATOM 6390 N N . GLY B 1 360 ? -6.062 -35.812 -14.148 1 96 360 GLY B N 1
ATOM 6391 C CA . GLY B 1 360 ? -7.371 -36.031 -13.547 1 96 360 GLY B CA 1
ATOM 6392 C C . GLY B 1 360 ? -8.328 -36.781 -14.461 1 96 360 GLY B C 1
ATOM 6393 O O . GLY B 1 360 ? -8.055 -36.938 -15.648 1 96 360 GLY B O 1
ATOM 6394 N N . ALA B 1 361 ? -9.344 -37.312 -13.859 1 97.44 361 ALA B N 1
ATOM 6395 C CA . ALA B 1 361 ? -10.469 -37.969 -14.547 1 97.44 361 ALA B CA 1
ATOM 6396 C C . ALA B 1 361 ? -11.789 -37.281 -14.195 1 97.44 361 ALA B C 1
ATOM 6398 O O . ALA B 1 361 ? -12.078 -37.062 -13.016 1 97.44 361 ALA B O 1
ATOM 6399 N N . TRP B 1 362 ? -12.469 -36.938 -15.242 1 97.31 362 TRP B N 1
ATOM 6400 C CA . TRP B 1 362 ? -13.609 -36.031 -15.062 1 97.31 362 TRP B CA 1
ATOM 6401 C C . TRP B 1 362 ? -14.859 -36.594 -15.742 1 97.31 362 TRP B C 1
ATOM 6403 O O . TRP B 1 362 ? -14.758 -37.281 -16.766 1 97.31 362 TRP B O 1
ATOM 6413 N N . LEU B 1 363 ? -15.969 -36.375 -15.133 1 97.38 363 LEU B N 1
ATOM 6414 C CA . LEU B 1 363 ? -17.312 -36.531 -15.688 1 97.38 363 LEU B CA 1
ATOM 6415 C C . LEU B 1 363 ? -18.016 -35.188 -15.781 1 97.38 363 LEU B C 1
ATOM 6417 O O . LEU B 1 363 ? -18.094 -34.469 -14.789 1 97.38 363 LEU B O 1
ATOM 6421 N N . TRP B 1 364 ? -18.438 -34.844 -17.031 1 96.56 364 TRP B N 1
ATOM 6422 C CA . TRP B 1 364 ? -19.188 -33.594 -17.078 1 96.56 364 TRP B CA 1
ATOM 6423 C C . TRP B 1 364 ? -20.312 -33.688 -18.109 1 96.56 364 TRP B C 1
ATOM 6425 O O . TRP B 1 364 ? -20.375 -34.625 -18.891 1 96.56 364 TRP B O 1
ATOM 6435 N N . ARG B 1 365 ? -21.266 -32.75 -17.969 1 96.31 365 ARG B N 1
ATOM 6436 C CA . ARG B 1 365 ? -22.422 -32.688 -18.828 1 96.31 365 ARG B CA 1
ATOM 6437 C C . ARG B 1 365 ? -22.031 -32.312 -20.266 1 96.31 365 ARG B C 1
ATOM 6439 O O . ARG B 1 365 ? -21.219 -31.406 -20.469 1 96.31 365 ARG B O 1
ATOM 6446 N N . GLY B 1 366 ? -22.656 -33.094 -21.203 1 95.12 366 GLY B N 1
ATOM 6447 C CA . GLY B 1 366 ? -22.344 -32.875 -22.609 1 95.12 366 GLY B CA 1
ATOM 6448 C C . GLY B 1 366 ? -21.312 -33.844 -23.156 1 95.12 366 GLY B C 1
ATOM 6449 O O . GLY B 1 366 ? -20.734 -34.625 -22.391 1 95.12 366 GLY B O 1
ATOM 6450 N N . THR B 1 367 ? -21.078 -33.781 -24.453 1 95 367 THR B N 1
ATOM 6451 C CA . THR B 1 367 ? -20.188 -34.75 -25.094 1 95 367 THR B CA 1
ATOM 6452 C C . THR B 1 367 ? -18.906 -34.062 -25.578 1 95 367 THR B C 1
ATOM 6454 O O . THR B 1 367 ? -18.047 -34.719 -26.188 1 95 367 THR B O 1
ATOM 6457 N N . GLU B 1 368 ? -18.766 -32.812 -25.297 1 95.06 368 GLU B N 1
ATOM 6458 C CA . GLU B 1 368 ? -17.594 -32.062 -25.672 1 95.06 368 GLU B CA 1
ATOM 6459 C C . GLU B 1 368 ? -16.984 -31.359 -24.453 1 95.06 368 GLU B C 1
ATOM 6461 O O . GLU B 1 368 ? -17.578 -31.328 -23.375 1 95.06 368 GLU B O 1
ATOM 6466 N N . VAL B 1 369 ? -15.75 -30.938 -24.641 1 95.44 369 VAL B N 1
ATOM 6467 C CA . VAL B 1 369 ? -15.156 -30.125 -23.578 1 95.44 369 VAL B CA 1
ATOM 6468 C C . VAL B 1 369 ? -16 -28.875 -23.359 1 95.44 369 VAL B C 1
ATOM 6470 O O . VAL B 1 369 ? -16.266 -28.125 -24.297 1 95.44 369 VAL B O 1
ATOM 6473 N N . PRO B 1 370 ? -16.438 -28.703 -22.188 1 93.06 370 PRO B N 1
ATOM 6474 C CA . PRO B 1 370 ? -17.375 -27.609 -21.922 1 93.06 370 PRO B CA 1
ATOM 6475 C C . PRO B 1 370 ? -16.703 -26.234 -22 1 93.06 370 PRO B C 1
ATOM 6477 O O . PRO B 1 370 ? -15.477 -26.141 -21.969 1 93.06 370 PRO B O 1
ATOM 6480 N N . LYS B 1 371 ? -17.594 -25.266 -22.062 1 89.19 371 LYS B N 1
ATOM 6481 C CA . LYS B 1 371 ? -17.141 -23.875 -22.156 1 89.19 371 LYS B CA 1
ATOM 6482 C C . LYS B 1 371 ? -16.344 -23.469 -20.938 1 89.19 371 LYS B C 1
ATOM 6484 O O . LYS B 1 371 ? -15.398 -22.688 -21.031 1 89.19 371 LYS B O 1
ATOM 6489 N N . GLU B 1 372 ? -16.703 -24.078 -19.797 1 87.81 372 GLU B N 1
ATOM 6490 C CA . GLU B 1 372 ? -16.031 -23.766 -18.547 1 87.81 372 GLU B CA 1
ATOM 6491 C C . GLU B 1 372 ? -14.547 -24.094 -18.625 1 87.81 372 GLU B C 1
ATOM 6493 O O . GLU B 1 372 ? -13.711 -23.375 -18.078 1 87.81 372 GLU B O 1
ATOM 6498 N N . TRP B 1 373 ? -14.203 -25.141 -19.312 1 89 373 TRP B N 1
ATOM 6499 C CA . TRP B 1 373 ? -12.812 -25.516 -19.516 1 89 373 TRP B CA 1
ATOM 6500 C C . TRP B 1 373 ? -12.203 -24.703 -20.656 1 89 373 TRP B C 1
ATOM 6502 O O . TRP B 1 373 ? -11.055 -24.25 -20.578 1 89 373 TRP B O 1
ATOM 6512 N N . LYS B 1 374 ? -12.969 -24.547 -21.672 1 86.88 374 LYS B N 1
ATOM 6513 C CA . LYS B 1 374 ? -12.445 -23.844 -22.844 1 86.88 374 LYS B CA 1
ATOM 6514 C C . LYS B 1 374 ? -12.086 -22.391 -22.5 1 86.88 374 LYS B C 1
ATOM 6516 O O . LYS B 1 374 ? -11.141 -21.844 -23.062 1 86.88 374 LYS B O 1
ATOM 6521 N N . ASP B 1 375 ? -12.836 -21.938 -21.547 1 80.31 375 ASP B N 1
ATOM 6522 C CA . ASP B 1 375 ? -12.594 -20.562 -21.141 1 80.31 375 ASP B CA 1
ATOM 6523 C C . ASP B 1 375 ? -11.555 -20.484 -20.031 1 80.31 375 ASP B C 1
ATOM 6525 O O . ASP B 1 375 ? -11.156 -19.391 -19.609 1 80.31 375 ASP B O 1
ATOM 6529 N N . HIS B 1 376 ? -11.148 -21.625 -19.578 1 80.75 376 HIS B N 1
ATOM 6530 C CA . HIS B 1 376 ? -10.195 -21.688 -18.484 1 80.75 376 HIS B CA 1
ATOM 6531 C C . HIS B 1 376 ? -8.812 -21.203 -18.938 1 80.75 376 HIS B C 1
ATOM 6533 O O . HIS B 1 376 ? -8.375 -21.516 -20.047 1 80.75 376 HIS B O 1
ATOM 6539 N N . VAL B 1 377 ? -8.117 -20.625 -18.156 1 72.81 377 VAL B N 1
ATOM 6540 C CA . VAL B 1 377 ? -6.82 -20 -18.438 1 72.81 377 VAL B CA 1
ATOM 6541 C C . VAL B 1 377 ? -5.809 -21.078 -18.828 1 72.81 377 VAL B C 1
ATOM 6543 O O . VAL B 1 377 ? -4.902 -20.828 -19.625 1 72.81 377 VAL B O 1
ATOM 6546 N N . ALA B 1 378 ? -6.055 -22.188 -18.25 1 77.06 378 ALA B N 1
ATOM 6547 C CA . ALA B 1 378 ? -5.07 -23.25 -18.469 1 77.06 378 ALA B CA 1
ATOM 6548 C C . ALA B 1 378 ? -5.551 -24.234 -19.531 1 77.06 378 ALA B C 1
ATOM 6550 O O . ALA B 1 378 ? -5.02 -25.344 -19.641 1 77.06 378 ALA B O 1
ATOM 6551 N N . TYR B 1 379 ? -6.543 -23.875 -20.281 1 86.69 379 TYR B N 1
ATOM 6552 C CA . TYR B 1 379 ? -7.109 -24.797 -21.266 1 86.69 379 TYR B CA 1
ATOM 6553 C C . TYR B 1 379 ? -6.047 -25.266 -22.25 1 86.69 379 TYR B C 1
ATOM 6555 O O . TYR B 1 379 ? -5.902 -26.469 -22.484 1 86.69 379 TYR B O 1
ATOM 6563 N N . ASP B 1 380 ? -5.254 -24.281 -22.703 1 82.81 380 ASP B N 1
ATOM 6564 C CA . ASP B 1 380 ? -4.301 -24.562 -23.781 1 82.81 380 ASP B CA 1
ATOM 6565 C C . ASP B 1 380 ? -3.129 -25.391 -23.266 1 82.81 380 ASP B C 1
ATOM 6567 O O . ASP B 1 380 ? -2.365 -25.953 -24.047 1 82.81 380 ASP B O 1
ATOM 6571 N N . TYR B 1 381 ? -3.074 -25.531 -21.984 1 85.06 381 TYR B N 1
ATOM 6572 C CA . TYR B 1 381 ? -1.977 -26.297 -21.391 1 85.06 381 TYR B CA 1
ATOM 6573 C C . TYR B 1 381 ? -2.459 -27.656 -20.891 1 85.06 381 TYR B C 1
ATOM 6575 O O . TYR B 1 381 ? -1.766 -28.312 -20.109 1 85.06 381 TYR B O 1
ATOM 6583 N N . HIS B 1 382 ? -3.623 -27.906 -21.203 1 91.56 382 HIS B N 1
ATOM 6584 C CA . HIS B 1 382 ? -4.176 -29.203 -20.828 1 91.56 382 HIS B CA 1
ATOM 6585 C C . HIS B 1 382 ? -4.535 -30.031 -22.047 1 91.56 382 HIS B C 1
ATOM 6587 O O . HIS B 1 382 ? -4.879 -29.484 -23.094 1 91.56 382 HIS B O 1
ATOM 6593 N N . GLN B 1 383 ? -4.32 -31.297 -21.875 1 94.5 383 GLN B N 1
ATOM 6594 C CA . GLN B 1 383 ? -4.812 -32.281 -22.828 1 94.5 383 GLN B CA 1
ATOM 6595 C C . GLN B 1 383 ? -6.109 -32.906 -22.344 1 94.5 383 GLN B C 1
ATOM 6597 O O . GLN B 1 383 ? -6.211 -33.344 -21.188 1 94.5 383 GLN B O 1
ATOM 6602 N N . PHE B 1 384 ? -7.055 -32.906 -23.25 1 96.12 384 PHE B N 1
ATOM 6603 C CA . PHE B 1 384 ? -8.344 -33.5 -22.953 1 96.12 384 PHE B CA 1
ATOM 6604 C C . PHE B 1 384 ? -8.555 -34.75 -23.812 1 96.12 384 PHE B C 1
ATOM 6606 O O . PHE B 1 384 ? -8.609 -34.656 -25.047 1 96.12 384 PHE B O 1
ATOM 6613 N N . ILE B 1 385 ? -8.641 -35.875 -23.141 1 96.44 385 ILE B N 1
ATOM 6614 C CA . ILE B 1 385 ? -8.82 -37.156 -23.844 1 96.44 385 ILE B CA 1
ATOM 6615 C C . ILE B 1 385 ? -10.172 -37.75 -23.453 1 96.44 385 ILE B C 1
ATOM 6617 O O . ILE B 1 385 ? -10.375 -38.156 -22.297 1 96.44 385 ILE B O 1
ATOM 6621 N N . LYS B 1 386 ? -11.023 -37.781 -24.422 1 97.19 386 LYS B N 1
ATOM 6622 C CA . LYS B 1 386 ? -12.328 -38.406 -24.156 1 97.19 386 LYS B CA 1
ATOM 6623 C C . LYS B 1 386 ? -12.188 -39.906 -23.906 1 97.19 386 LYS B C 1
ATOM 6625 O O . LYS B 1 386 ? -11.492 -40.594 -24.656 1 97.19 386 LYS B O 1
ATOM 6630 N N . VAL B 1 387 ? -12.852 -40.344 -22.906 1 97 387 VAL B N 1
ATOM 6631 C CA . VAL B 1 387 ? -12.742 -41.75 -22.531 1 97 387 VAL B CA 1
ATOM 6632 C C . VAL B 1 387 ? -13.711 -42.562 -23.375 1 97 387 VAL B C 1
ATOM 6634 O O . VAL B 1 387 ? -14.898 -42.25 -23.469 1 97 387 VAL B O 1
ATOM 6637 N N . ASP B 1 388 ? -13.141 -43.562 -24.016 1 95.56 388 ASP B N 1
ATOM 6638 C CA . ASP B 1 388 ? -13.969 -44.594 -24.672 1 95.56 388 ASP B CA 1
ATOM 6639 C C . ASP B 1 388 ? -14.289 -45.719 -23.719 1 95.56 388 ASP B C 1
ATOM 6641 O O . ASP B 1 388 ? -13.445 -46.594 -23.469 1 95.56 388 ASP B O 1
ATOM 6645 N N . VAL B 1 389 ? -15.547 -45.781 -23.344 1 93.12 389 VAL B N 1
ATOM 6646 C CA . VAL B 1 389 ? -15.953 -46.75 -22.328 1 93.12 389 VAL B CA 1
ATOM 6647 C C . VAL B 1 389 ? -15.938 -48.156 -22.922 1 93.12 389 VAL B C 1
ATOM 6649 O O . VAL B 1 389 ? -15.914 -49.125 -22.188 1 93.12 389 VAL B O 1
ATOM 6652 N N . ASN B 1 390 ? -15.93 -48.219 -24.219 1 93.06 390 ASN B N 1
ATOM 6653 C CA . ASN B 1 390 ? -15.875 -49.5 -24.875 1 93.06 390 ASN B CA 1
ATOM 6654 C C . ASN B 1 390 ? -14.438 -50.031 -24.969 1 93.06 390 ASN B C 1
ATOM 6656 O O . ASN B 1 390 ? -14.211 -51.188 -25.328 1 93.06 390 ASN B O 1
ATOM 6660 N N . ASN B 1 391 ? -13.586 -49.188 -24.734 1 94.81 391 ASN B N 1
ATOM 6661 C CA . ASN B 1 391 ? -12.188 -49.562 -24.594 1 94.81 391 ASN B CA 1
ATOM 6662 C C . ASN B 1 391 ? -11.852 -49.969 -23.172 1 94.81 391 ASN B C 1
ATOM 6664 O O . ASN B 1 391 ? -11.797 -49.125 -22.266 1 94.81 391 ASN B O 1
ATOM 6668 N N . ALA B 1 392 ? -11.594 -51.25 -23.016 1 93.88 392 ALA B N 1
ATOM 6669 C CA . ALA B 1 392 ? -11.422 -51.812 -21.688 1 93.88 392 ALA B CA 1
ATOM 6670 C C . ALA B 1 392 ? -10.273 -51.125 -20.938 1 93.88 392 ALA B C 1
ATOM 6672 O O . ALA B 1 392 ? -10.359 -50.875 -19.75 1 93.88 392 ALA B O 1
ATOM 6673 N N . GLU B 1 393 ? -9.266 -50.906 -21.672 1 94.62 393 GLU B N 1
ATOM 6674 C CA . GLU B 1 393 ? -8.102 -50.25 -21.047 1 94.62 393 GLU B CA 1
ATOM 6675 C C . GLU B 1 393 ? -8.43 -48.844 -20.578 1 94.62 393 GLU B C 1
ATOM 6677 O O . GLU B 1 393 ? -8.047 -48.469 -19.469 1 94.62 393 GLU B O 1
ATOM 6682 N N . GLN B 1 394 ? -9.055 -48.062 -21.359 1 95.62 394 GLN B N 1
ATOM 6683 C CA . GLN B 1 394 ? -9.422 -46.688 -20.984 1 95.62 394 GLN B CA 1
ATOM 6684 C C . GLN B 1 394 ? -10.422 -46.688 -19.844 1 95.62 394 GLN B C 1
ATOM 6686 O O . GLN B 1 394 ? -10.32 -45.844 -18.922 1 95.62 394 GLN B O 1
ATOM 6691 N N . LYS B 1 395 ? -11.336 -47.562 -19.969 1 94.5 395 LYS B N 1
ATOM 6692 C CA . LYS B 1 395 ? -12.328 -47.656 -18.906 1 94.5 395 LYS B CA 1
ATOM 6693 C C . LYS B 1 395 ? -11.672 -47.969 -17.562 1 94.5 395 LYS B C 1
ATOM 6695 O O . LYS B 1 395 ? -11.984 -47.344 -16.547 1 94.5 395 LYS B O 1
ATOM 6700 N N . GLN B 1 396 ? -10.812 -48.906 -17.625 1 94 396 GLN B N 1
ATOM 6701 C CA . GLN B 1 396 ? -10.125 -49.281 -16.391 1 94 396 GLN B CA 1
ATOM 6702 C C . GLN B 1 396 ? -9.273 -48.156 -15.852 1 94 396 GLN B C 1
ATOM 6704 O O . GLN B 1 396 ? -9.188 -47.938 -14.641 1 94 396 GLN B O 1
ATOM 6709 N N . LEU B 1 397 ? -8.617 -47.5 -16.703 1 95.75 397 LEU B N 1
ATOM 6710 C CA . LEU B 1 397 ? -7.805 -46.375 -16.281 1 95.75 397 LEU B CA 1
ATOM 6711 C C . LEU B 1 397 ? -8.656 -45.312 -15.578 1 95.75 397 LEU B C 1
ATOM 6713 O O . LEU B 1 397 ? -8.242 -44.75 -14.562 1 95.75 397 LEU B O 1
ATOM 6717 N N . PHE B 1 398 ? -9.789 -45.031 -16.109 1 96.19 398 PHE B N 1
ATOM 6718 C CA . PHE B 1 398 ? -10.711 -44.062 -15.492 1 96.19 398 PHE B CA 1
ATOM 6719 C C . PHE B 1 398 ? -11.078 -44.531 -14.086 1 96.19 398 PHE B C 1
ATOM 6721 O O . PHE B 1 398 ? -11.055 -43.719 -13.148 1 96.19 398 PHE B O 1
ATOM 6728 N N . VAL B 1 399 ? -11.406 -45.75 -14.023 1 94 399 VAL B N 1
ATOM 6729 C CA . VAL B 1 399 ? -11.758 -46.344 -12.734 1 94 399 VAL B CA 1
ATOM 6730 C C . VAL B 1 399 ? -10.586 -46.188 -11.758 1 94 399 VAL B C 1
ATOM 6732 O O . VAL B 1 399 ? -10.789 -45.844 -10.594 1 94 399 VAL B O 1
ATOM 6735 N N . ASP B 1 400 ? -9.398 -46.469 -12.203 1 94.62 400 ASP B N 1
ATOM 6736 C CA . ASP B 1 400 ? -8.219 -46.344 -11.352 1 94.62 400 ASP B CA 1
ATOM 6737 C C . ASP B 1 400 ? -8.086 -44.938 -10.766 1 94.62 400 ASP B C 1
ATOM 6739 O O . ASP B 1 400 ? -7.797 -44.781 -9.578 1 94.62 400 ASP B O 1
ATOM 6743 N N . TYR B 1 401 ? -8.336 -43.906 -11.555 1 95.38 401 TYR B N 1
ATOM 6744 C CA . TYR B 1 401 ? -8.227 -42.531 -11.094 1 95.38 401 TYR B CA 1
ATOM 6745 C C . TYR B 1 401 ? -9.25 -42.25 -10 1 95.38 401 TYR B C 1
ATOM 6747 O O . TYR B 1 401 ? -8.992 -41.438 -9.109 1 95.38 401 TYR B O 1
ATOM 6755 N N . TRP B 1 402 ? -10.398 -42.812 -10.07 1 93.94 402 TRP B N 1
ATOM 6756 C CA . TRP B 1 402 ? -11.477 -42.5 -9.148 1 93.94 402 TRP B CA 1
ATOM 6757 C C . TRP B 1 402 ? -11.453 -43.406 -7.934 1 93.94 402 TRP B C 1
ATOM 6759 O O . TRP B 1 402 ? -12.008 -43.062 -6.883 1 93.94 402 TRP B O 1
ATOM 6769 N N . VAL B 1 403 ? -10.781 -44.531 -8.039 1 90.12 403 VAL B N 1
ATOM 6770 C CA . VAL B 1 403 ? -10.812 -45.5 -6.961 1 90.12 403 VAL B CA 1
ATOM 6771 C C . VAL B 1 403 ? -9.531 -45.438 -6.141 1 90.12 403 VAL B C 1
ATOM 6773 O O . VAL B 1 403 ? -9.555 -45.562 -4.914 1 90.12 403 VAL B O 1
ATOM 6776 N N . LYS B 1 404 ? -8.438 -45.281 -6.711 1 89.81 404 LYS B N 1
ATOM 6777 C CA . LYS B 1 404 ? -7.148 -45.25 -6.039 1 89.81 404 LYS B CA 1
ATOM 6778 C C . LYS B 1 404 ? -6.891 -43.844 -5.457 1 89.81 404 LYS B C 1
ATOM 6780 O O . LYS B 1 404 ? -6.121 -43.062 -6.016 1 89.81 404 LYS B O 1
ATOM 6785 N N . GLN B 1 405 ? -7.449 -43.625 -4.289 1 88.44 405 GLN B N 1
ATOM 6786 C CA . GLN B 1 405 ? -7.516 -42.25 -3.775 1 88.44 405 GLN B CA 1
ATOM 6787 C C . GLN B 1 405 ? -6.605 -42.094 -2.562 1 88.44 405 GLN B C 1
ATOM 6789 O O . GLN B 1 405 ? -6.566 -41 -1.958 1 88.44 405 GLN B O 1
ATOM 6794 N N . GLU B 1 406 ? -5.898 -43.156 -2.258 1 87.88 406 GLU B N 1
ATOM 6795 C CA . GLU B 1 406 ? -5.012 -43.062 -1.104 1 87.88 406 GLU B CA 1
ATOM 6796 C C . GLU B 1 406 ? -3.709 -42.344 -1.478 1 87.88 406 GLU B C 1
ATOM 6798 O O . GLU B 1 406 ? -2.855 -42.938 -2.15 1 87.88 406 GLU B O 1
ATOM 6803 N N . GLU B 1 407 ? -3.537 -41.219 -0.95 1 89.88 407 GLU B N 1
ATOM 6804 C CA . GLU B 1 407 ? -2.338 -40.438 -1.246 1 89.88 407 GLU B CA 1
ATOM 6805 C C . GLU B 1 407 ? -1.082 -41.156 -0.748 1 89.88 407 GLU B C 1
ATOM 6807 O O . GLU B 1 407 ? -1.11 -41.812 0.287 1 89.88 407 GLU B O 1
ATOM 6812 N N . ASP B 1 408 ? -0.019 -41.125 -1.468 1 88.88 408 ASP B N 1
ATOM 6813 C CA . ASP B 1 408 ? 1.322 -41.625 -1.213 1 88.88 408 ASP B CA 1
ATOM 6814 C C . ASP B 1 408 ? 1.358 -43.156 -1.331 1 88.88 408 ASP B C 1
ATOM 6816 O O . ASP B 1 408 ? 2.42 -43.75 -1.204 1 88.88 408 ASP B O 1
ATOM 6820 N N . THR B 1 409 ? 0.196 -43.75 -1.596 1 90.88 409 THR B N 1
ATOM 6821 C CA . THR B 1 409 ? 0.145 -45.219 -1.698 1 90.88 409 THR B CA 1
ATOM 6822 C C . THR B 1 409 ? -0.426 -45.656 -3.047 1 90.88 409 THR B C 1
ATOM 6824 O O . THR B 1 409 ? 0.094 -46.562 -3.684 1 90.88 409 THR B O 1
ATOM 6827 N N . SER B 1 410 ? -1.414 -44.969 -3.451 1 93.19 410 SER B N 1
ATOM 6828 C CA . SER B 1 410 ? -2.078 -45.344 -4.695 1 93.19 410 SER B CA 1
ATOM 6829 C C . SER B 1 410 ? -1.2 -45.031 -5.902 1 93.19 410 SER B C 1
ATOM 6831 O O . SER B 1 410 ? -0.505 -44.031 -5.926 1 93.19 410 SER B O 1
ATOM 6833 N N . VAL B 1 411 ? -1.209 -45.969 -6.844 1 95.62 411 VAL B N 1
ATOM 6834 C CA . VAL B 1 411 ? -0.43 -45.812 -8.062 1 95.62 411 VAL B CA 1
ATOM 6835 C C . VAL B 1 411 ? -1.352 -45.906 -9.281 1 95.62 411 VAL B C 1
ATOM 6837 O O . VAL B 1 411 ? -2.146 -46.844 -9.406 1 95.62 411 VAL B O 1
ATOM 6840 N N . VAL B 1 412 ? -1.301 -44.906 -10.094 1 95.62 412 VAL B N 1
ATOM 6841 C CA . VAL B 1 412 ? -2.031 -44.875 -11.352 1 95.62 412 VAL B CA 1
ATOM 6842 C C . VAL B 1 412 ? -1.061 -44.625 -12.508 1 95.62 412 VAL B C 1
ATOM 6844 O O . VAL B 1 412 ? -0.279 -43.688 -12.469 1 95.62 412 VAL B O 1
ATOM 6847 N N . GLU B 1 413 ? -1.13 -45.406 -13.539 1 94.19 413 GLU B N 1
ATOM 6848 C CA . GLU B 1 413 ? -0.228 -45.312 -14.68 1 94.19 413 GLU B CA 1
ATOM 6849 C C . GLU B 1 413 ? 1.23 -45.25 -14.234 1 94.19 413 GLU B C 1
ATOM 6851 O O . GLU B 1 413 ? 2.018 -44.469 -14.75 1 94.19 413 GLU B O 1
ATOM 6856 N N . GLY B 1 414 ? 1.453 -46 -13.219 1 94.19 414 GLY B N 1
ATOM 6857 C CA . GLY B 1 414 ? 2.82 -46.125 -12.742 1 94.19 414 GLY B CA 1
ATOM 6858 C C . GLY B 1 414 ? 3.275 -44.938 -11.898 1 94.19 414 GLY B C 1
ATOM 6859 O O . GLY B 1 414 ? 4.43 -44.906 -11.469 1 94.19 414 GLY B O 1
ATOM 6860 N N . LEU B 1 415 ? 2.41 -44.031 -11.617 1 96.31 415 LEU B N 1
ATOM 6861 C CA . LEU B 1 415 ? 2.771 -42.844 -10.836 1 96.31 415 LEU B CA 1
ATOM 6862 C C . LEU B 1 415 ? 2.035 -42.844 -9.5 1 96.31 415 LEU B C 1
ATOM 6864 O O . LEU B 1 415 ? 0.833 -43.094 -9.445 1 96.31 415 LEU B O 1
ATOM 6868 N N . THR B 1 416 ? 2.756 -42.5 -8.445 1 95.38 416 THR B N 1
ATOM 6869 C CA . THR B 1 416 ? 2.168 -42.438 -7.113 1 95.38 416 THR B CA 1
ATOM 6870 C C . THR B 1 416 ? 1.344 -41.156 -6.941 1 95.38 416 THR B C 1
ATOM 6872 O O . THR B 1 416 ? 1.804 -40.094 -7.281 1 95.38 416 THR B O 1
ATOM 6875 N N . ALA B 1 417 ? 0.092 -41.375 -6.461 1 95 417 ALA B N 1
ATOM 6876 C CA . ALA B 1 417 ? -0.733 -40.219 -6.129 1 95 417 ALA B CA 1
ATOM 6877 C C . ALA B 1 417 ? -0.192 -39.5 -4.902 1 95 417 ALA B C 1
ATOM 6879 O O . ALA B 1 417 ? -0.062 -40.094 -3.828 1 95 417 ALA B O 1
ATOM 6880 N N . ARG B 1 418 ? 0.156 -38.219 -5.062 1 92.88 418 ARG B N 1
ATOM 6881 C CA . ARG B 1 418 ? 0.76 -37.469 -3.965 1 92.88 418 ARG B CA 1
ATOM 6882 C C . ARG B 1 418 ? -0.257 -36.531 -3.311 1 92.88 418 ARG B C 1
ATOM 6884 O O . ARG B 1 418 ? -0.196 -36.312 -2.104 1 92.88 418 ARG B O 1
ATOM 6891 N N . SER B 1 419 ? -1.096 -35.938 -4.055 1 92.38 419 SER B N 1
ATOM 6892 C CA . SER B 1 419 ? -2.166 -35.031 -3.602 1 92.38 419 SER B CA 1
ATOM 6893 C C . SER B 1 419 ? -3.379 -35.125 -4.523 1 92.38 419 SER B C 1
ATOM 6895 O O . SER B 1 419 ? -3.238 -35.062 -5.746 1 92.38 419 SER B O 1
ATOM 6897 N N . LEU B 1 420 ? -4.559 -35.344 -3.908 1 92.5 420 LEU B N 1
ATOM 6898 C CA . LEU B 1 420 ? -5.777 -35.469 -4.699 1 92.5 420 LEU B CA 1
ATOM 6899 C C . LEU B 1 420 ? -6.809 -34.406 -4.277 1 92.5 420 LEU B C 1
ATOM 6901 O O . LEU B 1 420 ? -6.887 -34.062 -3.102 1 92.5 420 LEU B O 1
ATOM 6905 N N . ILE B 1 421 ? -7.473 -33.844 -5.273 1 91.19 421 ILE B N 1
ATOM 6906 C CA . ILE B 1 421 ? -8.586 -32.938 -4.98 1 91.19 421 ILE B CA 1
ATOM 6907 C C . ILE B 1 421 ? -9.844 -33.438 -5.707 1 91.19 421 ILE B C 1
ATOM 6909 O O . ILE B 1 421 ? -9.75 -34.094 -6.734 1 91.19 421 ILE B O 1
ATOM 6913 N N . TYR B 1 422 ? -11.016 -33.125 -5.074 1 91.44 422 TYR B N 1
ATOM 6914 C CA . TYR B 1 422 ? -12.312 -33.406 -5.68 1 91.44 422 TYR B CA 1
ATOM 6915 C C . TYR B 1 422 ? -12.945 -32.125 -6.215 1 91.44 422 TYR B C 1
ATOM 6917 O O . TYR B 1 422 ? -12.906 -31.078 -5.559 1 91.44 422 TYR B O 1
ATOM 6925 N N . PHE B 1 423 ? -13.273 -32.156 -7.422 1 92.75 423 PHE B N 1
ATOM 6926 C CA . PHE B 1 423 ? -14.141 -31.094 -7.934 1 92.75 423 PHE B CA 1
ATOM 6927 C C . PHE B 1 423 ? -15.609 -31.516 -7.863 1 92.75 423 PHE B C 1
ATOM 6929 O O . PHE B 1 423 ? -16.047 -32.375 -8.617 1 92.75 423 PHE B O 1
ATOM 6936 N N . ARG B 1 424 ? -16.406 -30.938 -6.852 1 87.62 424 ARG B N 1
ATOM 6937 C CA . ARG B 1 424 ? -17.781 -31.375 -6.602 1 87.62 424 ARG B CA 1
ATOM 6938 C C . ARG B 1 424 ? -18.656 -30.203 -6.176 1 87.62 424 ARG B C 1
ATOM 6940 O O . ARG B 1 424 ? -18.172 -29.234 -5.609 1 87.62 424 ARG B O 1
#